Protein AF-A0A9D4YUV5-F1 (afdb_monomer)

Secondary structure (DSSP, 8-state):
-HHHHTSSS-EE-S---GGGEE--TTT--EE---TT-EETT--PPPSPGGGS-GGG--HHHHTTPPP-HHHHHHHHHHHHHHHHH-SPTT-SS---HHHHHHHHTTT--PPPPPTTTSSSTTGGG-TTHHHHHHHHHHHT-SSGGGSPPHHHHHHHHGGGGTGGGSTHHHHHHHTTSS-------------------------------------------------------------SS-------PPPHHHHHHHHHHHHTT-TTHHHHHHHHHHTS-HHHHHHHHHHHHHHHHHHHHTT--HHHHHHHHHH-GGGTSS-IIIIIHHHHHHHHTTT--HHHHHHHHHH-GGGG--SSHHHHHHHHHHHHHHT---TT--HHHHHHHHHHH-GGGGGGGGS-HHHHHHHHHHHHHHT--HHHHHHHHTT-GGGGTS-HHHHHHHHHHHHHHT---HHHHHHHHHH-TTGGGS-HHHHHHHHHHHHHHH-HHHHHHHHHH-GGGGGS-HHHHHHHHHHHHHTT-S-HHHHHHH-GGGGGS-TT-HHHHHHHHHHHHHSTT---HHHHHHHHHHHHHHS-HHHHHHHHHHHHHTT-GGGB-S-HHHHHHHHHHHSTT--TTS--TT----B-HHHHHSS-HHHHHHHHHHHHHHH--S----TTPPPHHHHHHHGGG-HHHHHHHHHHHHHHHHHHHHS-HHHHHHHHHHHHHHHHTTSSS--B-SS--GGGEEE-TT--EEE--GGG-B-TT-------GGGS-TTS--HHHHTT----HHHHHHHHHHHHHHHHH-SPSS--TT--HHHHHHHHHTT---

Solvent-accessible surface area (backbone atoms only — not comparable to full-atom values): 47505 Å² total; per-residue (Å²): 106,54,72,40,59,69,35,99,73,35,42,30,50,78,59,52,46,71,91,32,42,35,50,47,100,84,51,36,54,42,83,47,70,64,88,68,42,44,59,79,85,63,91,70,83,79,78,72,73,90,80,63,77,66,82,37,56,28,48,54,47,73,71,71,46,85,73,43,67,43,33,42,32,19,8,49,17,48,42,49,46,31,77,53,57,76,50,70,78,82,62,98,51,101,60,55,73,68,57,44,49,56,41,41,65,68,69,58,74,87,82,80,75,59,56,94,70,39,59,60,101,55,50,67,68,43,91,46,44,72,63,47,55,53,49,30,55,34,19,52,38,86,55,58,87,66,26,57,55,52,69,46,50,37,1,65,50,30,60,62,76,64,67,80,82,66,62,76,72,60,65,71,66,68,75,74,79,70,84,90,86,85,88,84,88,82,84,87,92,83,85,87,80,85,86,82,88,81,89,80,89,84,90,87,85,88,80,90,89,84,90,88,82,88,88,91,90,89,88,86,92,74,54,60,61,84,88,62,58,47,93,91,76,10,22,76,86,87,86,76,86,81,84,84,83,73,92,72,80,62,53,69,70,56,43,61,54,40,42,68,43,16,69,68,18,30,82,79,35,38,66,50,28,33,50,46,39,57,75,44,63,63,75,46,37,51,22,29,54,78,17,20,52,59,25,50,53,52,43,43,75,57,69,41,51,36,81,54,46,25,46,28,39,35,59,24,38,74,42,25,29,34,46,32,84,74,36,41,48,47,56,42,51,55,38,37,70,17,67,34,53,63,53,54,40,46,46,20,35,43,68,32,42,72,42,66,47,81,93,22,41,72,53,19,44,66,54,49,16,60,46,38,38,73,35,52,91,57,81,96,60,54,18,44,48,53,50,20,59,42,35,71,76,37,30,63,48,39,52,58,34,48,34,56,40,70,59,46,49,49,38,50,52,49,44,43,72,70,66,42,50,64,46,47,53,36,54,22,43,75,76,35,48,59,64,58,74,50,55,72,71,58,54,51,50,50,48,49,43,40,34,63,71,50,60,45,48,67,70,50,47,49,48,29,52,52,72,20,36,62,42,75,76,52,53,66,68,58,43,42,54,37,44,47,48,40,33,70,76,60,34,48,72,50,31,48,54,30,41,66,74,26,32,50,59,58,57,50,60,69,64,48,37,53,47,31,43,49,52,35,45,77,49,60,30,88,57,43,63,62,44,38,69,75,42,40,64,61,38,78,42,74,68,79,36,52,50,32,37,24,22,45,51,35,56,29,71,65,41,90,72,67,44,49,63,29,54,42,48,73,75,39,35,70,56,33,69,75,43,54,29,78,49,39,30,43,47,52,52,50,30,50,77,69,66,47,41,87,38,51,43,90,48,68,62,58,59,51,51,52,53,60,62,71,52,79,81,73,66,92,87,66,88,64,90,81,73,79,69,63,36,33,71,64,60,60,55,67,51,58,69,71,60,37,50,56,49,50,52,53,35,54,63,64,69,52,81,62,93,69,83,78,88,69,79,76,51,69,69,57,50,62,74,46,41,86,75,36,70,69,51,46,47,44,46,52,53,17,53,50,51,42,55,51,52,55,70,73,41,62,60,54,57,52,36,47,47,34,38,47,50,41,50,44,56,23,64,70,56,69,64,22,41,28,48,73,63,47,43,65,92,28,48,47,69,50,99,83,63,49,37,40,70,50,74,66,88,65,38,39,40,68,88,57,90,65,78,80,74,70,67,91,80,57,70,68,77,36,53,25,50,51,46,63,69,69,47,85,67,45,64,66,33,36,53,44,6,47,49,47,37,51,48,28,59,73,68,75,48,70,73,85,69,62,89,85,63,49,73,70,57,45,44,51,43,38,54,74,64,60,77,134

Structure (mmCIF, N/CA/C/O backbone):
data_AF-A0A9D4YUV5-F1
#
_entry.id   AF-A0A9D4YUV5-F1
#
loop_
_atom_site.group_PDB
_atom_site.id
_atom_site.type_symbol
_atom_site.label_atom_id
_atom_site.label_alt_id
_atom_site.label_comp_id
_atom_site.label_asym_id
_atom_site.label_entity_id
_atom_site.label_seq_id
_atom_site.pdbx_PDB_ins_code
_atom_site.Cartn_x
_atom_site.Cartn_y
_atom_site.Cartn_z
_atom_site.occupancy
_atom_site.B_iso_or_equiv
_atom_site.auth_seq_id
_atom_site.auth_comp_id
_atom_site.auth_asym_id
_atom_site.auth_atom_id
_atom_site.pdbx_PDB_model_num
ATOM 1 N N . MET A 1 1 ? 34.105 -3.843 -2.214 1.00 85.44 1 MET A N 1
ATOM 2 C CA . MET A 1 1 ? 35.485 -4.266 -2.553 1.00 85.44 1 MET A CA 1
ATOM 3 C C . MET A 1 1 ? 36.444 -4.193 -1.377 1.00 85.44 1 MET A C 1
ATOM 5 O O . MET A 1 1 ? 36.583 -5.228 -0.748 1.00 85.44 1 MET A O 1
ATOM 9 N N . LEU A 1 2 ? 37.031 -3.042 -1.000 1.00 88.50 2 LEU A N 1
ATOM 10 C CA . LEU A 1 2 ? 38.051 -2.970 0.074 1.00 88.50 2 LEU A CA 1
ATOM 11 C C . LEU A 1 2 ? 37.694 -3.776 1.344 1.00 88.50 2 LEU A C 1
ATOM 13 O O . LEU A 1 2 ? 38.488 -4.609 1.760 1.00 88.50 2 LEU A O 1
ATOM 17 N N . HIS A 1 3 ? 36.476 -3.622 1.881 1.00 83.81 3 HIS A N 1
ATOM 18 C CA . HIS A 1 3 ? 35.993 -4.382 3.048 1.00 83.81 3 HIS A CA 1
ATOM 19 C C . HIS A 1 3 ? 36.035 -5.918 2.878 1.00 83.81 3 HIS A C 1
ATOM 21 O O . HIS A 1 3 ? 36.296 -6.631 3.840 1.00 83.81 3 HIS A O 1
ATOM 27 N N . LEU A 1 4 ? 35.775 -6.434 1.669 1.00 80.19 4 LEU A N 1
ATOM 28 C CA . LEU A 1 4 ? 35.798 -7.871 1.346 1.00 80.19 4 LEU A CA 1
ATOM 29 C C . LEU A 1 4 ? 37.238 -8.404 1.319 1.00 80.19 4 LEU A C 1
ATOM 31 O O . LEU A 1 4 ? 37.526 -9.502 1.793 1.00 80.19 4 LEU A O 1
ATOM 35 N N . HIS A 1 5 ? 38.150 -7.591 0.782 1.00 85.81 5 HIS A N 1
ATOM 36 C CA . HIS A 1 5 ? 39.571 -7.912 0.654 1.00 85.81 5 HIS A CA 1
ATOM 37 C C . HIS A 1 5 ? 40.335 -7.746 1.974 1.00 85.81 5 HIS A C 1
ATOM 39 O O . HIS A 1 5 ? 41.362 -8.391 2.157 1.00 85.81 5 HIS A O 1
ATOM 45 N N . SER A 1 6 ? 39.819 -6.934 2.903 1.00 79.38 6 SER A N 1
ATOM 46 C CA . SER A 1 6 ? 40.366 -6.725 4.249 1.00 79.38 6 SER A CA 1
ATOM 47 C C . SER A 1 6 ? 39.717 -7.602 5.335 1.00 79.38 6 SER A C 1
ATOM 49 O O . SER A 1 6 ? 39.843 -7.291 6.520 1.00 79.38 6 SER A O 1
ATOM 51 N N . ARG A 1 7 ? 38.980 -8.662 4.971 1.00 81.38 7 ARG A N 1
ATOM 52 C CA . ARG A 1 7 ? 38.488 -9.662 5.938 1.00 81.38 7 ARG A CA 1
ATOM 53 C C . ARG A 1 7 ? 39.642 -10.566 6.416 1.00 81.38 7 ARG A C 1
ATOM 55 O O . ARG A 1 7 ? 40.553 -10.811 5.628 1.00 81.38 7 ARG A O 1
ATOM 62 N N . PRO A 1 8 ? 39.592 -11.126 7.646 1.00 66.94 8 PRO A N 1
ATOM 63 C CA . PRO A 1 8 ? 40.641 -12.017 8.168 1.00 66.94 8 PRO A CA 1
ATOM 64 C C . PRO A 1 8 ? 40.933 -13.236 7.280 1.00 66.94 8 PRO A C 1
ATOM 66 O O . PRO A 1 8 ? 42.085 -13.622 7.118 1.00 66.94 8 PRO A O 1
ATOM 69 N N . VAL A 1 9 ? 39.894 -13.793 6.649 1.00 70.88 9 VAL A N 1
ATOM 70 C CA . VAL A 1 9 ? 40.021 -14.611 5.437 1.00 70.88 9 VAL A CA 1
ATOM 71 C C . VAL A 1 9 ? 39.425 -13.782 4.298 1.00 70.88 9 VAL A C 1
ATOM 73 O O . VAL A 1 9 ? 38.217 -13.530 4.332 1.00 70.88 9 VAL A O 1
ATOM 76 N N . PRO A 1 10 ? 40.220 -13.308 3.322 1.00 74.75 10 PRO A N 1
ATOM 77 C CA . PRO A 1 10 ? 39.695 -12.420 2.295 1.00 74.75 10 PRO A CA 1
ATOM 78 C C . PRO A 1 10 ? 38.714 -13.111 1.343 1.00 74.75 10 PRO A C 1
ATOM 80 O O . PRO A 1 10 ? 38.874 -14.285 0.994 1.00 74.75 10 PRO A O 1
ATOM 83 N N . ILE A 1 11 ? 37.722 -12.343 0.894 1.00 78.38 11 ILE A N 1
ATOM 84 C CA . ILE A 1 11 ? 36.669 -12.775 -0.031 1.00 78.38 11 ILE A CA 1
ATOM 85 C C . ILE A 1 11 ? 36.943 -12.147 -1.401 1.00 78.38 11 ILE A C 1
ATOM 87 O O . ILE A 1 11 ? 37.106 -10.930 -1.493 1.00 78.38 11 ILE A O 1
ATOM 91 N N . VAL A 1 12 ? 36.981 -12.963 -2.457 1.00 78.19 12 VAL A N 1
ATOM 92 C CA . VAL A 1 12 ? 37.085 -12.500 -3.857 1.00 78.19 12 VAL A CA 1
ATOM 93 C C . VAL A 1 12 ? 35.691 -12.530 -4.483 1.00 78.19 12 VAL A C 1
ATOM 95 O O . VAL A 1 12 ? 35.002 -13.543 -4.344 1.00 78.19 12 VAL A O 1
ATOM 98 N N . HIS A 1 13 ? 35.287 -11.449 -5.159 1.00 83.19 13 HIS A N 1
ATOM 99 C CA . HIS A 1 13 ? 33.935 -11.273 -5.707 1.00 83.19 13 HIS A CA 1
ATOM 100 C C . HIS A 1 13 ? 33.703 -12.085 -6.985 1.00 83.19 13 HIS A C 1
ATOM 102 O O . HIS A 1 13 ? 32.646 -12.689 -7.153 1.00 83.19 13 HIS A O 1
ATOM 108 N N . ARG A 1 14 ? 34.715 -12.129 -7.865 1.00 77.06 14 ARG A N 1
ATOM 109 C CA . ARG A 1 14 ? 34.790 -12.897 -9.128 1.00 77.06 14 ARG A CA 1
ATOM 110 C C . ARG A 1 14 ? 33.830 -12.489 -10.245 1.00 77.06 14 ARG A C 1
ATOM 112 O O . ARG A 1 14 ? 34.162 -12.716 -11.402 1.00 77.06 14 ARG A O 1
ATOM 119 N N . ASP A 1 15 ? 32.705 -11.865 -9.918 1.00 78.25 15 ASP A N 1
ATOM 120 C CA . ASP A 1 15 ? 31.771 -11.268 -10.878 1.00 78.25 15 ASP A CA 1
ATOM 121 C C . ASP A 1 15 ? 31.430 -9.829 -10.459 1.00 78.25 15 ASP A C 1
ATOM 123 O O . ASP A 1 15 ? 30.311 -9.483 -10.085 1.00 78.25 15 ASP A O 1
ATOM 127 N N . LEU A 1 16 ? 32.469 -8.993 -10.375 1.00 86.00 16 LEU A N 1
ATOM 128 C CA . LEU A 1 16 ? 32.314 -7.553 -10.187 1.00 86.00 16 LEU A CA 1
ATOM 129 C C . LEU A 1 16 ? 32.088 -6.919 -11.564 1.00 86.00 16 LEU A C 1
ATOM 131 O O . LEU A 1 16 ? 32.948 -7.009 -12.431 1.00 86.00 16 LEU A O 1
ATOM 135 N N . LYS A 1 17 ? 30.939 -6.283 -11.769 1.00 84.69 17 LYS A N 1
ATOM 136 C CA . LYS A 1 17 ? 30.543 -5.660 -13.041 1.00 84.69 17 LYS A CA 1
ATOM 137 C C . LYS A 1 17 ? 29.569 -4.519 -12.775 1.00 84.69 17 LYS A C 1
ATOM 139 O O . LYS A 1 17 ? 28.968 -4.490 -11.701 1.00 84.69 17 LYS A O 1
ATOM 144 N N . SER A 1 18 ? 29.382 -3.603 -13.722 1.00 81.31 18 SER A N 1
ATOM 145 C CA . SER A 1 18 ? 28.464 -2.465 -13.560 1.00 81.31 18 SER A CA 1
ATOM 146 C C . SER A 1 18 ? 27.007 -2.862 -13.217 1.00 81.31 18 SER A C 1
ATOM 148 O O . SER A 1 18 ? 26.453 -2.211 -12.331 1.00 81.31 18 SER A O 1
ATOM 150 N N . PRO A 1 19 ? 26.409 -3.967 -13.733 1.00 78.50 19 PRO A N 1
ATOM 151 C CA . PRO A 1 19 ? 25.114 -4.468 -13.242 1.00 78.50 19 PRO A CA 1
ATOM 152 C C . PRO A 1 19 ? 25.079 -4.881 -11.760 1.00 78.50 19 PRO A C 1
ATOM 154 O O . PRO A 1 19 ? 24.022 -4.849 -11.138 1.00 78.50 19 PRO A O 1
ATOM 157 N N . ASN A 1 20 ? 26.222 -5.247 -11.171 1.00 82.94 20 ASN A N 1
ATOM 158 C CA . ASN A 1 20 ? 26.317 -5.765 -9.800 1.00 82.94 20 ASN A CA 1
ATOM 159 C C . ASN A 1 20 ? 26.585 -4.644 -8.762 1.00 82.94 20 ASN A C 1
ATOM 161 O O . ASN A 1 20 ? 27.087 -4.903 -7.665 1.00 82.94 20 ASN A O 1
ATOM 165 N N . LEU A 1 21 ? 26.266 -3.386 -9.103 1.00 83.06 21 LEU A N 1
ATOM 166 C CA . LEU A 1 21 ? 26.481 -2.183 -8.287 1.00 83.06 21 LEU A CA 1
ATOM 167 C C . LEU A 1 21 ? 25.175 -1.365 -8.175 1.00 83.06 21 LEU A C 1
ATOM 169 O O . LEU A 1 21 ? 24.820 -0.621 -9.083 1.00 83.06 21 LEU A O 1
ATOM 173 N N . LEU A 1 22 ? 24.461 -1.498 -7.051 1.00 75.62 22 LEU A N 1
ATOM 174 C CA . LEU A 1 22 ? 23.070 -1.033 -6.878 1.00 75.62 22 LEU A CA 1
ATOM 175 C C . LEU A 1 22 ? 22.919 0.290 -6.105 1.00 75.62 22 LEU A C 1
ATOM 177 O O . LEU A 1 22 ? 23.809 0.674 -5.344 1.00 75.62 22 LEU A O 1
ATOM 181 N N . VAL A 1 23 ? 21.734 0.906 -6.228 1.00 63.66 23 VAL A N 1
ATOM 182 C CA . VAL A 1 23 ? 21.201 2.024 -5.420 1.00 63.66 23 VAL A CA 1
ATOM 183 C C . VAL A 1 23 ? 21.246 1.807 -3.895 1.00 63.66 23 VAL A C 1
ATOM 185 O O . VAL A 1 23 ? 21.004 0.722 -3.368 1.00 63.66 23 VAL A O 1
ATOM 188 N N . ASP A 1 24 ? 21.352 2.920 -3.172 1.00 58.41 24 ASP A N 1
ATOM 189 C CA . ASP A 1 24 ? 20.154 3.526 -2.581 1.00 58.41 24 ASP A CA 1
ATOM 190 C C . ASP A 1 24 ? 19.886 4.921 -3.194 1.00 58.41 24 ASP A C 1
ATOM 192 O O . ASP A 1 24 ? 20.761 5.510 -3.838 1.00 58.41 24 ASP A O 1
ATOM 196 N N . GLU A 1 25 ? 18.665 5.428 -2.998 1.00 46.66 25 GLU A N 1
ATOM 197 C CA . GLU A 1 25 ? 18.114 6.709 -3.493 1.00 46.66 25 GLU A CA 1
ATOM 198 C C . GLU A 1 25 ? 18.992 7.959 -3.243 1.00 46.66 25 GLU A C 1
ATOM 200 O O . GLU A 1 25 ? 18.774 9.005 -3.852 1.00 46.66 25 GLU A O 1
ATOM 205 N N . ASN A 1 26 ? 19.993 7.866 -2.358 1.00 57.22 26 ASN A N 1
ATOM 206 C CA . ASN A 1 26 ? 20.821 8.986 -1.905 1.00 57.22 26 ASN A CA 1
ATOM 207 C C . ASN A 1 26 ? 22.170 9.100 -2.638 1.00 57.22 26 ASN A C 1
ATOM 209 O O . ASN A 1 26 ? 23.057 9.805 -2.154 1.00 57.22 26 ASN A O 1
ATOM 213 N N . TRP A 1 27 ? 22.384 8.389 -3.751 1.00 63.41 27 TRP A N 1
ATOM 214 C CA . TRP A 1 27 ? 23.684 8.417 -4.440 1.00 63.41 27 TRP A CA 1
ATOM 215 C C . TRP A 1 27 ? 24.692 7.454 -3.785 1.00 63.41 27 TRP A C 1
ATOM 217 O O . TRP A 1 27 ? 25.858 7.811 -3.641 1.00 63.41 27 TRP A O 1
ATOM 227 N N . ARG A 1 28 ? 24.279 6.243 -3.357 1.00 64.44 28 ARG A N 1
ATOM 228 C CA . ARG A 1 28 ? 25.160 5.259 -2.676 1.00 64.44 28 ARG A CA 1
ATOM 229 C C . ARG A 1 28 ? 25.185 3.877 -3.346 1.00 64.44 28 ARG A C 1
ATOM 231 O O . ARG A 1 28 ? 24.139 3.295 -3.580 1.00 64.44 28 ARG A O 1
ATOM 238 N N . VAL A 1 29 ? 26.383 3.343 -3.622 1.00 79.44 29 VAL A N 1
ATOM 239 C CA . VAL A 1 29 ? 26.615 2.039 -4.269 1.00 79.44 29 VAL A CA 1
ATOM 240 C C . VAL A 1 29 ? 26.681 0.997 -3.180 1.00 79.44 29 VAL A C 1
ATOM 242 O O . VAL A 1 29 ? 27.505 1.096 -2.265 1.00 79.44 29 VAL A O 1
ATOM 245 N N . LYS A 1 30 ? 25.895 -0.056 -3.349 1.00 79.31 30 LYS A N 1
ATOM 246 C CA . LYS A 1 30 ? 26.080 -1.319 -2.644 1.00 79.31 30 LYS A CA 1
ATOM 247 C C . LYS A 1 30 ? 26.531 -2.347 -3.678 1.00 79.31 30 LYS A C 1
ATOM 249 O O . LYS A 1 30 ? 25.911 -2.487 -4.728 1.00 79.31 30 LYS A O 1
ATOM 254 N N . VAL A 1 31 ? 27.650 -3.018 -3.404 1.00 82.62 31 VAL A N 1
ATOM 255 C CA . VAL A 1 31 ? 28.084 -4.167 -4.214 1.00 82.62 31 VAL A CA 1
ATOM 256 C C . VAL A 1 31 ? 27.119 -5.314 -3.921 1.00 82.62 31 VAL A C 1
ATOM 258 O O . VAL A 1 31 ? 26.834 -5.568 -2.749 1.00 82.62 31 VAL A O 1
ATOM 261 N N . ALA A 1 32 ? 26.609 -5.957 -4.965 1.00 72.62 32 ALA A N 1
ATOM 262 C CA . ALA A 1 32 ? 25.593 -7.000 -4.896 1.00 72.62 32 ALA A CA 1
ATOM 263 C C . ALA A 1 32 ? 25.994 -8.226 -5.736 1.00 72.62 32 ALA A C 1
ATOM 265 O O . ALA A 1 32 ? 27.024 -8.209 -6.404 1.00 72.62 32 ALA A O 1
ATOM 266 N N . ASP A 1 33 ? 25.154 -9.267 -5.706 1.00 64.38 33 ASP A N 1
ATOM 267 C CA . ASP A 1 33 ? 25.368 -10.544 -6.404 1.00 64.38 33 ASP A CA 1
ATOM 268 C C . ASP A 1 33 ? 26.682 -11.245 -5.999 1.00 64.38 33 ASP A C 1
ATOM 270 O O . ASP A 1 33 ? 27.666 -11.341 -6.733 1.00 64.38 33 ASP A O 1
ATOM 274 N N . PHE A 1 34 ? 26.670 -11.777 -4.775 1.00 64.00 34 PHE A N 1
ATOM 275 C CA . PHE A 1 34 ? 27.770 -12.558 -4.210 1.00 64.00 34 PHE A CA 1
ATOM 276 C C . PHE A 1 34 ? 27.748 -14.040 -4.636 1.00 64.00 34 PHE A C 1
ATOM 278 O O . PHE A 1 34 ? 28.534 -14.824 -4.105 1.00 64.00 34 PHE A O 1
ATOM 285 N N . ASN A 1 35 ? 26.893 -14.450 -5.584 1.00 52.84 35 ASN A N 1
ATOM 286 C CA . ASN A 1 35 ? 26.640 -15.864 -5.914 1.00 52.84 35 ASN A CA 1
ATOM 287 C C . ASN A 1 35 ? 27.884 -16.641 -6.393 1.00 52.84 35 ASN A C 1
ATOM 289 O O . ASN A 1 35 ? 27.941 -17.865 -6.272 1.00 52.84 35 ASN A O 1
ATOM 293 N N . LEU A 1 36 ? 28.903 -15.943 -6.910 1.00 52.06 36 LEU A N 1
ATOM 294 C CA . LEU A 1 36 ? 30.184 -16.527 -7.334 1.00 52.06 36 LEU A CA 1
ATOM 295 C C . LEU A 1 36 ? 31.352 -16.244 -6.369 1.00 52.06 36 LEU A C 1
ATOM 297 O O . LEU A 1 36 ? 32.477 -16.693 -6.618 1.00 52.06 36 LEU A O 1
ATOM 301 N N . SER A 1 37 ? 31.106 -15.546 -5.255 1.00 47.53 37 SER A N 1
ATOM 302 C CA . SER A 1 37 ? 32.135 -15.205 -4.265 1.00 47.53 37 SER A CA 1
ATOM 303 C C . SER A 1 37 ? 32.676 -16.442 -3.543 1.00 47.53 37 SER A C 1
ATOM 305 O O . SER A 1 37 ? 31.932 -17.358 -3.196 1.00 47.53 37 SER A O 1
ATOM 307 N N . ARG A 1 38 ? 33.987 -16.472 -3.263 1.00 57.22 38 ARG A N 1
ATOM 308 C CA . ARG A 1 38 ? 34.607 -17.544 -2.456 1.00 57.22 38 ARG A CA 1
ATOM 309 C C . ARG A 1 38 ? 35.669 -17.030 -1.486 1.00 57.22 38 ARG A C 1
ATOM 311 O O . ARG A 1 38 ? 36.364 -16.050 -1.753 1.00 57.22 38 ARG A O 1
ATOM 318 N N . LEU A 1 39 ? 35.849 -17.793 -0.406 1.00 44.94 39 LEU A N 1
ATOM 319 C CA . LEU A 1 39 ? 37.025 -17.746 0.464 1.00 44.94 39 LEU A CA 1
ATOM 320 C C . LEU A 1 39 ? 38.240 -18.353 -0.259 1.00 44.94 39 LEU A C 1
ATOM 322 O O . LEU A 1 39 ? 38.137 -19.407 -0.900 1.00 44.94 39 LEU A O 1
ATOM 326 N N . ILE A 1 40 ? 39.402 -17.709 -0.117 1.00 47.69 40 ILE A N 1
ATOM 327 C CA . ILE A 1 40 ? 40.642 -18.052 -0.844 1.00 47.69 40 ILE A CA 1
ATOM 328 C C . ILE A 1 40 ? 41.165 -19.473 -0.537 1.00 47.69 40 ILE A C 1
ATOM 330 O O . ILE A 1 40 ? 41.852 -20.059 -1.366 1.00 47.69 40 ILE A O 1
ATOM 334 N N . GLN A 1 41 ? 40.792 -20.073 0.597 1.00 37.25 41 GLN A N 1
ATOM 335 C CA . GLN A 1 41 ? 41.248 -21.411 1.011 1.00 37.25 41 GLN A CA 1
ATOM 336 C C . GLN A 1 41 ? 40.564 -22.594 0.280 1.00 37.25 41 GLN A C 1
ATOM 338 O O . GLN A 1 41 ? 40.946 -23.741 0.496 1.00 37.25 41 GLN A O 1
ATOM 343 N N . SER A 1 42 ? 39.567 -22.357 -0.585 1.00 36.62 42 SER A N 1
ATOM 344 C CA . SER A 1 42 ? 38.817 -23.430 -1.271 1.00 36.62 42 SER A CA 1
ATOM 345 C C . SER A 1 42 ? 39.498 -23.926 -2.562 1.00 36.62 42 SER A C 1
ATOM 347 O O . SER A 1 42 ? 39.317 -23.365 -3.644 1.00 36.62 42 SER A O 1
ATOM 349 N N . SER A 1 43 ? 40.251 -25.026 -2.470 1.00 36.69 43 SER A N 1
ATOM 350 C CA . SER A 1 43 ? 41.077 -25.607 -3.548 1.00 36.69 43 SER A CA 1
ATOM 351 C C . SER A 1 43 ? 40.318 -26.427 -4.618 1.00 36.69 43 SER A C 1
ATOM 353 O O . SER A 1 43 ? 40.889 -27.315 -5.250 1.00 36.69 43 SER A O 1
ATOM 355 N N . SER A 1 44 ? 39.038 -26.129 -4.873 1.00 37.47 44 SER A N 1
ATOM 356 C CA . SER A 1 44 ? 38.222 -26.816 -5.889 1.00 37.47 44 SER A CA 1
ATOM 357 C C . SER A 1 44 ? 38.179 -26.069 -7.230 1.00 37.47 44 SER A C 1
ATOM 359 O O . SER A 1 44 ? 37.824 -24.885 -7.293 1.00 37.47 44 SER A O 1
ATOM 361 N N . ARG A 1 45 ? 38.510 -26.781 -8.321 1.00 41.41 45 ARG A N 1
ATOM 362 C CA . ARG A 1 45 ? 38.389 -26.290 -9.710 1.00 41.41 45 ARG A CA 1
ATOM 363 C C . ARG A 1 45 ? 36.932 -25.923 -10.050 1.00 41.41 45 ARG A C 1
ATOM 365 O O . ARG A 1 45 ? 35.993 -26.385 -9.405 1.00 41.41 45 ARG A O 1
ATOM 372 N N . SER A 1 46 ? 36.766 -25.012 -11.005 1.00 43.25 46 SER A N 1
ATOM 373 C CA . SER A 1 46 ? 35.528 -24.246 -11.199 1.00 43.25 46 SER A CA 1
ATOM 374 C C . SER A 1 46 ? 34.355 -25.030 -11.794 1.00 43.25 46 SER A C 1
ATOM 376 O O . SER A 1 46 ? 34.531 -25.963 -12.574 1.00 43.25 46 SER A O 1
ATOM 378 N N . SER A 1 47 ? 33.149 -24.548 -11.488 1.00 39.59 47 SER A N 1
ATOM 379 C CA . SER A 1 47 ? 31.952 -24.720 -12.314 1.00 39.59 47 SER A CA 1
ATOM 380 C C . SER A 1 47 ? 32.138 -24.081 -13.706 1.00 39.59 47 SER A C 1
ATOM 382 O O . SER A 1 47 ? 33.087 -23.334 -13.950 1.00 39.59 47 SER A O 1
ATOM 384 N N . SER A 1 48 ? 31.257 -24.415 -14.651 1.00 42.84 48 SER A N 1
ATOM 385 C CA . SER A 1 48 ? 31.425 -24.135 -16.085 1.00 42.84 48 SER A CA 1
ATOM 386 C C . SER A 1 48 ? 31.553 -22.647 -16.447 1.00 42.84 48 SER A C 1
ATOM 388 O O . SER A 1 48 ? 30.656 -21.859 -16.152 1.00 42.84 48 SER A O 1
ATOM 390 N N . MET A 1 49 ? 32.581 -22.301 -17.237 1.00 40.12 49 MET A N 1
ATOM 391 C CA . MET A 1 49 ? 32.803 -20.948 -17.793 1.00 40.12 49 MET A CA 1
ATOM 392 C C . MET A 1 49 ? 31.640 -20.394 -18.640 1.00 40.12 49 MET A C 1
ATOM 394 O O . MET A 1 49 ? 31.588 -19.195 -18.888 1.00 40.12 49 MET A O 1
ATOM 398 N N . ALA A 1 50 ? 30.696 -21.236 -19.075 1.00 39.97 50 ALA A N 1
ATOM 399 C CA . ALA A 1 50 ? 29.564 -20.847 -19.918 1.00 39.97 50 ALA A CA 1
ATOM 400 C C . ALA A 1 50 ? 28.583 -19.841 -19.271 1.00 39.97 50 ALA A C 1
ATOM 402 O O . ALA A 1 50 ? 27.766 -19.266 -19.984 1.00 39.97 50 ALA A O 1
ATOM 403 N N . ALA A 1 51 ? 28.649 -19.636 -17.950 1.00 43.31 51 ALA A N 1
ATOM 404 C CA . ALA A 1 51 ? 27.719 -18.783 -17.204 1.00 43.31 51 ALA A CA 1
ATOM 405 C C . ALA A 1 51 ? 28.211 -17.338 -16.961 1.00 43.31 51 ALA A C 1
ATOM 407 O O . ALA A 1 51 ? 27.455 -16.534 -16.425 1.00 43.31 51 ALA A O 1
ATOM 408 N N . MET A 1 52 ? 29.457 -16.992 -17.311 1.00 55.53 52 MET A N 1
ATOM 409 C CA . MET A 1 52 ? 30.061 -15.696 -16.956 1.00 55.53 52 MET A CA 1
ATOM 410 C C . MET A 1 52 ? 30.222 -14.776 -18.175 1.00 55.53 52 MET A C 1
ATOM 412 O O . MET A 1 52 ? 30.665 -15.209 -19.239 1.00 55.53 52 MET A O 1
ATOM 416 N N . ASN A 1 53 ? 29.899 -13.487 -18.023 1.00 68.69 53 ASN A N 1
ATOM 417 C CA . ASN A 1 53 ? 30.039 -12.494 -19.092 1.00 68.69 53 ASN A CA 1
ATOM 418 C C . ASN A 1 53 ? 31.502 -12.002 -19.184 1.00 68.69 53 ASN A C 1
ATOM 420 O O . ASN A 1 53 ? 31.972 -11.350 -18.251 1.00 68.69 53 ASN A O 1
ATOM 424 N N . PRO A 1 54 ? 32.241 -12.264 -20.282 1.00 77.88 54 PRO A N 1
ATOM 425 C CA . PRO A 1 54 ? 33.691 -12.062 -20.318 1.00 77.88 54 PRO A CA 1
ATOM 426 C C . PRO A 1 54 ? 34.150 -10.596 -20.328 1.00 77.88 54 PRO A C 1
ATOM 428 O O . PRO A 1 54 ? 35.336 -10.349 -20.141 1.00 77.88 54 PRO A O 1
ATOM 431 N N . ARG A 1 55 ? 33.249 -9.620 -20.529 1.00 82.81 55 ARG A N 1
ATOM 432 C CA . ARG A 1 55 ? 33.593 -8.195 -20.728 1.00 82.81 55 ARG A CA 1
ATOM 433 C C . ARG A 1 55 ? 34.363 -7.549 -19.563 1.00 82.81 55 ARG A C 1
ATOM 435 O O . ARG A 1 55 ? 35.153 -6.641 -19.813 1.00 82.81 55 ARG A O 1
ATOM 442 N N . TRP A 1 56 ? 34.159 -8.027 -18.332 1.00 89.06 56 TRP A N 1
ATOM 443 C CA . TRP A 1 56 ? 34.827 -7.543 -17.110 1.00 89.06 56 TRP A CA 1
ATOM 444 C C . TRP A 1 56 ? 35.909 -8.495 -16.574 1.00 89.06 56 TRP A C 1
ATOM 446 O O . TRP A 1 56 ? 36.565 -8.182 -15.582 1.00 89.06 56 TRP A O 1
ATOM 456 N N . LEU A 1 57 ? 36.097 -9.669 -17.186 1.00 87.69 57 LEU A N 1
ATOM 457 C CA . LEU A 1 57 ? 36.965 -10.707 -16.629 1.00 87.69 57 LEU A CA 1
ATOM 458 C C . LEU A 1 57 ? 38.438 -10.457 -16.958 1.00 87.69 57 LEU A C 1
ATOM 460 O O . LEU A 1 57 ? 38.806 -10.146 -18.089 1.00 87.69 57 LEU A O 1
ATOM 464 N N . ALA A 1 58 ? 39.287 -10.645 -15.950 1.00 88.44 58 ALA A N 1
ATOM 465 C CA . ALA A 1 58 ? 40.723 -10.456 -16.076 1.00 88.44 58 ALA A CA 1
ATOM 466 C C . ALA A 1 58 ? 41.375 -11.522 -16.985 1.00 88.44 58 ALA A C 1
ATOM 468 O O . ALA A 1 58 ? 40.928 -12.675 -16.975 1.00 88.44 58 ALA A O 1
ATOM 469 N N . PRO A 1 59 ? 42.454 -11.193 -17.725 1.00 86.81 59 PRO A N 1
ATOM 470 C CA . PRO A 1 59 ? 43.109 -12.110 -18.659 1.00 86.81 59 PRO A CA 1
ATOM 471 C C . PRO A 1 59 ? 43.509 -13.463 -18.059 1.00 86.81 59 PRO A C 1
ATOM 473 O O . PRO A 1 59 ? 43.399 -14.478 -18.742 1.00 86.81 59 PRO A O 1
ATOM 476 N N . GLU A 1 60 ? 43.912 -13.513 -16.786 1.00 86.06 60 GLU A N 1
ATOM 477 C CA . GLU A 1 60 ? 44.212 -14.763 -16.080 1.00 86.06 60 GLU A CA 1
ATOM 478 C C . GLU A 1 60 ? 42.961 -15.619 -15.822 1.00 86.06 60 GLU A C 1
ATOM 480 O O . GLU A 1 60 ? 42.978 -16.829 -16.042 1.00 86.06 60 GLU A O 1
ATOM 485 N N . VAL A 1 61 ? 41.832 -15.000 -15.464 1.00 85.19 61 VAL A N 1
ATOM 486 C CA . VAL A 1 61 ? 40.551 -15.707 -15.275 1.00 85.19 61 VAL A CA 1
ATOM 487 C C . VAL A 1 61 ? 40.048 -16.255 -16.611 1.00 85.19 61 VAL A C 1
ATOM 489 O O . VAL A 1 61 ? 39.555 -17.379 -16.674 1.00 85.19 61 VAL A O 1
ATOM 492 N N . LEU A 1 62 ? 40.250 -15.503 -17.695 1.00 81.56 62 LEU A N 1
ATOM 493 C CA . LEU A 1 62 ? 39.947 -15.929 -19.064 1.00 81.56 62 LEU A CA 1
ATOM 494 C C . LEU A 1 62 ? 40.873 -17.042 -19.581 1.00 81.56 62 LEU A C 1
ATOM 496 O O . LEU A 1 62 ? 40.444 -17.865 -20.386 1.00 81.56 62 LEU A O 1
ATOM 500 N N . ARG A 1 63 ? 42.112 -17.118 -19.077 1.00 78.94 63 ARG A N 1
ATOM 501 C CA . ARG A 1 63 ? 43.031 -18.256 -19.270 1.00 78.94 63 ARG A CA 1
ATOM 502 C C . ARG A 1 63 ? 42.673 -19.482 -18.408 1.00 78.94 63 ARG A C 1
ATOM 504 O O . ARG A 1 63 ? 43.293 -20.531 -18.563 1.00 78.94 63 ARG A O 1
ATOM 511 N N . GLY A 1 64 ? 41.662 -19.386 -17.538 1.00 72.81 64 GLY A N 1
ATOM 512 C CA . GLY A 1 64 ? 41.234 -20.461 -16.634 1.00 72.81 64 GLY A CA 1
ATOM 513 C C . GLY A 1 64 ? 42.054 -20.565 -15.342 1.00 72.81 64 GLY A C 1
ATOM 514 O O . GLY A 1 64 ? 41.959 -21.570 -14.633 1.00 72.81 64 GLY A O 1
ATOM 515 N N . GLU A 1 65 ? 42.859 -19.550 -15.025 1.00 79.62 65 GLU A N 1
ATOM 516 C CA . GLU A 1 65 ? 43.634 -19.462 -13.786 1.00 79.62 65 GLU A CA 1
ATOM 517 C C . GLU A 1 65 ? 42.740 -19.016 -12.609 1.00 79.62 65 GLU A C 1
ATOM 519 O O . GLU A 1 65 ? 41.601 -18.567 -12.771 1.00 79.62 65 GLU A O 1
ATOM 524 N N . HIS A 1 66 ? 43.228 -19.169 -11.376 1.00 73.44 66 HIS A N 1
ATOM 525 C CA . HIS A 1 66 ? 42.424 -18.883 -10.187 1.00 73.44 66 HIS A CA 1
ATOM 526 C C . HIS A 1 66 ? 42.199 -17.375 -9.991 1.00 73.44 66 HIS A C 1
ATOM 528 O O . HIS A 1 66 ? 43.140 -16.630 -9.731 1.00 73.44 66 HIS A O 1
ATOM 534 N N . ALA A 1 67 ? 40.935 -16.941 -10.017 1.00 77.00 67 ALA A N 1
ATOM 535 C CA . ALA A 1 67 ? 40.548 -15.560 -9.726 1.00 77.00 67 ALA A CA 1
ATOM 536 C C . ALA A 1 67 ? 40.998 -15.118 -8.317 1.00 77.00 67 ALA A C 1
ATOM 538 O O . ALA A 1 67 ? 40.532 -15.655 -7.302 1.00 77.00 67 ALA A O 1
ATOM 539 N N . THR A 1 68 ? 41.886 -14.122 -8.278 1.00 86.19 68 THR A N 1
ATOM 540 C CA . THR A 1 68 ? 42.444 -13.496 -7.067 1.00 86.19 68 THR A CA 1
ATOM 541 C C . THR A 1 68 ? 41.814 -12.121 -6.809 1.00 86.19 68 THR A C 1
ATOM 543 O O . THR A 1 68 ? 41.028 -11.623 -7.613 1.00 86.19 68 THR A O 1
ATOM 546 N N . GLN A 1 69 ? 42.215 -11.448 -5.725 1.00 89.12 69 GLN A N 1
ATOM 547 C CA . GLN A 1 69 ? 41.866 -10.040 -5.481 1.00 89.12 69 GLN A CA 1
ATOM 548 C C . GLN A 1 69 ? 42.215 -9.113 -6.662 1.00 89.12 69 GLN A C 1
ATOM 550 O O . GLN A 1 69 ? 41.483 -8.163 -6.930 1.00 89.12 69 GLN A O 1
ATOM 555 N N . ALA A 1 70 ? 43.292 -9.400 -7.400 1.00 89.62 70 ALA A N 1
ATOM 556 C CA . ALA A 1 70 ? 43.705 -8.612 -8.560 1.00 89.62 70 ALA A CA 1
ATOM 557 C C . ALA A 1 70 ? 42.777 -8.790 -9.780 1.00 89.62 70 ALA A C 1
ATOM 559 O O . ALA A 1 70 ? 42.758 -7.924 -10.657 1.00 89.62 70 ALA A O 1
ATOM 560 N N . ALA A 1 71 ? 41.978 -9.862 -9.835 1.00 90.12 71 ALA A N 1
ATOM 561 C CA . ALA A 1 71 ? 40.937 -10.021 -10.851 1.00 90.12 71 ALA A CA 1
ATOM 562 C C . ALA A 1 71 ? 39.742 -9.090 -10.572 1.00 90.12 71 ALA A C 1
ATOM 564 O O . ALA A 1 71 ? 39.256 -8.429 -11.486 1.00 90.12 71 ALA A O 1
ATOM 565 N N . ASP A 1 72 ? 39.340 -8.946 -9.302 1.00 92.81 72 ASP A N 1
ATOM 566 C CA . ASP A 1 72 ? 38.337 -7.948 -8.900 1.00 92.81 72 ASP A CA 1
ATOM 567 C C . ASP A 1 72 ? 38.830 -6.506 -9.172 1.00 92.81 72 ASP A C 1
ATOM 569 O O . ASP A 1 72 ? 38.033 -5.634 -9.511 1.00 92.81 72 ASP A O 1
ATOM 573 N N . VAL A 1 73 ? 40.138 -6.234 -9.033 1.00 95.50 73 VAL A N 1
ATOM 574 C CA . VAL A 1 73 ? 40.729 -4.921 -9.373 1.00 95.50 73 VAL A CA 1
ATOM 575 C C . VAL A 1 73 ? 40.663 -4.653 -10.880 1.00 95.50 73 VAL A C 1
ATOM 577 O O . VAL A 1 73 ? 40.272 -3.557 -11.274 1.00 95.50 73 VAL A O 1
ATOM 580 N N . PHE A 1 74 ? 40.979 -5.643 -11.723 1.00 93.88 74 PHE A N 1
ATOM 581 C CA . PHE A 1 74 ? 40.838 -5.522 -13.181 1.00 93.88 74 PHE A CA 1
ATOM 582 C C . PHE A 1 74 ? 39.399 -5.188 -13.577 1.00 93.88 74 PHE A C 1
ATOM 584 O O . PHE A 1 74 ? 39.161 -4.237 -14.321 1.00 93.88 74 PHE A O 1
ATOM 591 N N . ALA A 1 75 ? 38.441 -5.926 -13.018 1.00 92.75 75 ALA A N 1
ATOM 592 C CA . ALA A 1 75 ? 37.024 -5.720 -13.271 1.00 92.75 75 ALA A CA 1
ATOM 593 C C . ALA A 1 75 ? 36.552 -4.318 -12.834 1.00 92.75 75 ALA A C 1
ATOM 595 O O . ALA A 1 75 ? 35.799 -3.659 -13.549 1.00 92.75 75 ALA A O 1
ATOM 596 N N . PHE A 1 76 ? 37.069 -3.806 -11.710 1.00 95.19 76 PHE A N 1
ATOM 597 C CA . PHE A 1 76 ? 36.842 -2.421 -11.289 1.00 95.19 76 PHE A CA 1
ATOM 598 C C . PHE A 1 76 ? 37.512 -1.388 -12.208 1.00 95.19 76 PHE A C 1
ATOM 600 O O . PHE A 1 76 ? 36.954 -0.315 -12.402 1.00 95.19 76 PHE A O 1
ATOM 607 N N . GLY A 1 77 ? 38.656 -1.706 -12.823 1.00 94.38 77 GLY A N 1
ATOM 608 C CA . GLY A 1 77 ? 39.270 -0.881 -13.870 1.00 94.38 77 GLY A CA 1
ATOM 609 C C . GLY A 1 77 ? 38.384 -0.740 -15.111 1.00 94.38 77 GLY A C 1
ATOM 610 O O . GLY A 1 77 ? 38.264 0.355 -15.652 1.00 94.38 77 GLY A O 1
ATOM 611 N N . VAL A 1 78 ? 37.691 -1.813 -15.512 1.00 92.81 78 VAL A N 1
ATOM 612 C CA . VAL A 1 78 ? 36.670 -1.752 -16.576 1.00 92.81 78 VAL A CA 1
ATOM 613 C C . VAL A 1 78 ? 35.476 -0.891 -16.140 1.00 92.81 78 VAL A C 1
ATOM 615 O O . VAL A 1 78 ? 35.058 -0.024 -16.900 1.00 92.81 78 VAL A O 1
ATOM 618 N N . VAL A 1 79 ? 34.996 -1.025 -14.897 1.00 92.69 79 VAL A N 1
ATOM 619 C CA . VAL A 1 79 ? 33.923 -0.159 -14.361 1.00 92.69 79 VAL A CA 1
ATOM 620 C C . VAL A 1 79 ? 34.347 1.316 -14.268 1.00 92.69 79 VAL A C 1
ATOM 622 O O . VAL A 1 79 ? 33.537 2.201 -14.527 1.00 92.69 79 VAL A O 1
ATOM 625 N N . MET A 1 80 ? 35.609 1.618 -13.946 1.00 92.12 80 MET A N 1
ATOM 626 C CA . MET A 1 80 ? 36.136 2.990 -13.999 1.00 92.12 80 MET A CA 1
ATOM 627 C C . MET A 1 80 ? 36.119 3.560 -15.424 1.00 92.12 80 MET A C 1
ATOM 629 O O . MET A 1 80 ? 35.852 4.747 -15.594 1.00 92.12 80 MET A O 1
ATOM 633 N N . TRP A 1 81 ? 36.355 2.729 -16.443 1.00 91.25 81 TRP A N 1
ATOM 634 C CA . TRP A 1 81 ? 36.231 3.146 -17.841 1.00 91.25 81 TRP A CA 1
ATOM 635 C C . TRP A 1 81 ? 34.774 3.420 -18.219 1.00 91.25 81 TRP A C 1
ATOM 637 O O . TRP A 1 81 ? 34.494 4.491 -18.740 1.00 91.25 81 TRP A O 1
ATOM 647 N N . GLU A 1 82 ? 33.834 2.542 -17.853 1.00 90.06 82 GLU A N 1
ATOM 648 C CA . GLU A 1 82 ? 32.392 2.766 -18.071 1.00 90.06 82 GLU A CA 1
ATOM 649 C C . GLU A 1 82 ? 31.889 4.058 -17.409 1.00 90.06 82 GLU A C 1
ATOM 651 O O . GLU A 1 82 ? 31.111 4.807 -17.996 1.00 90.06 82 GLU A O 1
ATOM 656 N N . LEU A 1 83 ? 32.356 4.358 -16.192 1.00 87.31 83 LEU A N 1
ATOM 657 C CA . LEU A 1 83 ? 32.017 5.597 -15.483 1.00 87.31 83 LEU A CA 1
ATOM 658 C C . LEU A 1 83 ? 32.605 6.854 -16.150 1.00 87.31 83 LEU A C 1
ATOM 660 O O . LEU A 1 83 ? 32.076 7.947 -15.943 1.00 87.31 83 LEU A O 1
ATOM 664 N N . LEU A 1 84 ? 33.673 6.702 -16.940 1.00 84.62 84 LEU A N 1
ATOM 665 C CA . LEU A 1 84 ? 34.372 7.784 -17.634 1.00 84.62 84 LEU A CA 1
ATOM 666 C C . LEU A 1 84 ? 33.876 7.994 -19.077 1.00 84.62 84 LEU A C 1
ATOM 668 O O . LEU A 1 84 ? 33.835 9.135 -19.527 1.00 84.62 84 LEU A O 1
ATOM 672 N N . THR A 1 85 ? 33.487 6.933 -19.794 1.00 82.31 85 THR A N 1
ATOM 673 C CA . THR A 1 85 ? 33.026 6.992 -21.199 1.00 82.31 85 THR A CA 1
ATOM 674 C C . THR A 1 85 ? 31.510 6.891 -21.368 1.00 82.31 85 THR A C 1
ATOM 676 O O . THR A 1 85 ? 30.996 7.282 -22.411 1.00 82.31 85 THR A O 1
ATOM 679 N N . TRP A 1 86 ? 30.790 6.378 -20.363 1.00 80.75 86 TRP A N 1
ATOM 680 C CA . TRP A 1 86 ? 29.360 6.008 -20.403 1.00 80.75 86 TRP A CA 1
ATOM 681 C C . TRP A 1 86 ? 29.002 4.997 -21.510 1.00 80.75 86 TRP A C 1
ATOM 683 O O . TRP A 1 86 ? 27.829 4.802 -21.836 1.00 80.75 86 TRP A O 1
ATOM 693 N N . GLU A 1 87 ? 30.007 4.321 -22.063 1.00 80.69 87 GLU A N 1
ATOM 694 C CA . GLU A 1 87 ? 29.870 3.285 -23.083 1.00 80.69 87 GLU A CA 1
ATOM 695 C C . GLU A 1 87 ? 29.888 1.893 -22.438 1.00 80.69 87 GLU A C 1
ATOM 697 O O . GLU A 1 87 ? 30.519 1.668 -21.405 1.00 80.69 87 GLU A O 1
ATOM 702 N N . LEU A 1 88 ? 29.222 0.921 -23.068 1.00 76.75 88 LEU A N 1
ATOM 703 C CA . LEU A 1 88 ? 29.353 -0.481 -22.665 1.00 76.75 88 LEU A CA 1
ATOM 704 C C . LEU A 1 88 ? 30.702 -1.031 -23.158 1.00 76.75 88 LEU A C 1
ATOM 706 O O . LEU A 1 88 ? 31.029 -0.868 -24.338 1.00 76.75 88 LEU A O 1
ATOM 710 N N . PRO A 1 89 ? 31.473 -1.737 -22.313 1.00 80.75 89 PRO A N 1
ATOM 711 C CA . PRO A 1 89 ? 32.832 -2.131 -22.650 1.00 80.75 89 PRO A CA 1
ATOM 712 C C . PRO A 1 89 ? 32.816 -3.163 -23.778 1.00 80.75 89 PRO A C 1
ATOM 714 O O . PRO A 1 89 ? 32.098 -4.165 -23.701 1.00 80.75 89 PRO A O 1
ATOM 717 N N . TRP A 1 90 ? 33.640 -2.935 -24.807 1.00 79.69 90 TRP A N 1
ATOM 718 C CA . TRP A 1 90 ? 33.794 -3.779 -26.004 1.00 79.69 90 TRP A CA 1
ATOM 719 C C . TRP A 1 90 ? 32.564 -3.779 -26.937 1.00 79.69 90 TRP A C 1
ATOM 721 O O . TRP A 1 90 ? 32.070 -4.838 -27.332 1.00 79.69 90 TRP A O 1
ATOM 731 N N . THR A 1 91 ? 32.018 -2.600 -27.247 1.00 66.62 91 THR A N 1
ATOM 732 C CA . THR A 1 91 ? 30.839 -2.428 -28.122 1.00 66.62 91 THR A CA 1
ATOM 733 C C . THR A 1 91 ? 31.161 -2.251 -29.607 1.00 66.62 91 THR A C 1
ATOM 735 O O . THR A 1 91 ? 30.394 -2.744 -30.428 1.00 66.62 91 THR A O 1
ATOM 738 N N . ASP A 1 92 ? 32.291 -1.630 -29.960 1.00 58.31 92 ASP A N 1
ATOM 739 C CA . ASP A 1 92 ? 32.635 -1.199 -31.335 1.00 58.31 92 ASP A CA 1
ATOM 740 C C . ASP A 1 92 ? 32.815 -2.318 -32.376 1.00 58.31 92 ASP A C 1
ATOM 742 O O . ASP A 1 92 ? 33.115 -2.058 -33.544 1.00 58.31 92 ASP A O 1
ATOM 746 N N . VAL A 1 93 ? 32.703 -3.581 -31.965 1.00 52.31 93 VAL A N 1
ATOM 747 C CA . VAL A 1 93 ? 32.980 -4.741 -32.807 1.00 52.31 93 VAL A CA 1
ATOM 748 C C . VAL A 1 93 ? 31.963 -5.841 -32.495 1.00 52.31 93 VAL A C 1
ATOM 750 O O . VAL A 1 93 ? 31.833 -6.259 -31.343 1.00 52.31 93 VAL A O 1
ATOM 753 N N . GLU A 1 94 ? 31.262 -6.350 -33.516 1.00 52.91 94 GLU A N 1
ATOM 754 C CA . GLU A 1 94 ? 30.328 -7.484 -33.394 1.00 52.91 94 GLU A CA 1
ATOM 755 C C . GLU A 1 94 ? 31.089 -8.796 -33.136 1.00 52.91 94 GLU A C 1
ATOM 757 O O . GLU A 1 94 ? 31.344 -9.612 -34.022 1.00 52.91 94 GLU A O 1
ATOM 762 N N . VAL A 1 95 ? 31.514 -8.966 -31.888 1.00 62.94 95 VAL A N 1
ATOM 763 C CA . VAL A 1 95 ? 32.444 -10.004 -31.446 1.00 62.94 95 VAL A CA 1
ATOM 764 C C . VAL A 1 95 ? 31.702 -10.994 -30.559 1.00 62.94 95 VAL A C 1
ATOM 766 O O . VAL A 1 95 ? 31.182 -10.648 -29.496 1.00 62.94 95 VAL A O 1
ATOM 769 N N . THR A 1 96 ? 31.666 -12.259 -30.984 1.00 67.75 96 THR A N 1
ATOM 770 C CA . THR A 1 96 ? 31.113 -13.343 -30.158 1.00 67.75 96 THR A CA 1
ATOM 771 C C . THR A 1 96 ? 31.916 -13.483 -28.857 1.00 67.75 96 THR A C 1
ATOM 773 O O . THR A 1 96 ? 33.122 -13.218 -28.861 1.00 67.75 96 THR A O 1
ATOM 776 N N . PRO A 1 97 ? 31.317 -13.955 -27.744 1.00 66.06 97 PRO A N 1
ATOM 777 C CA . PRO A 1 97 ? 32.013 -14.046 -26.457 1.00 66.06 97 PRO A CA 1
ATOM 778 C C . PRO A 1 97 ? 33.375 -14.754 -26.530 1.00 66.06 97 PRO A C 1
ATOM 780 O O . PRO A 1 97 ? 34.332 -14.299 -25.914 1.00 66.06 97 PRO A O 1
ATOM 783 N N . TRP A 1 98 ? 33.504 -15.806 -27.346 1.00 68.38 98 TRP A N 1
ATOM 784 C CA . TRP A 1 98 ? 34.767 -16.529 -27.531 1.00 68.38 98 TRP A CA 1
ATOM 785 C C . TRP A 1 98 ? 35.828 -15.729 -28.308 1.00 68.38 98 TRP A C 1
ATOM 787 O O . TRP A 1 98 ? 37.013 -15.779 -27.976 1.00 68.38 98 TRP A O 1
ATOM 797 N N . GLN A 1 99 ? 35.423 -14.950 -29.317 1.00 73.88 99 GLN A N 1
ATOM 798 C CA . GLN A 1 99 ? 36.331 -14.031 -30.010 1.00 73.88 99 GLN A CA 1
ATOM 799 C C . GLN A 1 99 ? 36.793 -12.897 -29.080 1.00 73.88 99 GLN A C 1
ATOM 801 O O . GLN A 1 99 ? 37.960 -12.515 -29.156 1.00 73.88 99 GLN A O 1
ATOM 806 N N . LEU A 1 100 ? 35.930 -12.414 -28.173 1.00 76.00 100 LEU A N 1
ATOM 807 C CA . LEU A 1 100 ? 36.307 -11.409 -27.173 1.00 76.00 100 LEU A CA 1
ATOM 808 C C . LEU A 1 100 ? 37.327 -11.996 -26.197 1.00 76.00 100 LEU A C 1
ATOM 810 O O . LEU A 1 100 ? 38.398 -11.423 -26.034 1.00 76.00 100 LEU A O 1
ATOM 814 N N . VAL A 1 101 ? 37.064 -13.183 -25.639 1.00 77.19 101 VAL A N 1
ATOM 815 C CA . VAL A 1 101 ? 38.035 -13.914 -24.803 1.00 77.19 101 VAL A CA 1
ATOM 816 C C . VAL A 1 101 ? 39.389 -14.034 -25.509 1.00 77.19 101 VAL A C 1
ATOM 818 O O . VAL A 1 101 ? 40.411 -13.675 -24.931 1.00 77.19 101 VAL A O 1
ATOM 821 N N . ARG A 1 102 ? 39.408 -14.428 -26.790 1.00 77.00 102 ARG A N 1
ATOM 822 C CA . ARG A 1 102 ? 40.642 -14.510 -27.588 1.00 77.00 102 ARG A CA 1
ATOM 823 C C . ARG A 1 102 ? 41.357 -13.159 -27.756 1.00 77.00 102 ARG A C 1
ATOM 825 O O . ARG A 1 102 ? 42.584 -13.149 -27.790 1.00 77.00 102 ARG A O 1
ATOM 832 N N . GLN A 1 103 ? 40.637 -12.044 -27.883 1.00 78.62 103 GLN A N 1
ATOM 833 C CA . GLN A 1 103 ? 41.232 -10.702 -27.964 1.00 78.62 103 GLN A CA 1
ATOM 834 C C . GLN A 1 103 ? 41.805 -10.253 -26.610 1.00 78.62 103 GLN A C 1
ATOM 836 O O . GLN A 1 103 ? 42.935 -9.768 -26.554 1.00 78.62 103 GLN A O 1
ATOM 841 N N . LEU A 1 104 ? 41.072 -10.471 -25.515 1.00 79.12 104 LEU A N 1
ATOM 842 C CA . LEU A 1 104 ? 41.499 -10.122 -24.155 1.00 79.12 104 LEU A CA 1
ATOM 843 C C . LEU A 1 104 ? 42.728 -10.930 -23.721 1.00 79.12 104 LEU A C 1
ATOM 845 O O . LEU A 1 104 ? 43.714 -10.351 -23.270 1.00 79.12 104 LEU A O 1
ATOM 849 N N . SER A 1 105 ? 42.730 -12.245 -23.959 1.00 78.38 105 SER A N 1
ATOM 850 C CA . SER A 1 105 ? 43.894 -13.114 -23.729 1.00 78.38 105 SER A CA 1
ATOM 851 C C . SER A 1 105 ? 45.078 -12.835 -24.670 1.00 78.38 105 SER A C 1
ATOM 853 O O . SER A 1 105 ? 46.166 -13.349 -24.428 1.00 78.38 105 SER A O 1
ATOM 855 N N . ALA A 1 106 ? 44.891 -12.026 -25.720 1.00 79.25 106 ALA A N 1
ATOM 856 C CA . ALA A 1 106 ? 45.956 -11.519 -26.590 1.00 79.25 106 ALA A CA 1
ATOM 857 C C . ALA A 1 106 ? 46.418 -10.092 -26.215 1.00 79.25 106 ALA A C 1
ATOM 859 O O . ALA A 1 106 ? 47.149 -9.465 -26.981 1.00 79.25 106 ALA A O 1
ATOM 860 N N . GLY A 1 107 ? 46.002 -9.570 -25.054 1.00 79.88 107 GLY A N 1
ATOM 861 C CA . GLY A 1 107 ? 46.442 -8.272 -24.534 1.00 79.88 107 GLY A CA 1
ATOM 862 C C . GLY A 1 107 ? 45.629 -7.063 -25.009 1.00 79.88 107 GLY A C 1
ATOM 863 O O . GLY A 1 107 ? 46.053 -5.931 -24.778 1.00 79.88 107 GLY A O 1
ATOM 864 N N . ALA A 1 108 ? 44.465 -7.251 -25.645 1.00 81.00 108 ALA A N 1
ATOM 865 C CA . ALA A 1 108 ? 43.600 -6.130 -26.026 1.00 81.00 108 ALA A CA 1
ATOM 866 C C . ALA A 1 108 ? 43.167 -5.299 -24.801 1.00 81.00 108 ALA A C 1
ATOM 868 O O . ALA A 1 108 ? 42.958 -5.839 -23.710 1.00 81.00 108 ALA A O 1
ATOM 869 N N . ARG A 1 109 ? 43.020 -3.980 -24.981 1.00 85.12 109 ARG A N 1
ATOM 870 C CA . ARG A 1 109 ? 42.556 -3.016 -23.966 1.00 85.12 109 ARG A CA 1
ATOM 871 C C . ARG A 1 109 ? 41.594 -2.001 -24.576 1.00 85.12 109 ARG A C 1
ATOM 873 O O . ARG A 1 109 ? 41.759 -1.615 -25.735 1.00 85.12 109 ARG A O 1
ATOM 880 N N . LEU A 1 110 ? 40.605 -1.593 -23.781 1.00 85.50 110 LEU A N 1
ATOM 881 C CA . LEU A 1 110 ? 39.650 -0.545 -24.136 1.00 85.50 110 LEU A CA 1
ATOM 882 C C . LEU A 1 110 ? 40.415 0.748 -24.432 1.00 85.50 110 LEU A C 1
ATOM 884 O O . LEU A 1 110 ? 41.372 1.089 -23.735 1.00 85.50 110 LEU A O 1
ATOM 888 N N . GLN A 1 111 ? 40.009 1.442 -25.489 1.00 82.06 111 GLN A N 1
ATOM 889 C CA . GLN A 1 111 ? 40.588 2.731 -25.850 1.00 82.06 111 GLN A CA 1
ATOM 890 C C . GLN A 1 111 ? 39.878 3.848 -25.085 1.00 82.06 111 GLN A C 1
ATOM 892 O O . GLN A 1 111 ? 38.724 3.706 -24.690 1.00 82.06 111 GLN A O 1
ATOM 897 N N . LEU A 1 112 ? 40.568 4.963 -24.864 1.00 80.00 112 LEU A N 1
ATOM 898 C CA . LEU A 1 112 ? 39.942 6.184 -24.366 1.00 80.00 112 LEU A CA 1
ATOM 899 C C . LEU A 1 112 ? 39.607 7.087 -25.560 1.00 80.00 112 LEU A C 1
ATOM 901 O O . LEU A 1 112 ? 40.513 7.370 -26.353 1.00 80.00 112 LEU A O 1
ATOM 905 N N . PRO A 1 113 ? 38.356 7.560 -25.709 1.00 77.69 113 PRO A N 1
ATOM 906 C CA . PRO A 1 113 ? 38.061 8.618 -26.663 1.00 77.69 113 PRO A CA 1
ATOM 907 C C . PRO A 1 113 ? 38.782 9.916 -26.241 1.00 77.69 113 PRO A C 1
ATOM 909 O O . PRO A 1 113 ? 39.114 10.090 -25.064 1.00 77.69 113 PRO A O 1
ATOM 912 N N . PRO A 1 114 ? 39.056 10.853 -27.169 1.00 79.50 114 PRO A N 1
ATOM 913 C CA . PRO A 1 114 ? 39.756 12.091 -26.832 1.00 79.50 114 PRO A CA 1
ATOM 914 C C . PRO A 1 114 ? 38.993 12.900 -25.775 1.00 79.50 114 PRO A C 1
ATOM 916 O O . PRO A 1 114 ? 37.769 12.985 -25.834 1.00 79.50 114 PRO A O 1
ATOM 919 N N . ARG A 1 115 ? 39.702 13.571 -24.853 1.00 75.69 115 ARG A N 1
ATOM 920 C CA . ARG A 1 115 ? 39.100 14.278 -23.697 1.00 75.69 115 ARG A CA 1
ATOM 921 C C . ARG A 1 115 ? 38.001 15.297 -24.040 1.00 75.69 115 ARG A C 1
ATOM 923 O O . ARG A 1 115 ? 37.141 15.558 -23.209 1.00 75.69 115 ARG A O 1
ATOM 930 N N . ALA A 1 116 ? 38.005 15.845 -25.257 1.00 68.31 116 ALA A N 1
ATOM 931 C CA . ALA A 1 116 ? 36.971 16.752 -25.768 1.00 68.31 116 ALA A CA 1
ATOM 932 C C . ALA A 1 116 ? 35.646 16.059 -26.170 1.00 68.31 116 ALA A C 1
ATOM 934 O O . ALA A 1 116 ? 34.693 16.744 -26.532 1.00 68.31 116 ALA A O 1
ATOM 935 N N . VAL A 1 117 ? 35.600 14.723 -26.145 1.00 71.94 117 VAL A N 1
ATOM 936 C CA . VAL A 1 117 ? 34.452 13.879 -26.527 1.00 71.94 117 VAL A CA 1
ATOM 937 C C . VAL A 1 117 ? 33.974 12.999 -25.357 1.00 71.94 117 VAL A C 1
ATOM 939 O O . VAL A 1 117 ? 32.985 12.287 -25.495 1.00 71.94 117 VAL A O 1
ATOM 942 N N . LEU A 1 118 ? 34.643 13.054 -24.196 1.00 73.81 118 LEU A N 1
ATOM 943 C CA . LEU A 1 118 ? 34.169 12.393 -22.976 1.00 73.81 118 LEU A CA 1
ATOM 944 C C . LEU A 1 118 ? 32.820 12.996 -22.531 1.00 73.81 118 LEU A C 1
ATOM 946 O O . LEU A 1 118 ? 32.652 14.220 -22.595 1.00 73.81 118 LEU A O 1
ATOM 950 N N . PRO A 1 119 ? 31.856 12.177 -22.078 1.00 61.44 119 PRO A N 1
ATOM 951 C CA . PRO A 1 119 ? 30.535 12.650 -21.689 1.00 61.44 119 PRO A CA 1
ATOM 952 C C . PRO A 1 119 ? 30.549 13.451 -20.379 1.00 61.44 119 PRO A C 1
ATOM 954 O O . PRO A 1 119 ? 31.396 13.274 -19.508 1.00 61.44 119 PRO A O 1
ATOM 957 N N . GLY A 1 120 ? 29.545 14.319 -20.229 1.00 54.16 120 GLY A N 1
ATOM 958 C CA . GLY A 1 120 ? 29.454 15.280 -19.129 1.00 54.16 120 GLY A CA 1
ATOM 959 C C . GLY A 1 120 ? 30.338 16.503 -19.390 1.00 54.16 120 GLY A C 1
ATOM 960 O O . GLY A 1 120 ? 31.559 16.416 -19.375 1.00 54.16 120 GLY A O 1
ATOM 961 N N . GLY A 1 121 ? 29.726 17.673 -19.606 1.00 47.34 121 GLY A N 1
ATOM 962 C CA . GLY A 1 121 ? 30.381 18.848 -20.215 1.00 47.34 121 GLY A CA 1
ATOM 963 C C . GLY A 1 121 ? 31.602 19.452 -19.501 1.00 47.34 121 GLY A C 1
ATOM 964 O O . GLY A 1 121 ? 32.254 20.316 -20.079 1.00 47.34 121 GLY A O 1
ATOM 965 N N . ASN A 1 122 ? 31.935 18.990 -18.291 1.00 53.31 122 ASN A N 1
ATOM 966 C CA . ASN A 1 122 ? 33.128 19.395 -17.541 1.00 53.31 122 ASN A CA 1
ATOM 967 C C . ASN A 1 122 ? 34.182 18.272 -17.411 1.00 53.31 122 ASN A C 1
ATOM 969 O O . ASN A 1 122 ? 35.225 18.510 -16.808 1.00 53.31 122 ASN A O 1
ATOM 973 N N . ALA A 1 123 ? 33.957 17.064 -17.946 1.00 53.12 123 ALA A N 1
ATOM 974 C CA . ALA A 1 123 ? 34.851 15.914 -17.752 1.00 53.12 123 ALA A CA 1
ATOM 975 C C . ALA A 1 123 ? 36.279 16.191 -18.252 1.00 53.12 123 ALA A C 1
ATOM 977 O O . ALA A 1 123 ? 37.239 16.000 -17.512 1.00 53.12 123 ALA A O 1
ATOM 978 N N . GLY A 1 124 ? 36.425 16.764 -19.453 1.00 54.94 124 GLY A N 1
ATOM 979 C CA . GLY A 1 124 ? 37.721 17.204 -19.990 1.00 54.94 124 GLY A CA 1
ATOM 980 C C . GLY A 1 124 ? 38.382 18.379 -19.244 1.00 54.94 124 GLY A C 1
ATOM 981 O O . GLY A 1 124 ? 39.513 18.728 -19.570 1.00 54.94 124 GLY A O 1
ATOM 982 N N . ALA A 1 125 ? 37.702 18.979 -18.259 1.00 55.94 125 ALA A N 1
ATOM 983 C CA . ALA A 1 125 ? 38.209 20.041 -17.384 1.00 55.94 125 ALA A CA 1
ATOM 984 C C . ALA A 1 125 ? 38.426 19.576 -15.925 1.00 55.94 125 ALA A C 1
ATOM 986 O O . ALA A 1 125 ? 38.843 20.371 -15.082 1.00 55.94 125 ALA A O 1
ATOM 987 N N . PHE A 1 126 ? 38.169 18.301 -15.610 1.00 67.69 126 PHE A N 1
ATOM 988 C CA . PHE A 1 126 ? 38.416 17.727 -14.289 1.00 67.69 126 PHE A CA 1
ATOM 989 C C . PHE A 1 126 ? 39.924 17.686 -13.997 1.00 67.69 126 PHE A C 1
ATOM 991 O O . PHE A 1 126 ? 40.665 16.904 -14.590 1.00 67.69 126 PHE A O 1
ATOM 998 N N . ALA A 1 127 ? 40.385 18.493 -13.038 1.00 69.00 127 ALA A N 1
ATOM 999 C CA . ALA A 1 127 ? 41.805 18.592 -12.675 1.00 69.00 127 ALA A CA 1
ATOM 1000 C C . ALA A 1 127 ? 42.414 17.284 -12.114 1.00 69.00 127 ALA A C 1
ATOM 1002 O O . ALA A 1 127 ? 43.634 17.175 -11.998 1.00 69.00 127 ALA A O 1
ATOM 1003 N N . GLY A 1 128 ? 41.573 16.302 -11.763 1.00 77.69 128 GLY A N 1
ATOM 1004 C CA . GLY A 1 128 ? 41.971 14.955 -11.346 1.00 77.69 128 GLY A CA 1
ATOM 1005 C C . GLY A 1 128 ? 42.010 13.906 -12.470 1.00 77.69 128 GLY A C 1
ATOM 1006 O O . GLY A 1 128 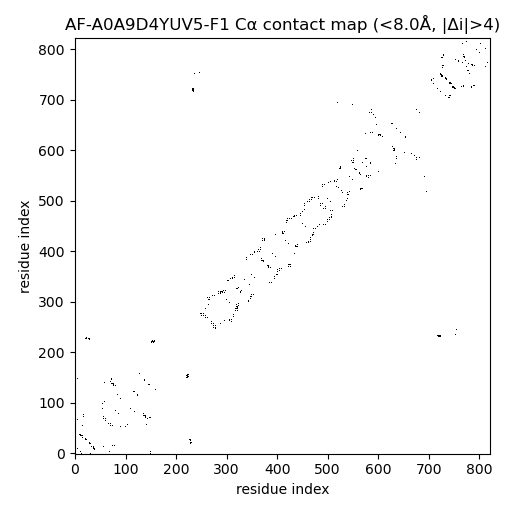? 42.196 12.721 -12.180 1.00 77.69 128 GLY A O 1
ATOM 1007 N N . LEU A 1 129 ? 41.774 14.295 -13.732 1.00 82.19 129 LEU A N 1
ATOM 1008 C CA . LEU A 1 129 ? 41.559 13.352 -14.834 1.00 82.19 129 LEU A CA 1
ATOM 1009 C C . LEU A 1 129 ? 42.814 12.541 -15.180 1.00 82.19 129 LEU A C 1
ATOM 1011 O O . LEU A 1 129 ? 42.716 11.327 -15.328 1.00 82.19 129 LEU A O 1
ATOM 1015 N N . ASP A 1 130 ? 43.995 13.163 -15.231 1.00 84.06 130 ASP A N 1
ATOM 1016 C CA . ASP A 1 130 ? 45.261 12.458 -15.492 1.00 84.06 130 ASP A CA 1
ATOM 1017 C C . ASP A 1 130 ? 45.539 11.363 -14.445 1.00 84.06 130 ASP A C 1
ATOM 1019 O O . ASP A 1 130 ? 45.995 10.264 -14.766 1.00 84.06 130 ASP A O 1
ATOM 1023 N N . GLN A 1 131 ? 45.218 11.636 -13.179 1.00 87.12 131 GLN A N 1
ATOM 1024 C CA . GLN A 1 131 ? 45.392 10.704 -12.066 1.00 87.12 131 GLN A CA 1
ATOM 1025 C C . GLN A 1 131 ? 44.333 9.590 -12.084 1.00 87.12 131 GLN A C 1
ATOM 1027 O O . GLN A 1 131 ? 44.640 8.462 -11.684 1.00 87.12 131 GLN A O 1
ATOM 1032 N N . TYR A 1 132 ? 43.116 9.888 -12.556 1.00 88.62 132 TYR A N 1
ATOM 1033 C CA . TYR A 1 132 ? 42.035 8.917 -12.745 1.00 88.62 132 TYR A CA 1
ATOM 1034 C C . TYR A 1 132 ? 42.324 7.973 -13.919 1.00 88.62 132 TYR A C 1
ATOM 1036 O O . TYR A 1 132 ? 42.301 6.757 -13.730 1.00 88.62 132 TYR A O 1
ATOM 1044 N N . GLU A 1 133 ? 42.661 8.510 -15.098 1.00 89.25 133 GLU A N 1
ATOM 1045 C CA . GLU A 1 133 ? 43.048 7.736 -16.287 1.00 89.25 133 GLU A CA 1
ATOM 1046 C C . GLU A 1 133 ? 44.229 6.806 -15.973 1.00 89.25 133 GLU A C 1
ATOM 1048 O O . GLU A 1 133 ? 44.160 5.608 -16.250 1.00 89.25 133 GLU A O 1
ATOM 1053 N N . LEU A 1 134 ? 45.279 7.320 -15.318 1.00 90.06 134 LEU A N 1
ATOM 1054 C CA . LEU A 1 134 ? 46.435 6.520 -14.905 1.00 90.06 134 LEU A CA 1
ATOM 1055 C C . LEU A 1 134 ? 46.059 5.416 -13.905 1.00 90.06 134 LEU A C 1
ATOM 1057 O O . LEU A 1 134 ? 46.563 4.297 -14.004 1.00 90.06 134 LEU A O 1
ATOM 1061 N N . LEU A 1 135 ? 45.188 5.705 -12.931 1.00 93.44 135 LEU A N 1
ATOM 1062 C CA . LEU A 1 135 ? 44.753 4.704 -11.955 1.00 93.44 135 LEU A CA 1
ATOM 1063 C C . LEU A 1 135 ? 43.917 3.599 -12.612 1.00 93.44 135 LEU A C 1
ATOM 1065 O O . LEU A 1 135 ? 44.159 2.422 -12.356 1.00 93.44 135 LEU A O 1
ATOM 1069 N N . MET A 1 136 ? 42.973 3.971 -13.475 1.00 93.75 136 MET A N 1
ATOM 1070 C CA . MET A 1 136 ? 42.153 3.053 -14.266 1.00 93.75 136 MET A CA 1
ATOM 1071 C C . MET A 1 136 ? 43.024 2.141 -15.142 1.00 93.75 136 MET A C 1
ATOM 1073 O O . MET A 1 136 ? 42.869 0.919 -15.109 1.00 93.75 136 MET A O 1
ATOM 1077 N N . GLN A 1 137 ? 44.005 2.715 -15.850 1.00 91.56 137 GLN A N 1
ATOM 1078 C CA . GLN A 1 137 ? 44.939 1.960 -16.689 1.00 91.56 137 GLN A CA 1
ATOM 1079 C C . GLN A 1 137 ? 45.814 0.986 -15.884 1.00 91.56 137 GLN A C 1
ATOM 1081 O O . GLN A 1 137 ? 46.135 -0.100 -16.365 1.00 91.56 137 GLN A O 1
ATOM 1086 N N . GLN A 1 138 ? 46.168 1.334 -14.645 1.00 93.19 138 GLN A N 1
ATOM 1087 C CA . GLN A 1 138 ? 46.885 0.434 -13.738 1.00 93.19 138 GLN A CA 1
ATOM 1088 C C . GLN A 1 138 ? 45.974 -0.653 -13.150 1.00 93.19 138 GLN A C 1
ATOM 1090 O O . GLN A 1 138 ? 46.425 -1.778 -12.947 1.00 93.19 138 GLN A O 1
ATOM 1095 N N . CYS A 1 139 ? 44.685 -0.372 -12.931 1.00 94.06 139 CYS A N 1
ATOM 1096 C CA . CYS A 1 139 ? 43.730 -1.386 -12.482 1.00 94.06 139 CYS A CA 1
ATOM 1097 C C . CYS A 1 139 ? 43.592 -2.530 -13.500 1.00 94.06 139 CYS A C 1
ATOM 1099 O O . CYS A 1 139 ? 43.523 -3.683 -13.085 1.00 94.06 139 CYS A O 1
ATOM 1101 N N . TRP A 1 140 ? 43.623 -2.252 -14.811 1.00 91.56 140 TRP A N 1
ATOM 1102 C CA . TRP A 1 140 ? 43.491 -3.276 -15.862 1.00 91.56 140 TRP A CA 1
ATOM 1103 C C . TRP A 1 140 ? 44.818 -3.825 -16.435 1.00 91.56 140 TRP A C 1
ATOM 1105 O O . TRP A 1 140 ? 44.840 -4.365 -17.547 1.00 91.56 140 TRP A O 1
ATOM 1115 N N . ALA A 1 141 ? 45.943 -3.690 -15.721 1.00 90.69 141 ALA A N 1
ATOM 1116 C CA . ALA A 1 141 ? 47.258 -4.164 -16.181 1.00 90.69 141 ALA A CA 1
ATOM 1117 C C . ALA A 1 141 ? 47.267 -5.668 -16.552 1.00 90.69 141 ALA A C 1
ATOM 1119 O O . ALA A 1 141 ? 46.475 -6.455 -16.026 1.00 90.69 141 ALA A O 1
ATOM 1120 N N . GLU A 1 142 ? 48.132 -6.089 -17.483 1.00 86.88 142 GLU A N 1
ATOM 1121 C CA . GLU A 1 142 ? 48.186 -7.495 -17.932 1.00 86.88 142 GLU A CA 1
ATOM 1122 C C . GLU A 1 142 ? 48.695 -8.417 -16.823 1.00 86.88 142 GLU A C 1
ATOM 1124 O O . GLU A 1 142 ? 48.013 -9.383 -16.474 1.00 86.88 142 GLU A O 1
ATOM 1129 N N . ALA A 1 143 ? 49.820 -8.079 -16.189 1.00 87.88 143 ALA A N 1
ATOM 1130 C CA . ALA A 1 143 ? 50.278 -8.804 -15.016 1.00 87.88 143 ALA A CA 1
ATOM 1131 C C . ALA A 1 143 ? 49.405 -8.455 -13.800 1.00 87.88 143 ALA A C 1
ATOM 1133 O O . ALA A 1 143 ? 49.320 -7.305 -13.372 1.00 87.88 143 ALA A O 1
ATOM 1134 N N . ALA A 1 144 ? 48.788 -9.469 -13.189 1.00 89.94 144 ALA A N 1
ATOM 1135 C CA . ALA A 1 144 ? 47.954 -9.297 -11.998 1.00 89.94 144 ALA A CA 1
ATOM 1136 C C . ALA A 1 144 ? 48.708 -8.667 -10.804 1.00 89.94 144 ALA A C 1
ATOM 1138 O O . ALA A 1 144 ? 48.093 -8.022 -9.961 1.00 89.94 144 ALA A O 1
ATOM 1139 N N . SER A 1 145 ? 50.037 -8.807 -10.757 1.00 89.88 145 SER A N 1
ATOM 1140 C CA . SER A 1 145 ? 50.926 -8.202 -9.756 1.00 89.88 145 SER A CA 1
ATOM 1141 C C . SER A 1 145 ? 51.178 -6.699 -9.935 1.00 89.88 145 SER A C 1
ATOM 1143 O O . SER A 1 145 ? 51.657 -6.062 -9.003 1.00 89.88 145 SER A O 1
ATOM 1145 N N . GLU A 1 146 ? 50.890 -6.129 -11.108 1.00 90.38 146 GLU A N 1
ATOM 1146 C CA . GLU A 1 146 ? 51.044 -4.688 -11.384 1.00 90.38 146 GLU A CA 1
ATOM 1147 C C . GLU A 1 146 ? 49.793 -3.883 -10.998 1.00 90.38 146 GLU A C 1
ATOM 1149 O O . GLU A 1 146 ? 49.824 -2.652 -10.957 1.00 90.38 146 GLU A O 1
ATOM 1154 N N . ARG A 1 147 ? 48.684 -4.573 -10.701 1.00 95.88 147 ARG A N 1
ATOM 1155 C CA . ARG A 1 147 ? 47.397 -3.956 -10.377 1.00 95.88 147 ARG A CA 1
ATOM 1156 C C . ARG A 1 147 ? 47.390 -3.490 -8.914 1.00 95.88 147 ARG A C 1
ATOM 1158 O O . ARG A 1 147 ? 47.615 -4.311 -8.021 1.00 95.88 147 ARG A O 1
ATOM 1165 N N . PRO A 1 148 ? 47.110 -2.206 -8.625 1.00 95.75 148 PRO A N 1
ATOM 1166 C CA . PRO A 1 148 ? 47.113 -1.693 -7.258 1.00 95.75 148 PRO A CA 1
ATOM 1167 C C . PRO A 1 148 ? 46.029 -2.377 -6.402 1.00 95.75 148 PRO A C 1
ATOM 1169 O O . PRO A 1 148 ? 44.894 -2.524 -6.857 1.00 95.75 148 PRO A O 1
ATOM 1172 N N . PRO A 1 149 ? 46.315 -2.769 -5.146 1.00 94.81 149 PRO A N 1
ATOM 1173 C CA . PRO A 1 149 ? 45.300 -3.342 -4.265 1.00 94.81 149 PRO A CA 1
ATOM 1174 C C . PRO A 1 149 ? 44.208 -2.308 -3.976 1.00 94.81 149 PRO A C 1
ATOM 1176 O O . PRO A 1 149 ? 44.463 -1.100 -4.002 1.00 94.81 149 PRO A O 1
ATOM 1179 N N . PHE A 1 150 ? 42.995 -2.748 -3.617 1.00 93.75 150 PHE A N 1
ATOM 1180 C CA . PHE A 1 150 ? 41.894 -1.805 -3.383 1.00 93.75 150 PHE A CA 1
ATOM 1181 C C . PHE A 1 150 ? 42.212 -0.736 -2.329 1.00 93.75 150 PHE A C 1
ATOM 1183 O O . PHE A 1 150 ? 41.683 0.358 -2.446 1.00 93.75 150 PHE A O 1
ATOM 1190 N N . SER A 1 151 ? 43.091 -0.987 -1.355 1.00 91.62 151 SER A N 1
ATOM 1191 C CA . SER A 1 151 ? 43.557 0.024 -0.392 1.00 91.62 151 SER A CA 1
ATOM 1192 C C . SER A 1 151 ? 44.320 1.192 -1.043 1.00 91.62 151 SER A C 1
ATOM 1194 O O . SER A 1 151 ? 44.239 2.318 -0.549 1.00 91.62 151 SER A O 1
ATOM 1196 N N . GLU A 1 152 ? 45.006 0.965 -2.168 1.00 92.38 152 GLU A N 1
ATOM 1197 C CA . GLU A 1 152 ? 45.652 2.010 -2.970 1.00 92.38 152 GLU A CA 1
ATOM 1198 C C . GLU A 1 152 ? 44.723 2.581 -4.054 1.00 92.38 152 GLU A C 1
ATOM 1200 O O . GLU A 1 152 ? 44.741 3.791 -4.264 1.00 92.38 152 GLU A O 1
ATOM 1205 N N . VAL A 1 153 ? 43.858 1.772 -4.684 1.00 93.56 153 VAL A N 1
ATOM 1206 C CA . VAL A 1 153 ? 42.860 2.256 -5.670 1.00 93.56 153 VAL A CA 1
ATOM 1207 C C . VAL A 1 153 ? 41.906 3.249 -5.025 1.00 93.56 153 VAL A C 1
ATOM 1209 O O . VAL A 1 153 ? 41.849 4.427 -5.372 1.00 93.56 153 VAL A O 1
ATOM 1212 N N . VAL A 1 154 ? 41.219 2.776 -3.987 1.00 90.50 154 VAL A N 1
ATOM 1213 C CA . VAL A 1 154 ? 40.392 3.590 -3.098 1.00 90.50 154 VAL A CA 1
ATOM 1214 C C . VAL A 1 154 ? 41.229 4.722 -2.498 1.00 90.50 154 VAL A C 1
ATOM 1216 O O . VAL A 1 154 ? 40.701 5.798 -2.220 1.00 90.50 154 VAL A O 1
ATOM 1219 N N . GLY A 1 155 ? 42.533 4.474 -2.348 1.00 85.06 155 GLY A N 1
ATOM 1220 C CA . GLY A 1 155 ? 43.566 5.417 -1.967 1.00 85.06 155 GLY A CA 1
ATOM 1221 C C . GLY A 1 155 ? 43.624 6.671 -2.821 1.00 85.06 155 GLY A C 1
ATOM 1222 O O . GLY A 1 155 ? 43.282 7.755 -2.362 1.00 85.06 155 GLY A O 1
ATOM 1223 N N . ARG A 1 156 ? 44.053 6.511 -4.066 1.00 89.50 156 ARG A N 1
ATOM 1224 C CA . ARG A 1 156 ? 44.318 7.612 -4.996 1.00 89.50 156 ARG A CA 1
ATOM 1225 C C . ARG A 1 156 ? 43.047 8.322 -5.463 1.00 89.50 156 ARG A C 1
ATOM 1227 O O . ARG A 1 156 ? 43.151 9.441 -5.944 1.00 89.50 156 ARG A O 1
ATOM 1234 N N . LEU A 1 157 ? 41.866 7.731 -5.253 1.00 86.00 157 LEU A N 1
ATOM 1235 C CA . LEU A 1 157 ? 40.580 8.376 -5.532 1.00 86.00 157 LEU A CA 1
ATOM 1236 C C . LEU A 1 157 ? 40.184 9.459 -4.513 1.00 86.00 157 LEU A C 1
ATOM 1238 O O . LEU A 1 157 ? 39.730 10.514 -4.941 1.00 86.00 157 LEU A O 1
ATOM 1242 N N . ARG A 1 158 ? 40.345 9.264 -3.188 1.00 83.50 158 ARG A N 1
ATOM 1243 C CA . ARG A 1 158 ? 39.820 10.241 -2.196 1.00 83.50 158 ARG A CA 1
ATOM 1244 C C . ARG A 1 158 ? 40.377 11.670 -2.376 1.00 83.50 158 ARG A C 1
ATOM 1246 O O . ARG A 1 158 ? 39.565 12.592 -2.322 1.00 83.50 158 ARG A O 1
ATOM 1253 N N . PRO A 1 159 ? 41.685 11.901 -2.619 1.00 74.31 159 PRO A N 1
ATOM 1254 C CA . PRO A 1 159 ? 42.214 13.256 -2.813 1.00 74.31 159 PRO A CA 1
ATOM 1255 C C . PRO A 1 159 ? 41.575 14.020 -3.983 1.00 74.31 159 PRO A C 1
ATOM 1257 O O . PRO A 1 159 ? 41.401 15.234 -3.888 1.00 74.31 159 PRO A O 1
ATOM 1260 N N . LEU A 1 160 ? 41.162 13.315 -5.045 1.00 73.50 160 LEU A N 1
ATOM 1261 C CA . LEU A 1 160 ? 40.563 13.919 -6.244 1.00 73.50 160 LEU A CA 1
ATOM 1262 C C . LEU A 1 160 ? 39.174 14.532 -5.980 1.00 73.50 160 LEU A C 1
ATOM 1264 O O . LEU A 1 160 ? 38.726 15.368 -6.754 1.00 73.50 160 LEU A O 1
ATOM 1268 N N . PHE A 1 161 ? 38.520 14.165 -4.871 1.00 57.12 161 PHE A N 1
ATOM 1269 C CA . PHE A 1 161 ? 37.231 14.723 -4.439 1.00 57.12 161 PHE A CA 1
ATOM 1270 C C . PHE A 1 161 ? 37.358 15.843 -3.387 1.00 57.12 161 PHE A C 1
ATOM 1272 O O . PHE A 1 161 ? 36.344 16.366 -2.935 1.00 57.12 161 PHE A O 1
ATOM 1279 N N . ILE A 1 162 ? 38.577 16.210 -2.963 1.00 46.09 162 ILE A N 1
ATOM 1280 C CA . ILE A 1 162 ? 38.800 17.193 -1.881 1.00 46.09 162 ILE A CA 1
ATOM 1281 C C . ILE A 1 162 ? 39.218 18.576 -2.416 1.00 46.09 162 ILE A C 1
ATOM 1283 O O . ILE A 1 162 ? 38.943 19.587 -1.773 1.00 46.09 162 ILE A O 1
ATOM 1287 N N . PHE A 1 163 ? 39.856 18.648 -3.589 1.00 37.91 163 PHE A N 1
ATOM 1288 C CA . PHE A 1 163 ? 40.454 19.897 -4.088 1.00 37.91 163 PHE A CA 1
ATOM 1289 C C . PHE A 1 163 ? 39.473 20.886 -4.745 1.00 37.91 163 PHE A C 1
ATOM 1291 O O . PHE A 1 163 ? 39.715 22.088 -4.709 1.00 37.91 163 PHE A O 1
ATOM 1298 N N . ASP A 1 164 ? 38.346 20.425 -5.292 1.00 41.72 164 ASP A N 1
ATOM 1299 C CA . ASP A 1 164 ? 37.494 21.231 -6.192 1.00 41.72 164 ASP A CA 1
ATOM 1300 C C . ASP A 1 164 ? 36.501 22.181 -5.472 1.00 41.72 164 ASP A C 1
ATOM 1302 O O . ASP A 1 164 ? 35.594 22.760 -6.062 1.00 41.72 164 ASP A O 1
ATOM 1306 N N . SER A 1 165 ? 36.639 22.345 -4.151 1.00 35.34 165 SER A N 1
ATOM 1307 C CA . SER A 1 165 ? 35.648 23.041 -3.306 1.00 35.34 165 SER A CA 1
ATOM 1308 C C . SER A 1 165 ? 35.877 24.549 -3.118 1.00 35.34 165 SER A C 1
ATOM 1310 O O . SER A 1 165 ? 35.139 25.169 -2.349 1.00 35.34 165 SER A O 1
ATOM 1312 N N . ARG A 1 166 ? 36.914 25.154 -3.724 1.00 35.34 166 ARG A N 1
ATOM 1313 C CA . ARG A 1 166 ? 37.285 26.565 -3.450 1.00 35.34 166 ARG A CA 1
ATOM 1314 C C . ARG A 1 166 ? 37.566 27.440 -4.675 1.00 35.34 166 ARG A C 1
ATOM 1316 O O . ARG A 1 166 ? 37.065 28.561 -4.708 1.00 35.34 166 ARG A O 1
ATOM 1323 N N . ASP A 1 167 ? 38.296 26.962 -5.681 1.00 35.16 167 ASP A N 1
ATOM 1324 C CA . ASP A 1 167 ? 38.868 27.875 -6.688 1.00 35.16 167 ASP A CA 1
ATOM 1325 C C . ASP A 1 167 ? 37.969 28.166 -7.908 1.00 35.16 167 ASP A C 1
ATOM 1327 O O . ASP A 1 167 ? 38.110 29.222 -8.533 1.00 35.16 167 ASP A O 1
ATOM 1331 N N . MET A 1 168 ? 36.972 27.322 -8.217 1.00 37.25 168 MET A N 1
ATOM 1332 C CA . MET A 1 168 ? 36.084 27.543 -9.377 1.00 37.25 168 MET A CA 1
ATOM 1333 C C . MET A 1 168 ? 35.254 28.846 -9.275 1.00 37.25 168 MET A C 1
ATOM 1335 O O . MET A 1 168 ? 34.860 29.416 -10.294 1.00 37.25 168 MET A O 1
ATOM 1339 N N . PHE A 1 169 ? 35.037 29.375 -8.064 1.00 34.31 169 PHE A N 1
ATOM 1340 C CA . PHE A 1 169 ? 34.337 30.650 -7.849 1.00 34.31 169 PHE A CA 1
ATOM 1341 C C . PHE A 1 169 ? 35.151 31.897 -8.239 1.00 34.31 169 PHE A C 1
ATOM 1343 O O . PHE A 1 169 ? 34.557 32.946 -8.491 1.00 34.31 169 PHE A O 1
ATOM 1350 N N . ALA A 1 170 ? 36.485 31.819 -8.306 1.00 31.08 170 ALA A N 1
ATOM 1351 C CA . ALA A 1 170 ? 37.326 32.990 -8.564 1.00 31.08 170 ALA A CA 1
ATOM 1352 C C . ALA A 1 170 ? 37.387 33.363 -10.058 1.00 31.08 170 ALA A C 1
ATOM 1354 O O . ALA A 1 170 ? 37.262 34.535 -10.422 1.00 31.08 170 ALA A O 1
ATOM 1355 N N . ALA A 1 171 ? 37.544 32.369 -10.939 1.00 32.78 171 ALA A N 1
ATOM 1356 C CA . ALA A 1 171 ? 37.841 32.598 -12.355 1.00 32.78 171 ALA A CA 1
ATOM 1357 C C . ALA A 1 171 ? 36.679 33.237 -13.143 1.00 32.78 171 ALA A C 1
ATOM 1359 O O . ALA A 1 171 ? 36.902 34.115 -13.979 1.00 32.78 171 ALA A O 1
ATOM 1360 N N . SER A 1 172 ? 35.426 32.851 -12.864 1.00 34.56 172 SER A N 1
ATOM 1361 C CA . SER A 1 172 ? 34.265 33.329 -13.637 1.00 34.56 172 SER A CA 1
ATOM 1362 C C . SER A 1 172 ? 33.927 34.813 -13.418 1.00 34.56 172 SER A C 1
ATOM 1364 O O . SER A 1 172 ? 33.158 35.377 -14.202 1.00 34.56 172 SER A O 1
ATOM 1366 N N . CYS A 1 173 ? 34.465 35.455 -12.378 1.00 31.72 173 CYS A N 1
ATOM 1367 C CA . CYS A 1 173 ? 34.180 36.859 -12.073 1.00 31.72 173 CYS A CA 1
ATOM 1368 C C . CYS A 1 173 ? 34.962 37.835 -12.969 1.00 31.72 173 CYS A C 1
ATOM 1370 O O . CYS A 1 173 ? 34.447 38.902 -13.295 1.00 31.72 173 CYS A O 1
ATOM 1372 N N . ALA A 1 174 ? 36.165 37.465 -13.421 1.00 30.25 174 ALA A N 1
ATOM 1373 C CA . ALA A 1 174 ? 37.017 38.343 -14.229 1.00 30.25 174 ALA A CA 1
ATOM 1374 C C . ALA A 1 174 ? 36.516 38.519 -15.678 1.00 30.25 174 ALA A C 1
ATOM 1376 O O . ALA A 1 174 ? 36.635 39.598 -16.256 1.00 30.25 174 ALA A O 1
ATOM 1377 N N . ALA A 1 175 ? 35.912 37.481 -16.265 1.00 33.22 175 ALA A N 1
ATOM 1378 C CA . ALA A 1 175 ? 35.553 37.451 -17.687 1.00 33.22 175 ALA A CA 1
ATOM 1379 C C . ALA A 1 175 ? 34.309 38.285 -18.073 1.00 33.22 175 ALA A C 1
ATOM 1381 O O . ALA A 1 175 ? 33.998 38.402 -19.255 1.00 33.22 175 ALA A O 1
ATOM 1382 N N . ARG A 1 176 ? 33.576 38.864 -17.109 1.00 34.97 176 ARG A N 1
ATOM 1383 C CA . ARG A 1 176 ? 32.334 39.631 -17.361 1.00 34.97 176 ARG A CA 1
ATOM 1384 C C . ARG A 1 176 ? 32.531 41.148 -17.512 1.00 34.97 176 ARG A C 1
ATOM 1386 O O . ARG A 1 176 ? 31.546 41.872 -17.615 1.00 34.97 176 ARG A O 1
ATOM 1393 N N . ALA A 1 177 ? 33.772 41.637 -17.520 1.00 32.59 177 ALA A N 1
ATOM 1394 C CA . ALA A 1 177 ? 34.073 43.071 -17.455 1.00 32.59 177 ALA A CA 1
ATOM 1395 C C . ALA A 1 177 ? 34.172 43.803 -18.814 1.00 32.59 177 ALA A C 1
ATOM 1397 O O . ALA A 1 177 ? 34.216 45.032 -18.826 1.00 32.59 177 ALA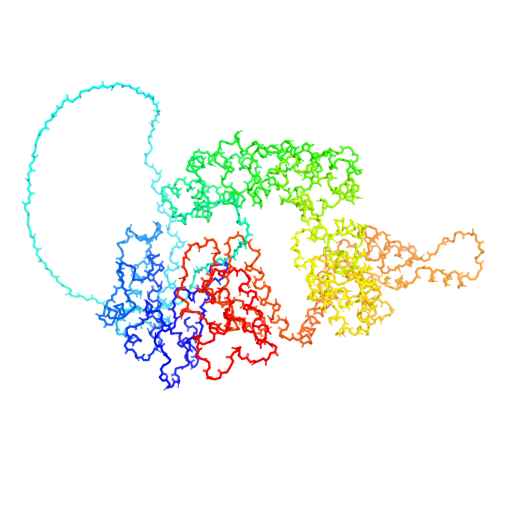 A O 1
ATOM 1398 N N . THR A 1 178 ? 34.227 43.100 -19.955 1.00 27.75 178 THR A N 1
ATOM 1399 C CA . THR A 1 178 ? 34.628 43.698 -21.246 1.00 27.75 178 THR A CA 1
ATOM 1400 C C . THR A 1 178 ? 33.726 43.324 -22.431 1.00 27.75 178 THR A C 1
ATOM 1402 O O . THR A 1 178 ? 33.786 42.210 -22.931 1.00 27.75 178 THR A O 1
ATOM 1405 N N . SER A 1 179 ? 32.996 44.323 -22.955 1.00 29.39 179 SER A N 1
ATOM 1406 C CA . SER A 1 179 ? 32.238 44.328 -24.229 1.00 29.39 179 SER A CA 1
ATOM 1407 C C . SER A 1 179 ? 31.089 43.300 -24.376 1.00 29.39 179 SER A C 1
ATOM 1409 O O . SER A 1 179 ? 31.305 42.100 -24.453 1.00 29.39 179 SER A O 1
ATOM 1411 N N . GLY A 1 180 ? 29.814 43.688 -24.490 1.00 31.62 180 GLY A N 1
ATOM 1412 C CA . GLY A 1 180 ? 29.251 45.036 -24.374 1.00 31.62 180 GLY A CA 1
ATOM 1413 C C . GLY A 1 180 ? 29.042 45.801 -25.688 1.00 31.62 180 GLY A C 1
ATOM 1414 O O . GLY A 1 180 ? 29.488 46.939 -25.789 1.00 31.62 180 GLY A O 1
ATOM 1415 N N . MET A 1 181 ? 28.285 45.249 -26.647 1.00 27.75 181 MET A N 1
ATOM 1416 C CA . MET A 1 181 ? 27.530 46.072 -27.610 1.00 27.75 181 MET A CA 1
ATOM 1417 C C . MET A 1 181 ? 26.217 45.415 -28.073 1.00 27.75 181 MET A C 1
ATOM 1419 O O . MET A 1 181 ? 25.936 44.260 -27.762 1.00 27.75 181 MET A O 1
ATOM 1423 N N . ARG A 1 182 ? 25.367 46.208 -28.739 1.00 25.38 182 ARG A N 1
ATOM 1424 C CA . ARG A 1 182 ? 23.918 45.999 -28.918 1.00 25.38 182 ARG A CA 1
ATOM 1425 C C . ARG A 1 182 ? 23.534 46.138 -30.393 1.00 25.38 182 ARG A C 1
ATOM 1427 O O . ARG A 1 182 ? 24.018 47.054 -31.047 1.00 25.38 182 ARG A O 1
ATOM 1434 N N . TRP A 1 183 ? 22.600 45.315 -30.871 1.00 21.64 183 TRP A N 1
ATOM 1435 C CA . TRP A 1 183 ? 21.919 45.504 -32.161 1.00 21.64 183 TRP A CA 1
ATOM 1436 C C . TRP A 1 183 ? 20.420 45.178 -32.055 1.00 21.64 183 TRP A C 1
ATOM 1438 O O . TRP A 1 183 ? 20.008 44.460 -31.143 1.00 21.64 183 TRP A O 1
ATOM 1448 N N . GLN A 1 184 ? 19.598 45.741 -32.948 1.00 24.11 184 GLN A N 1
ATOM 1449 C CA . GLN A 1 184 ? 18.139 45.542 -33.002 1.00 24.11 184 GLN A CA 1
ATOM 1450 C C . GLN A 1 184 ? 17.664 45.222 -34.440 1.00 24.11 184 GLN A C 1
ATOM 1452 O O . GLN A 1 184 ? 18.383 45.524 -35.389 1.00 24.11 184 GLN A O 1
ATOM 1457 N N . PRO A 1 185 ? 16.509 44.547 -34.615 1.00 37.50 185 PRO A N 1
ATOM 1458 C CA . PRO A 1 185 ? 16.186 43.804 -35.841 1.00 37.50 185 PRO A CA 1
ATOM 1459 C C . PRO A 1 185 ? 15.453 44.626 -36.916 1.00 37.50 185 PRO A C 1
ATOM 1461 O O . PRO A 1 185 ? 14.873 45.667 -36.617 1.00 37.50 185 PRO A O 1
ATOM 1464 N N . GLY A 1 186 ? 15.411 44.112 -38.156 1.00 25.62 186 GLY A N 1
ATOM 1465 C CA . GLY A 1 186 ? 14.825 44.839 -39.292 1.00 25.62 186 GLY A CA 1
ATOM 1466 C C . GLY A 1 186 ? 14.428 44.037 -40.543 1.00 25.62 186 GLY A C 1
ATOM 1467 O O . GLY A 1 186 ? 14.860 44.408 -41.623 1.00 25.62 186 GLY A O 1
ATOM 1468 N N . ALA A 1 187 ? 13.531 43.047 -40.399 1.00 24.91 187 ALA A N 1
ATOM 1469 C CA . ALA A 1 187 ? 12.484 42.706 -41.394 1.00 24.91 187 ALA A CA 1
ATOM 1470 C C . ALA A 1 187 ? 12.930 42.226 -42.828 1.00 24.91 187 ALA A C 1
ATOM 1472 O O . ALA A 1 187 ? 14.125 42.048 -43.049 1.00 24.91 187 ALA A O 1
ATOM 1473 N N . PRO A 1 188 ? 12.016 41.796 -43.747 1.00 33.38 188 PRO A N 1
ATOM 1474 C CA . PRO A 1 188 ? 12.216 40.491 -44.401 1.00 33.38 188 PRO A CA 1
ATOM 1475 C C . PRO A 1 188 ? 12.041 40.546 -45.963 1.00 33.38 188 PRO A C 1
ATOM 1477 O O . PRO A 1 188 ? 12.558 41.497 -46.544 1.00 33.38 188 PRO A O 1
ATOM 1480 N N . PRO A 1 189 ? 11.481 39.567 -46.727 1.00 45.81 189 PRO A N 1
ATOM 1481 C CA . PRO A 1 189 ? 12.205 39.061 -47.906 1.00 45.81 189 PRO A CA 1
ATOM 1482 C C . PRO A 1 189 ? 11.479 39.174 -49.268 1.00 45.81 189 PRO A C 1
ATOM 1484 O O . PRO A 1 189 ? 10.261 39.037 -49.358 1.00 45.81 189 PRO A O 1
ATOM 1487 N N . ALA A 1 190 ? 12.240 39.285 -50.364 1.00 24.30 190 ALA A N 1
ATOM 1488 C CA . ALA A 1 190 ? 11.767 39.023 -51.732 1.00 24.30 190 ALA A CA 1
ATOM 1489 C C . ALA A 1 190 ? 12.940 38.827 -52.716 1.00 24.30 190 ALA A C 1
ATOM 1491 O O . ALA A 1 190 ? 14.051 39.269 -52.440 1.00 24.30 190 ALA A O 1
ATOM 1492 N N . GLY A 1 191 ? 12.660 38.262 -53.899 1.00 24.67 191 GLY A N 1
ATOM 1493 C CA . GLY A 1 191 ? 13.473 38.493 -55.106 1.00 24.67 191 GLY A CA 1
ATOM 1494 C C . GLY A 1 191 ? 14.320 37.316 -55.602 1.00 24.67 191 GLY A C 1
ATOM 1495 O O . GLY A 1 191 ? 15.425 37.075 -55.133 1.00 24.67 191 GLY A O 1
ATOM 1496 N N . GLN A 1 192 ? 13.819 36.629 -56.629 1.00 26.62 192 GLN A N 1
ATOM 1497 C CA . GLN A 1 192 ? 14.601 35.736 -57.494 1.00 26.62 192 GLN A CA 1
ATOM 1498 C C . GLN A 1 192 ? 15.584 36.550 -58.362 1.00 26.62 192 GLN A C 1
ATOM 1500 O O . GLN A 1 192 ? 15.219 37.652 -58.764 1.00 26.62 192 GLN A O 1
ATOM 1505 N N . LEU A 1 193 ? 16.730 35.971 -58.766 1.00 24.67 193 LEU A N 1
ATOM 1506 C CA . LEU A 1 193 ? 17.119 35.729 -60.181 1.00 24.67 193 LEU A CA 1
ATOM 1507 C C . LEU A 1 193 ? 18.621 35.401 -60.368 1.00 24.67 193 LEU A C 1
ATOM 1509 O O . LEU A 1 193 ? 19.467 35.942 -59.674 1.00 24.67 193 LEU A O 1
ATOM 1513 N N . ALA A 1 194 ? 18.896 34.580 -61.394 1.00 24.98 194 ALA A N 1
ATOM 1514 C CA . ALA A 1 194 ? 20.156 34.408 -62.147 1.00 24.98 194 ALA A CA 1
ATOM 1515 C C . ALA A 1 194 ? 21.480 34.001 -61.431 1.00 24.98 194 ALA A C 1
ATOM 1517 O O . ALA A 1 194 ? 21.889 34.546 -60.416 1.00 24.98 194 ALA A O 1
ATOM 1518 N N . GLY A 1 195 ? 22.217 33.076 -62.067 1.00 23.08 195 GLY A N 1
ATOM 1519 C CA . GLY A 1 195 ? 23.685 32.936 -61.947 1.00 23.08 195 GLY A CA 1
ATOM 1520 C C . GLY A 1 195 ? 24.374 33.520 -63.199 1.00 23.08 195 GLY A C 1
ATOM 1521 O O . GLY A 1 195 ? 23.781 34.407 -63.815 1.00 23.08 195 GLY A O 1
ATOM 1522 N N . PRO A 1 196 ? 25.520 32.990 -63.697 1.00 42.38 196 PRO A N 1
ATOM 1523 C CA . PRO A 1 196 ? 26.380 31.911 -63.174 1.00 42.38 196 PRO A CA 1
ATOM 1524 C C . PRO A 1 196 ? 27.905 32.255 -63.225 1.00 42.38 196 PRO A C 1
ATOM 1526 O O . PRO A 1 196 ? 28.270 33.396 -63.489 1.00 42.38 196 PRO A O 1
ATOM 1529 N N . ARG A 1 197 ? 28.788 31.234 -63.112 1.00 24.72 197 ARG A N 1
ATOM 1530 C CA . ARG A 1 197 ? 30.277 31.263 -63.288 1.00 24.72 197 ARG A CA 1
ATOM 1531 C C . ARG A 1 197 ? 31.056 31.888 -62.099 1.00 24.72 197 ARG A C 1
ATOM 1533 O O . ARG A 1 197 ? 30.471 32.606 -61.307 1.00 24.72 197 ARG A O 1
ATOM 1540 N N . THR A 1 198 ? 32.348 31.603 -61.854 1.00 26.78 198 THR A N 1
ATOM 1541 C CA . THR A 1 198 ? 33.385 30.878 -62.641 1.00 26.78 198 THR A CA 1
ATOM 1542 C C . THR A 1 198 ? 34.344 30.069 -61.729 1.00 26.78 198 THR A C 1
ATOM 1544 O O . THR A 1 198 ? 34.236 30.126 -60.510 1.00 26.78 198 THR A O 1
ATOM 1547 N N . ALA A 1 199 ? 35.284 29.316 -62.319 1.00 24.61 199 ALA A N 1
ATOM 1548 C CA . ALA A 1 199 ? 36.408 28.624 -61.656 1.00 24.61 199 ALA A CA 1
ATOM 1549 C C . ALA A 1 199 ? 37.536 29.621 -61.217 1.00 24.61 199 ALA A C 1
ATOM 1551 O O . ALA A 1 199 ? 37.364 30.820 -61.414 1.00 24.61 199 ALA A O 1
ATOM 1552 N N . ALA A 1 200 ? 38.702 29.256 -60.647 1.00 25.91 200 ALA A N 1
ATOM 1553 C CA . ALA A 1 200 ? 39.414 27.967 -60.590 1.00 25.91 200 ALA A CA 1
ATOM 1554 C C . ALA A 1 200 ? 40.529 27.918 -59.506 1.00 25.91 200 ALA A C 1
ATOM 1556 O O . ALA A 1 200 ? 40.988 28.966 -59.074 1.00 25.91 200 ALA A O 1
ATOM 1557 N N . HIS A 1 201 ? 41.070 26.705 -59.260 1.00 27.30 201 HIS A N 1
ATOM 1558 C CA . HIS A 1 201 ? 42.483 26.415 -58.887 1.00 27.30 201 HIS A CA 1
ATOM 1559 C C . HIS A 1 201 ? 43.032 26.945 -57.522 1.00 27.30 201 HIS A C 1
ATOM 1561 O O . HIS A 1 201 ? 42.444 27.817 -56.905 1.00 27.30 201 HIS A O 1
ATOM 1567 N N . GLN A 1 202 ? 44.130 26.421 -56.936 1.00 25.05 202 GLN A N 1
ATOM 1568 C CA . GLN A 1 202 ? 45.081 25.373 -57.370 1.00 25.05 202 GLN A CA 1
ATOM 1569 C C . GLN A 1 202 ? 45.642 24.523 -56.196 1.00 25.05 202 GLN A C 1
ATOM 1571 O O . GLN A 1 202 ? 45.367 24.776 -55.029 1.00 25.05 202 GLN A O 1
ATOM 1576 N N . GLN A 1 203 ? 46.429 23.491 -56.525 1.00 25.19 203 GLN A N 1
ATOM 1577 C CA . GLN A 1 203 ? 47.023 22.493 -55.615 1.00 25.19 203 GLN A CA 1
ATOM 1578 C C . GLN A 1 203 ? 48.217 23.022 -54.788 1.00 25.19 203 GLN A C 1
ATOM 1580 O O . GLN A 1 203 ? 48.964 23.860 -55.295 1.00 25.19 203 GLN A O 1
ATOM 1585 N N . LYS A 1 204 ? 48.532 22.370 -53.647 1.00 24.45 204 LYS A N 1
ATOM 1586 C CA . LYS A 1 204 ? 49.795 21.596 -53.457 1.00 24.45 204 LYS A CA 1
ATOM 1587 C C . LYS A 1 204 ? 49.905 20.844 -52.109 1.00 24.45 204 LYS A C 1
ATOM 1589 O O . LYS A 1 204 ? 49.462 21.318 -51.074 1.00 24.45 204 LYS A O 1
ATOM 1594 N N . GLN A 1 205 ? 50.557 19.679 -52.167 1.00 21.42 205 GLN A N 1
ATOM 1595 C CA . GLN A 1 205 ? 51.213 18.919 -51.077 1.00 21.42 205 GLN A CA 1
ATOM 1596 C C . GLN A 1 205 ? 52.745 18.887 -51.388 1.00 21.42 205 GLN A C 1
ATOM 1598 O O . GLN A 1 205 ? 53.103 19.475 -52.417 1.00 21.42 205 GLN A O 1
ATOM 1603 N N . PRO A 1 206 ? 53.659 18.169 -50.673 1.00 38.75 206 PRO A N 1
ATOM 1604 C CA . PRO A 1 206 ? 53.577 17.376 -49.425 1.00 38.75 206 PRO A CA 1
ATOM 1605 C C . PRO A 1 206 ? 54.616 17.906 -48.369 1.00 38.75 206 PRO A C 1
ATOM 1607 O O . PRO A 1 206 ? 54.670 19.121 -48.238 1.00 38.75 206 PRO A O 1
ATOM 1610 N N . GLN A 1 207 ? 55.443 17.203 -47.557 1.00 25.14 207 GLN A N 1
ATOM 1611 C CA . GLN A 1 207 ? 55.795 15.777 -47.337 1.00 25.14 207 GLN A CA 1
ATOM 1612 C C . GLN A 1 207 ? 56.609 15.572 -46.024 1.00 25.14 207 GLN A C 1
ATOM 1614 O O . GLN A 1 207 ? 57.409 16.438 -45.694 1.00 25.14 207 GLN A O 1
ATOM 1619 N N . HIS A 1 208 ? 56.544 14.372 -45.405 1.00 25.91 208 HIS A N 1
ATOM 1620 C CA . HIS A 1 208 ? 57.558 13.792 -44.471 1.00 25.91 208 HIS A CA 1
ATOM 1621 C C . HIS A 1 208 ? 57.826 14.521 -43.108 1.00 25.91 208 HIS A C 1
ATOM 1623 O O . HIS A 1 208 ? 57.401 15.649 -42.929 1.00 25.91 208 HIS A O 1
ATOM 1629 N N . GLN A 1 209 ? 58.450 13.945 -42.052 1.00 24.70 209 GLN A N 1
ATOM 1630 C CA . GLN A 1 209 ? 59.019 12.592 -41.801 1.00 24.70 209 GLN A CA 1
ATOM 1631 C C . GLN A 1 209 ? 58.876 12.105 -40.314 1.00 24.70 209 GLN A C 1
ATOM 1633 O O . GLN A 1 209 ? 57.995 12.565 -39.599 1.00 24.70 209 GLN A O 1
ATOM 1638 N N . ARG A 1 210 ? 59.652 11.089 -39.872 1.00 22.61 210 ARG A N 1
ATOM 1639 C CA . ARG A 1 210 ? 59.386 10.164 -38.728 1.00 22.61 210 ARG A CA 1
ATOM 1640 C C . ARG A 1 210 ? 60.218 10.381 -37.430 1.00 22.61 210 ARG A C 1
ATOM 1642 O O . ARG A 1 210 ? 61.384 10.728 -37.530 1.00 22.61 210 ARG A O 1
ATOM 1649 N N . ARG A 1 211 ? 59.678 9.841 -36.309 1.00 24.12 211 ARG A N 1
ATOM 1650 C CA . ARG A 1 211 ? 60.332 9.126 -35.156 1.00 24.12 211 ARG A CA 1
ATOM 1651 C C . ARG A 1 211 ? 61.190 9.873 -34.101 1.00 24.12 211 ARG A C 1
ATOM 1653 O O . ARG A 1 211 ? 62.226 10.423 -34.438 1.00 24.12 211 ARG A O 1
ATOM 1660 N N . ALA A 1 212 ? 60.887 9.602 -32.816 1.00 21.41 212 ALA A N 1
ATOM 1661 C CA . ALA A 1 212 ? 61.824 9.252 -31.717 1.00 21.41 212 ALA A CA 1
ATOM 1662 C C . ALA A 1 212 ? 61.049 8.615 -30.516 1.00 21.41 212 ALA A C 1
ATOM 1664 O O . ALA A 1 212 ? 59.828 8.484 -30.615 1.00 21.41 212 ALA A O 1
ATOM 1665 N N . TRP A 1 213 ? 61.714 8.180 -29.427 1.00 19.22 213 TRP A N 1
ATOM 1666 C CA . TRP A 1 213 ? 61.105 7.467 -28.269 1.00 19.22 213 TRP A CA 1
ATOM 1667 C C . TRP A 1 213 ? 61.686 7.883 -26.886 1.00 19.22 213 TRP A C 1
ATOM 1669 O O . TRP A 1 213 ? 62.708 8.558 -26.833 1.00 19.22 213 TRP A O 1
ATOM 1679 N N . GLN A 1 214 ? 60.980 7.445 -25.826 1.00 24.09 214 GLN A N 1
ATOM 1680 C CA . GLN A 1 214 ? 61.138 7.494 -24.337 1.00 24.09 214 GLN A CA 1
ATOM 1681 C C . GLN A 1 214 ? 62.553 7.275 -23.713 1.00 24.09 214 GLN A C 1
ATOM 1683 O O . GLN A 1 214 ? 63.450 6.955 -24.494 1.00 24.09 214 GLN A O 1
ATOM 1688 N N . PRO A 1 215 ? 62.805 7.356 -22.358 1.00 29.38 215 PRO A N 1
ATOM 1689 C CA . PRO A 1 215 ? 61.929 7.233 -21.140 1.00 29.38 215 PRO A CA 1
ATOM 1690 C C . PRO A 1 215 ? 62.135 8.356 -20.057 1.00 29.38 215 PRO A C 1
ATOM 1692 O O . PRO A 1 215 ? 62.708 9.380 -20.407 1.00 29.38 215 PRO A O 1
ATOM 1695 N N . VAL A 1 216 ? 61.705 8.347 -18.767 1.00 21.84 216 VAL A N 1
ATOM 1696 C CA . VAL A 1 216 ? 61.102 7.345 -17.825 1.00 21.84 216 VAL A CA 1
ATOM 1697 C C . VAL A 1 216 ? 59.763 7.855 -17.179 1.00 21.84 216 VAL A C 1
ATOM 1699 O O . VAL A 1 216 ? 58.904 8.203 -17.979 1.00 21.84 216 VAL A O 1
ATOM 1702 N N . THR A 1 217 ? 59.385 7.924 -15.873 1.00 20.64 217 THR A N 1
ATOM 1703 C CA . THR A 1 217 ? 60.004 7.765 -14.513 1.00 20.64 217 THR A CA 1
ATOM 1704 C C . THR A 1 217 ? 58.922 7.494 -13.413 1.00 20.64 217 THR A C 1
ATOM 1706 O O . THR A 1 217 ? 57.732 7.609 -13.690 1.00 20.64 217 THR A O 1
ATOM 1709 N N . THR A 1 218 ? 59.297 7.143 -12.164 1.00 21.05 218 THR A N 1
ATOM 1710 C CA . THR A 1 218 ? 58.423 6.721 -11.015 1.00 21.05 218 THR A CA 1
ATOM 1711 C C . THR A 1 218 ? 59.012 7.133 -9.635 1.00 21.05 218 THR A C 1
ATOM 1713 O O . THR A 1 218 ? 60.194 7.482 -9.652 1.00 21.05 218 THR A O 1
ATOM 1716 N N . PRO A 1 219 ? 58.376 6.946 -8.434 1.00 37.56 219 PRO A N 1
ATOM 1717 C CA . PRO A 1 219 ? 56.951 6.754 -8.022 1.00 37.56 219 PRO A CA 1
ATOM 1718 C C . PRO A 1 219 ? 56.493 7.600 -6.771 1.00 37.56 219 PRO A C 1
ATOM 1720 O O . PRO A 1 219 ? 57.312 8.311 -6.201 1.00 37.56 219 PRO A O 1
ATOM 1723 N N . HIS A 1 220 ? 55.220 7.467 -6.297 1.00 22.80 220 HIS A N 1
ATOM 1724 C CA . HIS A 1 220 ? 54.792 7.152 -4.882 1.00 22.80 220 HIS A CA 1
ATOM 1725 C C . HIS A 1 220 ? 53.408 7.707 -4.373 1.00 22.80 220 HIS A C 1
ATOM 1727 O O . HIS A 1 220 ? 53.208 8.912 -4.381 1.00 22.80 220 HIS A O 1
ATOM 1733 N N . ARG A 1 221 ? 52.544 6.813 -3.805 1.00 21.02 221 ARG A N 1
ATOM 1734 C CA . ARG A 1 221 ? 51.721 6.874 -2.528 1.00 21.02 221 ARG A CA 1
ATOM 1735 C C . ARG A 1 221 ? 50.797 8.095 -2.166 1.00 21.02 221 ARG A C 1
ATOM 1737 O O . ARG A 1 221 ? 51.209 9.221 -2.368 1.00 21.02 221 ARG A O 1
ATOM 1744 N N . THR A 1 222 ? 49.605 8.026 -1.502 1.00 22.30 222 THR A N 1
ATOM 1745 C CA . THR A 1 222 ? 48.661 6.957 -1.003 1.00 22.30 222 THR A CA 1
ATOM 1746 C C . THR A 1 222 ? 47.254 7.507 -0.549 1.00 22.30 222 THR A C 1
ATOM 1748 O O . THR A 1 222 ? 47.147 8.693 -0.274 1.00 22.30 222 THR A O 1
ATOM 1751 N N . THR A 1 223 ? 46.249 6.619 -0.306 1.00 22.02 223 THR A N 1
ATOM 1752 C CA . THR A 1 223 ? 45.073 6.676 0.664 1.00 22.02 223 THR A CA 1
ATOM 1753 C C . THR A 1 223 ? 43.906 7.737 0.581 1.00 22.02 223 THR A C 1
ATOM 1755 O O . THR A 1 223 ? 44.210 8.913 0.460 1.00 22.02 223 THR A O 1
ATOM 1758 N N . VAL A 1 224 ? 42.570 7.504 0.816 1.00 23.44 224 VAL A N 1
ATOM 1759 C CA . VAL A 1 224 ? 41.621 6.319 0.848 1.00 23.44 224 VAL A CA 1
ATOM 1760 C C . VAL A 1 224 ? 40.090 6.692 1.030 1.00 23.44 224 VAL A C 1
ATOM 1762 O O . VAL A 1 224 ? 39.812 7.319 2.035 1.00 23.44 224 VAL A O 1
ATOM 1765 N N . VAL A 1 225 ? 39.105 6.260 0.178 1.00 24.62 225 VAL A N 1
ATOM 1766 C CA . VAL A 1 225 ? 37.575 6.130 0.337 1.00 24.62 225 VAL A CA 1
ATOM 1767 C C . VAL A 1 225 ? 36.602 7.255 -0.166 1.00 24.62 225 VAL A C 1
ATOM 1769 O O . VAL A 1 225 ? 36.808 8.376 0.288 1.00 24.62 225 VAL A O 1
ATOM 1772 N N . THR A 1 226 ? 35.431 7.094 -0.877 1.00 23.64 226 THR A N 1
ATOM 1773 C CA . THR A 1 226 ? 34.792 6.198 -1.943 1.00 23.64 226 THR A CA 1
ATOM 1774 C C . THR A 1 226 ? 33.323 6.644 -2.330 1.00 23.64 226 THR A C 1
ATOM 1776 O O . THR A 1 226 ? 32.663 7.169 -1.441 1.00 23.64 226 THR A O 1
ATOM 1779 N N . ALA A 1 227 ? 32.765 6.207 -3.501 1.00 24.84 227 ALA A N 1
ATOM 1780 C CA . ALA A 1 227 ? 31.310 5.967 -3.869 1.00 24.84 227 ALA A CA 1
ATOM 1781 C C . ALA A 1 227 ? 30.436 7.190 -4.365 1.00 24.84 227 ALA A C 1
ATOM 1783 O O . ALA A 1 227 ? 30.659 8.259 -3.814 1.00 24.84 227 ALA A O 1
ATOM 1784 N N . ALA A 1 228 ? 29.445 7.184 -5.323 1.00 27.42 228 ALA A N 1
ATOM 1785 C CA . ALA A 1 228 ? 28.530 6.163 -5.966 1.00 27.42 228 ALA A CA 1
ATOM 1786 C C . ALA A 1 228 ? 27.466 6.752 -7.026 1.00 27.42 228 ALA A C 1
ATOM 1788 O O . ALA A 1 228 ? 27.704 7.901 -7.375 1.00 27.42 228 ALA A O 1
ATOM 1789 N N . ALA A 1 229 ? 26.328 6.217 -7.622 1.00 28.66 229 ALA A N 1
ATOM 1790 C CA . ALA A 1 229 ? 25.443 4.971 -7.701 1.00 28.66 229 ALA A CA 1
ATOM 1791 C C . ALA A 1 229 ? 24.400 4.908 -8.907 1.00 28.66 229 ALA A C 1
ATOM 1793 O O . ALA A 1 229 ? 24.578 5.674 -9.846 1.00 28.66 229 ALA A O 1
ATOM 1794 N N . ALA A 1 230 ? 23.339 4.032 -8.910 1.00 28.62 230 ALA A N 1
ATOM 1795 C CA . ALA A 1 230 ? 22.284 3.891 -9.981 1.00 28.62 230 ALA A CA 1
ATOM 1796 C C . ALA A 1 230 ? 20.922 3.141 -9.653 1.00 28.62 230 ALA A C 1
ATOM 1798 O O . ALA A 1 230 ? 20.984 2.172 -8.898 1.00 28.62 230 ALA A O 1
ATOM 1799 N N . ALA A 1 231 ? 19.776 3.490 -10.325 1.00 33.31 231 ALA A N 1
ATOM 1800 C CA . ALA A 1 231 ? 18.526 2.696 -10.690 1.00 33.31 231 ALA A CA 1
ATOM 1801 C C . ALA A 1 231 ? 17.070 2.971 -10.107 1.00 33.31 231 ALA A C 1
ATOM 1803 O O . ALA A 1 231 ? 16.920 3.565 -9.041 1.00 33.31 231 ALA A O 1
ATOM 1804 N N . ASP A 1 232 ? 16.015 2.519 -10.854 1.00 35.38 232 ASP A N 1
ATOM 1805 C CA . ASP A 1 232 ? 14.511 2.702 -10.747 1.00 35.38 232 ASP A CA 1
ATOM 1806 C C . ASP A 1 232 ? 13.721 1.421 -10.251 1.00 35.38 232 ASP A C 1
ATOM 1808 O O . ASP A 1 232 ? 14.376 0.561 -9.671 1.00 35.38 232 ASP A O 1
ATOM 1812 N N . GLY A 1 233 ? 12.385 1.123 -10.338 1.00 33.56 233 GLY A N 1
ATOM 1813 C CA . GLY A 1 233 ? 11.126 1.570 -11.044 1.00 33.56 233 GLY A CA 1
ATOM 1814 C C . GLY A 1 233 ? 9.862 0.704 -10.618 1.00 33.56 233 GLY A C 1
ATOM 1815 O O . GLY A 1 233 ? 9.914 0.223 -9.492 1.00 33.56 233 GLY A O 1
ATOM 1816 N N . THR A 1 234 ? 8.737 0.365 -11.328 1.00 34.16 234 THR A N 1
ATOM 1817 C CA . THR A 1 234 ? 7.780 0.994 -12.319 1.00 34.16 234 THR A CA 1
ATOM 1818 C C . THR A 1 234 ? 6.567 0.019 -12.764 1.00 34.16 234 THR A C 1
ATOM 1820 O O . THR A 1 234 ? 6.671 -1.140 -12.428 1.00 34.16 234 THR A O 1
ATOM 1823 N N . ASP A 1 235 ? 5.417 0.389 -13.440 1.00 32.94 235 ASP A N 1
ATOM 1824 C CA . ASP A 1 235 ? 4.121 -0.408 -13.717 1.00 32.94 235 ASP A CA 1
ATOM 1825 C C . ASP A 1 235 ? 3.502 -0.469 -15.159 1.00 32.94 235 ASP A C 1
ATOM 1827 O O . ASP A 1 235 ? 3.490 0.557 -15.830 1.00 32.94 235 ASP A O 1
ATOM 1831 N N . ASP A 1 236 ? 2.832 -1.591 -15.532 1.00 28.62 236 ASP A N 1
ATOM 1832 C CA . ASP A 1 236 ? 1.825 -1.827 -16.629 1.00 28.62 236 ASP A CA 1
ATOM 1833 C C . ASP A 1 236 ? 0.842 -2.961 -16.193 1.00 28.62 236 ASP A C 1
ATOM 1835 O O . ASP A 1 236 ? 1.159 -3.664 -15.240 1.00 28.62 236 ASP A O 1
ATOM 1839 N N . GLU A 1 237 ? -0.323 -3.251 -16.803 1.00 24.31 237 GLU A N 1
ATOM 1840 C CA . GLU A 1 237 ? -0.839 -2.912 -18.147 1.00 24.31 237 GLU A CA 1
ATOM 1841 C C . GLU A 1 237 ? -2.195 -2.173 -18.124 1.00 24.31 237 GLU A C 1
ATOM 1843 O O . GLU A 1 237 ? -3.170 -2.614 -17.514 1.00 24.31 237 GLU A O 1
ATOM 1848 N N . LEU A 1 238 ? -2.302 -1.109 -18.928 1.00 24.30 238 LEU A N 1
ATOM 1849 C CA . LEU A 1 238 ? -3.578 -0.673 -19.520 1.00 24.30 238 LEU A CA 1
ATOM 1850 C C . LEU A 1 238 ? -3.399 -0.335 -21.017 1.00 24.30 238 LEU A C 1
ATOM 1852 O O . LEU A 1 238 ? -3.991 0.604 -21.561 1.00 24.30 238 LEU A O 1
ATOM 1856 N N . GLU A 1 239 ? -2.555 -1.118 -21.700 1.00 33.44 239 GLU A N 1
ATOM 1857 C CA . GLU A 1 239 ? -2.441 -1.099 -23.158 1.00 33.44 239 GLU A CA 1
ATOM 1858 C C . GLU A 1 239 ? -3.773 -1.500 -23.810 1.00 33.44 239 GLU A C 1
ATOM 1860 O O . GLU A 1 239 ? -4.202 -2.644 -23.709 1.00 33.44 239 GLU A O 1
ATOM 1865 N N . MET A 1 240 ? -4.383 -0.589 -24.579 1.00 24.17 240 MET A N 1
ATOM 1866 C CA . MET A 1 240 ? -5.078 -0.990 -25.819 1.00 24.17 240 MET A CA 1
ATOM 1867 C C . MET A 1 240 ? -5.420 0.148 -26.795 1.00 24.17 240 MET A C 1
ATOM 1869 O O . MET A 1 240 ? -5.751 -0.126 -27.949 1.00 24.17 240 MET A O 1
ATOM 1873 N N . VAL A 1 241 ? -5.341 1.422 -26.385 1.00 22.67 241 VAL A N 1
ATOM 1874 C CA . VAL A 1 241 ? -5.742 2.562 -27.244 1.00 22.67 241 VAL A CA 1
ATOM 1875 C C . VAL A 1 241 ? -4.597 3.101 -28.124 1.00 22.67 241 VAL A C 1
ATOM 1877 O O . VAL A 1 241 ? -4.855 3.630 -29.203 1.00 22.67 241 VAL A O 1
ATOM 1880 N N . MET A 1 242 ? -3.332 2.942 -27.719 1.00 24.34 242 MET A N 1
ATOM 1881 C CA . MET A 1 242 ? -2.170 3.567 -28.378 1.00 24.34 242 MET A CA 1
ATOM 1882 C C . MET A 1 242 ? -1.348 2.571 -29.213 1.00 24.34 242 MET A 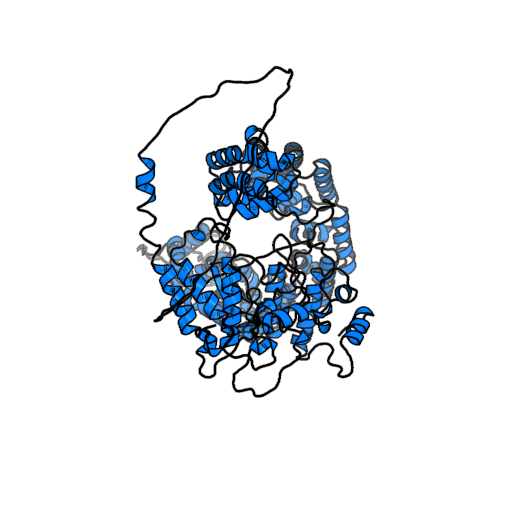C 1
ATOM 1884 O O . MET A 1 242 ? -0.192 2.287 -28.915 1.00 24.34 242 MET A O 1
ATOM 1888 N N . ARG A 1 243 ? -1.938 2.035 -30.289 1.00 27.98 243 ARG A N 1
ATOM 1889 C CA . ARG A 1 243 ? -1.229 1.130 -31.213 1.00 27.98 243 ARG A CA 1
ATOM 1890 C C . ARG A 1 243 ? -0.053 1.818 -31.927 1.00 27.98 243 ARG A C 1
ATOM 1892 O O . ARG A 1 243 ? -0.274 2.645 -32.808 1.00 27.98 243 ARG A O 1
ATOM 1899 N N . GLY A 1 244 ? 1.163 1.332 -31.670 1.00 29.80 244 GLY A N 1
ATOM 1900 C CA . GLY A 1 244 ? 2.300 1.409 -32.597 1.00 29.80 244 GLY A CA 1
ATOM 1901 C C . GLY A 1 244 ? 3.343 2.490 -32.300 1.00 29.80 244 GLY A C 1
ATOM 1902 O O . GLY A 1 244 ? 3.206 3.635 -32.721 1.00 29.80 244 GLY A O 1
ATOM 1903 N N . GLY A 1 245 ? 4.459 2.083 -31.691 1.00 25.84 245 GLY A N 1
ATOM 1904 C CA . GLY A 1 245 ? 5.665 2.896 -31.533 1.00 25.84 245 GLY A CA 1
ATOM 1905 C C . GLY A 1 245 ? 6.897 2.017 -31.305 1.00 25.84 245 GLY A C 1
ATOM 1906 O O . GLY A 1 245 ? 6.812 0.988 -30.643 1.00 25.84 245 GLY A O 1
ATOM 1907 N N . LYS A 1 246 ? 8.042 2.397 -31.881 1.00 28.47 246 LYS A N 1
ATOM 1908 C CA . LYS A 1 246 ? 9.354 1.814 -31.538 1.00 28.47 246 LYS A CA 1
ATOM 1909 C C . LYS A 1 246 ? 9.915 2.566 -30.328 1.00 28.47 246 LYS A C 1
ATOM 1911 O O . LYS A 1 246 ? 9.563 3.727 -30.145 1.00 28.47 246 LYS A O 1
ATOM 1916 N N . SER A 1 247 ? 10.828 1.960 -29.564 1.00 32.75 247 SER A N 1
ATOM 1917 C CA . SER A 1 247 ? 11.578 2.698 -28.534 1.00 32.75 247 SER A CA 1
ATOM 1918 C C . SER A 1 247 ? 12.289 3.900 -29.168 1.00 32.75 247 SER A C 1
ATOM 1920 O O . SER A 1 247 ? 13.085 3.732 -30.096 1.00 32.75 247 SER A O 1
ATOM 1922 N N . VAL A 1 248 ? 11.943 5.112 -28.724 1.00 40.50 248 VAL A N 1
ATOM 1923 C CA . VAL A 1 248 ? 12.416 6.362 -29.329 1.00 40.50 248 VAL A CA 1
ATOM 1924 C C . VAL A 1 248 ? 13.703 6.799 -28.641 1.00 40.50 248 VAL A C 1
ATOM 1926 O O . VAL A 1 248 ? 13.683 7.245 -27.494 1.00 40.50 248 VAL A O 1
ATOM 1929 N N . ALA A 1 249 ? 14.824 6.720 -29.360 1.00 46.22 249 ALA A N 1
ATOM 1930 C CA . ALA A 1 249 ? 16.035 7.428 -28.967 1.00 46.22 249 ALA A CA 1
ATOM 1931 C C . ALA A 1 249 ? 15.747 8.939 -28.974 1.00 46.22 249 ALA A C 1
ATOM 1933 O O . ALA A 1 249 ? 15.322 9.485 -29.992 1.00 46.22 249 ALA A O 1
ATOM 1934 N N . VAL A 1 250 ? 15.942 9.602 -27.833 1.00 50.69 250 VAL A N 1
ATOM 1935 C CA . VAL A 1 250 ? 15.701 11.044 -27.682 1.00 50.69 250 VAL A CA 1
ATOM 1936 C C . VAL A 1 250 ? 16.703 11.809 -28.557 1.00 50.69 250 VAL A C 1
ATOM 1938 O O . VAL A 1 250 ? 17.905 11.675 -28.320 1.00 50.69 250 VAL A O 1
ATOM 1941 N N . PRO A 1 251 ? 16.267 12.621 -29.540 1.00 61.88 251 PRO A N 1
ATOM 1942 C CA . PRO A 1 251 ? 17.198 13.389 -30.361 1.00 61.88 251 PRO A CA 1
ATOM 1943 C C . PRO A 1 251 ? 17.983 14.400 -29.506 1.00 61.88 251 PRO A C 1
ATOM 1945 O O . PRO A 1 251 ? 17.371 15.087 -28.680 1.00 61.88 251 PRO A O 1
ATOM 1948 N N . PRO A 1 252 ? 19.305 14.562 -29.704 1.00 60.59 252 PRO A N 1
ATOM 1949 C CA . PRO A 1 252 ? 20.094 15.539 -28.947 1.00 60.59 252 PRO A CA 1
ATOM 1950 C C . PRO A 1 252 ? 19.612 16.979 -29.187 1.00 60.59 252 PRO A C 1
ATOM 1952 O O . PRO A 1 252 ? 19.635 17.797 -28.273 1.00 60.59 252 PRO A O 1
ATOM 1955 N N . GLU A 1 253 ? 19.080 17.261 -30.379 1.00 68.00 253 GLU A N 1
ATOM 1956 C CA . GLU A 1 253 ? 18.420 18.523 -30.741 1.00 68.00 253 GLU A CA 1
ATOM 1957 C C . GLU A 1 253 ? 17.196 18.815 -29.852 1.00 68.00 253 GLU A C 1
ATOM 1959 O O . GLU A 1 253 ? 17.031 19.930 -29.356 1.00 68.00 253 GLU A O 1
ATOM 1964 N N . LEU A 1 254 ? 16.373 17.793 -29.577 1.00 72.38 254 LEU A N 1
ATOM 1965 C CA . LEU A 1 254 ? 15.201 17.902 -28.703 1.00 72.38 254 LEU A CA 1
ATOM 1966 C C . LEU A 1 254 ? 15.620 18.121 -27.241 1.00 72.38 254 LEU A C 1
ATOM 1968 O O . LEU A 1 254 ? 15.026 18.943 -26.546 1.00 72.38 254 LEU A O 1
ATOM 1972 N N . ALA A 1 255 ? 16.664 17.427 -26.778 1.00 68.88 255 ALA A N 1
ATOM 1973 C CA . ALA A 1 255 ? 17.212 17.621 -25.436 1.00 68.88 255 ALA A CA 1
ATOM 1974 C C . ALA A 1 255 ? 17.810 19.031 -25.252 1.00 68.88 255 ALA A C 1
ATOM 1976 O O . ALA A 1 255 ? 17.550 19.677 -24.235 1.00 68.88 255 ALA A O 1
ATOM 1977 N N . ALA A 1 256 ? 18.539 19.542 -26.250 1.00 71.50 256 ALA A N 1
ATOM 1978 C CA . ALA A 1 256 ? 19.075 20.902 -26.252 1.00 71.50 256 ALA A CA 1
ATOM 1979 C C . ALA A 1 256 ? 17.958 21.961 -26.228 1.00 71.50 256 ALA A C 1
ATOM 1981 O O . ALA A 1 256 ? 18.026 22.906 -25.442 1.00 71.50 256 ALA A O 1
ATOM 1982 N N . GLY A 1 257 ? 16.895 21.772 -27.018 1.00 75.88 257 GLY A N 1
ATOM 1983 C CA . GLY A 1 257 ? 15.729 22.659 -27.018 1.00 75.88 257 GLY A CA 1
ATOM 1984 C C . GLY A 1 257 ? 14.932 22.655 -25.703 1.00 75.88 257 GLY A C 1
ATOM 1985 O O . GLY A 1 257 ? 14.340 23.670 -25.344 1.00 75.88 257 GLY A O 1
ATOM 1986 N N . LEU A 1 258 ? 14.931 21.544 -24.958 1.00 78.00 258 LEU A N 1
ATOM 1987 C CA . LEU A 1 258 ? 14.234 21.418 -23.668 1.00 78.00 258 LEU A CA 1
ATOM 1988 C C . LEU A 1 258 ? 15.070 21.883 -22.463 1.00 78.00 258 LEU A C 1
ATOM 1990 O O . LEU A 1 258 ? 14.506 22.131 -21.394 1.00 78.00 258 LEU A O 1
ATOM 1994 N N . ALA A 1 259 ? 16.387 22.046 -22.611 1.00 74.81 259 ALA A N 1
ATOM 1995 C CA . ALA A 1 259 ? 17.270 22.477 -21.525 1.00 74.81 259 ALA A CA 1
ATOM 1996 C C . ALA A 1 259 ? 16.862 23.820 -20.863 1.00 74.81 259 ALA A C 1
ATOM 1998 O O . ALA A 1 259 ? 16.901 23.888 -19.631 1.00 74.81 259 ALA A O 1
ATOM 1999 N N . PRO A 1 260 ? 16.388 24.858 -21.592 1.00 78.75 260 PRO A N 1
ATOM 2000 C CA . PRO A 1 260 ? 15.883 26.090 -20.978 1.00 78.75 260 PRO A CA 1
ATOM 2001 C C . PRO A 1 260 ? 14.637 25.878 -20.105 1.00 78.75 260 PRO A C 1
ATOM 2003 O O . PRO A 1 260 ? 14.553 26.439 -19.012 1.00 78.75 260 PRO A O 1
ATOM 2006 N N . LEU A 1 261 ? 13.687 25.040 -20.545 1.00 76.88 261 LEU A N 1
ATOM 2007 C CA . LEU A 1 261 ? 12.524 24.659 -19.732 1.00 76.88 261 LEU A CA 1
ATOM 2008 C C . LEU A 1 261 ? 12.959 23.942 -18.454 1.00 76.88 261 LEU A C 1
ATOM 2010 O O . LEU A 1 261 ? 12.459 24.234 -17.367 1.00 76.88 261 LEU A O 1
ATOM 2014 N N . ALA A 1 262 ? 13.886 22.996 -18.592 1.00 68.12 262 ALA A N 1
ATOM 2015 C CA . ALA A 1 262 ? 14.344 22.174 -17.488 1.00 68.12 262 ALA A CA 1
ATOM 2016 C C . ALA A 1 262 ? 15.146 22.983 -16.455 1.00 68.12 262 ALA A C 1
ATOM 2018 O O . ALA A 1 262 ? 14.935 22.795 -15.262 1.00 68.12 262 ALA A O 1
ATOM 2019 N N . ALA A 1 263 ? 15.949 23.972 -16.865 1.00 70.62 263 ALA A N 1
ATOM 2020 C CA . ALA A 1 263 ? 16.580 24.919 -15.936 1.00 70.62 263 ALA A CA 1
ATOM 2021 C C . ALA A 1 263 ? 15.549 25.649 -15.044 1.00 70.62 263 ALA A C 1
ATOM 2023 O O . ALA A 1 263 ? 15.798 25.897 -13.863 1.00 70.62 263 ALA A O 1
ATOM 2024 N N . ALA A 1 264 ? 14.354 25.922 -15.574 1.00 72.69 264 ALA A N 1
ATOM 2025 C CA . ALA A 1 264 ? 13.240 26.525 -14.844 1.00 72.69 264 ALA A CA 1
ATOM 2026 C C . ALA A 1 264 ? 12.328 25.505 -14.108 1.00 72.69 264 ALA A C 1
ATOM 2028 O O . ALA A 1 264 ? 11.363 25.913 -13.456 1.00 72.69 264 ALA A O 1
ATOM 2029 N N . CYS A 1 265 ? 12.652 24.203 -14.155 1.00 67.38 265 CYS A N 1
ATOM 2030 C CA . CYS A 1 265 ? 11.925 23.099 -13.508 1.00 67.38 265 CYS A CA 1
ATOM 2031 C C . CYS A 1 265 ? 12.820 22.318 -12.522 1.00 67.38 265 CYS A C 1
ATOM 2033 O O . CYS A 1 265 ? 12.647 22.459 -11.315 1.00 67.38 265 CYS A O 1
ATOM 2035 N N . SER A 1 266 ? 13.802 21.558 -13.016 1.00 67.94 266 SER A N 1
ATOM 2036 C CA . SER A 1 266 ? 15.052 21.207 -12.325 1.00 67.94 266 SER A CA 1
ATOM 2037 C C . SER A 1 266 ? 16.050 20.579 -13.315 1.00 67.94 266 SER A C 1
ATOM 2039 O O . SER A 1 266 ? 15.666 20.051 -14.362 1.00 67.94 266 SER A O 1
ATOM 2041 N N . LEU A 1 267 ? 17.340 20.565 -12.963 1.00 55.34 267 LEU A N 1
ATOM 2042 C CA . LEU A 1 267 ? 18.375 19.880 -13.753 1.00 55.34 267 LEU A CA 1
ATOM 2043 C C . LEU A 1 267 ? 18.223 18.344 -13.772 1.00 55.34 267 LEU A C 1
ATOM 2045 O O . LEU A 1 267 ? 18.725 17.703 -14.691 1.00 55.34 267 LEU A O 1
ATOM 2049 N N . ALA A 1 268 ? 17.505 17.754 -12.809 1.00 58.72 268 ALA A N 1
ATOM 2050 C CA . ALA A 1 268 ? 17.205 16.321 -12.800 1.00 58.72 268 ALA A CA 1
ATOM 2051 C C . ALA A 1 268 ? 16.053 15.958 -13.759 1.00 58.72 268 ALA A C 1
ATOM 2053 O O . ALA A 1 268 ? 16.033 14.865 -14.324 1.00 58.72 268 ALA A O 1
ATOM 2054 N N . ASP A 1 269 ? 15.113 16.882 -13.991 1.00 63.16 269 ASP A N 1
ATOM 2055 C CA . ASP A 1 269 ? 13.957 16.642 -14.860 1.00 63.16 269 ASP A CA 1
ATOM 2056 C C . ASP A 1 269 ? 14.336 16.555 -16.351 1.00 63.16 269 ASP A C 1
ATOM 2058 O O . ASP A 1 269 ? 13.641 15.869 -17.095 1.00 63.16 269 ASP A O 1
ATOM 2062 N N . VAL A 1 270 ? 15.435 17.190 -16.799 1.00 69.31 270 VAL A N 1
ATOM 2063 C CA . VAL A 1 270 ? 15.818 17.345 -18.229 1.00 69.31 270 VAL A CA 1
ATOM 2064 C C . VAL A 1 270 ? 15.612 16.057 -19.038 1.00 69.31 270 VAL A C 1
ATOM 2066 O O . VAL A 1 270 ? 14.925 16.057 -20.059 1.00 69.31 270 VAL A O 1
ATOM 2069 N N . ALA A 1 271 ? 16.186 14.944 -18.572 1.00 68.94 271 ALA A N 1
ATOM 2070 C CA . ALA A 1 271 ? 16.168 13.673 -19.291 1.00 68.94 271 ALA A CA 1
ATOM 2071 C C . ALA A 1 271 ? 14.806 12.959 -19.218 1.00 68.94 271 ALA A C 1
ATOM 2073 O O . ALA A 1 271 ? 14.425 12.264 -20.160 1.00 68.94 271 ALA A O 1
ATOM 2074 N N . ALA A 1 272 ? 14.055 13.137 -18.127 1.00 69.44 272 ALA A N 1
ATOM 2075 C CA . ALA A 1 272 ? 12.709 12.588 -17.981 1.00 69.44 272 ALA A CA 1
ATOM 2076 C C . ALA A 1 272 ? 11.698 13.353 -18.855 1.00 69.44 272 ALA A C 1
ATOM 2078 O O . ALA A 1 272 ? 10.923 12.727 -19.578 1.00 69.44 272 ALA A O 1
ATOM 2079 N N . VAL A 1 273 ? 11.788 14.688 -18.885 1.00 75.19 273 VAL A N 1
ATOM 2080 C CA . VAL A 1 273 ? 11.048 15.555 -19.813 1.00 75.19 273 VAL A CA 1
ATOM 2081 C C . VAL A 1 273 ? 11.362 15.188 -21.257 1.00 75.19 273 VAL A C 1
ATOM 2083 O O . VAL A 1 273 ? 10.442 14.971 -22.041 1.00 75.19 273 VAL A O 1
ATOM 2086 N N . ALA A 1 274 ? 12.641 15.079 -21.624 1.00 78.06 274 ALA A N 1
ATOM 2087 C CA . ALA A 1 274 ? 13.023 14.806 -23.005 1.00 78.06 274 ALA A CA 1
ATOM 2088 C C . ALA A 1 274 ? 12.547 13.424 -23.485 1.00 78.06 274 ALA A C 1
ATOM 2090 O O . ALA A 1 274 ? 12.090 13.313 -24.621 1.00 78.06 274 ALA A O 1
ATOM 2091 N N . ARG A 1 275 ? 12.529 12.401 -22.614 1.00 76.06 275 ARG A N 1
ATOM 2092 C CA . ARG A 1 275 ? 11.863 11.114 -22.901 1.00 76.06 275 ARG A CA 1
ATOM 2093 C C . ARG A 1 275 ? 10.348 11.265 -23.062 1.00 76.06 275 ARG A C 1
ATOM 2095 O O . ARG A 1 275 ? 9.798 10.777 -24.044 1.00 76.06 275 ARG A O 1
ATOM 2102 N N . ALA A 1 276 ? 9.676 11.966 -22.148 1.00 71.44 276 ALA A N 1
ATOM 2103 C CA . ALA A 1 276 ? 8.228 12.164 -22.214 1.00 71.44 276 ALA A CA 1
ATOM 2104 C C . ALA A 1 276 ? 7.804 12.908 -23.495 1.00 71.44 276 ALA A C 1
ATOM 2106 O O . ALA A 1 276 ? 6.889 12.471 -24.195 1.00 71.44 276 ALA A O 1
ATOM 2107 N N . VAL A 1 277 ? 8.520 13.975 -23.861 1.00 77.50 277 VAL A N 1
ATOM 2108 C CA . VAL A 1 277 ? 8.300 14.726 -25.106 1.00 77.50 277 VAL A CA 1
ATOM 2109 C C . VAL A 1 277 ? 8.667 13.887 -26.337 1.00 77.50 277 VAL A C 1
ATOM 2111 O O . VAL A 1 277 ? 7.940 13.934 -27.327 1.00 77.50 277 VAL A O 1
ATOM 2114 N N . ALA A 1 278 ? 9.709 13.047 -26.291 1.00 77.75 278 ALA A N 1
ATOM 2115 C CA . ALA A 1 278 ? 10.078 12.169 -27.409 1.00 77.75 278 ALA A CA 1
ATOM 2116 C C . ALA A 1 278 ? 8.957 11.193 -27.833 1.00 77.75 278 ALA A C 1
ATOM 2118 O O . ALA A 1 278 ? 8.893 10.823 -29.003 1.00 77.75 278 ALA A O 1
ATOM 2119 N N . THR A 1 279 ? 8.025 10.838 -26.936 1.00 71.88 279 THR A N 1
ATOM 2120 C CA . THR A 1 279 ? 6.838 10.020 -27.279 1.00 71.88 279 THR A CA 1
ATOM 2121 C C . THR A 1 279 ? 5.730 10.781 -28.025 1.00 71.88 279 THR A C 1
ATOM 2123 O O . THR A 1 279 ? 4.796 10.173 -28.549 1.00 71.88 279 THR A O 1
ATOM 2126 N N . MET A 1 280 ? 5.788 12.115 -28.073 1.00 71.19 280 MET A N 1
ATOM 2127 C CA . MET A 1 280 ? 4.735 12.952 -28.654 1.00 71.19 280 MET A CA 1
ATOM 2128 C C . MET A 1 280 ? 4.890 13.113 -30.172 1.00 71.19 280 MET A C 1
ATOM 2130 O O . MET A 1 280 ? 5.989 13.184 -30.705 1.00 71.19 280 MET A O 1
ATOM 2134 N N . PHE A 1 281 ? 3.770 13.265 -30.882 1.00 71.50 281 PHE A N 1
ATOM 2135 C CA . PHE A 1 281 ? 3.772 13.595 -32.312 1.00 71.50 281 PHE A CA 1
ATOM 2136 C C . PHE A 1 281 ? 4.466 14.948 -32.577 1.00 71.50 281 PHE A C 1
ATOM 2138 O O . PHE A 1 281 ? 4.143 15.928 -31.904 1.00 71.50 281 PHE A O 1
ATOM 2145 N N . GLY A 1 282 ? 5.366 15.010 -33.567 1.00 76.12 282 GLY A N 1
ATOM 2146 C CA . GLY A 1 282 ? 6.322 16.111 -33.813 1.00 76.12 282 GLY A CA 1
ATOM 2147 C C . GLY A 1 282 ? 5.806 17.549 -33.624 1.00 76.12 282 GLY A C 1
ATOM 2148 O O . GLY A 1 282 ? 6.381 18.284 -32.826 1.00 76.12 282 GLY A O 1
ATOM 2149 N N . PRO A 1 283 ? 4.681 17.963 -34.238 1.00 76.50 283 PRO A N 1
ATOM 2150 C CA . PRO A 1 283 ? 4.100 19.294 -34.023 1.00 76.50 283 PRO A CA 1
ATOM 2151 C C . PRO A 1 283 ? 3.772 19.632 -32.557 1.00 76.50 283 PRO A C 1
ATOM 2153 O O . PRO A 1 283 ? 3.796 20.797 -32.171 1.00 76.50 283 PRO A O 1
ATOM 2156 N N . ARG A 1 284 ? 3.488 18.631 -31.710 1.00 77.06 284 ARG A N 1
ATOM 2157 C CA . ARG A 1 284 ? 3.346 18.832 -30.259 1.00 77.06 284 ARG A CA 1
ATOM 2158 C C . ARG A 1 284 ? 4.697 18.907 -29.546 1.00 77.06 284 ARG A C 1
ATOM 2160 O O . ARG A 1 284 ? 4.757 19.574 -28.524 1.00 77.06 284 ARG A O 1
ATOM 2167 N N . GLN A 1 285 ? 5.741 18.234 -30.040 1.00 85.38 285 GLN A N 1
ATOM 2168 C CA . GLN A 1 285 ? 7.105 18.356 -29.505 1.00 85.38 285 GLN A CA 1
ATOM 2169 C C . GLN A 1 285 ? 7.611 19.780 -29.715 1.00 85.38 285 GLN A C 1
ATOM 2171 O O . GLN A 1 285 ? 7.978 20.446 -28.750 1.00 85.38 285 GLN A O 1
ATOM 2176 N N . GLN A 1 286 ? 7.504 20.272 -30.953 1.00 83.50 286 GLN A N 1
ATOM 2177 C CA . GLN A 1 286 ? 7.846 21.645 -31.312 1.00 83.50 286 GLN A CA 1
ATOM 2178 C C . GLN A 1 286 ? 7.048 22.651 -30.473 1.00 83.50 286 GLN A C 1
ATOM 2180 O O . GLN A 1 286 ? 7.634 23.540 -29.873 1.00 83.50 286 GLN A O 1
ATOM 2185 N N . GLY A 1 287 ? 5.742 22.430 -30.280 1.00 85.19 287 GLY A N 1
ATOM 2186 C CA . GLY A 1 287 ? 4.940 23.261 -29.379 1.00 85.19 287 GLY A CA 1
ATOM 2187 C C . GLY A 1 287 ? 5.421 23.292 -27.916 1.00 85.19 287 GLY A C 1
ATOM 2188 O O . GLY A 1 287 ? 5.174 24.285 -27.238 1.00 85.19 287 GLY A O 1
ATOM 2189 N N . VAL A 1 288 ? 6.090 22.247 -27.393 1.00 86.75 288 VAL A N 1
ATOM 2190 C CA . VAL A 1 288 ? 6.703 22.298 -26.043 1.00 86.75 288 VAL A CA 1
ATOM 2191 C C . VAL A 1 288 ? 7.967 23.156 -26.058 1.00 86.75 288 VAL A C 1
ATOM 2193 O O . VAL A 1 288 ? 8.197 23.892 -25.103 1.00 86.75 288 VAL A O 1
ATOM 2196 N N . LEU A 1 289 ? 8.757 23.101 -27.134 1.00 86.62 289 LEU A N 1
ATOM 2197 C CA . LEU A 1 289 ? 9.930 23.960 -27.321 1.00 86.62 289 LEU A CA 1
ATOM 2198 C C . LEU A 1 289 ? 9.520 25.438 -27.432 1.00 86.62 289 LEU A C 1
ATOM 2200 O O . LEU A 1 289 ? 10.003 26.275 -26.672 1.00 86.62 289 LEU A O 1
ATOM 2204 N N . ASP A 1 290 ? 8.577 25.735 -28.328 1.00 87.50 290 ASP A N 1
ATOM 2205 C CA . ASP A 1 290 ? 8.175 27.096 -28.702 1.00 87.50 290 ASP A CA 1
ATOM 2206 C C . ASP A 1 290 ? 7.436 27.837 -27.578 1.00 87.50 290 ASP A C 1
ATOM 2208 O O . ASP A 1 290 ? 7.585 29.049 -27.414 1.00 87.50 290 ASP A O 1
ATOM 2212 N N . HIS A 1 291 ? 6.603 27.127 -26.809 1.00 88.19 291 HIS A N 1
ATOM 2213 C CA . HIS A 1 291 ? 5.709 27.745 -25.822 1.00 88.19 291 HIS A CA 1
ATOM 2214 C C . HIS A 1 291 ? 6.057 27.402 -24.376 1.00 88.19 291 HIS A C 1
ATOM 2216 O O . HIS A 1 291 ? 5.640 28.107 -23.455 1.00 88.19 291 HIS A O 1
ATOM 2222 N N . GLY A 1 292 ? 6.814 26.330 -24.150 1.00 86.81 292 GLY A N 1
ATOM 2223 C CA . GLY A 1 292 ? 6.965 25.746 -22.829 1.00 86.81 292 GLY A CA 1
ATOM 2224 C C . GLY A 1 292 ? 7.653 26.660 -21.812 1.00 86.81 292 GLY A C 1
ATOM 2225 O O . GLY A 1 292 ? 7.261 26.648 -20.649 1.00 86.81 292 GLY A O 1
ATOM 2226 N N . LEU A 1 293 ? 8.591 27.519 -22.232 1.00 86.19 293 LEU A N 1
ATOM 2227 C CA . LEU A 1 293 ? 9.173 28.558 -21.366 1.00 86.19 293 LEU A CA 1
ATOM 2228 C C . LEU A 1 293 ? 8.133 29.593 -20.913 1.00 86.19 293 LEU A C 1
ATOM 2230 O O . LEU A 1 293 ? 8.089 29.946 -19.736 1.00 86.19 293 LEU A O 1
ATOM 2234 N N . ALA A 1 294 ? 7.272 30.055 -21.825 1.00 87.56 294 ALA A N 1
ATOM 2235 C CA . ALA A 1 294 ? 6.206 31.005 -21.506 1.00 87.56 294 ALA A CA 1
ATOM 2236 C C . ALA A 1 294 ? 5.137 30.365 -20.604 1.00 87.56 294 ALA A C 1
ATOM 2238 O O . ALA A 1 294 ? 4.635 31.008 -19.681 1.00 87.56 294 ALA A O 1
ATOM 2239 N N . VAL A 1 295 ? 4.843 29.076 -20.811 1.00 88.62 295 VAL A N 1
ATOM 2240 C CA . VAL A 1 295 ? 4.007 28.287 -19.897 1.00 88.62 295 VAL A CA 1
ATOM 2241 C C . VAL A 1 295 ? 4.671 28.167 -18.524 1.00 88.62 295 VAL A C 1
ATOM 2243 O O . VAL A 1 295 ? 4.019 28.466 -17.531 1.00 88.62 295 VAL A O 1
ATOM 2246 N N . VAL A 1 296 ? 5.955 27.810 -18.428 1.00 89.25 296 VAL A N 1
ATOM 2247 C CA . VAL A 1 296 ? 6.674 27.735 -17.143 1.00 89.25 296 VAL A CA 1
ATOM 2248 C C . VAL A 1 296 ? 6.644 29.076 -16.402 1.00 89.25 296 VAL A C 1
ATOM 2250 O O . VAL A 1 296 ? 6.273 29.097 -15.231 1.00 89.25 296 VAL A O 1
ATOM 2253 N N . ALA A 1 297 ? 6.938 30.193 -17.073 1.00 88.31 297 ALA A N 1
ATOM 2254 C CA . ALA A 1 297 ? 6.878 31.527 -16.470 1.00 88.31 297 ALA A CA 1
ATOM 2255 C C . ALA A 1 297 ? 5.462 31.885 -15.973 1.00 88.31 297 ALA A C 1
ATOM 2257 O O . ALA A 1 297 ? 5.301 32.401 -14.866 1.00 88.31 297 ALA A O 1
ATOM 2258 N N . TYR A 1 298 ? 4.424 31.546 -16.744 1.00 89.62 298 TYR A N 1
ATOM 2259 C CA . TYR A 1 298 ? 3.023 31.709 -16.340 1.00 89.62 298 TYR A CA 1
ATOM 2260 C C . TYR A 1 298 ? 2.673 30.868 -15.098 1.00 89.62 298 TYR A C 1
ATOM 2262 O O . TYR A 1 298 ? 2.078 31.378 -14.150 1.00 89.62 298 TYR A O 1
ATOM 2270 N N . LEU A 1 299 ? 3.089 29.597 -15.055 1.00 89.00 299 LEU A N 1
ATOM 2271 C CA . LEU A 1 299 ? 2.857 28.704 -13.914 1.00 89.00 299 LEU A CA 1
ATOM 2272 C C . LEU A 1 299 ? 3.613 29.160 -12.651 1.00 89.00 299 LEU A C 1
ATOM 2274 O O . LEU A 1 299 ? 3.064 29.086 -11.550 1.00 89.00 299 LEU A O 1
ATOM 2278 N N . GLN A 1 300 ? 4.835 29.679 -12.802 1.00 89.25 300 GLN A N 1
ATOM 2279 C CA . GLN A 1 300 ? 5.600 30.305 -11.717 1.00 89.25 300 GLN A CA 1
ATOM 2280 C C . GLN A 1 300 ? 4.900 31.566 -11.191 1.00 89.25 300 GLN A C 1
ATOM 2282 O O . GLN A 1 300 ? 4.792 31.737 -9.977 1.00 89.25 300 GLN A O 1
ATOM 2287 N N . GLY A 1 301 ? 4.345 32.400 -12.080 1.00 87.44 301 GLY A N 1
ATOM 2288 C CA . GLY A 1 301 ? 3.523 33.562 -11.716 1.00 87.44 301 GLY A CA 1
ATOM 2289 C C . GLY A 1 301 ? 2.240 33.207 -10.952 1.00 87.44 301 GLY A C 1
ATOM 2290 O O . GLY A 1 301 ? 1.762 34.007 -10.152 1.00 87.44 301 GLY A O 1
ATOM 2291 N N . LEU A 1 302 ? 1.721 31.986 -11.126 1.00 87.31 302 LEU A N 1
ATOM 2292 C CA . LEU A 1 302 ? 0.621 31.418 -10.335 1.00 87.31 302 LEU A CA 1
ATOM 2293 C C . LEU A 1 302 ? 1.078 30.712 -9.037 1.00 87.31 302 LEU A C 1
ATOM 2295 O O . LEU A 1 302 ? 0.268 30.066 -8.369 1.00 87.31 302 LEU A O 1
ATOM 2299 N N . GLY A 1 303 ? 2.359 30.811 -8.665 1.00 86.75 303 GLY A N 1
ATOM 2300 C CA . GLY A 1 303 ? 2.905 30.243 -7.427 1.00 86.75 303 GLY A CA 1
ATOM 2301 C C . GLY A 1 303 ? 3.220 28.742 -7.478 1.00 86.75 303 GLY A C 1
ATOM 2302 O O . GLY A 1 303 ? 3.349 28.110 -6.429 1.00 86.75 303 GLY A O 1
ATOM 2303 N N . ILE A 1 304 ? 3.343 28.141 -8.666 1.00 87.69 304 ILE A N 1
ATOM 2304 C CA . ILE A 1 304 ? 3.737 26.732 -8.810 1.00 87.69 304 ILE A CA 1
ATOM 2305 C C . ILE A 1 304 ? 5.272 26.646 -8.830 1.00 87.69 304 ILE A C 1
ATOM 2307 O O . ILE A 1 304 ? 5.928 27.184 -9.718 1.00 87.69 304 ILE A O 1
ATOM 2311 N N . HIS A 1 305 ? 5.860 25.972 -7.838 1.00 85.25 305 HIS A N 1
ATOM 2312 C CA . HIS A 1 305 ? 7.317 25.897 -7.659 1.00 85.25 305 HIS A CA 1
ATOM 2313 C C . HIS A 1 305 ? 8.004 24.856 -8.567 1.00 85.25 305 HIS A C 1
ATOM 2315 O O . HIS A 1 305 ? 7.396 23.851 -8.940 1.00 85.25 305 HIS A O 1
ATOM 2321 N N . GLN A 1 306 ? 9.305 25.053 -8.828 1.00 81.69 306 GLN A N 1
ATOM 2322 C CA . GLN A 1 306 ? 10.204 24.209 -9.645 1.00 81.69 306 GLN A CA 1
ATOM 2323 C C . GLN A 1 306 ? 9.909 22.694 -9.595 1.00 81.69 306 GLN A C 1
ATOM 2325 O O . GLN A 1 306 ? 9.500 22.115 -10.600 1.00 81.69 306 GLN A O 1
ATOM 2330 N N . ALA A 1 307 ? 9.985 22.063 -8.416 1.00 79.62 307 ALA A N 1
ATOM 2331 C CA . ALA A 1 307 ? 9.777 20.615 -8.245 1.00 79.62 307 ALA A CA 1
ATOM 2332 C C . ALA A 1 307 ? 8.347 20.109 -8.560 1.00 79.62 307 ALA A C 1
ATOM 2334 O O . ALA A 1 307 ? 8.083 18.905 -8.578 1.00 79.62 307 ALA A O 1
ATOM 2335 N N . GLN A 1 308 ? 7.384 21.004 -8.786 1.00 83.31 308 GLN A N 1
ATOM 2336 C CA . GLN A 1 308 ? 6.041 20.672 -9.268 1.00 83.31 308 GLN A CA 1
ATOM 2337 C C . GLN A 1 308 ? 5.892 20.946 -10.771 1.00 83.31 308 GLN A C 1
ATOM 2339 O O . GLN A 1 308 ? 5.201 20.190 -11.449 1.00 83.31 308 GLN A O 1
ATOM 2344 N N . LEU A 1 309 ? 6.607 21.942 -11.303 1.00 86.25 309 LEU A N 1
ATOM 2345 C CA . LEU A 1 309 ? 6.736 22.200 -12.742 1.00 86.25 309 LEU A CA 1
ATOM 2346 C C . LEU A 1 309 ? 7.459 21.052 -13.455 1.00 86.25 309 LEU A C 1
ATOM 2348 O O . LEU A 1 309 ? 6.975 20.587 -14.481 1.00 86.25 309 LEU A O 1
ATOM 2352 N N . GLY A 1 310 ? 8.542 20.532 -12.867 1.00 80.94 310 GLY A N 1
ATOM 2353 C CA . GLY A 1 310 ? 9.249 19.345 -13.362 1.00 80.94 310 GLY A CA 1
ATOM 2354 C C . GLY A 1 310 ? 8.334 18.130 -13.469 1.00 80.94 310 GLY A C 1
ATOM 2355 O O . GLY A 1 310 ? 8.138 17.587 -14.551 1.00 80.94 310 GLY A O 1
ATOM 2356 N N . ARG A 1 311 ? 7.636 17.784 -12.380 1.00 81.81 311 ARG A N 1
ATOM 2357 C CA . ARG A 1 311 ? 6.667 16.671 -12.368 1.00 81.81 311 ARG A CA 1
ATOM 2358 C C . ARG A 1 311 ? 5.499 16.873 -13.347 1.00 81.81 311 ARG A C 1
ATOM 2360 O O . ARG A 1 311 ? 5.094 15.905 -13.989 1.00 81.81 311 ARG A O 1
ATOM 2367 N N . LEU A 1 312 ? 4.993 18.102 -13.506 1.00 85.62 312 LEU A N 1
ATOM 2368 C CA . LEU A 1 312 ? 4.004 18.455 -14.536 1.00 85.62 312 LEU A CA 1
ATOM 2369 C C . LEU A 1 312 ? 4.540 18.225 -15.954 1.00 85.62 312 LEU A C 1
ATOM 2371 O O . LEU A 1 312 ? 3.844 17.653 -16.785 1.00 85.62 312 LEU A O 1
ATOM 2375 N N . LEU A 1 313 ? 5.756 18.684 -16.238 1.00 84.44 313 LEU A N 1
ATOM 2376 C CA . LEU A 1 313 ? 6.374 18.643 -17.560 1.00 84.44 313 LEU A CA 1
ATOM 2377 C C . LEU A 1 313 ? 6.819 17.220 -17.940 1.00 84.44 313 LEU A C 1
ATOM 2379 O O . LEU A 1 313 ? 6.647 16.814 -19.085 1.00 84.44 313 LEU A O 1
ATOM 2383 N N . CYS A 1 314 ? 7.296 16.440 -16.968 1.00 82.00 314 CYS A N 1
ATOM 2384 C CA . CYS A 1 314 ? 7.619 15.020 -17.101 1.00 82.00 314 CYS A CA 1
ATOM 2385 C C . CYS A 1 314 ? 6.372 14.155 -17.332 1.00 82.00 314 CYS A C 1
ATOM 2387 O O . CYS A 1 314 ? 6.349 13.350 -18.257 1.00 82.00 314 CYS A O 1
ATOM 2389 N N . ARG A 1 315 ? 5.326 14.287 -16.501 1.00 81.81 315 ARG A N 1
ATOM 2390 C CA . ARG A 1 315 ? 4.143 13.407 -16.596 1.00 81.81 315 ARG A CA 1
ATOM 2391 C C . ARG A 1 315 ? 3.113 13.902 -17.610 1.00 81.81 315 ARG A C 1
ATOM 2393 O O . ARG A 1 315 ? 2.399 13.092 -18.185 1.00 81.81 315 ARG A O 1
ATOM 2400 N N . CYS A 1 316 ? 3.034 15.210 -17.849 1.00 82.69 316 CYS A N 1
ATOM 2401 C CA . CYS A 1 316 ? 2.004 15.849 -18.666 1.00 82.69 316 CYS A CA 1
ATOM 2402 C C . CYS A 1 316 ? 2.569 16.929 -19.634 1.00 82.69 316 CYS A C 1
ATOM 2404 O O . CYS A 1 316 ? 2.063 18.059 -19.676 1.00 82.69 316 CYS A O 1
ATOM 2406 N N . PRO A 1 317 ? 3.563 16.607 -20.490 1.00 84.94 317 PRO A N 1
ATOM 2407 C CA . PRO A 1 317 ? 4.175 17.570 -21.423 1.00 84.94 317 PRO A CA 1
ATOM 2408 C C . PRO A 1 317 ? 3.175 18.195 -22.415 1.00 84.94 317 PRO A C 1
ATOM 2410 O O . PRO A 1 317 ? 3.361 19.314 -22.892 1.00 84.94 317 PRO A O 1
ATOM 2413 N N . VAL A 1 318 ? 2.043 17.527 -22.672 1.00 82.56 318 VAL A N 1
ATOM 2414 C CA . VAL A 1 318 ? 0.926 18.050 -23.479 1.00 82.56 318 VAL A CA 1
ATOM 2415 C C . VAL A 1 318 ? 0.412 19.405 -22.963 1.00 82.56 318 VAL A C 1
ATOM 2417 O O . VAL A 1 318 ? -0.018 20.224 -23.781 1.00 82.56 318 VAL A O 1
ATOM 2420 N N . LEU A 1 319 ? 0.507 19.685 -21.658 1.00 84.88 319 LEU A N 1
ATOM 2421 C CA . LEU A 1 319 ? 0.114 20.962 -21.045 1.00 84.88 319 LEU A CA 1
ATOM 2422 C C . LEU A 1 319 ? 0.957 22.147 -21.555 1.00 84.88 319 LEU A C 1
ATOM 2424 O O . LEU A 1 319 ? 0.429 23.244 -21.713 1.00 84.88 319 LEU A O 1
ATOM 2428 N N . PHE A 1 320 ? 2.231 21.897 -21.870 1.00 88.81 320 PHE A N 1
ATOM 2429 C CA . PHE A 1 320 ? 3.221 22.887 -22.309 1.00 88.81 320 PHE A CA 1
ATOM 2430 C C . PHE A 1 320 ? 3.273 23.046 -23.834 1.00 88.81 320 PHE A C 1
ATOM 2432 O O . PHE A 1 320 ? 3.845 24.008 -24.328 1.00 88.81 320 PHE A O 1
ATOM 2439 N N . SER A 1 321 ? 2.651 22.129 -24.588 1.00 87.06 321 SER A N 1
ATOM 2440 C CA . SER A 1 321 ? 2.704 22.082 -26.063 1.00 87.06 321 SER A CA 1
ATOM 2441 C C . SER A 1 321 ? 1.871 23.142 -26.811 1.00 87.06 321 SER A C 1
ATOM 2443 O O . SER A 1 321 ? 1.491 22.922 -27.963 1.00 87.06 321 SER A O 1
ATOM 2445 N N . ARG A 1 322 ? 1.506 24.243 -26.144 1.00 85.31 322 ARG A N 1
ATOM 2446 C CA . ARG A 1 322 ? 0.672 25.355 -26.640 1.00 85.31 322 ARG A CA 1
ATOM 2447 C C . ARG A 1 322 ? 0.932 26.626 -25.822 1.00 85.31 322 ARG A C 1
ATOM 2449 O O . ARG A 1 322 ? 1.398 26.495 -24.690 1.00 85.31 322 ARG A O 1
ATOM 2456 N N . PRO A 1 323 ? 0.577 27.824 -26.330 1.00 83.31 323 PRO A N 1
ATOM 2457 C CA . PRO A 1 323 ? 0.622 29.055 -25.546 1.00 83.31 323 PRO A CA 1
ATOM 2458 C C . PRO A 1 323 ? -0.095 28.913 -24.196 1.00 83.31 323 PRO A C 1
ATOM 2460 O O . PRO A 1 323 ? -1.086 28.183 -24.069 1.00 83.31 323 PRO A O 1
ATOM 2463 N N . SER A 1 324 ? 0.378 29.645 -23.185 1.00 77.69 324 SER A N 1
ATOM 2464 C CA . SER A 1 324 ? -0.248 29.696 -21.857 1.00 77.69 324 SER A CA 1
ATOM 2465 C C . SER A 1 324 ? -1.726 30.087 -21.950 1.00 77.69 324 SER A C 1
ATOM 2467 O O . SER A 1 324 ? -2.566 29.433 -21.338 1.00 77.69 324 SER A O 1
ATOM 2469 N N . GLU A 1 325 ? -2.051 31.059 -22.798 1.00 75.50 325 GLU A N 1
ATOM 2470 C CA . GLU A 1 325 ? -3.413 31.526 -23.097 1.00 75.50 325 GLU A CA 1
ATOM 2471 C C . GLU A 1 325 ? -4.310 30.462 -23.765 1.00 75.50 325 GLU A C 1
ATOM 2473 O O . GLU A 1 325 ? -5.528 30.524 -23.645 1.00 75.50 325 GLU A O 1
ATOM 2478 N N . GLU A 1 326 ? -3.731 29.455 -24.430 1.00 76.00 326 GLU A N 1
ATOM 2479 C CA . GLU A 1 326 ? -4.456 28.462 -25.241 1.00 76.00 326 GLU A CA 1
ATOM 2480 C C . GLU A 1 326 ? -4.689 27.108 -24.557 1.00 76.00 326 GLU A C 1
ATOM 2482 O O . GLU A 1 326 ? -5.561 26.341 -24.978 1.00 76.00 326 GLU A O 1
ATOM 2487 N N . ARG A 1 327 ? -3.878 26.743 -23.557 1.00 78.62 327 ARG A N 1
ATOM 2488 C CA . ARG A 1 327 ? -4.018 25.439 -22.884 1.00 78.62 327 ARG A CA 1
ATOM 2489 C C . ARG A 1 327 ? -3.735 25.479 -21.399 1.00 78.62 327 ARG A C 1
ATOM 2491 O O . ARG A 1 327 ? -4.620 25.111 -20.636 1.00 78.62 327 ARG A O 1
ATOM 2498 N N . ALA A 1 328 ? -2.532 25.876 -20.987 1.00 80.56 328 ALA A N 1
ATOM 2499 C CA . ALA A 1 328 ? -2.162 25.814 -19.575 1.00 80.56 328 ALA A CA 1
ATOM 2500 C C . ALA A 1 328 ? -3.093 26.695 -18.726 1.00 80.56 328 ALA A C 1
ATOM 2502 O O . ALA A 1 328 ? -3.704 26.209 -17.779 1.00 80.56 328 ALA A O 1
ATOM 2503 N N . GLY A 1 329 ? -3.286 27.949 -19.135 1.00 82.31 329 GLY A N 1
ATOM 2504 C CA . GLY A 1 329 ? -4.197 28.903 -18.514 1.00 82.31 329 GLY A CA 1
ATOM 2505 C C . GLY A 1 329 ? -5.676 28.575 -18.708 1.00 82.31 329 GLY A C 1
ATOM 2506 O O . GLY A 1 329 ? -6.446 28.776 -17.774 1.00 82.31 329 GLY A O 1
ATOM 2507 N N . LEU A 1 330 ? -6.106 28.007 -19.843 1.00 82.25 330 LEU A N 1
ATOM 2508 C CA . LEU A 1 330 ? -7.508 27.577 -20.000 1.00 82.25 330 LEU A CA 1
ATOM 2509 C C . LEU A 1 330 ? -7.858 26.392 -19.090 1.00 82.25 330 LEU A C 1
ATOM 2511 O O . LEU A 1 330 ? -8.867 26.445 -18.392 1.00 82.25 330 LEU A O 1
ATOM 2515 N N . LEU A 1 331 ? -7.010 25.364 -19.025 1.00 83.12 331 LEU A N 1
ATOM 2516 C CA . LEU A 1 331 ? -7.234 24.200 -18.163 1.00 83.12 331 LEU A CA 1
ATOM 2517 C C . LEU A 1 331 ? -7.082 24.550 -16.672 1.00 83.12 331 LEU A C 1
ATOM 2519 O O . LEU A 1 331 ? -7.884 24.106 -15.849 1.00 83.12 331 LEU A O 1
ATOM 2523 N N . LEU A 1 332 ? -6.103 25.390 -16.312 1.00 86.19 332 LEU A N 1
ATOM 2524 C CA . LEU A 1 332 ? -5.960 25.880 -14.938 1.00 86.19 332 LEU A CA 1
ATOM 2525 C C . LEU A 1 332 ? -7.106 26.806 -14.544 1.00 86.19 332 LEU A C 1
ATOM 2527 O O . LEU A 1 332 ? -7.667 26.607 -13.476 1.00 86.19 332 LEU A O 1
ATOM 2531 N N . SER A 1 333 ? -7.528 27.749 -15.390 1.00 85.50 333 SER A N 1
ATOM 2532 C CA . SER A 1 333 ? -8.689 28.600 -15.087 1.00 85.50 333 SER A CA 1
ATOM 2533 C C . SER A 1 333 ? -10.008 27.821 -15.066 1.00 85.50 333 SER A C 1
ATOM 2535 O O . SER A 1 333 ? -10.902 28.192 -14.311 1.00 85.50 333 SER A O 1
ATOM 2537 N N . GLN A 1 334 ? -10.145 26.717 -15.810 1.00 84.81 334 GLN A N 1
ATOM 2538 C CA . GLN A 1 334 ? -11.273 25.788 -15.658 1.00 84.81 334 GLN A CA 1
ATOM 2539 C C . GLN A 1 334 ? -11.276 25.115 -14.277 1.00 84.81 334 GLN A C 1
ATOM 2541 O O . GLN A 1 334 ? -12.313 25.118 -13.621 1.00 84.81 334 GLN A O 1
ATOM 2546 N N . LEU A 1 335 ? -10.137 24.618 -13.779 1.00 87.62 335 LEU A N 1
ATOM 2547 C CA . LEU A 1 335 ? -10.054 24.045 -12.425 1.00 87.62 335 LEU A CA 1
ATOM 2548 C C . LEU A 1 335 ? -10.131 25.106 -11.310 1.00 87.62 335 LEU A C 1
ATOM 2550 O O . LEU A 1 335 ? -10.770 24.879 -10.285 1.00 87.62 335 LEU A O 1
ATOM 2554 N N . MET A 1 336 ? -9.551 26.289 -11.503 1.00 89.31 336 MET A N 1
ATOM 2555 C CA . MET A 1 336 ? -9.628 27.398 -10.544 1.00 89.31 336 MET A CA 1
ATOM 2556 C C . MET A 1 336 ? -11.047 27.984 -10.467 1.00 89.31 336 MET A C 1
ATOM 2558 O O . MET A 1 336 ? -11.468 28.393 -9.388 1.00 89.31 336 MET A O 1
ATOM 2562 N N . ARG A 1 337 ? -11.842 27.926 -11.552 1.00 87.38 337 ARG A N 1
ATOM 2563 C CA . ARG A 1 337 ? -13.294 28.206 -11.524 1.00 87.38 337 ARG A CA 1
ATOM 2564 C C . ARG A 1 337 ? -14.088 27.224 -10.644 1.00 87.38 337 ARG A C 1
ATOM 2566 O O . ARG A 1 337 ? -15.162 27.589 -10.182 1.00 87.38 337 ARG A O 1
ATOM 2573 N N . LEU A 1 338 ? -13.559 26.028 -10.357 1.00 87.56 338 LEU A N 1
ATOM 2574 C CA . LEU A 1 338 ? -14.126 25.094 -9.367 1.00 87.56 338 LEU A CA 1
ATOM 2575 C C . LEU A 1 338 ? -13.679 25.406 -7.921 1.00 87.56 338 LEU A C 1
ATOM 2577 O O . LEU A 1 338 ? -14.152 24.772 -6.983 1.00 87.56 338 LEU A O 1
ATOM 2581 N N . GLY A 1 339 ? -12.775 26.372 -7.720 1.00 87.81 339 GLY A N 1
ATOM 2582 C CA . GLY A 1 339 ? -12.257 26.775 -6.407 1.00 87.81 339 GLY A CA 1
ATOM 2583 C C . GLY A 1 339 ? -10.912 26.158 -6.005 1.00 87.81 339 GLY A C 1
ATOM 2584 O O . GLY A 1 339 ? -10.475 26.370 -4.875 1.00 87.81 339 GLY A O 1
ATOM 2585 N N . LEU A 1 340 ? -10.232 25.419 -6.892 1.00 89.75 340 LEU A N 1
ATOM 2586 C CA . LEU A 1 340 ? -8.865 24.951 -6.627 1.00 89.75 340 LEU A CA 1
ATOM 2587 C C . LEU A 1 340 ? -7.870 26.120 -6.680 1.00 89.75 340 LEU A C 1
ATOM 2589 O O . LEU A 1 340 ? -7.960 26.990 -7.545 1.00 89.75 340 LEU A O 1
ATOM 2593 N N . SER A 1 341 ? -6.838 26.084 -5.836 1.00 91.75 341 SER A N 1
ATOM 2594 C CA . SER A 1 341 ? -5.619 26.867 -6.090 1.00 91.75 341 SER A CA 1
ATOM 2595 C C . SER A 1 341 ? -4.879 26.336 -7.324 1.00 91.75 341 SER A C 1
ATOM 2597 O O . SER A 1 341 ? -4.954 25.144 -7.637 1.00 91.75 341 SER A O 1
ATOM 2599 N N . ALA A 1 342 ? -4.088 27.187 -7.987 1.00 87.81 342 ALA A N 1
ATOM 2600 C CA . ALA A 1 342 ? -3.275 26.784 -9.140 1.00 87.81 342 ALA A CA 1
ATOM 2601 C C . ALA A 1 342 ? -2.360 25.579 -8.836 1.00 87.81 342 ALA A C 1
ATOM 2603 O O . ALA A 1 342 ? -2.158 24.719 -9.690 1.00 87.81 342 ALA A O 1
ATOM 2604 N N . ARG A 1 343 ? -1.879 25.465 -7.589 1.00 87.19 343 ARG A N 1
ATOM 2605 C CA . ARG A 1 343 ? -1.083 24.328 -7.113 1.00 87.19 343 ARG A CA 1
ATOM 2606 C C . ARG A 1 343 ? -1.887 23.022 -7.053 1.00 87.19 343 ARG A C 1
ATOM 2608 O O . ARG A 1 343 ? -1.445 22.012 -7.582 1.00 87.19 343 ARG A O 1
ATOM 2615 N N . GLN A 1 344 ? -3.092 23.040 -6.486 1.00 89.25 344 GLN A N 1
ATOM 2616 C CA . GLN A 1 344 ? -3.955 21.849 -6.437 1.00 89.25 344 GLN A CA 1
ATOM 2617 C C . GLN A 1 344 ? -4.436 21.436 -7.836 1.00 89.25 344 GLN A C 1
ATOM 2619 O O . GLN A 1 344 ? -4.512 20.249 -8.150 1.00 89.25 344 GLN A O 1
ATOM 2624 N N . ALA A 1 345 ? -4.715 22.416 -8.699 1.00 87.94 345 ALA A N 1
ATOM 2625 C CA . ALA A 1 345 ? -5.054 22.176 -10.095 1.00 87.94 345 ALA A CA 1
ATOM 2626 C C . ALA A 1 345 ? -3.870 21.554 -10.867 1.00 87.94 345 ALA A C 1
ATOM 2628 O O . ALA A 1 345 ? -4.059 20.600 -11.620 1.00 87.94 345 ALA A O 1
ATOM 2629 N N . ALA A 1 346 ? -2.638 22.007 -10.609 1.00 86.25 346 ALA A N 1
ATOM 2630 C CA . ALA A 1 346 ? -1.419 21.374 -11.110 1.00 86.25 346 ALA A CA 1
ATOM 2631 C C . ALA A 1 346 ? -1.254 19.919 -10.628 1.00 86.25 346 ALA A C 1
ATOM 2633 O O . ALA A 1 346 ? -0.924 19.050 -11.433 1.00 86.25 346 ALA A O 1
ATOM 2634 N N . ASP A 1 347 ? -1.519 19.618 -9.352 1.00 84.62 347 ASP A N 1
ATOM 2635 C CA . ASP A 1 347 ? -1.445 18.240 -8.838 1.00 84.62 347 ASP A CA 1
ATOM 2636 C C . ASP A 1 347 ? -2.470 17.291 -9.500 1.00 84.62 347 ASP A C 1
ATOM 2638 O O . ASP A 1 347 ? -2.196 16.097 -9.624 1.00 84.62 347 ASP A O 1
ATOM 2642 N N . CYS A 1 348 ? -3.598 17.798 -10.020 1.00 84.62 348 CYS A N 1
ATOM 2643 C CA . CYS A 1 348 ? -4.548 16.997 -10.807 1.00 84.62 348 CYS A CA 1
ATOM 2644 C C . CYS A 1 348 ? -3.928 16.511 -12.132 1.00 84.62 348 CYS A C 1
ATOM 2646 O O . CYS A 1 348 ? -3.889 15.306 -12.385 1.00 84.62 348 CYS A O 1
ATOM 2648 N N . PHE A 1 349 ? -3.368 17.416 -12.948 1.00 84.12 349 PHE A N 1
ATOM 2649 C CA . PHE A 1 349 ? -2.667 17.038 -14.190 1.00 84.12 349 PHE A CA 1
ATOM 2650 C C . PHE A 1 349 ? -1.405 16.209 -13.910 1.00 84.12 349 PHE A C 1
ATOM 2652 O O . PHE A 1 349 ? -1.078 15.290 -14.658 1.00 84.12 349 PHE A O 1
ATOM 2659 N N . GLY A 1 350 ? -0.710 16.517 -12.810 1.00 77.44 350 GLY A N 1
ATOM 2660 C CA . GLY A 1 350 ? 0.485 15.805 -12.369 1.00 77.44 350 GLY A CA 1
ATOM 2661 C C . GLY A 1 350 ? 0.218 14.369 -11.912 1.00 77.44 350 GLY A C 1
ATOM 2662 O O . GLY A 1 350 ? 1.134 13.553 -11.987 1.00 77.44 350 GLY A O 1
ATOM 2663 N N . GLN A 1 351 ? -0.998 14.036 -11.462 1.00 77.06 351 GLN A N 1
ATOM 2664 C CA . GLN A 1 351 ? -1.385 12.665 -11.096 1.00 77.06 351 GLN A CA 1
ATOM 2665 C C . GLN A 1 351 ? -2.139 11.914 -12.199 1.00 77.06 351 GLN A C 1
ATOM 2667 O O . GLN A 1 351 ? -2.041 10.690 -12.252 1.00 77.06 351 GLN A O 1
ATOM 2672 N N . GLN A 1 352 ? -2.866 12.611 -13.076 1.00 74.81 352 GLN A N 1
ATOM 2673 C CA . GLN A 1 352 ? -3.619 12.014 -14.185 1.00 74.81 352 GLN A CA 1
ATOM 2674 C C . GLN A 1 352 ? -3.404 12.812 -15.487 1.00 74.81 352 GLN A C 1
ATOM 2676 O O . GLN A 1 352 ? -4.210 13.679 -15.824 1.00 74.81 352 GLN A O 1
ATOM 2681 N N . PRO A 1 353 ? -2.346 12.523 -16.270 1.00 73.56 353 PRO A N 1
ATOM 2682 C CA . PRO A 1 353 ? -2.005 13.294 -17.476 1.00 73.56 353 PRO A CA 1
ATOM 2683 C C . PRO A 1 353 ? -3.087 13.324 -18.566 1.00 73.56 353 PRO A C 1
ATOM 2685 O O . PRO A 1 353 ? -3.180 14.287 -19.329 1.00 73.56 353 PRO A O 1
ATOM 2688 N N . VAL A 1 354 ? -3.949 12.301 -18.615 1.00 69.94 354 VAL A N 1
ATOM 2689 C CA . VAL A 1 354 ? -5.116 12.213 -19.519 1.00 69.94 354 VAL A CA 1
ATOM 2690 C C . VAL A 1 354 ? -6.062 13.416 -19.350 1.00 69.94 354 VAL A C 1
ATOM 2692 O O . VAL A 1 354 ? -6.717 13.846 -20.301 1.00 69.94 354 VAL A O 1
ATOM 2695 N N . VAL A 1 355 ? -6.072 14.025 -18.160 1.00 70.50 355 VAL A N 1
ATOM 2696 C CA . VAL A 1 355 ? -6.898 15.184 -17.789 1.00 70.50 355 VAL A CA 1
ATOM 2697 C C . VAL A 1 355 ? -6.470 16.471 -18.507 1.00 70.50 355 VAL A C 1
ATOM 2699 O O . VAL A 1 355 ? -7.239 17.422 -18.550 1.00 70.50 355 VAL A O 1
ATOM 2702 N N . ALA A 1 356 ? -5.306 16.528 -19.162 1.00 69.75 356 ALA A N 1
ATOM 2703 C CA . ALA A 1 356 ? -4.911 17.695 -19.963 1.00 69.75 356 ALA A CA 1
ATOM 2704 C C . ALA A 1 356 ? -5.540 17.753 -21.376 1.00 69.75 356 ALA A C 1
ATOM 2706 O O . ALA A 1 356 ? -5.076 18.508 -22.239 1.00 69.75 356 ALA A O 1
ATOM 2707 N N . HIS A 1 357 ? -6.589 16.967 -21.642 1.00 69.50 357 HIS A N 1
ATOM 2708 C CA . HIS A 1 357 ? -7.327 16.997 -22.904 1.00 69.50 357 HIS A CA 1
ATOM 2709 C C . HIS A 1 357 ? -8.590 17.888 -22.809 1.00 69.50 357 HIS A C 1
ATOM 2711 O O . HIS A 1 357 ? -9.534 17.536 -22.106 1.00 69.50 357 HIS A O 1
ATOM 2717 N N . PRO A 1 358 ? -8.673 19.023 -23.535 1.00 54.91 358 PRO A N 1
ATOM 2718 C CA . PRO A 1 358 ? -9.663 20.071 -23.245 1.00 54.91 358 PRO A CA 1
ATOM 2719 C C . PRO A 1 358 ? -11.100 19.801 -23.733 1.00 54.91 358 PRO A C 1
ATOM 2721 O O . PRO A 1 358 ? -12.002 20.565 -23.406 1.00 54.91 358 PRO A O 1
ATOM 2724 N N . ARG A 1 359 ? -11.356 18.753 -24.531 1.00 59.84 359 ARG A N 1
ATOM 2725 C CA . ARG A 1 359 ? -12.643 18.560 -25.246 1.00 59.84 359 ARG A CA 1
ATOM 2726 C C . ARG A 1 359 ? -13.811 17.994 -24.411 1.00 59.84 359 ARG A C 1
ATOM 2728 O O . ARG A 1 359 ? -14.792 17.542 -24.994 1.00 59.84 359 ARG A O 1
ATOM 2735 N N . SER A 1 360 ? -13.728 18.001 -23.084 1.00 59.25 360 SER A N 1
ATOM 2736 C CA . SER A 1 360 ? -14.748 17.386 -22.212 1.00 59.25 360 SER A CA 1
ATOM 2737 C C . SER A 1 360 ? -15.078 18.156 -20.931 1.00 59.25 360 SER A C 1
ATOM 2739 O O . SER A 1 360 ? -16.142 17.912 -20.371 1.00 59.25 360 SER A O 1
ATOM 2741 N N . PHE A 1 361 ? -14.235 19.097 -20.484 1.00 76.81 361 PHE A N 1
ATOM 2742 C CA . PHE A 1 361 ? -14.343 19.712 -19.151 1.00 76.81 361 PHE A CA 1
ATOM 2743 C C . PHE A 1 361 ? -15.725 20.292 -18.862 1.00 76.81 361 PHE A C 1
ATOM 2745 O O . PHE A 1 361 ? -16.376 19.874 -17.913 1.00 76.81 361 PHE A O 1
ATOM 2752 N N . GLU A 1 362 ? -16.195 21.229 -19.681 1.00 81.25 362 GLU A N 1
ATOM 2753 C CA . GLU A 1 362 ? -17.423 21.976 -19.381 1.00 81.25 362 GLU A CA 1
ATOM 2754 C C . GLU A 1 362 ? -18.676 21.088 -19.501 1.00 81.25 362 GLU A C 1
ATOM 2756 O O . GLU A 1 362 ? -19.602 21.228 -18.707 1.00 81.25 362 GLU A O 1
ATOM 2761 N N . ALA A 1 363 ? -18.659 20.078 -20.379 1.00 84.50 363 ALA A N 1
ATOM 2762 C CA . ALA A 1 363 ? -19.727 19.081 -20.485 1.00 84.50 363 ALA A CA 1
ATOM 2763 C C . ALA A 1 363 ? -19.717 18.061 -19.324 1.00 84.50 363 ALA A C 1
ATOM 2765 O O . ALA A 1 363 ? -20.774 17.686 -18.823 1.00 84.50 363 ALA A O 1
ATOM 2766 N N . ALA A 1 364 ? -18.540 17.633 -18.855 1.00 87.06 364 ALA A N 1
ATOM 2767 C CA . ALA A 1 364 ? -18.407 16.763 -17.686 1.00 87.06 364 ALA A CA 1
ATOM 2768 C C . ALA A 1 364 ? -18.767 17.504 -16.385 1.00 87.06 364 ALA A C 1
ATOM 2770 O O . ALA A 1 364 ? -19.473 16.956 -15.541 1.00 87.06 364 ALA A O 1
ATOM 2771 N N . ILE A 1 365 ? -18.359 18.771 -16.244 1.00 88.69 365 ILE A N 1
ATOM 2772 C CA . ILE A 1 365 ? -18.759 19.651 -15.135 1.00 88.69 365 ILE A CA 1
ATOM 2773 C C . ILE A 1 365 ? -20.282 19.847 -15.143 1.00 88.69 365 ILE A C 1
ATOM 2775 O O . ILE A 1 365 ? -20.897 19.725 -14.087 1.00 88.69 365 ILE A O 1
ATOM 2779 N N . ALA A 1 366 ? -20.912 20.045 -16.307 1.00 88.25 366 ALA A N 1
ATOM 2780 C CA . ALA A 1 366 ? -22.369 20.170 -16.420 1.00 88.25 366 ALA A CA 1
ATOM 2781 C C . ALA A 1 366 ? -23.153 18.911 -15.982 1.00 88.25 366 ALA A C 1
ATOM 2783 O O . ALA A 1 366 ? -24.311 19.033 -15.595 1.00 88.25 366 ALA A O 1
ATOM 2784 N N . VAL A 1 367 ? -22.537 17.721 -15.983 1.00 88.81 367 VAL A N 1
ATOM 2785 C CA . VAL A 1 367 ? -23.118 16.494 -15.395 1.00 88.81 367 VAL A CA 1
ATOM 2786 C C . VAL A 1 367 ? -22.786 16.384 -13.899 1.00 88.81 367 VAL A C 1
ATOM 2788 O O . VAL A 1 367 ? -23.659 16.122 -13.068 1.00 88.81 367 VAL A O 1
ATOM 2791 N N . LEU A 1 368 ? -21.521 16.601 -13.530 1.00 88.94 368 LEU A N 1
ATOM 2792 C CA . LEU A 1 368 ? -21.006 16.336 -12.183 1.00 88.94 368 LEU A CA 1
ATOM 2793 C C . LEU A 1 368 ? -21.401 17.406 -11.153 1.00 88.94 368 LEU A C 1
ATOM 2795 O O . LEU A 1 368 ? -21.714 17.056 -10.015 1.00 88.94 368 LEU A O 1
ATOM 2799 N N . ALA A 1 369 ? -21.417 18.690 -11.518 1.00 88.88 369 ALA A N 1
ATOM 2800 C CA . ALA A 1 369 ? -21.754 19.772 -10.593 1.00 88.88 369 ALA A CA 1
ATOM 2801 C C . ALA A 1 369 ? -23.227 19.707 -10.129 1.00 88.88 369 ALA A C 1
ATOM 2803 O O . ALA A 1 369 ? -23.443 19.702 -8.912 1.00 88.88 369 ALA A O 1
ATOM 2804 N N . PRO A 1 370 ? -24.246 19.547 -11.004 1.00 87.88 370 PRO A N 1
ATOM 2805 C CA . PRO A 1 370 ? -25.629 19.366 -10.555 1.00 87.88 370 PRO A CA 1
ATOM 2806 C C . PRO A 1 370 ? -25.828 18.098 -9.719 1.00 87.88 370 PRO A C 1
ATOM 2808 O O . PRO A 1 370 ? -26.553 18.130 -8.723 1.00 87.88 370 PRO A O 1
ATOM 2811 N N . LEU A 1 371 ? -25.149 16.995 -10.065 1.00 86.94 371 LEU A N 1
ATOM 2812 C CA . LEU A 1 371 ? -25.167 15.770 -9.263 1.00 86.94 371 LEU A CA 1
ATOM 2813 C C . LEU A 1 371 ? -24.656 16.040 -7.839 1.00 86.94 371 LEU A C 1
ATOM 2815 O O . LEU A 1 371 ? -25.361 15.750 -6.872 1.00 86.94 371 LEU A O 1
ATOM 2819 N N . LEU A 1 372 ? -23.468 16.639 -7.704 1.00 85.62 372 LEU A N 1
ATOM 2820 C CA . LEU A 1 372 ? -22.843 16.950 -6.414 1.00 85.62 372 LEU A CA 1
ATOM 2821 C C . LEU A 1 372 ? -23.648 17.962 -5.584 1.00 85.62 372 LEU A C 1
ATOM 2823 O O . LEU A 1 372 ? -23.720 17.800 -4.363 1.00 85.62 372 LEU A O 1
ATOM 2827 N N . ALA A 1 373 ? -24.287 18.944 -6.229 1.00 83.75 373 ALA A N 1
ATOM 2828 C CA . ALA A 1 373 ? -25.172 19.914 -5.582 1.00 83.75 373 ALA A CA 1
ATOM 2829 C C . ALA A 1 373 ? -26.397 19.243 -4.936 1.00 83.75 373 ALA A C 1
ATOM 2831 O O . ALA A 1 373 ? -26.692 19.501 -3.770 1.00 83.75 373 ALA A O 1
ATOM 2832 N N . VAL A 1 374 ? -27.059 18.317 -5.645 1.00 79.94 374 VAL A N 1
ATOM 2833 C CA . VAL A 1 374 ? -28.204 17.545 -5.112 1.00 79.94 374 VAL A CA 1
ATOM 2834 C C . VAL A 1 374 ? -27.815 16.704 -3.886 1.00 79.94 374 VAL A C 1
ATOM 2836 O O . VAL A 1 374 ? -28.652 16.446 -3.024 1.00 79.94 374 VAL A O 1
ATOM 2839 N N . GLY A 1 375 ? -26.553 16.279 -3.780 1.00 60.59 375 GLY A N 1
ATOM 2840 C CA . GLY A 1 375 ? -26.047 15.457 -2.677 1.00 60.59 375 GLY A CA 1
ATOM 2841 C C . GLY A 1 375 ? -25.294 16.215 -1.577 1.00 60.59 375 GLY A C 1
ATOM 2842 O O . GLY A 1 375 ? -24.350 15.652 -1.000 1.00 60.59 375 GLY A O 1
ATOM 2843 N N . SER A 1 376 ? -25.641 17.474 -1.285 1.00 63.84 376 SER A N 1
ATOM 2844 C CA . SER A 1 376 ? -24.989 18.238 -0.212 1.00 63.84 376 SER A CA 1
ATOM 2845 C C . SER A 1 376 ? -25.948 19.035 0.675 1.00 63.84 376 SER A C 1
ATOM 2847 O O . SER A 1 376 ? -26.721 19.861 0.208 1.00 63.84 376 SER A O 1
ATOM 2849 N N . LYS A 1 377 ? -25.807 18.870 1.998 1.00 61.88 377 LYS A N 1
ATOM 2850 C CA . LYS A 1 377 ? -26.492 19.689 3.020 1.00 61.88 377 LYS A CA 1
ATOM 2851 C C . LYS A 1 377 ? -25.850 21.073 3.231 1.00 61.88 377 LYS A C 1
ATOM 2853 O O . LYS A 1 377 ? -26.249 21.804 4.133 1.00 61.88 377 LYS A O 1
ATOM 2858 N N . SER A 1 378 ? -24.828 21.425 2.450 1.00 57.41 378 SER A N 1
ATOM 2859 C CA . SER A 1 378 ? -24.114 22.702 2.543 1.00 57.41 378 SER A CA 1
ATOM 2860 C C . SER A 1 378 ? -24.910 23.830 1.880 1.00 57.41 378 SER A C 1
ATOM 2862 O O . SER A 1 378 ? -24.698 24.127 0.702 1.00 57.41 378 SER A O 1
ATOM 2864 N N . ALA A 1 379 ? -25.813 24.458 2.634 1.00 56.75 379 ALA A N 1
ATOM 2865 C CA . ALA A 1 379 ? -26.521 25.655 2.188 1.00 56.75 379 ALA A CA 1
ATOM 2866 C C . ALA A 1 379 ? -25.531 26.715 1.659 1.00 56.75 379 ALA A C 1
ATOM 2868 O O . ALA A 1 379 ? -24.513 26.992 2.291 1.00 56.75 379 ALA A O 1
ATOM 2869 N N . GLY A 1 380 ? -25.820 27.280 0.484 1.00 64.31 380 GLY A N 1
ATOM 2870 C CA . GLY A 1 380 ? -25.026 28.353 -0.129 1.00 64.31 380 GLY A CA 1
ATOM 2871 C C . GLY A 1 380 ? -23.769 27.937 -0.911 1.00 64.31 380 GLY A C 1
ATOM 2872 O O . GLY A 1 380 ? -23.140 28.817 -1.493 1.00 64.31 380 GLY A O 1
ATOM 2873 N N . ARG A 1 381 ? -23.396 26.647 -0.984 1.00 73.00 381 ARG A N 1
ATOM 2874 C CA . ARG A 1 381 ? -22.283 26.187 -1.848 1.00 73.00 381 ARG A CA 1
ATOM 2875 C C . ARG A 1 381 ? -22.786 25.625 -3.175 1.00 73.00 381 ARG A C 1
ATOM 2877 O O . ARG A 1 381 ? -23.756 24.870 -3.192 1.00 73.00 381 ARG A O 1
ATOM 2884 N N . THR A 1 382 ? -22.116 25.970 -4.274 1.00 83.81 382 THR A N 1
ATOM 2885 C CA . THR A 1 382 ? -22.502 25.523 -5.625 1.00 83.81 382 THR A CA 1
ATOM 2886 C C . THR A 1 382 ? -21.957 24.127 -5.953 1.00 83.81 382 THR A C 1
ATOM 2888 O O . THR A 1 382 ? -21.077 23.603 -5.263 1.00 83.81 382 THR A O 1
ATOM 2891 N N . GLY A 1 383 ? -22.466 23.507 -7.022 1.00 84.25 383 GLY A N 1
ATOM 2892 C CA . GLY A 1 383 ? -22.012 22.187 -7.474 1.00 84.25 383 GLY A CA 1
ATOM 2893 C C . GLY A 1 383 ? -20.545 22.169 -7.908 1.00 84.25 383 GLY A C 1
ATOM 2894 O O . GLY A 1 383 ? -19.821 21.212 -7.636 1.00 84.25 383 GLY A O 1
ATOM 2895 N N . GLU A 1 384 ? -20.087 23.261 -8.515 1.00 87.56 384 GLU A N 1
ATOM 2896 C CA . GLU A 1 384 ? -18.712 23.487 -8.959 1.00 87.56 384 GLU A CA 1
ATOM 2897 C C . GLU A 1 384 ? -17.753 23.535 -7.766 1.00 87.56 384 GLU A C 1
ATOM 2899 O O . GLU A 1 384 ? -16.722 22.869 -7.779 1.00 87.56 384 GLU A O 1
ATOM 2904 N N . GLN A 1 385 ? -18.128 24.242 -6.694 1.00 87.81 385 GLN A N 1
ATOM 2905 C CA . GLN A 1 385 ? -17.344 24.299 -5.455 1.00 87.81 385 GLN A CA 1
ATOM 2906 C C . GLN A 1 385 ? -17.226 22.926 -4.775 1.00 87.81 385 GLN A C 1
ATOM 2908 O O . GLN A 1 385 ? -16.199 22.605 -4.181 1.00 87.81 385 GLN A O 1
ATOM 2913 N N . LEU A 1 386 ? -18.276 22.102 -4.856 1.00 87.38 386 LEU A N 1
ATOM 2914 C CA . LEU A 1 386 ? -18.281 20.739 -4.316 1.00 87.38 386 LEU A CA 1
ATOM 2915 C C . LEU A 1 386 ? -17.455 19.768 -5.178 1.00 87.38 386 LEU A C 1
ATOM 2917 O O . LEU A 1 386 ? -16.888 18.812 -4.645 1.00 87.38 386 LEU A O 1
ATOM 2921 N N . LEU A 1 387 ? -17.351 20.027 -6.485 1.00 90.00 387 LEU A N 1
ATOM 2922 C CA . LEU A 1 387 ? -16.424 19.344 -7.390 1.00 90.00 387 LEU A CA 1
ATOM 2923 C C . LEU A 1 387 ? -14.971 19.769 -7.115 1.00 90.00 387 LEU A C 1
ATOM 2925 O O . LEU A 1 387 ? -14.078 18.923 -7.124 1.00 90.00 387 LEU A O 1
ATOM 2929 N N . GLY A 1 388 ? -14.741 21.041 -6.775 1.00 89.81 388 GLY A N 1
ATOM 2930 C CA . GLY A 1 388 ? -13.444 21.541 -6.319 1.00 89.81 388 GLY A CA 1
ATOM 2931 C C . GLY A 1 388 ? -12.951 20.861 -5.041 1.00 89.81 388 GLY A C 1
ATOM 2932 O O . GLY A 1 388 ? -11.849 20.313 -5.021 1.00 89.81 388 GLY A O 1
ATOM 2933 N N . ASP A 1 389 ? -13.805 20.798 -4.012 1.00 88.56 389 ASP A N 1
ATOM 2934 C CA . ASP A 1 389 ? -13.561 20.056 -2.762 1.00 88.56 389 ASP A CA 1
ATOM 2935 C C . ASP A 1 389 ? -13.180 18.583 -3.007 1.00 88.56 389 ASP A C 1
ATOM 2937 O O . ASP A 1 389 ? -12.370 18.019 -2.264 1.00 88.56 389 ASP A O 1
ATOM 2941 N N . LEU A 1 390 ? -13.797 17.940 -4.008 1.00 88.00 390 LEU A N 1
ATOM 2942 C CA . LEU A 1 390 ? -13.520 16.550 -4.371 1.00 88.00 390 LEU A CA 1
ATOM 2943 C C . LEU A 1 390 ? -12.127 16.413 -4.990 1.00 88.00 390 LEU A C 1
ATOM 2945 O O . LEU A 1 390 ? -11.340 15.587 -4.533 1.00 88.00 390 LEU A O 1
ATOM 2949 N N . LEU A 1 391 ? -11.803 17.245 -5.981 1.00 88.69 391 LEU A N 1
ATOM 2950 C CA . LEU A 1 391 ? -10.516 17.221 -6.684 1.00 88.69 391 LEU A CA 1
ATOM 2951 C C . LEU A 1 391 ? -9.347 17.607 -5.763 1.00 88.69 391 LEU A C 1
ATOM 2953 O O . LEU A 1 391 ? -8.285 16.995 -5.837 1.00 88.69 391 LEU A O 1
ATOM 2957 N N . GLN A 1 392 ? -9.557 18.539 -4.826 1.00 89.25 392 GLN A N 1
ATOM 2958 C CA . GLN A 1 392 ? -8.582 18.870 -3.780 1.00 89.25 392 GLN A CA 1
ATOM 2959 C C . GLN A 1 392 ? -8.235 17.660 -2.893 1.00 89.25 392 GLN A C 1
ATOM 2961 O O . GLN A 1 392 ? -7.090 17.523 -2.464 1.00 89.25 392 GLN A O 1
ATOM 2966 N N . LYS A 1 393 ? -9.215 16.798 -2.591 1.00 86.25 393 LYS A N 1
ATOM 2967 C CA . LYS A 1 393 ? -9.038 15.612 -1.730 1.00 86.25 393 LYS A CA 1
ATOM 2968 C C . LYS A 1 393 ? -8.590 14.375 -2.505 1.00 86.25 393 LYS A C 1
ATOM 2970 O O . LYS A 1 393 ? -7.906 13.523 -1.946 1.00 86.25 393 LYS A O 1
ATOM 2975 N N . GLN A 1 394 ? -8.993 14.260 -3.766 1.00 85.50 394 GLN A N 1
ATOM 2976 C CA .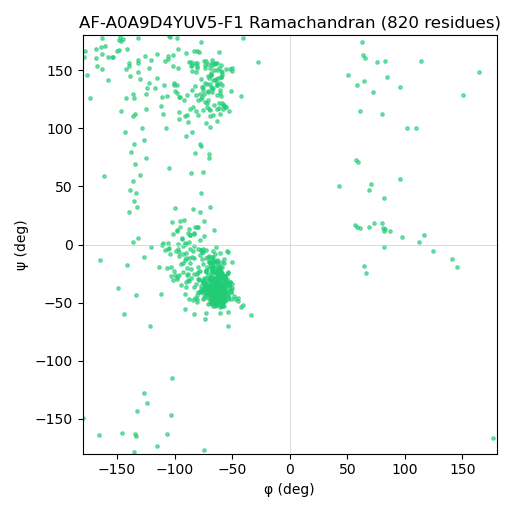 GLN A 1 394 ? -8.706 13.131 -4.645 1.00 85.50 394 GLN A CA 1
ATOM 2977 C C . GLN A 1 394 ? -8.344 13.647 -6.052 1.00 85.50 394 GLN A C 1
ATOM 2979 O O . GLN A 1 394 ? -9.183 13.586 -6.950 1.00 85.50 394 GLN A O 1
ATOM 2984 N N . PRO A 1 395 ? -7.098 14.109 -6.295 1.00 83.75 395 PRO A N 1
ATOM 2985 C CA . PRO A 1 395 ? -6.687 14.640 -7.604 1.00 83.75 395 PRO A CA 1
ATOM 2986 C C . PRO A 1 395 ? -6.883 13.651 -8.766 1.00 83.75 395 PRO A C 1
ATOM 2988 O O . PRO A 1 395 ? -7.139 14.054 -9.898 1.00 83.75 395 PRO A O 1
ATOM 2991 N N . ALA A 1 396 ? -6.843 12.344 -8.477 1.00 79.25 396 ALA A N 1
ATOM 2992 C CA . ALA A 1 396 ? -7.132 11.287 -9.446 1.00 79.25 396 ALA A CA 1
ATOM 2993 C C . ALA A 1 396 ? -8.582 11.306 -9.982 1.00 79.25 396 ALA A C 1
ATOM 2995 O O . ALA A 1 396 ? -8.813 10.894 -11.117 1.00 79.25 396 ALA A O 1
ATOM 2996 N N . ALA A 1 397 ? -9.540 11.868 -9.232 1.00 83.19 397 ALA A N 1
ATOM 2997 C CA . ALA A 1 397 ? -10.918 12.065 -9.689 1.00 83.19 397 ALA A CA 1
ATOM 2998 C C . ALA A 1 397 ? -11.022 13.010 -10.901 1.00 83.19 397 ALA A C 1
ATOM 3000 O O . ALA A 1 397 ? -12.046 13.016 -11.586 1.00 83.19 397 ALA A O 1
ATOM 3001 N N . GLY A 1 398 ? -9.953 13.754 -11.222 1.00 81.75 398 GLY A N 1
ATOM 3002 C CA . GLY A 1 398 ? -9.846 14.542 -12.448 1.00 81.75 398 GLY A CA 1
ATOM 3003 C C . GLY A 1 398 ? -10.077 13.723 -13.721 1.00 81.75 398 GLY A C 1
ATOM 3004 O O . GLY A 1 398 ? -10.549 14.283 -14.707 1.00 81.75 398 GLY A O 1
ATOM 3005 N N . LEU A 1 399 ? -9.843 12.401 -13.705 1.00 79.81 399 LEU A N 1
ATOM 3006 C CA . LEU A 1 399 ? -10.121 11.522 -14.849 1.00 79.81 399 LEU A CA 1
ATOM 3007 C C . LEU A 1 399 ? -11.601 11.569 -15.280 1.00 79.81 399 LEU A C 1
ATOM 3009 O O . LEU A 1 399 ? -11.894 11.488 -16.476 1.00 79.81 399 LEU A O 1
ATOM 3013 N N . LEU A 1 400 ? -12.532 11.816 -14.349 1.00 83.75 400 LEU A N 1
ATOM 3014 C CA . LEU A 1 400 ? -13.947 12.025 -14.677 1.00 83.75 400 LEU A CA 1
ATOM 3015 C C . LEU A 1 400 ? -14.149 13.251 -15.591 1.00 83.75 400 LEU A C 1
ATOM 3017 O O . LEU A 1 400 ? -14.985 13.201 -16.485 1.00 83.75 400 LEU A O 1
ATOM 3021 N N . LEU A 1 401 ? -13.337 14.308 -15.468 1.00 84.75 401 LEU A N 1
ATOM 3022 C CA . LEU A 1 401 ? -13.398 15.489 -16.348 1.00 84.75 401 LEU A CA 1
ATOM 3023 C C . LEU A 1 401 ? -12.936 15.197 -17.786 1.00 84.75 401 LEU A C 1
ATOM 3025 O O . LEU A 1 401 ? -13.281 15.939 -18.706 1.00 84.75 401 LEU A O 1
ATOM 3029 N N . SER A 1 402 ? -12.170 14.118 -17.994 1.00 78.69 402 SER A N 1
ATOM 3030 C CA . SER A 1 402 ? -11.749 13.642 -19.324 1.00 78.69 402 SER A CA 1
ATOM 3031 C C . SER A 1 402 ? -12.784 12.730 -20.008 1.00 78.69 402 SER A C 1
ATOM 3033 O O . SER A 1 402 ? -12.664 12.427 -21.195 1.00 78.69 402 SER A O 1
ATOM 3035 N N . SER A 1 403 ? -13.813 12.297 -19.270 1.00 81.81 403 SER A N 1
ATOM 3036 C CA . SER A 1 403 ? -14.841 11.370 -19.753 1.00 81.81 403 SER A CA 1
ATOM 3037 C C . SER A 1 403 ? -15.910 12.078 -20.593 1.00 81.81 403 SER A C 1
ATOM 3039 O O . SER A 1 403 ? -16.177 13.268 -20.422 1.00 81.81 403 SER A O 1
ATOM 3041 N N . ARG A 1 404 ? -16.562 11.347 -21.510 1.00 84.56 404 ARG A N 1
ATOM 3042 C CA . ARG A 1 404 ? -17.697 11.889 -22.281 1.00 84.56 404 ARG A CA 1
ATOM 3043 C C . ARG A 1 404 ? -18.896 12.115 -21.360 1.00 84.56 404 ARG A C 1
ATOM 3045 O O . ARG A 1 404 ? -19.254 11.215 -20.604 1.00 84.56 404 ARG A O 1
ATOM 3052 N N . ALA A 1 405 ? -19.559 13.265 -21.488 1.00 85.75 405 ALA A N 1
ATOM 3053 C CA . ALA A 1 405 ? -20.743 13.601 -20.694 1.00 85.75 405 ALA A CA 1
ATOM 3054 C C . ALA A 1 405 ? -21.868 12.560 -20.834 1.00 85.75 405 ALA A C 1
ATOM 3056 O O . ALA A 1 405 ? -22.456 12.174 -19.834 1.00 85.75 405 ALA A O 1
ATOM 3057 N N . GLU A 1 406 ? -22.094 12.031 -22.041 1.00 85.06 406 GLU A N 1
ATOM 3058 C CA . GLU A 1 406 ? -23.040 10.935 -22.311 1.00 85.06 406 GLU A CA 1
ATOM 3059 C C . GLU A 1 406 ? -22.732 9.677 -21.482 1.00 85.06 406 GLU A C 1
ATOM 3061 O O . GLU A 1 406 ? -23.631 9.094 -20.887 1.00 85.06 406 GLU A O 1
ATOM 3066 N N . ALA A 1 407 ? -21.457 9.280 -21.402 1.00 83.25 407 ALA A N 1
ATOM 3067 C CA . ALA A 1 407 ? -21.027 8.097 -20.659 1.00 83.25 407 ALA A CA 1
ATOM 3068 C C . ALA A 1 407 ? -21.084 8.321 -19.140 1.00 83.25 407 ALA A C 1
ATOM 3070 O O . ALA A 1 407 ? -21.528 7.440 -18.410 1.00 83.25 407 ALA A O 1
ATOM 3071 N N . LEU A 1 408 ? -20.707 9.515 -18.662 1.00 86.44 408 LEU A N 1
ATOM 3072 C CA . LEU A 1 408 ? -20.882 9.906 -17.259 1.00 86.44 408 LEU A CA 1
ATOM 3073 C C . LEU A 1 408 ? -22.362 9.896 -16.862 1.00 86.44 408 LEU A C 1
ATOM 3075 O O . LEU A 1 408 ? -22.712 9.318 -15.838 1.00 86.44 408 LEU A O 1
ATOM 3079 N N . GLN A 1 409 ? -23.223 10.507 -17.678 1.00 88.50 409 GLN A N 1
ATOM 3080 C CA . GLN A 1 409 ? -24.663 10.575 -17.447 1.00 88.50 409 GLN A CA 1
ATOM 3081 C C . GLN A 1 409 ? -25.279 9.172 -17.458 1.00 88.50 409 GLN A C 1
ATOM 3083 O O . GLN A 1 409 ? -25.979 8.811 -16.519 1.00 88.50 409 GLN A O 1
ATOM 3088 N N . HIS A 1 410 ? -24.924 8.334 -18.437 1.00 87.12 410 HIS A N 1
ATOM 3089 C CA . HIS A 1 410 ? -25.346 6.936 -18.480 1.00 87.12 410 HIS A CA 1
ATOM 3090 C C . HIS A 1 410 ? -24.875 6.153 -17.242 1.00 87.12 410 HIS A C 1
ATOM 3092 O O . HIS A 1 410 ? -25.667 5.431 -16.641 1.00 87.12 410 HIS 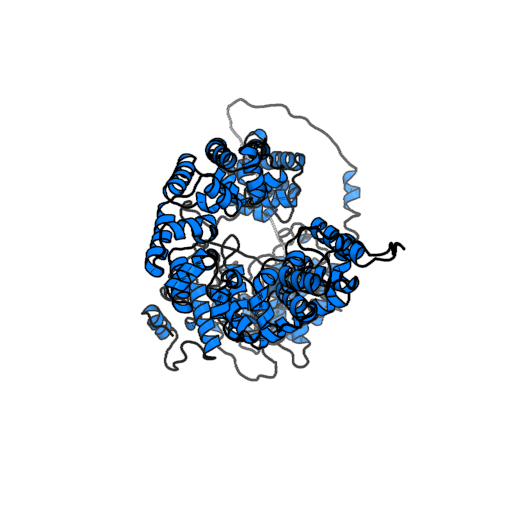A O 1
ATOM 3098 N N . ASN A 1 411 ? -23.627 6.319 -16.792 1.00 86.69 411 ASN A N 1
ATOM 3099 C CA . ASN A 1 411 ? -23.134 5.678 -15.567 1.00 86.69 411 ASN A CA 1
ATOM 3100 C C . ASN A 1 411 ? -23.887 6.163 -14.314 1.00 86.69 411 ASN A C 1
ATOM 3102 O O . ASN A 1 411 ? -24.234 5.347 -13.461 1.00 86.69 411 ASN A O 1
ATOM 3106 N N . VAL A 1 412 ? -24.209 7.459 -14.218 1.00 88.50 412 VAL A N 1
ATOM 3107 C CA . VAL A 1 412 ? -25.081 8.000 -13.161 1.00 88.50 412 VAL A CA 1
ATOM 3108 C C . VAL A 1 412 ? -26.458 7.342 -13.219 1.00 88.50 412 VAL A C 1
ATOM 3110 O O . VAL A 1 412 ? -26.906 6.798 -12.213 1.00 88.50 412 VAL A O 1
ATOM 3113 N N . ASP A 1 413 ? -27.112 7.338 -14.379 1.00 88.25 413 ASP A N 1
ATOM 3114 C CA . ASP A 1 413 ? -28.472 6.818 -14.536 1.00 88.25 413 ASP A CA 1
ATOM 3115 C C . ASP A 1 413 ? -28.556 5.310 -14.266 1.00 88.25 413 ASP A C 1
ATOM 3117 O O . ASP A 1 413 ? -29.508 4.863 -13.629 1.00 88.25 413 ASP A O 1
ATOM 3121 N N . ASN A 1 414 ? -27.537 4.530 -14.639 1.00 85.75 414 ASN A N 1
ATOM 3122 C CA . ASN A 1 414 ? -27.448 3.112 -14.280 1.00 85.75 414 ASN A CA 1
ATOM 3123 C C . ASN A 1 414 ? -27.302 2.902 -12.764 1.00 85.75 414 ASN A C 1
ATOM 3125 O O . ASN A 1 414 ? -27.960 2.025 -12.210 1.00 85.75 414 ASN A O 1
ATOM 3129 N N . LEU A 1 415 ? -26.511 3.719 -12.056 1.00 85.88 415 LEU A N 1
ATOM 3130 C CA . LEU A 1 415 ? -26.430 3.652 -10.588 1.00 85.88 415 LEU A CA 1
ATOM 3131 C C . LEU A 1 415 ? -27.770 4.024 -9.926 1.00 85.88 415 LEU A C 1
ATOM 3133 O O . LEU A 1 415 ? -28.155 3.400 -8.933 1.00 85.88 415 LEU A O 1
ATOM 3137 N N . LEU A 1 416 ? -28.510 4.984 -10.494 1.00 86.75 416 LEU A N 1
ATOM 3138 C CA . LEU A 1 416 ? -29.868 5.314 -10.045 1.00 86.75 416 LEU A CA 1
ATOM 3139 C C . LEU A 1 416 ? -30.844 4.147 -10.293 1.00 86.75 416 LEU A C 1
ATOM 3141 O O . LEU A 1 416 ? -31.601 3.790 -9.392 1.00 86.75 416 LEU A O 1
ATOM 3145 N N . GLN A 1 417 ? -30.782 3.497 -11.461 1.00 84.44 417 GLN A N 1
ATOM 3146 C CA . GLN A 1 417 ? -31.579 2.303 -11.787 1.00 84.44 417 GLN A CA 1
ATOM 3147 C C . GLN A 1 417 ? -31.211 1.079 -10.930 1.00 84.44 417 GLN A C 1
ATOM 3149 O O . GLN A 1 417 ? -32.079 0.265 -10.608 1.00 84.44 417 GLN A O 1
ATOM 3154 N N . LEU A 1 418 ? -29.950 0.942 -10.506 1.00 79.00 418 LEU A N 1
ATOM 3155 C CA . LEU A 1 418 ? -29.525 -0.090 -9.552 1.00 79.00 418 LEU A CA 1
ATOM 3156 C C . LEU A 1 418 ? -30.164 0.094 -8.164 1.00 79.00 418 LEU A C 1
ATOM 3158 O O . LEU A 1 418 ? -30.328 -0.897 -7.454 1.00 79.00 418 LEU A O 1
ATOM 3162 N N . GLY A 1 419 ? -30.596 1.313 -7.819 1.00 80.00 419 GLY A N 1
ATOM 3163 C CA . GLY A 1 419 ? -31.314 1.636 -6.580 1.00 80.00 419 GLY A CA 1
ATOM 3164 C C . GLY A 1 419 ? -30.577 2.603 -5.647 1.00 80.00 419 GLY A C 1
ATOM 3165 O O . GLY A 1 419 ? -31.019 2.823 -4.519 1.00 80.00 419 GLY A O 1
ATOM 3166 N N . LEU A 1 420 ? -29.457 3.193 -6.080 1.00 83.25 420 LEU A N 1
ATOM 3167 C CA . LEU A 1 420 ? -28.772 4.241 -5.321 1.00 83.25 420 LEU A CA 1
ATOM 3168 C C . LEU A 1 420 ? -29.513 5.573 -5.502 1.00 83.25 420 LEU A C 1
ATOM 3170 O O . LEU A 1 420 ? -29.744 6.018 -6.620 1.00 83.25 420 LEU A O 1
ATOM 3174 N N . SER A 1 421 ? -29.832 6.277 -4.417 1.00 85.75 421 SER A N 1
ATOM 3175 C CA . SER A 1 421 ? -30.282 7.672 -4.529 1.00 85.75 421 SER A CA 1
ATOM 3176 C C . SER A 1 421 ? -29.146 8.587 -5.011 1.00 85.75 421 SER A C 1
ATOM 3178 O O . SER A 1 421 ? -27.970 8.322 -4.749 1.00 85.75 421 SER A O 1
ATOM 3180 N N . LYS A 1 422 ? -29.477 9.737 -5.625 1.00 84.12 422 LYS A N 1
ATOM 3181 C CA . LYS A 1 422 ? -28.484 10.768 -6.009 1.00 84.12 422 LYS A CA 1
ATOM 3182 C C . LYS A 1 422 ? -27.561 11.148 -4.837 1.00 84.12 422 LYS A C 1
ATOM 3184 O O . LYS A 1 422 ? -26.354 11.278 -5.012 1.00 84.12 422 LYS A O 1
ATOM 3189 N N . GLN A 1 423 ? -28.107 11.224 -3.619 1.00 82.88 423 GLN A N 1
ATOM 3190 C CA . GLN A 1 423 ? -27.346 11.472 -2.390 1.00 82.88 423 GLN A CA 1
ATOM 3191 C C . GLN A 1 423 ? -26.341 10.350 -2.058 1.00 82.88 423 GLN A C 1
ATOM 3193 O O . GLN A 1 423 ? -25.241 10.647 -1.591 1.00 82.88 423 GLN A O 1
ATOM 3198 N N . GLN A 1 424 ? -26.685 9.081 -2.298 1.00 79.12 424 GLN A N 1
ATOM 3199 C CA . GLN A 1 424 ? -25.782 7.940 -2.101 1.00 79.12 424 GLN A CA 1
ATOM 3200 C C . GLN A 1 424 ? -24.679 7.890 -3.163 1.00 79.12 424 GLN A C 1
ATOM 3202 O O . GLN A 1 424 ? -23.527 7.677 -2.798 1.00 79.12 424 GLN A O 1
ATOM 3207 N N . VAL A 1 425 ? -24.993 8.161 -4.437 1.00 82.94 425 VAL A N 1
ATOM 3208 C CA . VAL A 1 425 ? -23.979 8.274 -5.506 1.00 82.94 425 VAL A CA 1
ATOM 3209 C C . VAL A 1 425 ? -22.962 9.367 -5.158 1.00 82.94 425 VAL A C 1
ATOM 3211 O O . VAL A 1 425 ? -21.759 9.125 -5.186 1.00 82.94 425 VAL A O 1
ATOM 3214 N N . VAL A 1 426 ? -23.425 10.542 -4.718 1.00 84.06 426 VAL A N 1
ATOM 3215 C CA . VAL A 1 426 ? -22.550 11.642 -4.271 1.00 84.06 426 VAL A CA 1
ATOM 3216 C C . VAL A 1 426 ? -21.712 11.282 -3.040 1.00 84.06 426 VAL A C 1
ATOM 3218 O O . VAL A 1 426 ? -20.544 11.664 -2.964 1.00 84.06 426 VAL A O 1
ATOM 3221 N N . ASN A 1 427 ? -22.274 10.555 -2.072 1.00 78.56 427 ASN A N 1
ATOM 3222 C CA . ASN A 1 427 ? -21.526 10.125 -0.888 1.00 78.56 427 ASN A CA 1
ATOM 3223 C C . ASN A 1 427 ? -20.446 9.095 -1.238 1.00 78.56 427 ASN A C 1
ATOM 3225 O O . ASN A 1 427 ? -19.331 9.205 -0.731 1.00 78.56 427 ASN A O 1
ATOM 3229 N N . ALA A 1 428 ? -20.749 8.151 -2.131 1.00 74.94 428 ALA A N 1
ATOM 3230 C CA . ALA A 1 428 ? -19.783 7.178 -2.625 1.00 74.94 428 ALA A CA 1
ATOM 3231 C C . ALA A 1 428 ? -18.668 7.858 -3.439 1.00 74.94 428 ALA A C 1
ATOM 3233 O O . ALA A 1 428 ? -17.497 7.599 -3.179 1.00 74.94 428 ALA A O 1
ATOM 3234 N N . LEU A 1 429 ? -18.996 8.810 -4.323 1.00 77.31 429 LEU A N 1
ATOM 3235 C CA . LEU A 1 429 ? -18.011 9.602 -5.079 1.00 77.31 429 LEU A CA 1
ATOM 3236 C C . LEU A 1 429 ? -17.044 10.384 -4.182 1.00 77.31 429 LEU A C 1
ATOM 3238 O O . LEU A 1 429 ? -15.856 10.456 -4.481 1.00 77.31 429 LEU A O 1
ATOM 3242 N N . LYS A 1 430 ? -17.529 10.924 -3.056 1.00 76.56 430 LYS A N 1
ATOM 3243 C CA . LYS A 1 430 ? -16.701 11.602 -2.038 1.00 76.56 430 LYS A CA 1
ATOM 3244 C C . LYS A 1 430 ? -15.734 10.655 -1.303 1.00 76.56 430 LYS A C 1
ATOM 3246 O O . LYS A 1 430 ? -14.873 11.142 -0.573 1.00 76.56 430 LYS A O 1
ATOM 3251 N N . GLN A 1 431 ? -15.866 9.336 -1.477 1.00 74.62 431 GLN A N 1
ATOM 3252 C CA . GLN A 1 431 ? -14.992 8.308 -0.897 1.00 74.62 431 GLN A CA 1
ATOM 3253 C C . GLN A 1 431 ? -14.145 7.587 -1.959 1.00 74.62 431 GLN A C 1
ATOM 3255 O O . GLN A 1 431 ? -12.950 7.389 -1.741 1.00 74.62 431 GLN A O 1
ATOM 3260 N N . ASN A 1 432 ? -14.724 7.231 -3.110 1.00 77.38 432 ASN A N 1
ATOM 3261 C CA . ASN A 1 432 ? -14.016 6.714 -4.278 1.00 77.38 432 ASN A CA 1
ATOM 3262 C C . ASN A 1 432 ? -14.698 7.161 -5.584 1.00 77.38 432 ASN A C 1
ATOM 3264 O O . ASN A 1 432 ? -15.803 6.722 -5.909 1.00 77.38 432 ASN A O 1
ATOM 3268 N N . TRP A 1 433 ? -13.999 7.976 -6.371 1.00 81.25 433 TRP A N 1
ATOM 3269 C CA . TRP A 1 433 ? -14.448 8.447 -7.685 1.00 81.25 433 TRP A CA 1
ATOM 3270 C C . TRP A 1 433 ? -14.602 7.330 -8.736 1.00 81.25 433 TRP A C 1
ATOM 3272 O O . TRP A 1 433 ? -15.380 7.493 -9.678 1.00 81.25 433 TRP A O 1
ATOM 3282 N N . ALA A 1 434 ? -13.910 6.192 -8.576 1.00 77.88 434 ALA A N 1
ATOM 3283 C CA . ALA A 1 434 ? -13.886 5.111 -9.569 1.00 77.88 434 ALA A CA 1
ATOM 3284 C C . ALA A 1 434 ? -15.272 4.499 -9.860 1.00 77.88 434 ALA A C 1
ATOM 3286 O O . ALA A 1 434 ? -15.480 3.949 -10.938 1.00 77.88 434 ALA A O 1
ATOM 3287 N N . LEU A 1 435 ? -16.245 4.662 -8.953 1.00 82.69 435 LEU A N 1
ATOM 3288 C CA . LEU A 1 435 ? -17.625 4.199 -9.135 1.00 82.69 435 LEU A CA 1
ATOM 3289 C C . LEU A 1 435 ? -18.292 4.747 -10.415 1.00 82.69 435 LEU A C 1
ATOM 3291 O O . LEU A 1 435 ? -19.086 4.034 -11.019 1.00 82.69 435 LEU A O 1
ATOM 3295 N N . LEU A 1 436 ? -17.968 5.977 -10.847 1.00 82.00 436 LEU A N 1
ATOM 3296 C CA . LEU A 1 436 ? -18.460 6.538 -12.120 1.00 82.00 436 LEU A CA 1
ATOM 3297 C C . LEU A 1 436 ? -17.530 6.302 -13.320 1.00 82.00 436 LEU A C 1
ATOM 3299 O O . LEU A 1 436 ? -17.922 6.602 -14.447 1.00 82.00 436 LEU A O 1
ATOM 3303 N N . ALA A 1 437 ? -16.323 5.777 -13.104 1.00 76.31 437 ALA A N 1
ATOM 3304 C CA . ALA A 1 437 ? -15.375 5.472 -14.176 1.00 76.31 437 ALA A CA 1
ATOM 3305 C C . ALA A 1 437 ? -15.595 4.077 -14.794 1.00 76.31 437 ALA A C 1
ATOM 3307 O O . ALA A 1 437 ? -15.170 3.830 -15.921 1.00 76.31 437 ALA A O 1
ATOM 3308 N N . CYS A 1 438 ? -16.256 3.167 -14.075 1.00 78.44 438 CYS A N 1
ATOM 3309 C CA . CYS A 1 438 ? -16.515 1.800 -14.525 1.00 78.44 438 CYS A CA 1
ATOM 3310 C C . CYS A 1 438 ? -17.775 1.685 -15.397 1.00 78.44 438 CYS A C 1
ATOM 3312 O O . CYS A 1 438 ? -18.693 2.495 -15.295 1.00 78.44 438 CYS A O 1
ATOM 3314 N N . THR A 1 439 ? -17.828 0.667 -16.261 1.00 81.44 439 THR A N 1
ATOM 3315 C CA . THR A 1 439 ? -18.973 0.433 -17.156 1.00 81.44 439 THR A CA 1
ATOM 3316 C C . THR A 1 439 ? -20.121 -0.307 -16.450 1.00 81.44 439 THR A C 1
ATOM 3318 O O . THR A 1 439 ? -19.875 -1.060 -15.501 1.00 81.44 439 THR A O 1
ATOM 3321 N N . PRO A 1 440 ? -21.376 -0.176 -16.929 1.00 80.12 440 PRO A N 1
ATOM 3322 C CA . PRO A 1 440 ? -22.517 -0.914 -16.373 1.00 80.12 440 PRO A CA 1
ATOM 3323 C C . PRO A 1 440 ? -22.352 -2.435 -16.501 1.00 80.12 440 PRO A C 1
ATOM 3325 O O . PRO A 1 440 ? -22.711 -3.181 -15.597 1.00 80.12 440 PRO A O 1
ATOM 3328 N N . GLU A 1 441 ? -21.736 -2.891 -17.595 1.00 85.06 441 GLU A N 1
ATOM 3329 C CA . GLU A 1 441 ? -21.406 -4.299 -17.848 1.00 85.06 441 GLU A CA 1
ATOM 3330 C C . GLU A 1 441 ? -20.453 -4.879 -16.793 1.00 85.06 441 GLU A C 1
ATOM 3332 O O . GLU A 1 441 ? -20.622 -6.018 -16.360 1.00 85.06 441 GLU A O 1
ATOM 3337 N N . HIS A 1 442 ? -19.458 -4.099 -16.355 1.00 85.94 442 HIS A N 1
ATOM 3338 C CA . HIS A 1 442 ? -18.529 -4.505 -15.297 1.00 85.94 442 HIS A CA 1
ATOM 3339 C C . HIS A 1 442 ? -19.237 -4.595 -13.942 1.00 85.94 442 HIS A C 1
ATOM 3341 O O . HIS A 1 442 ? -19.093 -5.591 -13.236 1.00 85.94 442 HIS A O 1
ATOM 3347 N N . LEU A 1 443 ? -20.082 -3.609 -13.617 1.00 85.88 443 LEU A N 1
ATOM 3348 C CA . LEU A 1 443 ? -20.913 -3.641 -12.409 1.00 85.88 443 LEU A CA 1
ATOM 3349 C C . LEU A 1 443 ? -21.837 -4.872 -12.386 1.00 85.88 443 LEU A C 1
ATOM 3351 O O . LEU A 1 443 ? -21.912 -5.550 -11.365 1.00 85.88 443 LEU A O 1
ATOM 3355 N N . ALA A 1 444 ? -22.473 -5.207 -13.512 1.00 87.56 444 ALA A N 1
ATOM 3356 C CA . ALA A 1 444 ? -23.342 -6.379 -13.628 1.00 87.56 444 ALA A CA 1
ATOM 3357 C C . ALA A 1 444 ? -22.585 -7.713 -13.459 1.00 87.56 444 ALA A C 1
ATOM 3359 O O . ALA A 1 444 ? -23.116 -8.643 -12.854 1.00 87.56 444 ALA A O 1
ATOM 3360 N N . LYS A 1 445 ? -21.332 -7.815 -13.933 1.00 91.62 445 LYS A N 1
ATOM 3361 C CA . LYS A 1 445 ? -20.480 -8.997 -13.688 1.00 91.62 445 LYS A CA 1
ATOM 3362 C C . LYS A 1 445 ? -20.140 -9.160 -12.208 1.00 91.62 445 LYS A C 1
ATOM 3364 O O . LYS A 1 445 ? -20.243 -10.264 -11.682 1.00 91.62 445 LYS A O 1
ATOM 3369 N N . LEU A 1 446 ? -19.776 -8.073 -11.524 1.00 91.31 446 LEU A N 1
ATOM 3370 C CA . LEU A 1 446 ? -19.477 -8.114 -10.089 1.00 91.31 446 LEU A CA 1
ATOM 3371 C C . LEU A 1 446 ? -20.724 -8.436 -9.241 1.00 91.31 446 LEU A C 1
ATOM 3373 O O . LEU A 1 446 ? -20.621 -9.205 -8.286 1.00 91.31 446 LEU A O 1
ATOM 3377 N N . GLU A 1 447 ? -21.902 -7.931 -9.623 1.00 92.19 447 GLU A N 1
ATOM 3378 C CA . GLU A 1 447 ? -23.191 -8.324 -9.029 1.00 92.19 447 GLU A CA 1
ATOM 3379 C C . GLU A 1 447 ? -23.453 -9.827 -9.214 1.00 92.19 447 GLU A C 1
ATOM 3381 O O . GLU A 1 447 ? -23.736 -10.532 -8.245 1.00 92.19 447 GLU A O 1
ATOM 3386 N N . ALA A 1 448 ? -23.281 -10.339 -10.439 1.00 92.75 448 ALA A N 1
ATOM 3387 C CA . ALA A 1 448 ? -23.489 -11.748 -10.764 1.00 92.75 448 ALA A CA 1
ATOM 3388 C C . ALA A 1 448 ? -22.558 -12.688 -9.977 1.00 92.75 448 ALA A C 1
ATOM 3390 O O . ALA A 1 448 ? -23.021 -13.726 -9.506 1.00 92.75 448 ALA A O 1
ATOM 3391 N N . VAL A 1 449 ? -21.287 -12.319 -9.768 1.00 93.69 449 VAL A N 1
ATOM 3392 C CA . VAL A 1 449 ? -20.357 -13.075 -8.906 1.00 93.69 449 VAL A CA 1
ATOM 3393 C C . VAL A 1 449 ? -20.898 -13.185 -7.482 1.00 93.69 449 VAL A C 1
ATOM 3395 O O . VAL A 1 449 ? -21.016 -14.286 -6.950 1.00 93.69 449 VAL A O 1
ATOM 3398 N N . LEU A 1 450 ? -21.267 -12.068 -6.853 1.00 92.81 450 LEU A N 1
ATOM 3399 C CA . LEU A 1 450 ? -21.746 -12.090 -5.467 1.00 92.81 450 LEU A CA 1
ATOM 3400 C C . LEU A 1 450 ? -23.088 -12.833 -5.341 1.00 92.81 450 LEU A C 1
ATOM 3402 O O . LEU A 1 450 ? -23.302 -13.565 -4.369 1.00 92.81 450 LEU A O 1
ATOM 3406 N N . GLN A 1 451 ? -23.958 -12.720 -6.347 1.00 93.38 451 GLN A N 1
ATOM 3407 C CA . GLN A 1 451 ? -25.213 -13.466 -6.426 1.00 93.38 451 GLN A CA 1
ATOM 3408 C C . GLN A 1 451 ? -24.987 -14.982 -6.602 1.00 93.38 451 GLN A C 1
ATOM 3410 O O . GLN A 1 451 ? -25.737 -15.762 -6.015 1.00 93.38 451 GLN A O 1
ATOM 3415 N N . GLN A 1 452 ? -23.962 -15.409 -7.348 1.00 93.88 452 GLN A N 1
ATOM 3416 C CA . GLN A 1 452 ? -23.593 -16.822 -7.532 1.00 93.88 452 GLN A CA 1
ATOM 3417 C C . GLN A 1 452 ? -22.933 -17.408 -6.273 1.00 93.88 452 GLN A C 1
ATOM 3419 O O . GLN A 1 452 ? -23.494 -18.300 -5.628 1.00 93.88 452 GLN A O 1
ATOM 3424 N N . GLU A 1 453 ? -21.765 -16.884 -5.891 1.00 92.38 453 GLU A N 1
ATOM 3425 C CA . GLU A 1 453 ? -20.937 -17.458 -4.823 1.00 92.38 453 GLU A CA 1
ATOM 3426 C C . GLU A 1 453 ? -21.643 -17.329 -3.460 1.00 92.38 453 GLU A C 1
ATOM 3428 O O . GLU A 1 453 ? -21.876 -18.319 -2.757 1.00 92.38 453 GLU A O 1
ATOM 3433 N N . MET A 1 454 ? -22.073 -16.109 -3.111 1.00 91.00 454 MET A N 1
ATOM 3434 C CA . MET A 1 454 ? -22.638 -15.793 -1.792 1.00 91.00 454 MET A CA 1
ATOM 3435 C C . MET A 1 454 ? -24.164 -15.862 -1.742 1.00 91.00 454 MET A C 1
ATOM 3437 O O . MET A 1 454 ? -24.712 -15.973 -0.652 1.00 91.00 454 MET A O 1
ATOM 3441 N N . GLY A 1 455 ? -24.872 -15.858 -2.875 1.00 90.06 455 GLY A N 1
ATOM 3442 C CA . GLY A 1 455 ? -26.330 -15.672 -2.862 1.00 90.06 455 GLY A CA 1
ATOM 3443 C C . GLY A 1 455 ? -26.741 -14.226 -2.559 1.00 90.06 455 GLY A C 1
ATOM 3444 O O . GLY A 1 455 ? -27.875 -13.994 -2.151 1.00 90.06 455 GLY A O 1
ATOM 3445 N N . ALA A 1 456 ? -25.822 -13.266 -2.716 1.00 89.44 456 ALA A N 1
ATOM 3446 C CA . ALA A 1 456 ? -26.045 -11.866 -2.378 1.00 89.44 456 ALA A CA 1
ATOM 3447 C C . ALA A 1 456 ? -27.152 -11.247 -3.235 1.00 89.44 456 ALA A C 1
ATOM 3449 O O . ALA A 1 456 ? -27.100 -11.314 -4.460 1.00 89.44 456 ALA A O 1
ATOM 3450 N N . ASP A 1 457 ? -28.119 -10.606 -2.583 1.00 89.25 457 ASP A N 1
ATOM 3451 C CA . ASP A 1 457 ? -29.205 -9.913 -3.261 1.00 89.25 457 ASP A CA 1
ATOM 3452 C C . ASP A 1 457 ? -28.780 -8.516 -3.757 1.00 89.25 457 ASP A C 1
ATOM 3454 O O . ASP A 1 457 ? -27.771 -7.938 -3.332 1.00 89.25 457 ASP A O 1
ATOM 3458 N N . ARG A 1 458 ? -29.606 -7.917 -4.621 1.00 86.12 458 ARG A N 1
ATOM 3459 C CA . ARG A 1 458 ? -29.369 -6.566 -5.152 1.00 86.12 458 ARG A CA 1
ATOM 3460 C C . ARG A 1 458 ? -29.328 -5.485 -4.063 1.00 86.12 458 ARG A C 1
ATOM 3462 O O . ARG A 1 458 ? -28.617 -4.494 -4.231 1.00 86.12 458 ARG A O 1
ATOM 3469 N N . GLN A 1 459 ? -30.005 -5.654 -2.919 1.00 87.50 459 GLN A N 1
ATOM 3470 C CA . GLN A 1 459 ? -29.860 -4.712 -1.801 1.00 87.50 459 GLN A CA 1
ATOM 3471 C C . GLN A 1 459 ? -28.484 -4.818 -1.133 1.00 87.50 459 GLN A C 1
ATOM 3473 O O . GLN A 1 459 ? -27.919 -3.791 -0.745 1.00 87.50 459 GLN A O 1
ATOM 3478 N N . LEU A 1 460 ? -27.927 -6.024 -0.982 1.00 88.00 460 LEU A N 1
ATOM 3479 C CA . LEU A 1 460 ? -26.558 -6.213 -0.509 1.00 88.00 460 LEU A CA 1
ATOM 3480 C C . LEU A 1 460 ? -25.547 -5.633 -1.503 1.00 88.00 460 LEU A C 1
ATOM 3482 O O . LEU A 1 460 ? -24.654 -4.900 -1.080 1.00 88.00 460 LEU A O 1
ATOM 3486 N N . TRP A 1 461 ? -25.734 -5.841 -2.808 1.00 89.50 461 TRP A N 1
ATOM 3487 C CA . TRP A 1 461 ? -24.893 -5.209 -3.829 1.00 89.50 461 TRP A CA 1
ATOM 3488 C C . TRP A 1 461 ? -24.916 -3.673 -3.748 1.00 89.50 461 TRP A C 1
ATOM 3490 O O . TRP A 1 461 ? -23.861 -3.043 -3.669 1.00 89.50 461 TRP A O 1
ATOM 3500 N N . VAL A 1 462 ? -26.094 -3.053 -3.622 1.00 86.44 462 VAL A N 1
ATOM 3501 C CA . VAL A 1 462 ? -26.225 -1.597 -3.409 1.00 86.44 462 VAL A CA 1
ATOM 3502 C C . VAL A 1 462 ? -25.520 -1.128 -2.121 1.00 86.44 462 VAL A C 1
ATOM 3504 O O . VAL A 1 462 ? -24.916 -0.050 -2.109 1.00 86.44 462 VAL A O 1
ATOM 3507 N N . LYS A 1 463 ? -25.514 -1.931 -1.043 1.00 85.94 463 LYS A N 1
ATOM 3508 C CA . LYS A 1 463 ? -24.727 -1.641 0.178 1.00 85.94 463 LYS A CA 1
ATOM 3509 C C . LYS A 1 463 ? -23.216 -1.723 -0.078 1.00 85.94 463 LYS A C 1
ATOM 3511 O O . LYS A 1 463 ? -22.491 -0.864 0.431 1.00 85.94 463 LYS A O 1
ATOM 3516 N N . VAL A 1 464 ? -22.749 -2.697 -0.868 1.00 87.25 464 VAL A N 1
ATOM 3517 C CA . VAL A 1 464 ? -21.338 -2.831 -1.286 1.00 87.25 464 VAL A CA 1
ATOM 3518 C C . VAL A 1 464 ? -20.908 -1.623 -2.117 1.00 87.25 464 VAL A C 1
ATOM 3520 O O . VAL A 1 464 ? -19.935 -0.966 -1.749 1.00 87.25 464 VAL A O 1
ATOM 3523 N N . LEU A 1 465 ? -21.671 -1.246 -3.148 1.00 84.81 465 LEU A N 1
ATOM 3524 C CA . LEU A 1 465 ? -21.396 -0.059 -3.970 1.00 84.81 465 LEU A CA 1
ATOM 3525 C C . LEU A 1 465 ? -21.313 1.230 -3.138 1.00 84.81 465 LEU A C 1
ATOM 3527 O O . LEU A 1 465 ? -20.432 2.055 -3.365 1.00 84.81 465 LEU A O 1
ATOM 3531 N N . HIS A 1 466 ? -22.197 1.400 -2.151 1.00 78.56 466 HIS A N 1
ATOM 3532 C CA . HIS A 1 466 ? -22.235 2.610 -1.326 1.00 78.56 466 HIS A CA 1
ATOM 3533 C C . HIS A 1 466 ? -21.133 2.686 -0.251 1.00 78.56 466 HIS A C 1
ATOM 3535 O O . HIS A 1 466 ? -20.676 3.783 0.060 1.00 78.56 466 HIS A O 1
ATOM 3541 N N . ARG A 1 467 ? -20.730 1.560 0.361 1.00 81.00 467 ARG A N 1
ATOM 3542 C CA . ARG A 1 467 ? -19.780 1.539 1.502 1.00 81.00 467 ARG A CA 1
ATOM 3543 C C . ARG A 1 467 ? -18.376 1.038 1.161 1.00 81.00 467 ARG A C 1
ATOM 3545 O O . ARG A 1 467 ? -17.449 1.296 1.921 1.00 81.00 467 ARG A O 1
ATOM 3552 N N . ALA A 1 468 ? -18.217 0.300 0.068 1.00 79.25 468 ALA A N 1
ATOM 3553 C CA . ALA A 1 468 ? -16.962 -0.321 -0.342 1.00 79.25 468 ALA A CA 1
ATOM 3554 C C . ALA A 1 468 ? -16.748 -0.192 -1.855 1.00 79.25 468 ALA A C 1
ATOM 3556 O O . ALA A 1 468 ? -16.326 -1.130 -2.524 1.00 79.25 468 ALA A O 1
ATOM 3557 N N . ALA A 1 469 ? -16.949 1.014 -2.392 1.00 74.56 469 ALA A N 1
ATOM 3558 C CA . ALA A 1 469 ? -16.719 1.354 -3.799 1.00 74.56 469 ALA A CA 1
ATOM 3559 C C . ALA A 1 469 ? -15.299 1.033 -4.332 1.00 74.56 469 ALA A C 1
ATOM 3561 O O . ALA A 1 469 ? -15.051 1.191 -5.522 1.00 74.56 469 ALA A O 1
ATOM 3562 N N . ARG A 1 470 ? -14.345 0.589 -3.496 1.00 77.56 470 ARG A N 1
ATOM 3563 C CA . ARG A 1 470 ? -13.070 -0.008 -3.943 1.00 77.56 470 ARG A CA 1
ATOM 3564 C C . ARG A 1 470 ? -13.248 -1.375 -4.622 1.00 77.56 470 ARG A C 1
ATOM 3566 O O . ARG A 1 470 ? -12.507 -1.652 -5.553 1.00 77.56 470 ARG A O 1
ATOM 3573 N N . VAL A 1 471 ? -14.249 -2.173 -4.226 1.00 83.94 471 VAL A N 1
ATOM 3574 C CA . VAL A 1 471 ? -14.579 -3.484 -4.839 1.00 83.94 471 VAL A CA 1
ATOM 3575 C C . VAL A 1 471 ? -14.843 -3.350 -6.341 1.00 83.94 471 VAL A C 1
ATOM 3577 O O . VAL A 1 471 ? -14.497 -4.231 -7.117 1.00 83.94 471 VAL A O 1
ATOM 3580 N N . VAL A 1 472 ? -15.400 -2.212 -6.764 1.00 80.75 472 VAL A N 1
ATOM 3581 C CA . VAL A 1 472 ? -15.700 -1.905 -8.170 1.00 80.75 472 VAL A CA 1
ATOM 3582 C C . VAL A 1 472 ? -14.434 -1.844 -9.039 1.00 80.75 472 VAL A C 1
ATOM 3584 O O . VAL A 1 472 ? -14.500 -2.143 -10.227 1.00 80.75 472 VAL A O 1
ATOM 3587 N N . GLY A 1 473 ? -13.274 -1.521 -8.458 1.00 76.06 473 GLY A N 1
ATOM 3588 C CA . GLY A 1 473 ? -11.981 -1.538 -9.152 1.00 76.06 473 GLY A CA 1
ATOM 3589 C C . GLY A 1 473 ? -11.305 -2.913 -9.219 1.00 76.06 473 GLY A C 1
ATOM 3590 O O . GLY A 1 473 ? -10.219 -3.014 -9.781 1.00 76.06 473 GLY A O 1
ATOM 3591 N N . CYS A 1 474 ? -11.895 -3.962 -8.638 1.00 80.88 474 CYS A N 1
ATOM 3592 C CA . CYS A 1 474 ? -11.336 -5.314 -8.654 1.00 80.88 474 CYS A CA 1
ATOM 3593 C C . CYS A 1 474 ? -11.766 -6.101 -9.905 1.00 80.88 474 CYS A C 1
ATOM 3595 O O . CYS A 1 474 ? -12.810 -5.831 -10.504 1.00 80.88 474 CYS A O 1
ATOM 3597 N N . SER A 1 475 ? -10.980 -7.118 -10.278 1.00 83.81 475 SER A N 1
ATOM 3598 C CA . SER A 1 475 ? -11.366 -8.055 -11.340 1.00 83.81 475 SER A CA 1
ATOM 3599 C C . SER A 1 475 ? -12.472 -9.015 -10.877 1.00 83.81 475 SER A C 1
ATOM 3601 O O . SER A 1 475 ? -12.605 -9.295 -9.682 1.00 83.81 475 SER A O 1
ATOM 3603 N N . GLU A 1 476 ? -13.219 -9.581 -11.830 1.00 88.25 476 GLU A N 1
ATOM 3604 C CA . GLU A 1 476 ? -14.230 -10.616 -11.564 1.00 88.25 476 GLU A CA 1
ATOM 3605 C C . GLU A 1 476 ? -13.638 -11.806 -10.783 1.00 88.25 476 GLU A C 1
ATOM 3607 O O . GLU A 1 476 ? -14.215 -12.254 -9.792 1.00 88.25 476 GLU A O 1
ATOM 3612 N N . ALA A 1 477 ? -12.448 -12.272 -11.180 1.00 81.81 477 ALA A N 1
ATOM 3613 C CA . ALA A 1 477 ? -11.748 -13.376 -10.527 1.00 81.81 477 ALA A CA 1
ATOM 3614 C C . ALA A 1 477 ? -11.334 -13.034 -9.085 1.00 81.81 477 ALA A C 1
ATOM 3616 O O . ALA A 1 477 ? -11.516 -13.851 -8.185 1.00 81.81 477 ALA A O 1
ATOM 3617 N N . THR A 1 478 ? -10.849 -11.810 -8.848 1.00 83.00 478 THR A N 1
ATOM 3618 C CA . THR A 1 478 ? -10.465 -11.323 -7.511 1.00 83.00 478 THR A CA 1
ATOM 3619 C C . THR A 1 478 ? -11.667 -11.284 -6.564 1.00 83.00 478 THR A C 1
ATOM 3621 O O . THR A 1 478 ? -11.573 -11.738 -5.423 1.00 83.00 478 THR A O 1
ATOM 3624 N N . VAL A 1 479 ? -12.816 -10.776 -7.027 1.00 89.81 479 VAL A N 1
ATOM 3625 C CA . VAL A 1 479 ? -14.041 -10.730 -6.208 1.00 89.81 479 VAL A CA 1
ATOM 3626 C C . VAL A 1 479 ? -14.596 -12.137 -5.974 1.00 89.81 479 VAL A C 1
ATOM 3628 O O . VAL A 1 479 ? -14.975 -12.442 -4.844 1.00 89.81 479 VAL A O 1
ATOM 3631 N N . ARG A 1 480 ? -14.560 -13.021 -6.984 1.00 92.81 480 ARG A N 1
ATOM 3632 C CA . ARG A 1 480 ? -14.956 -14.435 -6.853 1.00 92.81 480 ARG A CA 1
ATOM 3633 C C . ARG A 1 480 ? -14.120 -15.161 -5.798 1.00 92.81 480 ARG A C 1
ATOM 3635 O O . ARG A 1 480 ? -14.687 -15.731 -4.872 1.00 92.81 480 ARG A O 1
ATOM 3642 N N . GLN A 1 481 ? -12.793 -15.072 -5.882 1.00 89.56 481 GLN A N 1
ATOM 3643 C CA . GLN A 1 481 ? -11.867 -15.696 -4.931 1.00 89.56 481 GLN A CA 1
ATOM 3644 C C . GLN A 1 481 ? -12.123 -15.233 -3.487 1.00 89.56 481 GLN A C 1
ATOM 3646 O O . GLN A 1 481 ? -12.187 -16.052 -2.570 1.00 89.56 481 GLN A O 1
ATOM 3651 N N . ARG A 1 482 ? -12.301 -13.921 -3.275 1.00 91.31 482 ARG A N 1
ATOM 3652 C CA . ARG A 1 482 ? -12.556 -13.343 -1.944 1.00 91.31 482 ARG A CA 1
ATOM 3653 C C . ARG A 1 482 ? -13.937 -13.728 -1.403 1.00 91.31 482 ARG A C 1
ATOM 3655 O O . ARG A 1 482 ? -14.050 -14.054 -0.225 1.00 91.31 482 ARG A O 1
ATOM 3662 N N . ALA A 1 483 ? -14.964 -13.760 -2.253 1.00 93.31 483 ALA A N 1
ATOM 3663 C CA . ALA A 1 483 ? -16.303 -14.223 -1.891 1.00 93.31 483 ALA A CA 1
ATOM 3664 C C . ALA A 1 483 ? -16.317 -15.712 -1.501 1.00 93.31 483 ALA A C 1
ATOM 3666 O O . ALA A 1 483 ? -16.858 -16.067 -0.454 1.00 93.31 483 ALA A O 1
ATOM 3667 N N . GLN A 1 484 ? -15.667 -16.571 -2.293 1.00 92.94 484 GLN A N 1
ATOM 3668 C CA . GLN A 1 484 ? -15.516 -17.999 -2.001 1.00 92.94 484 GLN A CA 1
ATOM 3669 C C . GLN A 1 484 ? -14.753 -18.234 -0.692 1.00 92.94 484 GLN A C 1
ATOM 3671 O O . GLN A 1 484 ? -15.183 -19.047 0.122 1.00 92.94 484 GLN A O 1
ATOM 3676 N N . ALA A 1 485 ? -13.676 -17.481 -0.440 1.00 88.75 485 ALA A N 1
ATOM 3677 C CA . ALA A 1 485 ? -12.925 -17.572 0.809 1.00 88.75 485 ALA A CA 1
ATOM 3678 C C . ALA A 1 485 ? -13.760 -17.168 2.039 1.00 88.75 485 ALA A C 1
ATOM 3680 O O . ALA A 1 485 ? -13.694 -17.857 3.051 1.00 88.75 485 ALA A O 1
ATOM 3681 N N . LEU A 1 486 ? -14.590 -16.120 1.957 1.00 92.81 486 LEU A N 1
ATOM 3682 C CA . LEU A 1 486 ? -15.505 -15.749 3.050 1.00 92.81 486 LEU A CA 1
ATOM 3683 C C . LEU A 1 486 ? -16.568 -16.829 3.307 1.00 92.81 486 LEU A C 1
ATOM 3685 O O . LEU A 1 486 ? -16.842 -17.159 4.458 1.00 92.81 486 LEU A O 1
ATOM 3689 N N . VAL A 1 487 ? -17.148 -17.406 2.249 1.00 94.38 487 VAL A N 1
ATOM 3690 C CA . VAL A 1 487 ? -18.132 -18.497 2.370 1.00 94.38 487 VAL A CA 1
ATOM 3691 C C . VAL A 1 487 ? -17.493 -19.774 2.935 1.00 94.38 487 VAL A C 1
ATOM 3693 O O . VAL A 1 487 ? -18.159 -20.492 3.677 1.00 94.38 487 VAL A O 1
ATOM 3696 N N . ALA A 1 488 ? -16.218 -20.040 2.638 1.00 92.56 488 ALA A N 1
ATOM 3697 C CA . ALA A 1 488 ? -15.471 -21.168 3.196 1.00 92.56 488 ALA A CA 1
ATOM 3698 C C . ALA A 1 488 ? -15.037 -20.946 4.660 1.00 92.56 488 ALA A C 1
ATOM 3700 O O . ALA A 1 488 ? -15.122 -21.874 5.457 1.00 92.56 488 ALA A O 1
ATOM 3701 N N . ASP A 1 489 ? -14.606 -19.730 5.018 1.00 88.69 489 ASP A N 1
ATOM 3702 C CA . ASP A 1 489 ? -14.115 -19.394 6.365 1.00 88.69 489 ASP A CA 1
ATOM 3703 C C . ASP A 1 489 ? -15.254 -19.256 7.396 1.00 88.69 489 ASP A C 1
ATOM 3705 O O . ASP A 1 489 ? -15.050 -19.567 8.569 1.00 88.69 489 ASP A O 1
ATOM 3709 N N . PHE A 1 490 ? -16.441 -18.789 6.978 1.00 92.00 490 PHE A N 1
ATOM 3710 C CA . PHE A 1 490 ? -17.545 -18.422 7.886 1.00 92.00 490 PHE A CA 1
ATOM 3711 C C . PHE A 1 490 ? -18.897 -19.088 7.575 1.00 92.00 490 PHE A C 1
ATOM 3713 O O . PHE A 1 490 ? -19.818 -19.009 8.386 1.00 92.00 490 PHE A O 1
ATOM 3720 N N . GLY A 1 491 ? -19.050 -19.750 6.425 1.00 92.88 491 GLY A N 1
ATOM 3721 C CA . GLY A 1 491 ? -20.343 -20.255 5.951 1.00 92.88 491 GLY A CA 1
ATOM 3722 C C . GLY A 1 491 ? -21.184 -19.187 5.234 1.00 92.88 491 GLY A C 1
ATOM 3723 O O . GLY A 1 491 ? -20.990 -17.983 5.397 1.00 92.88 491 GLY A O 1
ATOM 3724 N N . LYS A 1 492 ? -22.128 -19.624 4.390 1.00 92.56 492 LYS A N 1
ATOM 3725 C CA . LYS A 1 492 ? -22.796 -18.755 3.399 1.00 92.56 492 LYS A CA 1
ATOM 3726 C C . LYS A 1 492 ? -23.665 -17.649 4.013 1.00 92.56 492 LYS A C 1
ATOM 3728 O O . LYS A 1 492 ? -23.549 -16.493 3.612 1.00 92.56 492 LYS A O 1
ATOM 3733 N N . GLU A 1 493 ? -24.506 -17.985 4.990 1.00 92.44 493 GLU A N 1
ATOM 3734 C CA . GLU A 1 493 ? -25.410 -17.023 5.645 1.00 92.44 493 GLU A CA 1
ATOM 3735 C C . GLU A 1 493 ? -24.648 -15.980 6.471 1.00 92.44 493 GLU A C 1
ATOM 3737 O O . GLU A 1 493 ? -24.941 -14.784 6.416 1.00 92.44 493 GLU A O 1
ATOM 3742 N N . GLU A 1 494 ? -23.621 -16.421 7.195 1.00 92.38 494 GLU A N 1
ATOM 3743 C CA . GLU A 1 494 ? -22.809 -15.539 8.023 1.00 92.38 494 GLU A CA 1
ATOM 3744 C C . GLU A 1 494 ? -21.903 -14.651 7.164 1.00 92.38 494 GLU A C 1
ATOM 3746 O O . GLU A 1 494 ? -21.855 -13.446 7.387 1.00 92.38 494 GLU A O 1
ATOM 3751 N N . ALA A 1 495 ? -21.300 -15.175 6.091 1.00 93.00 495 ALA A N 1
ATOM 3752 C CA . ALA A 1 495 ? -20.559 -14.363 5.126 1.00 93.00 495 ALA A CA 1
ATOM 3753 C C . ALA A 1 495 ? -21.434 -13.254 4.499 1.00 93.00 495 ALA A C 1
ATOM 3755 O O . ALA A 1 495 ? -20.971 -12.121 4.343 1.00 93.00 495 ALA A O 1
ATOM 3756 N N . LEU A 1 496 ? -22.715 -13.526 4.198 1.00 93.69 496 LEU A N 1
ATOM 3757 C CA . LEU A 1 496 ? -23.677 -12.496 3.774 1.00 93.69 496 LEU A CA 1
ATOM 3758 C C . LEU A 1 496 ? -23.909 -11.435 4.864 1.00 93.69 496 LEU A C 1
ATOM 3760 O O . LEU A 1 496 ? -23.896 -10.235 4.568 1.00 93.69 496 LEU A O 1
ATOM 3764 N N . ARG A 1 497 ? -24.086 -11.851 6.126 1.00 93.25 497 ARG A N 1
ATOM 3765 C CA . ARG A 1 497 ? -24.270 -10.946 7.276 1.00 93.25 497 ARG A CA 1
ATOM 3766 C C . ARG A 1 497 ? -23.029 -10.079 7.517 1.00 93.25 497 ARG A C 1
ATOM 3768 O O . ARG A 1 497 ? -23.147 -8.862 7.694 1.00 93.25 497 ARG A O 1
ATOM 3775 N N . MET A 1 498 ? -21.841 -10.677 7.446 1.00 93.31 498 MET A N 1
ATOM 3776 C CA . MET A 1 498 ? -20.547 -10.012 7.594 1.00 93.31 498 MET A CA 1
ATOM 3777 C C . MET A 1 498 ? -20.301 -8.992 6.484 1.00 93.31 498 MET A C 1
ATOM 3779 O O . MET A 1 498 ? -19.990 -7.842 6.793 1.00 93.31 498 MET A O 1
ATOM 3783 N N . VAL A 1 499 ? -20.514 -9.356 5.213 1.00 92.75 499 VAL A N 1
ATOM 3784 C CA . VAL A 1 499 ? -20.409 -8.415 4.083 1.00 92.75 499 VAL A CA 1
ATOM 3785 C C . VAL A 1 499 ? -21.472 -7.319 4.180 1.00 92.75 499 VAL A C 1
ATOM 3787 O O . VAL A 1 499 ? -21.167 -6.170 3.885 1.00 92.75 499 VAL A O 1
ATOM 3790 N N . GLY A 1 500 ? -22.686 -7.601 4.666 1.00 90.94 500 GLY A N 1
ATOM 3791 C CA . GLY A 1 500 ? -23.712 -6.574 4.900 1.00 90.94 500 GLY A CA 1
ATOM 3792 C C . GLY A 1 500 ? -23.313 -5.522 5.942 1.00 90.94 500 GLY A C 1
ATOM 3793 O O . GLY A 1 500 ? -23.618 -4.334 5.781 1.00 90.94 500 GLY A O 1
ATOM 3794 N N . ASN A 1 501 ? -22.592 -5.942 6.983 1.00 90.38 501 ASN A N 1
ATOM 3795 C CA . ASN A 1 501 ? -22.090 -5.069 8.042 1.00 90.38 501 ASN A CA 1
ATOM 3796 C C . ASN A 1 501 ? -20.806 -4.332 7.626 1.00 90.38 501 ASN A C 1
ATOM 3798 O O . ASN A 1 501 ? -20.742 -3.102 7.733 1.00 90.38 501 ASN A O 1
ATOM 3802 N N . ALA A 1 502 ? -19.824 -5.063 7.093 1.00 90.69 502 ALA A N 1
ATOM 3803 C CA . ALA A 1 502 ? -18.511 -4.579 6.673 1.00 90.69 502 ALA A CA 1
ATOM 3804 C C . ALA A 1 502 ? -18.205 -4.929 5.195 1.00 90.69 502 ALA A C 1
ATOM 3806 O O . ALA A 1 502 ? -17.350 -5.775 4.923 1.00 90.69 502 ALA A O 1
ATOM 3807 N N . PRO A 1 503 ? -18.818 -4.234 4.210 1.00 89.69 503 PRO A N 1
ATOM 3808 C CA . PRO A 1 503 ? -18.613 -4.531 2.786 1.00 89.69 503 PRO A CA 1
ATOM 3809 C C . PRO A 1 503 ? -17.162 -4.427 2.286 1.00 89.69 503 PRO A C 1
ATOM 3811 O O . PRO A 1 503 ? -16.842 -4.916 1.206 1.00 89.69 503 PRO A O 1
ATOM 3814 N N . GLY A 1 504 ? -16.275 -3.794 3.066 1.00 88.06 504 GLY A N 1
ATOM 3815 C CA . GLY A 1 504 ? -14.846 -3.681 2.773 1.00 88.06 504 GLY A CA 1
ATOM 3816 C C . GLY A 1 504 ? -14.090 -5.014 2.744 1.00 88.06 504 GLY A C 1
ATOM 3817 O O . GLY A 1 504 ? -13.000 -5.042 2.182 1.00 88.06 504 GLY A O 1
ATOM 3818 N N . LEU A 1 505 ? -14.662 -6.107 3.270 1.00 90.06 505 LEU A N 1
ATOM 3819 C CA . LEU A 1 505 ? -14.054 -7.446 3.226 1.00 90.06 505 LEU A CA 1
ATOM 3820 C C . LEU A 1 505 ? -13.725 -7.877 1.789 1.00 90.06 505 LEU A C 1
ATOM 3822 O O . LEU A 1 505 ? -12.637 -8.366 1.520 1.00 90.06 505 LEU A O 1
ATOM 3826 N N . LEU A 1 506 ? -14.615 -7.595 0.833 1.00 90.50 506 LEU A N 1
ATOM 3827 C CA . LEU A 1 506 ? -14.407 -7.912 -0.586 1.00 90.50 506 LEU A CA 1
ATOM 3828 C C . LEU A 1 506 ? -13.302 -7.056 -1.249 1.00 90.50 506 LEU A C 1
ATOM 3830 O O . LEU A 1 506 ? -12.827 -7.386 -2.337 1.00 90.50 506 LEU A O 1
ATOM 3834 N N . ALA A 1 507 ? -12.888 -5.950 -0.617 1.00 84.12 507 ALA A N 1
ATOM 3835 C CA . ALA A 1 507 ? -11.873 -5.031 -1.137 1.00 84.12 507 ALA A CA 1
ATOM 3836 C C . ALA A 1 507 ? -10.443 -5.347 -0.659 1.00 84.12 507 ALA A C 1
ATOM 3838 O O . ALA A 1 507 ? -9.500 -4.853 -1.278 1.00 84.12 507 ALA A O 1
ATOM 3839 N N . ILE A 1 508 ? -10.279 -6.161 0.389 1.00 77.69 508 ILE A N 1
ATOM 3840 C CA . ILE A 1 508 ? -8.982 -6.594 0.934 1.00 77.69 508 ILE A CA 1
ATOM 3841 C C . ILE A 1 508 ? -8.677 -8.050 0.567 1.00 77.69 508 ILE A C 1
ATOM 3843 O O . ILE A 1 508 ? -9.574 -8.804 0.196 1.00 77.69 508 ILE A O 1
ATOM 3847 N N . ASP A 1 509 ? -7.414 -8.452 0.673 1.00 76.31 509 ASP A N 1
ATOM 3848 C CA . ASP A 1 509 ? -7.002 -9.827 0.394 1.00 76.31 509 ASP A CA 1
ATOM 3849 C C . ASP A 1 509 ? -7.246 -10.780 1.563 1.00 76.31 509 ASP A C 1
ATOM 3851 O O . ASP A 1 509 ? -7.133 -10.415 2.733 1.00 76.31 509 ASP A O 1
ATOM 3855 N N . VAL A 1 510 ? -7.529 -12.038 1.213 1.00 79.69 510 VAL A N 1
ATOM 3856 C CA . VAL A 1 510 ? -7.904 -13.130 2.131 1.00 79.69 510 VAL A CA 1
ATOM 3857 C C . VAL A 1 510 ? -6.895 -13.308 3.274 1.00 79.69 510 VAL A C 1
ATOM 3859 O O . VAL A 1 510 ? -7.262 -13.610 4.409 1.00 79.69 510 VAL A O 1
ATOM 3862 N N . ILE A 1 511 ? -5.610 -13.080 2.987 1.00 71.38 511 ILE A N 1
ATOM 3863 C CA . ILE A 1 511 ? -4.517 -13.180 3.962 1.00 71.38 511 ILE A CA 1
ATOM 3864 C C . ILE A 1 511 ? -4.682 -12.153 5.093 1.00 71.38 511 ILE A C 1
ATOM 3866 O O . ILE A 1 511 ? -4.388 -12.483 6.236 1.00 71.38 511 ILE A O 1
ATOM 3870 N N . VAL A 1 512 ? -5.201 -10.949 4.822 1.00 76.44 512 VAL A N 1
ATOM 3871 C CA . VAL A 1 512 ? -5.319 -9.870 5.821 1.00 76.44 512 VAL A CA 1
ATOM 3872 C C . VAL A 1 512 ? -6.294 -10.255 6.937 1.00 76.44 512 VAL A C 1
ATOM 3874 O O . VAL A 1 512 ? -5.952 -10.155 8.115 1.00 76.44 512 VAL A O 1
ATOM 3877 N N . TRP A 1 513 ? -7.481 -10.771 6.593 1.00 84.62 513 TRP A N 1
ATOM 3878 C CA . TRP A 1 513 ? -8.455 -11.178 7.612 1.00 84.62 513 TRP A CA 1
ATOM 3879 C C . TRP A 1 513 ? -8.063 -12.475 8.326 1.00 84.62 513 TRP A C 1
ATOM 3881 O O . TRP A 1 513 ? -8.301 -12.617 9.526 1.00 84.62 513 TRP A O 1
ATOM 3891 N N . ARG A 1 514 ? -7.405 -13.409 7.627 1.00 83.88 514 ARG A N 1
ATOM 3892 C CA . ARG A 1 514 ? -6.863 -14.627 8.250 1.00 83.88 514 ARG A CA 1
ATOM 3893 C C . ARG A 1 514 ? -5.698 -14.320 9.199 1.00 83.88 514 ARG A C 1
ATOM 3895 O O . ARG A 1 514 ? -5.631 -14.931 10.263 1.00 83.88 514 ARG A O 1
ATOM 3902 N N . LEU A 1 515 ? -4.854 -13.336 8.878 1.00 81.00 515 LEU A N 1
ATOM 3903 C CA . LEU A 1 515 ? -3.806 -12.827 9.768 1.00 81.00 515 LEU A CA 1
ATOM 3904 C C . LEU A 1 515 ? -4.404 -12.157 11.011 1.00 81.00 515 LEU A C 1
ATOM 3906 O O . LEU A 1 515 ? -3.950 -12.446 12.113 1.00 81.00 515 LEU A O 1
ATOM 3910 N N . ALA A 1 516 ? -5.457 -11.342 10.867 1.00 86.81 516 ALA A N 1
ATOM 3911 C CA . ALA A 1 516 ? -6.165 -10.765 12.014 1.00 86.81 516 ALA A CA 1
ATOM 3912 C C . ALA A 1 516 ? -6.671 -11.860 12.976 1.00 86.81 516 ALA A C 1
ATOM 3914 O O . ALA A 1 516 ? -6.368 -11.818 14.167 1.00 86.81 516 ALA A O 1
ATOM 3915 N N . MET A 1 517 ? -7.340 -12.900 12.459 1.00 87.81 517 MET A N 1
ATOM 3916 C CA . MET A 1 517 ? -7.777 -14.043 13.276 1.00 87.81 517 MET A CA 1
ATOM 3917 C C . MET A 1 517 ? -6.614 -14.837 13.891 1.00 87.81 517 MET A C 1
ATOM 3919 O O . MET A 1 517 ? -6.757 -15.354 14.998 1.00 87.81 517 MET A O 1
ATOM 3923 N N . ALA A 1 518 ? -5.471 -14.951 13.206 1.00 84.69 518 ALA A N 1
ATOM 3924 C CA . ALA A 1 518 ? -4.277 -15.597 13.754 1.00 84.69 518 ALA A CA 1
ATOM 3925 C C . ALA A 1 518 ? -3.690 -14.793 14.925 1.00 84.69 518 ALA A C 1
ATOM 3927 O O . ALA A 1 518 ? -3.485 -15.357 15.998 1.00 84.69 518 ALA A O 1
ATOM 3928 N N . VAL A 1 519 ? -3.517 -13.476 14.764 1.00 85.94 519 VAL A N 1
ATOM 3929 C CA . VAL A 1 519 ? -3.063 -12.576 15.838 1.00 85.94 519 VAL A CA 1
ATOM 3930 C C . VAL A 1 519 ? -4.014 -12.635 17.035 1.00 85.94 519 VAL A C 1
ATOM 3932 O O . VAL A 1 519 ? -3.548 -12.729 18.164 1.00 85.94 519 VAL A O 1
ATOM 3935 N N . TRP A 1 520 ? -5.334 -12.688 16.826 1.00 90.75 520 TRP A N 1
ATOM 3936 C CA . TRP A 1 520 ? -6.293 -12.835 17.930 1.00 90.75 520 TRP A CA 1
ATOM 3937 C C . TRP A 1 520 ? -6.099 -14.136 18.725 1.00 90.75 520 TRP A C 1
ATOM 3939 O O . TRP A 1 520 ? -6.177 -14.091 19.951 1.00 90.75 520 TRP A O 1
ATOM 3949 N N . ARG A 1 521 ? -5.776 -15.266 18.073 1.00 89.25 521 ARG A N 1
ATOM 3950 C CA . ARG A 1 521 ? -5.442 -16.528 18.772 1.00 89.25 521 ARG A CA 1
ATOM 3951 C C . ARG A 1 521 ? -4.179 -16.395 19.621 1.00 89.25 521 ARG A C 1
ATOM 3953 O O . ARG A 1 521 ? -4.192 -16.818 20.772 1.00 89.25 521 ARG A O 1
ATOM 3960 N N . LEU A 1 522 ? -3.123 -15.784 19.078 1.00 86.50 522 LEU A N 1
ATOM 3961 C CA . LEU A 1 522 ? -1.875 -15.529 19.814 1.00 86.50 522 LEU A CA 1
ATOM 3962 C C . LEU A 1 522 ? -2.111 -14.579 21.005 1.00 86.50 522 LEU A C 1
ATOM 3964 O O . LEU A 1 522 ? -1.585 -14.790 22.091 1.00 86.50 522 LEU A O 1
ATOM 3968 N N . CYS A 1 523 ? -3.003 -13.599 20.843 1.00 86.38 523 CYS A N 1
ATOM 3969 C CA . CYS A 1 523 ? -3.497 -12.722 21.907 1.00 86.38 523 CYS A CA 1
ATOM 3970 C C . CYS A 1 523 ? -4.500 -13.386 22.886 1.00 86.38 523 CYS A C 1
ATOM 3972 O O . CYS A 1 523 ? -5.087 -12.691 23.720 1.00 86.38 523 CYS A O 1
ATOM 3974 N N . GLY A 1 524 ? -4.718 -14.703 22.799 1.00 88.81 524 GLY A N 1
ATOM 3975 C CA . GLY A 1 524 ? -5.542 -15.477 23.733 1.00 88.81 524 GLY A CA 1
ATOM 3976 C C . GLY A 1 524 ? -7.057 -15.435 23.496 1.00 88.81 524 GLY A C 1
ATOM 3977 O O . GLY A 1 524 ? -7.808 -15.868 24.370 1.00 88.81 524 GLY A O 1
ATOM 3978 N N . VAL A 1 525 ? -7.537 -14.924 22.355 1.00 92.12 525 VAL A N 1
ATOM 3979 C CA . VAL A 1 525 ? -8.970 -14.964 22.004 1.00 92.12 525 VAL A CA 1
ATOM 3980 C C . VAL A 1 525 ? -9.382 -16.407 21.721 1.00 92.12 525 VAL A C 1
ATOM 3982 O O . VAL A 1 525 ? -8.907 -17.026 20.768 1.00 92.12 525 VAL A O 1
ATOM 3985 N N . SER A 1 526 ? -10.285 -16.927 22.555 1.00 85.81 526 SER A N 1
ATOM 3986 C CA . SER A 1 526 ? -10.725 -18.328 22.520 1.00 85.81 526 SER A CA 1
ATOM 3987 C C . SER A 1 526 ? -11.537 -18.684 21.268 1.00 85.81 526 SER A C 1
ATOM 3989 O O . SER A 1 526 ? -11.301 -19.734 20.674 1.00 85.81 526 SER A O 1
ATOM 3991 N N . ASP A 1 527 ? -12.425 -17.789 20.821 1.00 90.56 527 ASP A N 1
ATOM 3992 C CA . ASP A 1 527 ? -13.155 -17.917 19.555 1.00 90.56 527 ASP A CA 1
ATOM 3993 C C . ASP A 1 527 ? -13.006 -16.656 18.668 1.00 90.56 527 ASP A C 1
ATOM 3995 O O . ASP A 1 527 ? -13.818 -15.724 18.723 1.00 90.56 527 ASP A O 1
ATOM 3999 N N . PRO A 1 528 ? -11.974 -16.620 17.802 1.00 91.75 528 PRO A N 1
ATOM 4000 C CA . PRO A 1 528 ? -11.792 -15.560 16.813 1.00 91.75 528 PRO A CA 1
ATOM 4001 C C . PRO A 1 528 ? -12.910 -15.491 15.765 1.00 91.75 528 PRO A C 1
ATOM 4003 O O . PRO A 1 528 ? -13.102 -14.428 15.174 1.00 91.75 528 PRO A O 1
ATOM 4006 N N . LEU A 1 529 ? -13.631 -16.593 15.510 1.00 90.88 529 LEU A N 1
ATOM 4007 C CA . LEU A 1 529 ? -14.733 -16.619 14.546 1.00 90.88 529 LEU A CA 1
ATOM 4008 C C . LEU A 1 529 ? -15.943 -15.897 15.140 1.00 90.88 529 LEU A C 1
ATOM 4010 O O . LEU A 1 529 ? -16.478 -15.003 14.494 1.00 90.88 529 LEU A O 1
ATOM 4014 N N . ALA A 1 530 ? -16.308 -16.160 16.398 1.00 90.69 530 ALA A N 1
ATOM 4015 C CA . ALA A 1 530 ? -17.343 -15.384 17.085 1.00 90.69 530 ALA A CA 1
ATOM 4016 C C . ALA A 1 530 ? -17.015 -13.879 17.124 1.00 90.69 530 ALA A C 1
ATOM 4018 O O . ALA A 1 530 ? -17.900 -13.053 16.885 1.00 90.69 530 ALA A O 1
ATOM 4019 N N . VAL A 1 531 ? -15.753 -13.494 17.362 1.00 90.44 531 VAL A N 1
ATOM 4020 C CA . VAL A 1 531 ? -15.325 -12.080 17.304 1.00 90.44 531 VAL A CA 1
ATOM 4021 C C . VAL A 1 531 ? -15.457 -11.508 15.886 1.00 90.44 531 VAL A C 1
ATOM 4023 O O . VAL A 1 531 ? -16.009 -10.416 15.720 1.00 90.44 531 VAL A O 1
ATOM 4026 N N . ALA A 1 532 ? -15.026 -12.248 14.860 1.00 91.62 532 ALA A N 1
ATOM 4027 C CA . ALA A 1 532 ? -15.161 -11.863 13.455 1.00 91.62 532 ALA A CA 1
ATOM 4028 C C . ALA A 1 532 ? -16.628 -11.672 13.034 1.00 91.62 532 ALA A C 1
ATOM 4030 O O . ALA A 1 532 ? -16.974 -10.642 12.458 1.00 91.62 532 ALA A O 1
ATOM 4031 N N . CYS A 1 533 ? -17.500 -12.622 13.364 1.00 91.00 533 CYS A N 1
ATOM 4032 C CA . CYS A 1 533 ? -18.927 -12.586 13.053 1.00 91.00 533 CYS A CA 1
ATOM 4033 C C . CYS A 1 533 ? -19.638 -11.435 13.789 1.00 91.00 533 CYS A C 1
ATOM 4035 O O . CYS A 1 533 ? -20.493 -10.747 13.223 1.00 91.00 533 CYS A O 1
ATOM 4037 N N . ASN A 1 534 ? -19.291 -11.177 15.053 1.00 89.50 534 ASN A N 1
ATOM 4038 C CA . ASN A 1 534 ? -19.890 -10.085 15.824 1.00 89.50 534 ASN A CA 1
ATOM 4039 C C . ASN A 1 534 ? -19.392 -8.699 15.384 1.00 89.50 534 ASN A C 1
ATOM 4041 O O . ASN A 1 534 ? -20.177 -7.751 15.357 1.00 89.50 534 ASN A O 1
ATOM 4045 N N . SER A 1 535 ? -18.114 -8.570 15.017 1.00 89.12 535 SER A N 1
ATOM 4046 C CA . SER A 1 535 ? -17.491 -7.301 14.614 1.00 89.12 535 SER A CA 1
ATOM 4047 C C . SER A 1 535 ? -16.628 -7.449 13.346 1.00 89.12 535 SER A C 1
ATOM 4049 O O . SER A 1 535 ? -15.412 -7.258 13.395 1.00 89.12 535 SER A O 1
ATOM 4051 N N . PRO A 1 536 ? -17.227 -7.693 12.163 1.00 91.50 536 PRO A N 1
ATOM 4052 C CA . PRO A 1 536 ? -16.488 -8.003 10.929 1.00 91.50 536 PRO A CA 1
ATOM 4053 C C . PRO A 1 536 ? -15.628 -6.846 10.402 1.00 91.50 536 PRO A C 1
ATOM 4055 O O . PRO A 1 536 ? -14.722 -7.058 9.602 1.00 91.50 536 PRO A O 1
ATOM 4058 N N . GLY A 1 537 ? -15.847 -5.618 10.884 1.00 88.62 537 GLY A N 1
ATOM 4059 C CA . GLY A 1 537 ? -14.947 -4.491 10.625 1.00 88.62 537 GLY A CA 1
ATOM 4060 C C . GLY A 1 537 ? -13.550 -4.653 11.241 1.00 88.62 537 GLY A C 1
ATOM 4061 O O . GLY A 1 537 ? -12.617 -4.002 10.780 1.00 88.62 537 GLY A O 1
ATOM 4062 N N . LEU A 1 538 ? -13.379 -5.529 12.241 1.00 90.44 538 LEU A N 1
ATOM 4063 C CA . LEU A 1 538 ? -12.085 -5.801 12.878 1.00 90.44 538 LEU A CA 1
ATOM 4064 C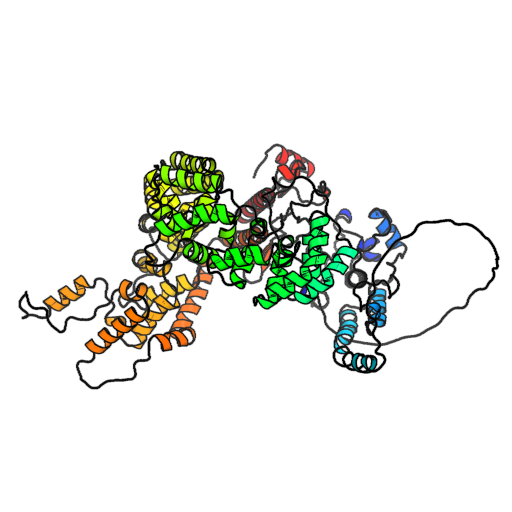 C . LEU A 1 538 ? -11.133 -6.612 11.991 1.00 90.44 538 LEU A C 1
ATOM 4066 O O . LEU A 1 538 ? -9.919 -6.525 12.153 1.00 90.44 538 LEU A O 1
ATOM 4070 N N . LEU A 1 539 ? -11.674 -7.347 11.019 1.00 89.75 539 LEU A N 1
ATOM 4071 C CA . LEU A 1 539 ? -10.909 -8.073 10.005 1.00 89.75 539 LEU A CA 1
ATOM 4072 C C . LEU A 1 539 ? -10.273 -7.153 8.945 1.00 89.75 539 LEU A C 1
ATOM 4074 O O . LEU A 1 539 ? -9.437 -7.601 8.167 1.00 89.75 539 LEU A O 1
ATOM 4078 N N . LEU A 1 540 ? -10.664 -5.873 8.898 1.00 86.25 540 LEU A N 1
ATOM 4079 C CA . LEU A 1 540 ? -10.180 -4.885 7.922 1.00 86.25 540 LEU A CA 1
ATOM 4080 C C . LEU A 1 540 ? -8.890 -4.169 8.363 1.00 86.25 540 LEU A C 1
ATOM 4082 O O . LEU A 1 540 ? -8.560 -3.110 7.827 1.00 86.25 540 LEU A O 1
ATOM 4086 N N . LEU A 1 541 ? -8.212 -4.685 9.388 1.00 81.50 541 LEU A N 1
ATOM 4087 C CA . LEU A 1 541 ? -7.195 -3.966 10.147 1.00 81.50 541 LEU A CA 1
ATOM 4088 C C . LEU A 1 541 ? -5.855 -4.693 10.118 1.00 81.50 541 LEU A C 1
ATOM 4090 O O . LEU A 1 541 ? -5.783 -5.901 10.328 1.00 81.50 541 LEU A O 1
ATOM 4094 N N . ASP A 1 542 ? -4.790 -3.912 9.980 1.00 80.81 542 ASP A N 1
ATOM 4095 C CA . ASP A 1 542 ? -3.450 -4.325 10.376 1.00 80.81 542 ASP A CA 1
ATOM 4096 C C . ASP A 1 542 ? -3.358 -4.332 11.914 1.00 80.81 542 ASP A C 1
ATOM 4098 O O . ASP A 1 542 ? -3.309 -3.277 12.551 1.00 80.81 542 ASP A O 1
ATOM 4102 N N . TRP A 1 543 ? -3.382 -5.525 12.513 1.00 82.19 543 TRP A N 1
ATOM 4103 C CA . TRP A 1 543 ? -3.233 -5.721 13.962 1.00 82.19 543 TRP A CA 1
ATOM 4104 C C . TRP A 1 543 ? -1.772 -5.750 14.431 1.00 82.19 543 TRP A C 1
ATOM 4106 O O . TRP A 1 543 ? -1.533 -5.626 15.629 1.00 82.19 543 TRP A O 1
ATOM 4116 N N . LEU A 1 544 ? -0.806 -5.843 13.510 1.00 80.06 544 LEU A N 1
ATOM 4117 C CA . LEU A 1 544 ? 0.631 -5.735 13.797 1.00 80.06 544 LEU A CA 1
ATOM 4118 C C . LEU A 1 544 ? 1.117 -4.274 13.730 1.00 80.06 544 LEU A C 1
ATOM 4120 O O . LEU A 1 544 ? 2.313 -3.998 13.786 1.00 80.06 544 LEU A O 1
ATOM 4124 N N . ASN A 1 545 ? 0.188 -3.321 13.639 1.00 82.94 545 ASN A N 1
ATOM 4125 C CA . ASN A 1 545 ? 0.469 -1.897 13.666 1.00 82.94 545 ASN A CA 1
ATOM 4126 C C . ASN A 1 545 ? 0.780 -1.404 15.100 1.00 82.94 545 ASN A C 1
ATOM 4128 O O . ASN A 1 545 ? -0.074 -1.567 15.981 1.00 82.94 545 ASN A O 1
ATOM 4132 N N . PRO A 1 546 ? 1.907 -0.706 15.357 1.00 82.62 546 PRO A N 1
ATOM 4133 C CA . PRO A 1 546 ? 2.246 -0.199 16.694 1.00 82.62 546 PRO A CA 1
ATOM 4134 C C . PRO A 1 546 ? 1.149 0.661 17.338 1.00 82.62 546 PRO A C 1
ATOM 4136 O O . PRO A 1 546 ? 0.810 0.469 18.503 1.00 82.62 546 PRO A O 1
ATOM 4139 N N . SER A 1 547 ? 0.476 1.534 16.573 1.00 87.69 547 SER A N 1
ATOM 4140 C CA . SER A 1 547 ? -0.633 2.349 17.097 1.00 87.69 547 SER A CA 1
ATOM 4141 C C . SER A 1 547 ? -1.879 1.538 17.473 1.00 87.69 547 SER A C 1
ATOM 4143 O O . SER A 1 547 ? -2.748 2.047 18.184 1.00 87.69 547 SER A O 1
ATOM 4145 N N . ARG A 1 548 ? -2.023 0.302 16.982 1.00 89.38 548 ARG A N 1
ATOM 4146 C CA . ARG A 1 548 ? -3.110 -0.610 17.368 1.00 89.38 548 ARG A CA 1
ATOM 4147 C C . ARG A 1 548 ? -2.740 -1.350 18.647 1.00 89.38 548 ARG A C 1
ATOM 4149 O O . ARG A 1 548 ? -3.525 -1.313 19.594 1.00 89.38 548 ARG A O 1
ATOM 4156 N N . LEU A 1 549 ? -1.534 -1.915 18.726 1.00 89.31 549 LEU A N 1
ATOM 4157 C CA . LEU A 1 549 ? -1.104 -2.620 19.933 1.00 89.31 549 LEU A CA 1
ATOM 4158 C C . LEU A 1 549 ? -0.907 -1.669 21.131 1.00 89.31 549 LEU A C 1
ATOM 4160 O O . LEU A 1 549 ? -1.336 -2.004 22.230 1.00 89.31 549 LEU A O 1
ATOM 4164 N N . ALA A 1 550 ? -0.414 -0.442 20.932 1.00 91.38 550 ALA A N 1
ATOM 4165 C CA . ALA A 1 550 ? -0.348 0.577 21.989 1.00 91.38 550 ALA A CA 1
ATOM 4166 C C . ALA A 1 550 ? -1.739 0.956 22.551 1.00 91.38 550 ALA A C 1
ATOM 4168 O O . ALA A 1 550 ? -1.898 1.131 23.759 1.00 91.38 550 ALA A O 1
ATOM 4169 N N . ASN A 1 551 ? -2.770 1.029 21.698 1.00 93.06 551 ASN A N 1
ATOM 4170 C CA . ASN A 1 551 ? -4.159 1.254 22.125 1.00 93.06 551 ASN A CA 1
ATOM 4171 C C . ASN A 1 551 ? -4.721 0.078 22.940 1.00 93.06 551 ASN A C 1
ATOM 4173 O O . ASN A 1 551 ? -5.440 0.285 23.916 1.00 93.06 551 ASN A O 1
ATOM 4177 N N . LEU A 1 552 ? -4.402 -1.149 22.527 1.00 92.44 552 LEU A N 1
ATOM 4178 C CA . LEU A 1 552 ? -4.784 -2.381 23.214 1.00 92.44 552 LEU A CA 1
ATOM 4179 C C . LEU A 1 552 ? -4.101 -2.478 24.588 1.00 92.44 552 LEU A C 1
ATOM 4181 O O . LEU A 1 552 ? -4.790 -2.703 25.578 1.00 92.44 552 LEU A O 1
ATOM 4185 N N . LEU A 1 553 ? -2.792 -2.216 24.672 1.00 92.38 553 LEU A N 1
ATOM 4186 C CA . LEU A 1 553 ? -2.030 -2.196 25.928 1.00 92.38 553 LEU A CA 1
ATOM 4187 C C . LEU A 1 553 ? -2.536 -1.111 26.890 1.00 92.38 553 LEU A C 1
ATOM 4189 O O . LEU A 1 553 ? -2.643 -1.355 28.090 1.00 92.38 553 LEU A O 1
ATOM 4193 N N . ALA A 1 554 ? -2.902 0.067 26.376 1.00 93.44 554 ALA A N 1
ATOM 4194 C CA . ALA A 1 554 ? -3.497 1.128 27.185 1.00 93.44 554 ALA A CA 1
ATOM 4195 C C . ALA A 1 554 ? -4.872 0.730 27.748 1.00 93.44 554 ALA A C 1
ATOM 4197 O O . ALA A 1 554 ? -5.126 0.941 28.929 1.00 93.44 554 ALA A O 1
ATOM 4198 N N . LEU A 1 555 ? -5.744 0.103 26.949 1.00 93.62 555 LEU A N 1
ATOM 4199 C CA . LEU A 1 555 ? -7.020 -0.429 27.447 1.00 93.62 555 LEU A CA 1
ATOM 4200 C C . LEU A 1 555 ? -6.837 -1.607 28.417 1.00 93.62 555 LEU A C 1
ATOM 4202 O O . LEU A 1 555 ? -7.627 -1.756 29.340 1.00 93.62 555 LEU A O 1
ATOM 4206 N N . GLN A 1 556 ? -5.809 -2.435 28.236 1.00 92.44 556 GLN A N 1
ATOM 4207 C CA . GLN A 1 556 ? -5.518 -3.547 29.141 1.00 92.44 556 GLN A CA 1
ATOM 4208 C C . GLN A 1 556 ? -5.059 -3.052 30.524 1.00 92.44 556 GLN A C 1
ATOM 4210 O O . GLN A 1 556 ? -5.456 -3.611 31.540 1.00 92.44 556 GLN A O 1
ATOM 4215 N N . ARG A 1 557 ? -4.212 -2.011 30.559 1.00 91.38 557 ARG A N 1
ATOM 4216 C CA . ARG A 1 557 ? -3.502 -1.571 31.774 1.00 91.38 557 ARG A CA 1
ATOM 4217 C C . ARG A 1 557 ? -4.121 -0.367 32.488 1.00 91.38 557 ARG A C 1
ATOM 4219 O O . ARG A 1 557 ? -3.899 -0.220 33.681 1.00 91.38 557 ARG A O 1
ATOM 4226 N N . LEU A 1 558 ? -4.847 0.502 31.777 1.00 92.19 558 LEU A N 1
ATOM 4227 C CA . LEU A 1 558 ? -5.392 1.759 32.324 1.00 92.19 558 LEU A CA 1
ATOM 4228 C C . LEU A 1 558 ? -6.906 1.703 32.593 1.00 92.19 558 LEU A C 1
ATOM 4230 O O . LEU A 1 558 ? -7.475 2.672 33.089 1.00 92.19 558 LEU A O 1
ATOM 4234 N N . LEU A 1 559 ? -7.591 0.602 32.262 1.00 90.94 559 LEU A N 1
ATOM 4235 C CA . LEU A 1 559 ? -8.973 0.397 32.705 1.00 90.94 559 LEU A CA 1
ATOM 4236 C C . LEU A 1 559 ? -8.971 -0.136 34.151 1.00 90.94 559 LEU A C 1
ATOM 4238 O O . LEU A 1 559 ? -8.324 -1.157 34.383 1.00 90.94 559 LEU A O 1
ATOM 4242 N N . PRO A 1 560 ? -9.726 0.455 35.107 1.00 84.12 560 PRO A N 1
ATOM 4243 C CA . PRO A 1 560 ? -9.687 0.071 36.534 1.00 84.12 560 PRO A CA 1
ATOM 4244 C C . PRO A 1 560 ? -10.201 -1.342 36.887 1.00 84.12 560 PRO A C 1
ATOM 4246 O O . PRO A 1 560 ? -10.521 -1.613 38.040 1.00 84.12 560 PRO A O 1
ATOM 4249 N N . TRP A 1 561 ? -10.394 -2.207 35.894 1.00 86.81 561 TRP A N 1
ATOM 4250 C CA . TRP A 1 561 ? -11.015 -3.527 36.007 1.00 86.81 561 TRP A CA 1
ATOM 4251 C C . TRP A 1 561 ? -10.284 -4.585 35.149 1.00 86.81 561 TRP A C 1
ATOM 4253 O O . TRP A 1 561 ? -10.888 -5.560 34.707 1.00 86.81 561 TRP A O 1
ATOM 4263 N N . GLU A 1 562 ? -8.978 -4.361 34.930 1.00 84.25 562 GLU A N 1
ATOM 4264 C CA . GLU A 1 562 ? -7.926 -5.357 34.625 1.00 84.25 562 GLU A CA 1
ATOM 4265 C C . GLU A 1 562 ? -8.310 -6.451 33.610 1.00 84.25 562 GLU A C 1
ATOM 4267 O O . GLU A 1 562 ? -8.145 -7.652 33.833 1.00 84.25 562 GLU A O 1
ATOM 4272 N N . LEU A 1 563 ? -8.841 -6.031 32.460 1.00 88.50 563 LEU A N 1
ATOM 4273 C CA . LEU A 1 563 ? -9.280 -6.948 31.410 1.00 88.50 563 LEU A CA 1
ATOM 4274 C C . LEU A 1 563 ? -8.094 -7.641 30.724 1.00 88.50 563 LEU A C 1
ATOM 4276 O O . LEU A 1 563 ? -7.070 -7.021 30.433 1.00 88.50 563 LEU A O 1
ATOM 4280 N N . SER A 1 564 ? -8.264 -8.916 30.368 1.00 89.88 564 SER A N 1
ATOM 4281 C CA . SER A 1 564 ? -7.286 -9.619 29.528 1.00 89.88 564 SER A CA 1
ATOM 4282 C C . SER A 1 564 ? -7.250 -9.042 28.107 1.00 89.88 564 SER A C 1
ATOM 4284 O O . SER A 1 564 ? -8.221 -8.442 27.640 1.00 89.88 564 SER A O 1
ATOM 4286 N N . VAL A 1 565 ? -6.152 -9.267 27.374 1.00 87.19 565 VAL A N 1
ATOM 4287 C CA . VAL A 1 565 ? -6.036 -8.830 25.969 1.00 87.19 565 VAL A CA 1
ATOM 4288 C C . VAL A 1 565 ? -7.212 -9.331 25.122 1.00 87.19 565 VAL A C 1
ATOM 4290 O O . VAL A 1 565 ? -7.804 -8.556 24.372 1.00 87.19 565 VAL A O 1
ATOM 4293 N N . ALA A 1 566 ? -7.599 -10.598 25.290 1.00 88.81 566 ALA A N 1
ATOM 4294 C CA . ALA A 1 566 ? -8.755 -11.179 24.618 1.00 88.81 566 ALA A CA 1
ATOM 4295 C C . ALA A 1 566 ? -10.050 -10.404 24.916 1.00 88.81 566 ALA A C 1
ATOM 4297 O O . ALA A 1 566 ? -10.742 -9.982 23.992 1.00 88.81 566 ALA A O 1
ATOM 4298 N N . GLN A 1 567 ? -10.323 -10.109 26.191 1.00 90.12 567 GLN A N 1
ATOM 4299 C CA . GLN A 1 567 ? -11.500 -9.338 26.609 1.00 90.12 567 GLN A CA 1
ATOM 4300 C C . GLN A 1 567 ? -11.478 -7.894 26.080 1.00 90.12 567 GLN A C 1
ATOM 4302 O O . GLN A 1 567 ? -12.533 -7.340 25.764 1.00 90.12 567 GLN A O 1
ATOM 4307 N N . VAL A 1 568 ? -10.295 -7.280 25.945 1.00 90.81 568 VAL A N 1
ATOM 4308 C CA . VAL A 1 568 ? -10.125 -5.964 25.305 1.00 90.81 568 VAL A CA 1
ATOM 4309 C C . VAL A 1 568 ? -10.452 -6.033 23.809 1.00 90.81 568 VAL A C 1
ATOM 4311 O O . VAL A 1 568 ? -11.146 -5.148 23.309 1.00 90.81 568 VAL A O 1
ATOM 4314 N N . ILE A 1 569 ? -10.028 -7.078 23.092 1.00 90.81 569 ILE A N 1
ATOM 4315 C CA . ILE A 1 569 ? -10.378 -7.283 21.675 1.00 90.81 569 ILE A CA 1
ATOM 4316 C C . ILE A 1 569 ? -11.890 -7.525 21.526 1.00 90.81 569 ILE A C 1
ATOM 4318 O O . ILE A 1 569 ? -12.544 -6.826 20.750 1.00 90.81 569 ILE A O 1
ATOM 4322 N N . GLU A 1 570 ? -12.457 -8.441 22.316 1.00 88.94 570 GLU A N 1
ATOM 4323 C CA . GLU A 1 570 ? -13.879 -8.817 22.309 1.00 88.94 570 GLU A CA 1
ATOM 4324 C C . GLU A 1 570 ? -14.820 -7.638 22.611 1.00 88.94 570 GLU A C 1
ATOM 4326 O O . GLU A 1 570 ? -15.845 -7.478 21.947 1.00 88.94 570 GLU A O 1
ATOM 4331 N N . ARG A 1 571 ? -14.492 -6.807 23.613 1.00 87.69 571 ARG A N 1
ATOM 4332 C CA . ARG A 1 571 ? -15.377 -5.733 24.111 1.00 87.69 571 ARG A CA 1
ATOM 4333 C C . ARG A 1 571 ? -15.061 -4.354 23.534 1.00 87.69 571 ARG A C 1
ATOM 4335 O O . ARG A 1 571 ? -15.963 -3.525 23.413 1.00 87.69 571 ARG A O 1
ATOM 4342 N N . TYR A 1 572 ? -13.798 -4.093 23.195 1.00 90.38 572 TYR A N 1
ATOM 4343 C CA . TYR A 1 572 ? -13.297 -2.764 22.824 1.00 90.38 572 TYR A CA 1
ATOM 4344 C C . TYR A 1 572 ? -12.454 -2.731 21.546 1.00 90.38 572 TYR A C 1
ATOM 4346 O O . TYR A 1 572 ? -11.978 -1.653 21.171 1.00 90.38 572 TYR A O 1
ATOM 4354 N N . GLY A 1 573 ? -12.324 -3.846 20.817 1.00 87.38 573 GLY A N 1
ATOM 4355 C CA . GLY A 1 573 ? -11.581 -3.911 19.557 1.00 87.38 573 GLY A CA 1
ATOM 4356 C C . GLY A 1 573 ? -12.007 -2.840 18.547 1.00 87.38 573 GLY A C 1
ATOM 4357 O O . GLY A 1 573 ? -11.165 -2.292 17.840 1.00 87.38 573 GLY A O 1
ATOM 4358 N N . SER A 1 574 ? -13.284 -2.431 18.542 1.00 86.69 574 SER A N 1
ATOM 4359 C CA . SER A 1 574 ? -13.774 -1.331 17.697 1.00 86.69 574 SER A CA 1
ATOM 4360 C C . SER A 1 574 ? -13.121 0.021 18.000 1.00 86.69 574 SER A C 1
ATOM 4362 O O . SER A 1 574 ? -12.942 0.821 17.086 1.00 86.69 574 SER A O 1
ATOM 4364 N N . TYR A 1 575 ? -12.747 0.289 19.254 1.00 89.12 575 TYR A N 1
ATOM 4365 C CA . TYR A 1 575 ? -12.077 1.531 19.653 1.00 89.12 575 TYR A CA 1
ATOM 4366 C C . TYR A 1 575 ? -10.570 1.468 19.408 1.00 89.12 575 TYR A C 1
ATOM 4368 O O . TYR A 1 575 ? -9.998 2.454 18.936 1.00 89.12 575 TYR A O 1
ATOM 4376 N N . VAL A 1 576 ? -9.952 0.298 19.626 1.00 86.12 576 VAL A N 1
ATOM 4377 C CA . VAL A 1 576 ? -8.573 0.012 19.186 1.00 86.12 576 VAL A CA 1
ATOM 4378 C C . VAL A 1 576 ? -8.444 0.292 17.686 1.00 86.12 576 VAL A C 1
ATOM 4380 O O . VAL A 1 576 ? -7.537 1.009 17.263 1.00 86.12 576 VAL A O 1
ATOM 4383 N N . ALA A 1 577 ? -9.408 -0.200 16.904 1.00 77.81 577 ALA A N 1
ATOM 4384 C CA . ALA A 1 577 ? -9.505 -0.054 15.457 1.00 77.81 577 ALA A CA 1
ATOM 4385 C C . ALA A 1 577 ? -9.733 1.384 14.968 1.00 77.81 577 ALA A C 1
ATOM 4387 O O . ALA A 1 577 ? -9.091 1.816 14.007 1.00 77.81 577 ALA A O 1
ATOM 4388 N N . SER A 1 578 ? -10.679 2.112 15.576 1.00 78.69 578 SER A N 1
ATOM 4389 C CA . SER A 1 578 ? -11.211 3.365 15.019 1.00 78.69 578 SER A CA 1
ATOM 4390 C C . SER A 1 578 ? -10.514 4.640 15.498 1.00 78.69 578 SER A C 1
ATOM 4392 O O . SER A 1 578 ? -10.929 5.729 15.103 1.00 78.69 578 SER A O 1
ATOM 4394 N N . THR A 1 579 ? -9.513 4.543 16.376 1.00 86.00 579 THR A N 1
ATOM 4395 C CA . THR A 1 579 ? -8.833 5.705 16.976 1.00 86.00 579 THR A CA 1
ATOM 4396 C C . THR A 1 579 ? -7.334 5.721 16.665 1.00 86.00 579 THR A C 1
ATOM 4398 O O . THR A 1 579 ? -6.736 4.701 16.311 1.00 86.00 579 THR A O 1
ATOM 4401 N N . ALA A 1 580 ? -6.710 6.896 16.772 1.00 88.19 580 ALA A N 1
ATOM 4402 C CA . ALA A 1 580 ? -5.255 7.008 16.851 1.00 88.19 580 ALA A CA 1
ATOM 4403 C C . ALA A 1 580 ? -4.792 6.711 18.286 1.00 88.19 580 ALA A C 1
ATOM 4405 O O . ALA A 1 580 ? -5.532 6.989 19.236 1.00 88.19 580 ALA A O 1
ATOM 4406 N N . ALA A 1 581 ? -3.568 6.204 18.447 1.00 89.38 581 ALA A N 1
ATOM 4407 C CA . ALA A 1 581 ? -3.005 5.925 19.768 1.00 89.38 581 ALA A CA 1
ATOM 4408 C C . ALA A 1 581 ? -2.934 7.204 20.621 1.00 89.38 581 ALA A C 1
ATOM 4410 O O . ALA A 1 581 ? -3.362 7.226 21.773 1.00 89.38 581 ALA A O 1
ATOM 4411 N N . GLU A 1 582 ? -2.522 8.318 20.011 1.00 89.56 582 GLU A N 1
ATOM 4412 C CA . GLU A 1 582 ? -2.455 9.638 20.644 1.00 89.56 582 GLU A CA 1
ATOM 4413 C C . GLU A 1 582 ? -3.832 10.159 21.092 1.00 89.56 582 GLU A C 1
ATOM 4415 O O . GLU A 1 582 ? -3.912 11.078 21.902 1.00 89.56 582 GLU A O 1
ATOM 4420 N N . THR A 1 583 ? -4.929 9.579 20.586 1.00 91.25 583 THR A N 1
ATOM 4421 C CA . THR A 1 583 ? -6.292 9.908 21.024 1.00 91.25 583 THR A CA 1
ATOM 4422 C C . THR A 1 583 ? -6.757 9.010 22.162 1.00 91.25 583 THR A C 1
ATOM 4424 O O . THR A 1 583 ? -7.166 9.533 23.190 1.00 91.25 583 THR A O 1
ATOM 4427 N N . LEU A 1 584 ? -6.738 7.683 22.008 1.00 93.81 584 LEU A N 1
ATOM 4428 C CA . LEU A 1 584 ? -7.328 6.791 23.013 1.00 93.81 584 LEU A CA 1
ATOM 4429 C C . LEU A 1 584 ? -6.356 6.511 24.167 1.00 93.81 584 LEU A C 1
ATOM 4431 O O . LEU A 1 584 ? -6.650 6.907 25.294 1.00 93.81 584 LEU A O 1
ATOM 4435 N N . ALA A 1 585 ? -5.185 5.928 23.896 1.00 94.25 585 ALA A N 1
ATOM 4436 C CA . ALA A 1 585 ? -4.147 5.758 24.916 1.00 94.25 585 ALA A CA 1
ATOM 4437 C C . ALA A 1 585 ? -3.724 7.107 25.530 1.00 94.25 585 ALA A C 1
ATOM 4439 O O . ALA A 1 585 ? -3.625 7.225 26.748 1.00 94.25 585 ALA A O 1
ATOM 4440 N N . GLY A 1 586 ? -3.583 8.154 24.705 1.00 93.69 586 GLY A N 1
ATOM 4441 C CA . GLY A 1 586 ? -3.274 9.510 25.177 1.00 93.69 586 GLY A CA 1
ATOM 4442 C C . GLY A 1 586 ? -4.298 10.070 26.175 1.00 93.69 586 GLY A C 1
ATOM 4443 O O . GLY A 1 586 ? -3.915 10.606 27.210 1.00 93.69 586 GLY A O 1
ATOM 4444 N N . ARG A 1 587 ? -5.604 9.912 25.923 1.00 94.44 587 ARG A N 1
ATOM 4445 C CA . ARG A 1 587 ? -6.645 10.381 26.857 1.00 94.44 587 ARG A CA 1
ATOM 4446 C C . ARG A 1 587 ? -6.756 9.533 28.120 1.00 94.44 587 ARG A C 1
ATOM 4448 O O . ARG A 1 587 ? -7.057 10.094 29.166 1.00 94.44 587 ARG A O 1
ATOM 4455 N N . LEU A 1 588 ? -6.505 8.225 28.047 1.00 94.75 588 LEU A N 1
ATOM 4456 C CA . LEU A 1 588 ? -6.465 7.370 29.238 1.00 94.75 588 LEU A CA 1
ATOM 4457 C C . LEU A 1 588 ? -5.311 7.781 30.169 1.00 94.75 588 LEU A C 1
ATOM 4459 O O . LEU A 1 588 ? -5.545 7.966 31.357 1.00 94.75 588 LEU A O 1
ATOM 4463 N N . LEU A 1 589 ? -4.119 8.048 29.621 1.00 94.44 589 LEU A N 1
ATOM 4464 C CA . LEU A 1 589 ? -2.980 8.602 30.372 1.00 94.44 589 LEU A CA 1
ATOM 4465 C C . LEU A 1 589 ? -3.264 9.999 30.960 1.00 94.44 589 LEU A C 1
ATOM 4467 O O . LEU A 1 589 ? -2.779 10.327 32.038 1.00 94.44 589 LEU A O 1
ATOM 4471 N N . TYR A 1 590 ? -4.058 10.833 30.282 1.00 93.56 590 TYR A N 1
ATOM 4472 C CA . TYR A 1 590 ? -4.466 12.137 30.825 1.00 93.56 590 TYR A CA 1
ATOM 4473 C C . TYR A 1 590 ? -5.424 11.990 32.018 1.00 93.56 590 TYR A C 1
ATOM 4475 O O . TYR A 1 590 ? -5.261 12.668 33.029 1.00 93.56 590 TYR A O 1
ATOM 4483 N N . LEU A 1 591 ? -6.387 11.063 31.933 1.00 92.50 591 LEU A N 1
ATOM 4484 C CA . LEU A 1 591 ? -7.258 10.719 33.063 1.00 92.50 591 LEU A CA 1
ATOM 4485 C C . LEU A 1 591 ? -6.476 10.075 34.218 1.00 92.50 591 LEU A C 1
ATOM 4487 O O . LEU A 1 591 ? -6.844 10.276 35.371 1.00 92.50 591 LEU A O 1
ATOM 4491 N N . GLU A 1 592 ? -5.408 9.327 33.929 1.00 91.69 592 GLU A N 1
ATOM 4492 C CA . GLU A 1 592 ? -4.492 8.779 34.938 1.00 91.69 592 GLU A CA 1
ATOM 4493 C C . GLU A 1 592 ? -3.753 9.905 35.672 1.00 91.69 592 GLU A C 1
ATOM 4495 O O . GLU A 1 592 ? -3.810 9.981 36.897 1.00 91.69 592 GLU A O 1
ATOM 4500 N N . GLN A 1 593 ? -3.138 10.833 34.927 1.00 89.56 593 GLN A N 1
ATOM 4501 C CA . GLN A 1 593 ? -2.381 11.957 35.488 1.00 89.56 593 GLN A CA 1
ATOM 4502 C C . GLN A 1 593 ? -3.239 12.892 36.360 1.00 89.56 593 GLN A C 1
ATOM 4504 O O . GLN A 1 593 ? -2.720 13.472 37.312 1.00 89.56 593 GLN A O 1
ATOM 4509 N N . LEU A 1 594 ? -4.534 13.029 36.057 1.00 87.81 594 LEU A N 1
ATOM 4510 C CA . LEU A 1 594 ? -5.488 13.821 36.845 1.00 87.81 594 LEU A CA 1
ATOM 4511 C C . LEU A 1 594 ? -6.201 13.016 37.956 1.00 87.81 594 LEU A C 1
ATOM 4513 O O . LEU A 1 594 ? -7.058 13.561 38.645 1.00 87.81 594 LEU A O 1
ATOM 4517 N N . GLY A 1 595 ? -5.911 11.719 38.128 1.00 87.19 595 GLY A N 1
ATOM 4518 C CA . GLY A 1 595 ? -6.593 10.863 39.116 1.00 87.19 595 GLY A CA 1
ATOM 4519 C C . GLY A 1 595 ? -8.068 10.557 38.795 1.00 87.19 595 GLY A C 1
ATOM 4520 O O . GLY A 1 595 ? -8.815 10.083 39.650 1.00 87.19 595 GLY A O 1
ATOM 4521 N N . LEU A 1 596 ? -8.505 10.806 37.559 1.00 89.44 596 LEU A N 1
ATOM 4522 C CA . LEU A 1 596 ? -9.897 10.701 37.106 1.00 89.44 596 LEU A CA 1
ATOM 4523 C C . LEU A 1 596 ? -10.273 9.314 36.560 1.00 89.44 596 LEU A C 1
ATOM 4525 O O . LEU A 1 596 ? -11.453 9.073 36.297 1.00 89.44 596 LEU A O 1
ATOM 4529 N N . LEU A 1 597 ? -9.319 8.385 36.401 1.00 89.00 597 LEU A N 1
ATOM 4530 C CA . LEU A 1 597 ? -9.601 7.013 35.934 1.00 89.00 597 LEU A CA 1
ATOM 4531 C C . LEU A 1 597 ? -10.655 6.289 36.786 1.00 89.00 597 LEU A C 1
ATOM 4533 O O . LEU A 1 597 ? -11.441 5.519 36.246 1.00 89.00 597 LEU A O 1
ATOM 4537 N N . GLN A 1 598 ? -10.739 6.579 38.086 1.00 86.81 598 GLN A N 1
ATOM 4538 C CA . GLN A 1 598 ? -11.761 6.029 38.989 1.00 86.81 598 GLN A CA 1
ATOM 4539 C C . GLN A 1 598 ? -13.213 6.374 38.594 1.00 86.81 598 GLN A C 1
ATOM 4541 O O . GLN A 1 598 ? -14.144 5.687 39.007 1.00 86.81 598 GLN A O 1
ATOM 4546 N N . LEU A 1 599 ? -13.425 7.396 37.756 1.00 88.19 599 LEU A N 1
ATOM 4547 C CA . LEU A 1 599 ? -14.740 7.749 37.209 1.00 88.19 599 LEU A CA 1
ATOM 4548 C C . LEU A 1 599 ? -15.084 6.969 35.920 1.00 88.19 599 LEU A C 1
ATOM 4550 O O . LEU A 1 599 ? -16.185 7.133 35.390 1.00 88.19 599 LEU A O 1
ATOM 4554 N N . LEU A 1 600 ? -14.175 6.135 35.396 1.00 91.31 600 LEU A N 1
ATOM 4555 C CA . LEU A 1 600 ? -14.331 5.375 34.149 1.00 91.31 600 LEU A CA 1
ATOM 4556 C C . LEU A 1 600 ? -14.972 3.994 34.394 1.00 91.31 600 LEU A C 1
ATOM 4558 O O . LEU A 1 600 ? -14.297 2.998 34.661 1.00 91.31 600 LEU A O 1
ATOM 4562 N N . VAL A 1 601 ? -16.297 3.932 34.260 1.00 89.50 601 VAL A N 1
ATOM 4563 C CA . VAL A 1 601 ? -17.124 2.756 34.579 1.00 89.50 601 VAL A CA 1
ATOM 4564 C C . VAL A 1 601 ? -17.464 1.895 33.355 1.00 89.50 601 VAL A C 1
ATOM 4566 O O . VAL A 1 601 ? -17.282 2.296 32.203 1.00 89.50 601 VAL A O 1
ATOM 4569 N N . ALA A 1 602 ? -18.004 0.700 33.616 1.00 84.62 602 ALA A N 1
ATOM 4570 C CA . ALA A 1 602 ? -18.494 -0.232 32.600 1.00 84.62 602 ALA A CA 1
ATOM 4571 C C . ALA A 1 602 ? -19.807 0.229 31.949 1.00 84.62 602 ALA A C 1
ATOM 4573 O O . ALA A 1 602 ? -19.862 0.449 30.738 1.00 84.62 602 ALA A O 1
ATOM 4574 N N . ASP A 1 603 ? -20.851 0.410 32.762 1.00 86.50 603 ASP A N 1
ATOM 4575 C CA . ASP A 1 603 ? -22.138 0.954 32.341 1.00 86.50 603 ASP A CA 1
ATOM 4576 C C . ASP A 1 603 ? -22.501 2.171 33.200 1.00 86.50 603 ASP A C 1
ATOM 4578 O O . ASP A 1 603 ? -22.738 2.088 34.406 1.00 86.50 603 ASP A O 1
ATOM 4582 N N . LYS A 1 604 ? -22.589 3.318 32.525 1.00 87.75 604 LYS A N 1
ATOM 4583 C CA . LYS A 1 604 ? -22.994 4.616 33.075 1.00 87.75 604 LYS A CA 1
ATOM 4584 C C . LYS A 1 604 ? -24.413 4.601 33.653 1.00 87.75 604 LYS A C 1
ATOM 4586 O O . LYS A 1 604 ? -24.738 5.471 34.453 1.00 87.75 604 LYS A O 1
ATOM 4591 N N . ARG A 1 605 ? -25.269 3.649 33.262 1.00 85.25 605 ARG A N 1
ATOM 4592 C CA . ARG A 1 605 ? -26.608 3.441 33.837 1.00 85.25 605 ARG A CA 1
ATOM 4593 C C . ARG A 1 605 ? -26.549 2.658 35.144 1.00 85.25 605 ARG A C 1
ATOM 4595 O O . ARG A 1 605 ? -27.157 3.110 36.108 1.00 85.25 605 ARG A O 1
ATOM 4602 N N . ALA A 1 606 ? -25.803 1.552 35.181 1.00 86.06 606 ALA A N 1
ATOM 4603 C CA . ALA A 1 606 ? -25.649 0.723 36.378 1.00 86.06 606 ALA A CA 1
ATOM 4604 C C . ALA A 1 606 ? -25.027 1.527 37.531 1.00 86.06 606 ALA A C 1
ATOM 4606 O O . ALA A 1 606 ? -25.670 1.697 38.562 1.00 86.06 606 ALA A O 1
ATOM 4607 N N . ALA A 1 607 ? -23.876 2.170 37.298 1.00 84.94 607 ALA A N 1
ATOM 4608 C CA . ALA A 1 607 ? -23.199 2.988 38.311 1.00 84.94 607 ALA A CA 1
ATOM 4609 C C . ALA A 1 607 ? -24.081 4.139 38.847 1.00 84.94 607 ALA A C 1
ATOM 4611 O O . ALA A 1 607 ? -24.057 4.468 40.032 1.00 84.94 607 ALA A O 1
ATOM 4612 N N . ARG A 1 608 ? -24.928 4.736 37.991 1.00 84.00 608 ARG A N 1
ATOM 4613 C CA . ARG A 1 608 ? -25.912 5.751 38.414 1.00 84.00 608 ARG A CA 1
ATOM 4614 C C . ARG A 1 608 ? -27.074 5.163 39.209 1.00 84.00 608 ARG A C 1
ATOM 4616 O O . ARG A 1 608 ? -27.589 5.841 40.091 1.00 84.00 608 ARG A O 1
ATOM 4623 N N . GLN A 1 609 ? -27.512 3.942 38.911 1.00 82.69 609 GLN A N 1
ATOM 4624 C CA . GLN A 1 609 ? -28.542 3.259 39.696 1.00 82.69 609 GLN A CA 1
ATOM 4625 C C . GLN A 1 609 ? -28.011 2.855 41.074 1.00 82.69 609 GLN A C 1
ATOM 4627 O O . GLN A 1 609 ? -28.692 3.111 42.060 1.00 82.69 609 GLN A O 1
ATOM 4632 N N . GLU A 1 610 ? -26.789 2.329 41.153 1.00 83.38 610 GLU A N 1
ATOM 4633 C CA . GLU A 1 610 ? -26.104 1.995 42.409 1.00 83.38 610 GLU A CA 1
ATOM 4634 C C . GLU A 1 610 ? -25.912 3.237 43.294 1.00 83.38 610 GLU A C 1
ATOM 4636 O O . GLU A 1 610 ? -26.333 3.235 44.450 1.00 83.38 610 GLU A O 1
ATOM 4641 N N . TRP A 1 611 ? -25.396 4.343 42.740 1.00 83.19 611 TRP A N 1
ATOM 4642 C CA . TRP A 1 611 ? -25.269 5.609 43.477 1.00 83.19 611 TRP A CA 1
ATOM 4643 C C . TRP A 1 611 ? -26.628 6.157 43.949 1.00 83.19 611 TRP A C 1
ATOM 4645 O O . TRP A 1 611 ? -26.770 6.580 45.092 1.00 83.19 611 TRP A O 1
ATOM 4655 N N . ARG A 1 612 ? -27.677 6.091 43.116 1.00 80.94 612 ARG A N 1
ATOM 4656 C CA . ARG A 1 612 ? -29.038 6.497 43.524 1.00 80.94 612 ARG A CA 1
ATOM 4657 C C . ARG A 1 612 ? -29.654 5.573 44.588 1.00 80.94 612 ARG A C 1
ATOM 4659 O O . ARG A 1 612 ? -30.587 5.997 45.261 1.00 80.94 612 ARG A O 1
ATOM 4666 N N . GLN A 1 613 ? -29.170 4.338 44.737 1.00 79.81 613 GLN A N 1
ATOM 4667 C CA . GLN A 1 613 ? -29.621 3.386 45.762 1.00 79.81 613 GLN A CA 1
ATOM 4668 C C . GLN A 1 613 ? -28.858 3.532 47.087 1.00 79.81 613 GLN A C 1
ATOM 4670 O O . GLN A 1 613 ? -29.451 3.317 48.144 1.00 79.81 613 GLN A O 1
ATOM 4675 N N . SER A 1 614 ? -27.578 3.926 47.059 1.00 75.56 614 SER A N 1
ATOM 4676 C CA . SER A 1 614 ? -26.820 4.237 48.280 1.00 75.56 614 SER A CA 1
ATOM 4677 C C . SER A 1 614 ? -27.250 5.566 48.917 1.00 75.56 614 SER A C 1
ATOM 4679 O O . SER A 1 614 ? -27.230 5.689 50.140 1.00 75.56 614 SER A O 1
ATOM 4681 N N . GLN A 1 615 ? -27.733 6.523 48.116 1.00 72.69 615 GLN A N 1
ATOM 4682 C CA . GLN A 1 615 ? -28.325 7.793 48.565 1.00 72.69 615 GLN A CA 1
ATOM 4683 C C . GLN A 1 615 ? -29.755 7.618 49.130 1.00 72.69 615 GLN A C 1
ATOM 4685 O O . GLN A 1 615 ? -30.736 8.153 48.601 1.00 72.69 615 GLN A O 1
ATOM 4690 N N . GLN A 1 616 ? -29.895 6.848 50.216 1.00 53.38 616 GLN A N 1
ATOM 4691 C CA . GLN A 1 616 ? -31.186 6.573 50.859 1.00 53.38 616 GLN A CA 1
ATOM 4692 C C . GLN A 1 616 ? -31.841 7.851 51.418 1.00 53.38 616 GLN A C 1
ATOM 4694 O O . GLN A 1 616 ? -31.451 8.363 52.463 1.00 53.38 616 GLN A O 1
ATOM 4699 N N . GLY A 1 617 ? -32.888 8.335 50.740 1.00 56.31 617 GLY A N 1
ATOM 4700 C CA . GLY A 1 617 ? -33.736 9.438 51.214 1.00 56.31 617 GLY A CA 1
ATOM 4701 C C . GLY A 1 617 ? -34.266 10.368 50.118 1.00 56.31 617 GLY A C 1
ATOM 4702 O O . GLY A 1 617 ? -35.269 11.050 50.327 1.00 56.31 617 GLY A O 1
ATOM 4703 N N . LEU A 1 618 ? -33.644 10.387 48.935 1.00 53.38 618 LEU A N 1
ATOM 4704 C CA . LEU A 1 618 ? -34.078 11.237 47.822 1.00 53.38 618 LEU A CA 1
ATOM 4705 C C . LEU A 1 618 ? -35.337 10.678 47.139 1.00 53.38 618 LEU A C 1
ATOM 4707 O O . LEU A 1 618 ? -35.321 9.607 46.533 1.00 53.38 618 LEU A O 1
ATOM 4711 N N . SER A 1 619 ? -36.442 11.423 47.221 1.00 46.69 619 SER A N 1
ATOM 4712 C CA . SER A 1 619 ? -37.723 11.024 46.635 1.00 46.69 619 SER A CA 1
ATOM 4713 C C . SER A 1 619 ? -37.686 11.009 45.103 1.00 46.69 619 SER A C 1
ATOM 4715 O O . SER A 1 619 ? -37.226 11.950 44.451 1.00 46.69 619 SER A O 1
ATOM 4717 N N . ALA A 1 620 ? -38.214 9.933 44.513 1.00 49.16 620 ALA A N 1
ATOM 4718 C CA . ALA A 1 620 ? -38.274 9.765 43.066 1.00 49.16 620 ALA A CA 1
ATOM 4719 C C . ALA A 1 620 ? -39.109 10.883 42.411 1.00 49.16 620 ALA A C 1
ATOM 4721 O O . ALA A 1 620 ? -40.325 10.940 42.587 1.00 49.16 620 ALA A O 1
ATOM 4722 N N . GLY A 1 621 ? -38.454 11.761 41.643 1.00 50.12 621 GLY A N 1
ATOM 4723 C CA . GLY A 1 621 ? -39.121 12.820 40.874 1.00 50.12 621 GLY A CA 1
ATOM 4724 C C . GLY A 1 621 ? -38.404 14.173 40.829 1.00 50.12 621 GLY A C 1
ATOM 4725 O O . GLY A 1 621 ? -38.769 15.000 39.999 1.00 50.12 621 GLY A O 1
ATOM 4726 N N . LYS A 1 622 ? -37.382 14.413 41.663 1.00 43.66 622 LYS A N 1
ATOM 4727 C CA . LYS A 1 622 ? -36.508 15.594 41.534 1.00 43.66 622 LYS A CA 1
ATOM 4728 C C . LYS A 1 622 ? -35.192 15.238 40.847 1.00 43.66 622 LYS A C 1
ATOM 4730 O O . LYS A 1 622 ? -34.573 14.228 41.175 1.00 43.66 622 LYS A O 1
ATOM 4735 N N . GLU A 1 623 ? -34.744 16.096 39.935 1.00 45.91 623 GLU A N 1
ATOM 4736 C CA . GLU A 1 623 ? -33.363 16.076 39.452 1.00 45.91 623 GLU A CA 1
ATOM 4737 C C . GLU A 1 623 ? -32.448 16.536 40.594 1.00 45.91 623 GLU A C 1
ATOM 4739 O O . GLU A 1 623 ? -32.500 17.688 41.027 1.00 45.91 623 GLU A O 1
ATOM 4744 N N . ALA A 1 624 ? -31.655 15.612 41.136 1.00 46.94 624 ALA A N 1
ATOM 4745 C CA . ALA A 1 624 ? -30.708 15.912 42.199 1.00 46.94 624 ALA A CA 1
ATOM 4746 C C . ALA A 1 624 ? -29.450 16.562 41.607 1.00 46.94 624 ALA A C 1
ATOM 4748 O O . ALA A 1 624 ? -28.668 15.903 40.917 1.00 46.94 624 ALA A O 1
ATOM 4749 N N . GLY A 1 625 ? -29.238 17.848 41.902 1.00 49.72 625 GLY A N 1
ATOM 4750 C CA . GLY A 1 625 ? -27.921 18.462 41.742 1.00 49.72 625 GLY A CA 1
ATOM 4751 C C . GLY A 1 625 ? -26.914 17.703 42.607 1.00 49.72 625 GLY A C 1
ATOM 4752 O O . GLY A 1 625 ? -27.141 17.561 43.805 1.00 49.72 625 GLY A O 1
ATOM 4753 N N . GLY A 1 626 ? -25.860 17.168 41.985 1.00 63.69 626 GLY A N 1
ATOM 4754 C CA . GLY A 1 626 ? -24.867 16.302 42.635 1.00 63.69 626 GLY A CA 1
ATOM 4755 C C . GLY A 1 626 ? -24.653 14.928 41.981 1.00 63.69 626 GLY A C 1
ATOM 4756 O O . GLY A 1 626 ? -23.747 14.214 42.403 1.00 63.69 626 GLY A O 1
ATOM 4757 N N . GLU A 1 627 ? -25.426 14.536 40.955 1.00 69.00 627 GLU A N 1
ATOM 4758 C CA . GLU A 1 627 ? -25.220 13.237 40.283 1.00 69.00 627 GLU A CA 1
ATOM 4759 C C . GLU A 1 627 ? -23.800 13.103 39.670 1.00 69.00 627 GLU A C 1
ATOM 4761 O O . GLU A 1 627 ? -23.414 13.947 38.857 1.00 69.00 627 GLU A O 1
ATOM 4766 N N . PRO A 1 628 ? -23.049 12.021 39.970 1.00 75.00 628 PRO A N 1
ATOM 4767 C CA . PRO A 1 628 ? -21.660 11.846 39.542 1.00 75.00 628 PRO A CA 1
ATOM 4768 C C . PRO A 1 628 ? -21.417 11.854 38.024 1.00 75.00 628 PRO A C 1
ATOM 4770 O O . PRO A 1 628 ? -22.174 11.300 37.203 1.00 75.00 628 PRO A O 1
ATOM 4773 N N . VAL A 1 629 ? -20.264 12.425 37.664 1.00 85.31 629 VAL A N 1
ATOM 4774 C CA . VAL A 1 629 ? -19.756 12.570 36.290 1.00 85.31 629 VAL A CA 1
ATOM 4775 C C . VAL A 1 629 ? -18.996 11.310 35.853 1.00 85.31 629 VAL A C 1
ATOM 4777 O O . VAL A 1 629 ? -17.810 11.326 35.538 1.00 85.31 629 VAL A O 1
ATOM 4780 N N . TYR A 1 630 ? -19.703 10.180 35.817 1.00 89.31 630 TYR A N 1
ATOM 4781 C CA . TYR A 1 630 ? -19.148 8.927 35.300 1.00 89.31 630 TYR A CA 1
ATOM 4782 C C . TYR A 1 630 ? -18.823 9.004 33.801 1.00 89.31 630 TYR A C 1
ATOM 4784 O O . TYR A 1 630 ? -19.596 9.543 33.003 1.00 89.31 630 TYR A O 1
ATOM 4792 N N . MET A 1 631 ? -17.719 8.382 33.401 1.00 91.19 631 MET A N 1
ATOM 4793 C CA . MET A 1 631 ? -17.269 8.175 32.023 1.00 91.19 631 MET A CA 1
ATOM 4794 C C . MET A 1 631 ? -17.423 6.709 31.614 1.00 91.19 631 MET A C 1
ATOM 4796 O O . MET A 1 631 ? -17.414 5.818 32.452 1.00 91.19 631 MET A O 1
ATOM 4800 N N . VAL A 1 632 ? -17.501 6.447 30.311 1.00 91.81 632 VAL A N 1
ATOM 4801 C CA . VAL A 1 632 ? -17.308 5.108 29.722 1.00 91.81 632 VAL A CA 1
ATOM 4802 C C . VAL A 1 632 ? -16.227 5.186 28.646 1.00 91.81 632 VAL A C 1
ATOM 4804 O O . VAL A 1 632 ? -15.973 6.268 28.117 1.00 91.81 632 VAL A O 1
ATOM 4807 N N . VAL A 1 633 ? -15.633 4.058 28.240 1.00 90.25 633 VAL A N 1
ATOM 4808 C CA . VAL A 1 633 ? -14.589 4.016 27.185 1.00 90.25 633 VAL A CA 1
ATOM 4809 C C . VAL A 1 633 ? -15.014 4.763 25.911 1.00 90.25 633 VAL A C 1
ATOM 4811 O O . VAL A 1 633 ? -14.205 5.439 25.281 1.00 90.25 633 VAL A O 1
ATOM 4814 N N . ARG A 1 634 ? -16.309 4.737 25.568 1.00 90.88 634 ARG A N 1
ATOM 4815 C CA . ARG A 1 634 ? -16.886 5.503 24.452 1.00 90.88 634 ARG A CA 1
ATOM 4816 C C . ARG A 1 634 ? -16.743 7.026 24.602 1.00 90.88 634 ARG A C 1
ATOM 4818 O O . ARG A 1 634 ? -16.486 7.693 23.600 1.00 90.88 634 ARG A O 1
ATOM 4825 N N . ASP A 1 635 ? -16.911 7.556 25.813 1.00 90.69 635 ASP A N 1
ATOM 4826 C CA . ASP A 1 635 ? -16.801 8.988 26.135 1.00 90.69 635 ASP A CA 1
ATOM 4827 C C . ASP A 1 635 ? -15.332 9.456 26.098 1.00 90.69 635 ASP A C 1
ATOM 4829 O O . ASP A 1 635 ? -15.059 10.623 25.827 1.00 90.69 635 ASP A O 1
ATOM 4833 N N . VAL A 1 636 ? -14.381 8.533 26.275 1.00 89.94 636 VAL A N 1
ATOM 4834 C CA . VAL A 1 636 ? -12.942 8.774 26.077 1.00 89.94 636 VAL A CA 1
ATOM 4835 C C . VAL A 1 636 ? -12.562 8.664 24.593 1.00 89.94 636 VAL A C 1
ATOM 4837 O O . VAL A 1 636 ? -11.883 9.540 24.058 1.00 89.94 636 VAL A O 1
ATOM 4840 N N . ALA A 1 637 ? -13.027 7.622 23.897 1.00 88.12 637 ALA A N 1
ATOM 4841 C CA . ALA A 1 637 ? -12.573 7.256 22.553 1.00 88.12 637 ALA A CA 1
ATOM 4842 C C . ALA A 1 637 ? -13.159 8.106 21.408 1.00 88.12 637 ALA A C 1
ATOM 4844 O O . ALA A 1 637 ? -12.446 8.418 20.457 1.00 88.12 637 ALA A O 1
ATOM 4845 N N . ILE A 1 638 ? -14.454 8.455 21.455 1.00 86.62 638 ILE A N 1
ATOM 4846 C CA . ILE A 1 638 ? -15.164 9.067 20.309 1.00 86.62 638 ILE A CA 1
ATOM 4847 C C . ILE A 1 638 ? -15.136 10.611 20.276 1.00 86.62 638 ILE A C 1
ATOM 4849 O O . ILE A 1 638 ? -15.005 11.161 19.180 1.00 86.62 638 ILE A O 1
ATOM 4853 N N . PRO A 1 639 ? -15.326 11.358 21.386 1.00 87.81 639 PRO A N 1
ATOM 4854 C CA . PRO A 1 639 ? -15.593 12.794 21.294 1.00 87.81 639 PRO A CA 1
ATOM 4855 C C . PRO A 1 639 ? -14.461 13.626 20.680 1.00 87.81 639 PRO A C 1
ATOM 4857 O O . PRO A 1 639 ? -13.275 13.328 20.834 1.00 87.81 639 PRO A O 1
ATOM 4860 N N . ALA A 1 640 ? -14.832 14.732 20.031 1.00 87.19 640 ALA A N 1
ATOM 4861 C CA . ALA A 1 640 ? -13.880 15.753 19.598 1.00 87.19 640 ALA A CA 1
ATOM 4862 C C . ALA A 1 640 ? -13.102 16.320 20.809 1.00 87.19 640 ALA A C 1
ATOM 4864 O O . ALA A 1 640 ? -13.695 16.418 21.886 1.00 87.19 640 ALA A O 1
ATOM 4865 N N . PRO A 1 641 ? -11.826 16.737 20.661 1.00 86.38 641 PRO A N 1
ATOM 4866 C CA . PRO A 1 641 ? -10.974 17.170 21.776 1.00 86.38 641 PRO A CA 1
ATOM 4867 C C . PRO A 1 641 ? -11.629 18.159 22.749 1.00 86.38 641 PRO A C 1
ATOM 4869 O O . PRO A 1 641 ? -11.624 17.908 23.946 1.00 86.38 641 PRO A O 1
ATOM 4872 N N . ALA A 1 642 ? -12.295 19.205 22.248 1.00 84.81 642 ALA A N 1
ATOM 4873 C CA . ALA A 1 642 ? -12.992 20.183 23.090 1.00 84.81 642 ALA A CA 1
ATOM 4874 C C . ALA A 1 642 ? -14.157 19.586 23.912 1.00 84.81 642 ALA A C 1
ATOM 4876 O O . ALA A 1 642 ? -14.406 20.021 25.031 1.00 84.81 642 ALA A O 1
ATOM 4877 N N . LYS A 1 643 ? -14.855 18.564 23.391 1.00 88.00 643 LYS A N 1
ATOM 4878 C CA . LYS A 1 643 ? -15.919 17.861 24.132 1.00 88.00 643 LYS A CA 1
ATOM 4879 C C . LYS A 1 643 ? -15.364 16.915 25.192 1.00 88.00 643 LYS A C 1
ATOM 4881 O O . LYS A 1 643 ? -16.007 16.736 26.216 1.00 88.00 643 LYS A O 1
ATOM 4886 N N . PHE A 1 644 ? -14.201 16.315 24.942 1.00 90.81 644 PHE A N 1
ATOM 4887 C CA . PHE A 1 644 ? -13.498 15.523 25.949 1.00 90.81 644 PHE A CA 1
ATOM 4888 C C . PHE A 1 644 ? -12.949 16.429 27.063 1.00 90.81 644 PHE A C 1
ATOM 4890 O O . PHE A 1 644 ? -13.233 16.181 28.227 1.00 90.81 644 PHE A O 1
ATOM 4897 N N . ALA A 1 645 ? -12.275 17.530 26.714 1.00 87.25 645 ALA A N 1
ATOM 4898 C CA . ALA A 1 645 ? -11.754 18.497 27.683 1.00 87.25 645 ALA A CA 1
ATOM 4899 C C . ALA A 1 645 ? -12.860 19.110 28.564 1.00 87.25 645 ALA A C 1
ATOM 4901 O O . ALA A 1 645 ? -12.720 19.127 29.780 1.00 87.25 645 ALA A O 1
ATOM 4902 N N . GLY A 1 646 ? -13.994 19.524 27.984 1.00 86.56 646 GLY A N 1
ATOM 4903 C CA . GLY A 1 646 ? -15.134 20.024 28.766 1.00 86.56 646 GLY A CA 1
ATOM 4904 C C . GLY A 1 646 ? -15.806 18.964 29.652 1.00 86.56 646 GLY A C 1
ATOM 4905 O O . GLY A 1 646 ? -16.420 19.310 30.657 1.00 86.56 646 GLY A O 1
ATOM 4906 N N . LEU A 1 647 ? -15.680 17.674 29.314 1.00 88.19 647 LEU A N 1
ATOM 4907 C CA . LEU A 1 647 ? -16.143 16.577 30.169 1.00 88.19 647 LEU A CA 1
ATOM 4908 C C . LEU A 1 647 ? -15.167 16.328 31.328 1.00 88.19 647 LEU A C 1
ATOM 4910 O O . LEU A 1 647 ? -15.618 16.119 32.449 1.00 88.19 647 LEU A O 1
ATOM 4914 N N . VAL A 1 648 ? -13.855 16.406 31.074 1.00 88.06 648 VAL A N 1
ATOM 4915 C CA . VAL A 1 648 ? -12.813 16.362 32.115 1.00 88.06 648 VAL A CA 1
ATOM 4916 C C . VAL A 1 648 ? -13.003 17.507 33.111 1.00 88.06 648 VAL A C 1
ATOM 4918 O O . VAL A 1 648 ? -13.136 17.239 34.297 1.00 88.06 648 VAL A O 1
ATOM 4921 N N . GLN A 1 649 ? -13.169 18.743 32.634 1.00 86.00 649 GLN A N 1
ATOM 4922 C CA . GLN A 1 649 ? -13.427 19.912 33.487 1.00 86.00 649 GLN A CA 1
ATOM 4923 C C . GLN A 1 649 ? -14.680 19.747 34.362 1.00 86.00 649 GLN A C 1
ATOM 4925 O O . GLN A 1 649 ? -14.679 20.142 35.524 1.00 86.00 649 GLN A O 1
ATOM 4930 N N . ALA A 1 650 ? -15.745 19.135 33.832 1.00 84.19 650 ALA A N 1
ATOM 4931 C CA . ALA A 1 650 ? -16.947 18.833 34.610 1.00 84.19 650 ALA A CA 1
ATOM 4932 C C . ALA A 1 650 ? -16.721 17.731 35.665 1.00 84.19 650 ALA A C 1
ATOM 4934 O O . ALA A 1 650 ? -17.395 17.733 36.690 1.00 84.19 650 ALA A O 1
ATOM 4935 N N . ALA A 1 651 ? -15.795 16.799 35.424 1.00 85.81 651 ALA A N 1
ATOM 4936 C CA . ALA A 1 651 ? -15.416 15.757 36.376 1.00 85.81 651 ALA A CA 1
ATOM 4937 C C . ALA A 1 651 ? -14.481 16.286 37.479 1.00 85.81 651 ALA A C 1
ATOM 4939 O O . ALA A 1 651 ? -14.691 15.968 38.646 1.00 85.81 651 ALA A O 1
ATOM 4940 N N . GLU A 1 652 ? -13.510 17.137 37.131 1.00 83.44 652 GLU A N 1
ATOM 4941 C CA . GLU A 1 652 ? -12.662 17.862 38.090 1.00 83.44 652 GLU A CA 1
ATOM 4942 C C . GLU A 1 652 ? -13.522 18.729 39.022 1.00 83.44 652 GLU A C 1
ATOM 4944 O O . GLU A 1 652 ? -13.451 18.580 40.240 1.00 83.44 652 GLU A O 1
ATOM 4949 N N . ALA A 1 653 ? -14.419 19.545 38.454 1.00 81.31 653 ALA A N 1
ATOM 4950 C CA . ALA A 1 653 ? -15.320 20.420 39.208 1.00 81.31 653 ALA A CA 1
ATOM 4951 C C . ALA A 1 653 ? -16.372 19.679 40.061 1.00 81.31 653 ALA A C 1
ATOM 4953 O O . ALA A 1 653 ? -17.007 20.301 40.909 1.00 81.31 653 ALA A O 1
ATOM 4954 N N . TRP A 1 654 ? -16.589 18.377 39.833 1.00 78.31 654 TRP A N 1
ATOM 4955 C CA . TRP A 1 654 ? -17.444 17.537 40.684 1.00 78.31 654 TRP A CA 1
ATOM 4956 C C . TRP A 1 654 ? -16.669 16.903 41.852 1.00 78.31 654 TRP A C 1
ATOM 4958 O O . TRP A 1 654 ? -17.269 16.608 42.879 1.00 78.31 654 TRP A O 1
ATOM 4968 N N . LEU A 1 655 ? -15.350 16.709 41.721 1.00 74.88 655 LEU A N 1
ATOM 4969 C CA . LEU A 1 655 ? -14.493 16.201 42.802 1.00 74.88 655 LEU A CA 1
ATOM 4970 C C . LEU A 1 655 ? -14.047 17.299 43.781 1.00 74.88 655 LEU A C 1
ATOM 4972 O O . LEU A 1 655 ? -13.744 16.999 44.934 1.00 74.88 655 LEU A O 1
ATOM 4976 N N . SER A 1 656 ? -13.998 18.559 43.345 1.00 68.94 656 SER A N 1
ATOM 4977 C CA . SER A 1 656 ? -13.692 19.708 44.203 1.00 68.94 656 SER A CA 1
ATOM 4978 C C . SER A 1 656 ? -14.936 20.185 44.970 1.00 68.94 656 SER A C 1
ATOM 4980 O O . SER A 1 656 ? -15.568 21.166 44.577 1.00 68.94 656 SER A O 1
ATOM 4982 N N . GLU A 1 657 ? -15.297 19.490 46.055 1.00 59.31 657 GLU A N 1
ATOM 4983 C CA . GLU A 1 657 ? -16.351 19.953 46.980 1.00 59.31 657 GLU A CA 1
ATOM 4984 C C . GLU A 1 657 ? -15.909 21.185 47.798 1.00 59.31 657 GLU A C 1
ATOM 4986 O O . GLU A 1 657 ? -16.736 22.042 48.116 1.00 59.31 657 GLU A O 1
ATOM 4991 N N . ASP A 1 658 ? -14.607 21.320 48.079 1.00 46.69 658 ASP A N 1
ATOM 4992 C CA . ASP A 1 658 ? -14.018 22.516 48.690 1.00 46.69 658 ASP A CA 1
ATOM 4993 C C . ASP A 1 658 ? -13.680 23.586 47.642 1.00 46.69 658 ASP A C 1
ATOM 4995 O O . ASP A 1 658 ? -13.045 23.330 46.618 1.00 46.69 658 ASP A O 1
ATOM 4999 N N . ASN A 1 659 ? -14.072 24.829 47.930 1.00 43.03 659 ASN A N 1
ATOM 5000 C CA . ASN A 1 659 ? -14.041 25.956 46.991 1.00 43.03 659 ASN A CA 1
ATOM 5001 C C . ASN A 1 659 ? -12.660 26.656 46.903 1.00 43.03 659 ASN A C 1
ATOM 5003 O O . ASN A 1 659 ? -12.584 27.864 46.664 1.00 43.03 659 ASN A O 1
ATOM 5007 N N . GLU A 1 660 ? -11.566 25.916 47.116 1.00 43.19 660 GLU A N 1
ATOM 5008 C CA . GLU A 1 660 ? -10.197 26.383 46.857 1.00 43.19 660 GLU A CA 1
ATOM 5009 C C . GLU A 1 660 ? -9.737 25.913 45.472 1.00 43.19 660 GLU A C 1
ATOM 5011 O O . GLU A 1 660 ? -9.463 24.737 45.232 1.00 43.19 660 GLU A O 1
ATOM 5016 N N . ALA A 1 661 ? -9.650 26.851 44.528 1.00 45.53 661 ALA A N 1
ATOM 5017 C CA . ALA A 1 661 ? -9.305 26.546 43.146 1.00 45.53 661 ALA A CA 1
ATOM 5018 C C . ALA A 1 661 ? -7.838 26.097 42.999 1.00 45.53 661 ALA A C 1
ATOM 5020 O O . ALA A 1 661 ? -6.928 26.926 42.900 1.00 45.53 661 ALA A O 1
ATOM 5021 N N . VAL A 1 662 ? -7.614 24.782 42.880 1.00 44.28 662 VAL A N 1
ATOM 5022 C CA . VAL A 1 662 ? -6.337 24.184 42.446 1.00 44.28 662 VAL A CA 1
ATOM 5023 C C . VAL A 1 662 ? -6.127 24.480 40.953 1.00 44.28 662 VAL A C 1
ATOM 5025 O O . VAL A 1 662 ? -6.318 23.648 40.070 1.00 44.28 662 VAL A O 1
ATOM 5028 N N . SER A 1 663 ? -5.776 25.733 40.663 1.00 47.28 663 SER A N 1
ATOM 5029 C CA . SER A 1 663 ? -5.721 26.341 39.328 1.00 47.28 663 SER A CA 1
ATOM 5030 C C . SER A 1 663 ? -4.483 25.916 38.512 1.00 47.28 663 SER A C 1
ATOM 5032 O O . SER A 1 663 ? -3.815 26.757 37.905 1.00 47.28 663 SER A O 1
ATOM 5034 N N . THR A 1 664 ? -4.140 24.624 38.521 1.00 52.16 664 THR A N 1
ATOM 5035 C CA . THR A 1 664 ? -2.882 24.091 37.963 1.00 52.16 664 THR A CA 1
ATOM 5036 C C . THR A 1 664 ? -3.018 22.808 37.133 1.00 52.16 664 THR A C 1
ATOM 5038 O O . THR A 1 664 ? -2.002 22.329 36.628 1.00 52.16 664 THR A O 1
ATOM 5041 N N . SER A 1 665 ? -4.227 22.270 36.913 1.00 58.47 665 SER A N 1
ATOM 5042 C CA . SER A 1 665 ? -4.433 21.169 35.953 1.00 58.47 665 SER A CA 1
ATOM 5043 C C . SER A 1 665 ? -3.941 21.561 34.546 1.00 58.47 665 SER A C 1
ATOM 5045 O O . SER A 1 665 ? -4.449 22.530 33.971 1.00 58.47 665 SER A O 1
ATOM 5047 N N . PRO A 1 666 ? -2.965 20.843 33.953 1.00 66.44 666 PRO A N 1
ATOM 5048 C CA . PRO A 1 666 ? -2.413 21.199 32.650 1.00 66.44 666 PRO A CA 1
ATOM 5049 C C . PRO A 1 666 ? -3.449 20.976 31.548 1.00 66.44 666 PRO A C 1
ATOM 5051 O O . PRO A 1 666 ? -4.154 19.963 31.528 1.00 66.44 666 PRO A O 1
ATOM 5054 N N . SER A 1 667 ? -3.534 21.905 30.594 1.00 82.00 667 SER A N 1
ATOM 5055 C CA . SER A 1 667 ? -4.559 21.831 29.549 1.00 82.00 667 SER A CA 1
ATOM 5056 C C . SER A 1 667 ? -4.378 20.594 28.655 1.00 82.00 667 SER A C 1
ATOM 5058 O O . SER A 1 667 ? -3.259 20.228 28.292 1.00 82.00 667 SER A O 1
ATOM 5060 N N . PHE A 1 668 ? -5.481 19.962 28.235 1.00 84.44 668 PHE A N 1
ATOM 5061 C CA . PHE A 1 668 ? -5.420 18.771 27.375 1.00 84.44 668 PHE A CA 1
ATOM 5062 C C . PHE A 1 668 ? -4.655 19.017 26.058 1.00 84.44 668 PHE A C 1
ATOM 5064 O O . PHE A 1 668 ? -4.029 18.105 25.519 1.00 84.44 668 PHE A O 1
ATOM 5071 N N . GLU A 1 669 ? -4.669 20.247 25.533 1.00 83.94 669 GLU A N 1
ATOM 5072 C CA . GLU A 1 669 ? -3.918 20.612 24.325 1.00 83.94 669 GLU A CA 1
ATOM 5073 C C . GLU A 1 669 ? -2.399 20.677 24.573 1.00 83.94 669 GLU A C 1
ATOM 5075 O O . GLU A 1 669 ? -1.610 20.270 23.721 1.00 83.94 669 GLU A O 1
ATOM 5080 N N . GLU A 1 670 ? -1.979 21.153 25.744 1.00 85.31 670 GLU A N 1
ATOM 5081 C CA . GLU A 1 670 ? -0.578 21.195 26.173 1.00 85.31 670 GLU A CA 1
ATOM 5082 C C . GLU A 1 670 ? -0.045 19.793 26.485 1.00 85.31 670 GLU A C 1
ATOM 5084 O O . GLU A 1 670 ? 0.984 19.391 25.938 1.00 85.31 670 GLU A O 1
ATOM 5089 N N . PHE A 1 671 ? -0.815 18.993 27.230 1.00 90.31 671 PHE A N 1
ATOM 5090 C CA . PHE A 1 671 ? -0.555 17.564 27.414 1.00 90.31 671 PHE A CA 1
ATOM 5091 C C . PHE A 1 671 ? -0.415 16.839 26.064 1.00 90.31 671 PHE A C 1
ATOM 5093 O O . PHE A 1 671 ? 0.545 16.101 25.852 1.00 90.31 671 PHE A O 1
ATOM 5100 N N . SER A 1 672 ? -1.314 17.099 25.106 1.00 87.88 672 SER A N 1
ATOM 5101 C CA . SER A 1 672 ? -1.272 16.473 23.774 1.00 87.88 672 SER A CA 1
ATOM 5102 C C . SER A 1 672 ? -0.009 16.829 22.978 1.00 87.88 672 SER A C 1
ATOM 5104 O O . SER A 1 672 ? 0.465 16.005 22.195 1.00 87.88 672 SER A O 1
ATOM 5106 N N . LYS A 1 673 ? 0.564 18.025 23.180 1.00 88.50 673 LYS A N 1
ATOM 5107 C CA . LYS A 1 673 ? 1.855 18.426 22.587 1.00 88.50 673 LYS A CA 1
ATOM 5108 C C . LYS A 1 673 ? 3.033 17.715 23.264 1.00 88.50 673 LYS A C 1
ATOM 5110 O O . LYS A 1 673 ? 3.979 17.330 22.581 1.00 88.50 673 LYS A O 1
ATOM 5115 N N . GLY A 1 674 ? 2.960 17.509 24.581 1.00 89.31 674 GLY A N 1
ATOM 5116 C CA . GLY A 1 674 ? 3.975 16.804 25.372 1.00 89.31 674 GLY A CA 1
ATOM 5117 C C . GLY A 1 674 ? 3.920 15.271 25.297 1.00 89.31 674 GLY A C 1
ATOM 5118 O O . GLY A 1 674 ? 4.923 14.627 25.587 1.00 89.31 674 GLY A O 1
ATOM 5119 N N . LEU A 1 675 ? 2.797 14.674 24.878 1.00 91.19 675 LEU A N 1
ATOM 5120 C CA . LEU A 1 675 ? 2.474 13.244 25.029 1.00 91.19 675 LEU A CA 1
ATOM 5121 C C . LEU A 1 675 ? 3.619 12.271 24.690 1.00 91.19 675 LEU A C 1
ATOM 5123 O O . LEU A 1 675 ? 3.908 11.368 25.471 1.00 91.19 675 LEU A O 1
ATOM 5127 N N . LYS A 1 676 ? 4.325 12.470 23.568 1.00 89.25 676 LYS A N 1
ATOM 5128 C CA . LYS A 1 676 ? 5.410 11.562 23.128 1.00 89.25 676 LYS A CA 1
ATOM 5129 C C . LYS A 1 676 ? 6.681 11.624 23.994 1.00 89.25 676 LYS A C 1
ATOM 5131 O O . LYS A 1 676 ? 7.568 10.783 23.853 1.00 89.25 676 LYS A O 1
ATOM 5136 N N . GLN A 1 677 ? 6.763 12.599 24.896 1.00 92.00 677 GLN A N 1
ATOM 5137 C CA . GLN A 1 677 ? 7.838 12.781 25.873 1.00 92.00 677 GLN A CA 1
ATOM 5138 C C . GLN A 1 677 ? 7.489 12.178 27.248 1.00 92.00 677 GLN A C 1
ATOM 5140 O O . GLN A 1 677 ? 8.361 12.087 28.108 1.00 92.00 677 GLN A O 1
ATOM 5145 N N . LEU A 1 678 ? 6.236 11.754 27.473 1.00 90.38 678 LEU A N 1
ATOM 5146 C CA . LEU A 1 678 ? 5.801 11.201 28.757 1.00 90.38 678 LEU A CA 1
ATOM 5147 C C . LEU A 1 678 ? 6.337 9.769 28.954 1.00 90.38 678 LEU A C 1
ATOM 5149 O O . LEU A 1 678 ? 6.100 8.915 28.095 1.00 90.38 678 LEU A O 1
ATOM 5153 N N . PRO A 1 679 ? 6.976 9.442 30.097 1.00 92.69 679 PRO A N 1
ATOM 5154 C CA . PRO A 1 679 ? 7.538 8.108 30.330 1.00 92.69 679 PRO A CA 1
ATOM 5155 C C . PRO A 1 679 ? 6.518 6.963 30.245 1.00 92.69 679 PRO A C 1
ATOM 5157 O O . PRO A 1 679 ? 6.855 5.877 29.780 1.00 92.69 679 PRO A O 1
ATOM 5160 N N . ALA A 1 680 ? 5.265 7.189 30.655 1.00 91.25 680 ALA A N 1
ATOM 5161 C CA . ALA A 1 680 ? 4.198 6.188 30.555 1.00 91.25 680 ALA A CA 1
ATOM 5162 C C . ALA A 1 680 ? 3.812 5.890 29.093 1.00 91.25 680 ALA A C 1
ATOM 5164 O O . ALA A 1 680 ? 3.689 4.726 28.711 1.00 91.25 680 ALA A O 1
ATOM 5165 N N . TRP A 1 681 ? 3.720 6.926 28.250 1.00 93.81 681 TRP A N 1
ATOM 5166 C CA . TRP A 1 681 ? 3.520 6.770 26.806 1.00 93.81 681 TRP A CA 1
ATOM 5167 C C . TRP A 1 681 ? 4.695 6.035 26.151 1.00 93.81 681 TRP A C 1
ATOM 5169 O O . TRP A 1 681 ? 4.488 5.108 25.372 1.00 93.81 681 TRP A O 1
ATOM 5179 N N . GLN A 1 682 ? 5.930 6.418 26.486 1.00 92.62 682 GLN A N 1
ATOM 5180 C CA . GLN A 1 682 ? 7.137 5.797 25.934 1.00 92.62 682 GLN A CA 1
ATOM 5181 C C . GLN A 1 682 ? 7.226 4.304 26.279 1.00 92.62 682 GLN A C 1
ATOM 5183 O O . GLN A 1 682 ? 7.571 3.509 25.410 1.00 92.62 682 GLN A O 1
ATOM 5188 N N . ARG A 1 683 ? 6.839 3.910 27.502 1.00 93.06 683 ARG A N 1
ATOM 5189 C CA . ARG A 1 683 ? 6.719 2.497 27.905 1.00 93.06 683 ARG A CA 1
ATOM 5190 C C . ARG A 1 683 ? 5.642 1.760 27.107 1.00 93.06 683 ARG A C 1
ATOM 5192 O O . ARG A 1 683 ? 5.939 0.725 26.531 1.00 93.06 683 ARG A O 1
ATOM 5199 N N . LEU A 1 684 ? 4.423 2.304 27.014 1.00 92.31 684 LEU A N 1
ATOM 5200 C CA . LEU A 1 684 ? 3.343 1.692 26.222 1.00 92.31 684 LEU A CA 1
ATOM 5201 C C . LEU A 1 684 ? 3.722 1.515 24.744 1.00 92.31 684 LEU A C 1
ATOM 5203 O O . LEU A 1 684 ? 3.308 0.541 24.119 1.00 92.31 684 LEU A O 1
ATOM 5207 N N . TRP A 1 685 ? 4.510 2.439 24.189 1.00 90.25 685 TRP A N 1
ATOM 5208 C CA . TRP A 1 685 ? 4.987 2.343 22.815 1.00 90.25 685 TRP A CA 1
ATOM 5209 C C . TRP A 1 685 ? 6.113 1.311 22.653 1.00 90.25 685 TRP A C 1
ATOM 5211 O O . TRP A 1 685 ? 6.013 0.455 21.776 1.00 90.25 685 TRP A O 1
ATOM 5221 N N . ALA A 1 686 ? 7.129 1.322 23.522 1.00 90.06 686 ALA A N 1
ATOM 5222 C CA . ALA A 1 686 ? 8.209 0.331 23.506 1.00 90.06 686 ALA A CA 1
ATOM 5223 C C . ALA A 1 686 ? 7.683 -1.103 23.713 1.00 90.06 686 ALA A C 1
ATOM 5225 O O . ALA A 1 686 ? 8.072 -2.017 22.989 1.00 90.06 686 ALA A O 1
ATOM 5226 N N . ASP A 1 687 ? 6.724 -1.285 24.624 1.00 89.50 687 ASP A N 1
ATOM 5227 C CA . ASP A 1 687 ? 6.046 -2.565 24.845 1.00 89.50 687 ASP A CA 1
ATOM 5228 C C . ASP A 1 687 ? 5.204 -2.988 23.627 1.00 89.50 687 ASP A C 1
ATOM 5230 O O . ASP A 1 687 ? 5.054 -4.181 23.369 1.00 89.50 687 ASP A O 1
ATOM 5234 N N . SER A 1 688 ? 4.681 -2.036 22.840 1.00 89.38 688 SER A N 1
ATOM 5235 C CA . SER A 1 688 ? 3.999 -2.348 21.577 1.00 89.38 688 SER A CA 1
ATOM 5236 C C . SER A 1 688 ? 4.977 -2.818 20.494 1.00 89.38 688 SER A C 1
ATOM 5238 O O . SER A 1 688 ? 4.679 -3.759 19.764 1.00 89.38 688 SER A O 1
ATOM 5240 N N . GLU A 1 689 ? 6.177 -2.238 20.423 1.00 86.69 689 GLU A N 1
ATOM 5241 C CA . GLU A 1 689 ? 7.221 -2.674 19.488 1.00 86.69 689 GLU A CA 1
ATOM 5242 C C . GLU A 1 689 ? 7.781 -4.052 19.890 1.00 86.69 689 GLU A C 1
ATOM 5244 O O . GLU A 1 689 ? 7.946 -4.923 19.032 1.00 86.69 689 GLU A O 1
ATOM 5249 N N . ALA A 1 690 ? 7.960 -4.301 21.192 1.00 87.06 690 ALA A N 1
ATOM 5250 C CA . ALA A 1 690 ? 8.337 -5.608 21.732 1.00 87.06 690 ALA A CA 1
ATOM 5251 C C . ALA A 1 690 ? 7.256 -6.680 21.494 1.00 87.06 690 ALA A C 1
ATOM 5253 O O . ALA A 1 690 ? 7.569 -7.765 21.007 1.00 87.06 690 ALA A O 1
ATOM 5254 N N . GLY A 1 691 ? 5.981 -6.374 21.761 1.00 86.44 691 GLY A N 1
ATOM 5255 C CA . GLY A 1 691 ? 4.869 -7.302 21.533 1.00 86.44 691 GLY A CA 1
ATOM 5256 C C . GLY A 1 691 ? 4.651 -7.637 20.053 1.00 86.44 691 GLY A C 1
ATOM 5257 O O . GLY A 1 691 ? 4.320 -8.772 19.722 1.00 86.44 691 GLY A O 1
ATOM 5258 N N . ILE A 1 692 ? 4.911 -6.695 19.138 1.00 83.81 692 ILE A N 1
ATOM 5259 C CA . ILE A 1 692 ? 4.941 -6.978 17.693 1.00 83.81 692 ILE A CA 1
ATOM 5260 C C . ILE A 1 692 ? 6.118 -7.897 17.340 1.00 83.81 692 ILE A C 1
ATOM 5262 O O . ILE A 1 692 ? 5.949 -8.816 16.540 1.00 83.81 692 ILE A O 1
ATOM 5266 N N . ALA A 1 693 ? 7.299 -7.696 17.932 1.00 80.88 693 ALA A N 1
ATOM 5267 C CA . ALA A 1 693 ? 8.441 -8.586 17.721 1.00 80.88 693 ALA A CA 1
ATOM 5268 C C . ALA A 1 693 ? 8.181 -10.014 18.242 1.00 80.88 693 ALA A C 1
ATOM 5270 O O . ALA A 1 693 ? 8.568 -10.973 17.577 1.00 80.88 693 ALA A O 1
ATOM 5271 N N . GLU A 1 694 ? 7.490 -10.165 19.375 1.00 83.69 694 G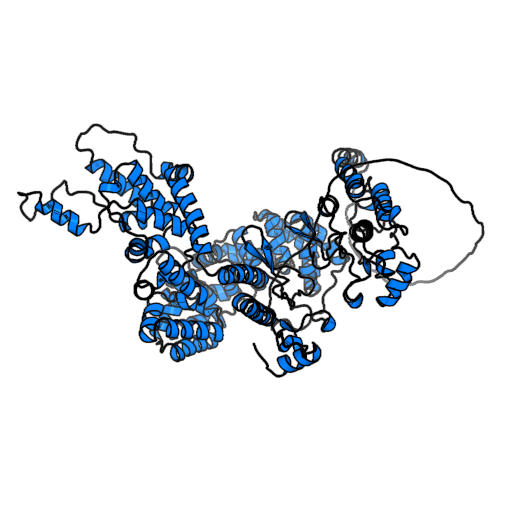LU A N 1
ATOM 5272 C CA . GLU A 1 694 ? 7.080 -11.466 19.920 1.00 83.69 694 GLU A CA 1
ATOM 5273 C C . GLU A 1 694 ? 6.010 -12.147 19.050 1.00 83.69 694 GLU A C 1
ATOM 5275 O O . GLU A 1 694 ? 6.188 -13.297 18.648 1.00 83.69 694 GLU A O 1
ATOM 5280 N N . LEU A 1 695 ? 4.940 -11.436 18.672 1.00 80.31 695 LEU A N 1
ATOM 5281 C CA . LEU A 1 695 ? 3.908 -11.962 17.768 1.00 80.31 695 LEU A CA 1
ATOM 5282 C C . LEU A 1 695 ? 4.506 -12.414 16.427 1.00 80.31 695 LEU A C 1
ATOM 5284 O O . LEU A 1 695 ? 4.124 -13.459 15.904 1.00 80.31 695 LEU A O 1
ATOM 5288 N N . A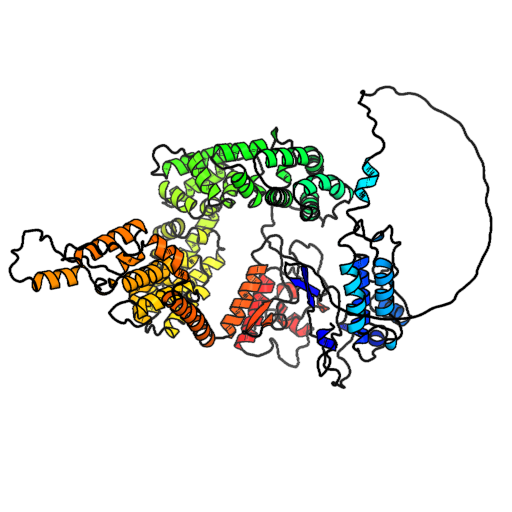SN A 1 696 ? 5.490 -11.682 15.899 1.00 72.38 696 ASN A N 1
ATOM 5289 C CA . ASN A 1 696 ? 6.207 -12.067 14.683 1.00 72.38 696 ASN A CA 1
ATOM 5290 C C . ASN A 1 696 ? 7.092 -13.320 14.849 1.00 72.38 696 ASN A C 1
ATOM 5292 O O . ASN A 1 696 ? 7.357 -13.993 13.860 1.00 72.38 696 ASN A O 1
ATOM 5296 N N . GLN A 1 697 ? 7.534 -13.667 16.062 1.00 75.62 697 GLN A N 1
ATOM 5297 C CA . GLN A 1 697 ? 8.238 -14.935 16.321 1.00 75.62 697 GLN A CA 1
ATOM 5298 C C . GLN A 1 697 ? 7.278 -16.130 16.441 1.00 75.62 697 GLN A C 1
ATOM 5300 O O . GLN A 1 697 ? 7.693 -17.266 16.226 1.00 75.62 697 GLN A O 1
ATOM 5305 N N . GLN A 1 698 ? 6.011 -15.881 16.789 1.00 75.56 698 GLN A N 1
ATOM 5306 C CA . GLN A 1 698 ? 4.975 -16.911 16.943 1.00 75.56 698 GLN A CA 1
ATOM 5307 C C . GLN A 1 698 ? 4.158 -17.152 15.659 1.00 75.56 698 GLN A C 1
ATOM 5309 O O . GLN A 1 698 ? 3.591 -18.230 15.476 1.00 75.56 698 GLN A O 1
ATOM 5314 N N . LEU A 1 699 ? 4.093 -16.171 14.753 1.00 69.38 699 LEU A N 1
ATOM 5315 C CA . LEU A 1 699 ? 3.611 -16.373 13.385 1.00 69.38 699 LEU A CA 1
ATOM 5316 C C . LEU A 1 699 ? 4.609 -17.246 12.597 1.00 69.38 699 LEU A C 1
ATOM 5318 O O . LEU A 1 699 ? 5.813 -17.101 12.804 1.00 69.38 699 LEU A O 1
ATOM 5322 N N . PRO A 1 700 ? 4.159 -18.108 11.660 1.00 67.12 700 PRO A N 1
ATOM 5323 C CA . PRO A 1 700 ? 5.071 -18.891 10.828 1.00 67.12 700 PRO A CA 1
ATOM 5324 C C . PRO A 1 700 ? 6.041 -17.953 10.093 1.00 67.12 700 PRO A C 1
ATOM 5326 O O . PRO A 1 700 ? 5.579 -17.105 9.319 1.00 67.12 700 PRO A O 1
ATOM 5329 N N . PRO A 1 701 ? 7.365 -18.044 10.307 1.00 63.00 701 PRO A N 1
ATOM 5330 C CA . PRO A 1 701 ? 8.296 -17.082 9.725 1.00 63.00 701 PRO A CA 1
ATOM 5331 C C . PRO A 1 701 ? 8.349 -17.190 8.193 1.00 63.00 701 PRO A C 1
ATOM 5333 O O . PRO A 1 701 ? 8.712 -16.234 7.516 1.00 63.00 701 PRO A O 1
ATOM 5336 N N . GLU A 1 702 ? 7.893 -18.302 7.619 1.00 67.56 702 GLU A N 1
ATOM 5337 C CA . GLU A 1 702 ? 7.623 -18.501 6.192 1.00 67.56 702 GLU A CA 1
ATOM 5338 C C . GLU A 1 702 ? 6.567 -17.510 5.685 1.00 67.56 702 GLU A C 1
ATOM 5340 O O . GLU A 1 702 ? 6.744 -16.919 4.622 1.00 67.56 702 GLU A O 1
ATOM 5345 N N . LEU A 1 703 ? 5.510 -17.267 6.471 1.00 66.12 703 LEU A N 1
ATOM 5346 C CA . LEU A 1 703 ? 4.450 -16.306 6.159 1.00 66.12 703 LEU A CA 1
ATOM 5347 C C . LEU A 1 703 ? 4.981 -14.869 6.187 1.00 66.12 703 LEU A C 1
ATOM 5349 O O . LEU A 1 703 ? 4.607 -14.072 5.334 1.00 66.12 703 LEU A O 1
ATOM 5353 N N . LEU A 1 704 ? 5.867 -14.537 7.132 1.00 66.31 704 LEU A N 1
ATOM 5354 C CA . LEU A 1 704 ? 6.479 -13.206 7.223 1.00 66.31 704 LEU A CA 1
ATOM 5355 C C . LEU A 1 704 ? 7.513 -12.966 6.118 1.00 66.31 704 LEU A C 1
ATOM 5357 O O . LEU A 1 704 ? 7.505 -11.903 5.503 1.00 66.31 704 LEU A O 1
ATOM 5361 N N . ARG A 1 705 ? 8.346 -13.966 5.803 1.00 73.19 705 ARG A N 1
ATOM 5362 C CA . ARG A 1 705 ? 9.271 -13.928 4.658 1.00 73.19 705 ARG A CA 1
ATOM 5363 C C . ARG A 1 705 ? 8.508 -13.786 3.339 1.00 73.19 705 ARG A C 1
ATOM 5365 O O . ARG A 1 705 ? 8.874 -12.953 2.511 1.00 73.19 705 ARG A O 1
ATOM 5372 N N . ALA A 1 706 ? 7.420 -14.540 3.170 1.00 77.25 706 ALA A N 1
ATOM 5373 C CA . ALA A 1 706 ? 6.519 -14.412 2.030 1.00 77.25 706 ALA A CA 1
ATOM 5374 C C . ALA A 1 706 ? 5.806 -13.050 2.007 1.00 77.25 706 ALA A C 1
ATOM 5376 O O . ALA A 1 706 ? 5.654 -12.484 0.932 1.00 77.25 706 ALA A O 1
ATOM 5377 N N . LEU A 1 707 ? 5.411 -12.486 3.153 1.00 71.94 707 LEU A N 1
ATOM 5378 C CA . LEU A 1 707 ? 4.773 -11.168 3.229 1.00 71.94 707 LEU A CA 1
ATOM 5379 C C . LEU A 1 707 ? 5.742 -10.031 2.880 1.00 71.94 707 LEU A C 1
ATOM 5381 O O . LEU A 1 707 ? 5.365 -9.150 2.117 1.00 71.94 707 LEU A O 1
ATOM 5385 N N . ASP A 1 708 ? 6.981 -10.047 3.375 1.00 73.38 708 ASP A N 1
ATOM 5386 C CA . ASP A 1 708 ? 8.008 -9.070 2.982 1.00 73.38 708 ASP A CA 1
ATOM 5387 C C . ASP A 1 708 ? 8.340 -9.187 1.484 1.00 73.38 708 ASP A C 1
ATOM 5389 O O . ASP A 1 708 ? 8.386 -8.179 0.777 1.00 73.38 708 ASP A O 1
ATOM 5393 N N . ALA A 1 709 ? 8.496 -10.413 0.969 1.00 80.44 709 ALA A N 1
ATOM 5394 C CA . ALA A 1 709 ? 8.713 -10.660 -0.456 1.00 80.44 709 ALA A CA 1
ATOM 5395 C C . ALA A 1 709 ? 7.516 -10.215 -1.316 1.00 80.44 709 ALA A C 1
ATOM 5397 O O . ALA A 1 709 ? 7.714 -9.563 -2.338 1.00 80.44 709 ALA A O 1
ATOM 5398 N N . ALA A 1 710 ? 6.281 -10.488 -0.885 1.00 80.25 710 ALA A N 1
ATOM 5399 C CA . ALA A 1 710 ? 5.058 -10.033 -1.544 1.00 80.25 710 ALA A CA 1
ATOM 5400 C C . ALA A 1 710 ? 4.892 -8.511 -1.462 1.00 80.25 710 ALA A C 1
ATOM 5402 O O . ALA A 1 710 ? 4.447 -7.909 -2.431 1.00 80.25 710 ALA A O 1
ATOM 5403 N N . CYS A 1 711 ? 5.295 -7.866 -0.364 1.00 69.38 711 CYS A N 1
ATOM 5404 C CA . CYS A 1 711 ? 5.362 -6.408 -0.262 1.00 69.38 711 CYS A CA 1
ATOM 5405 C C . CYS A 1 711 ? 6.418 -5.828 -1.213 1.00 69.38 711 CYS A C 1
ATOM 5407 O O . CYS A 1 711 ? 6.174 -4.787 -1.817 1.00 69.38 711 CYS A O 1
ATOM 5409 N N . GLY A 1 712 ? 7.557 -6.504 -1.392 1.00 72.06 712 GLY A N 1
ATOM 5410 C CA . GLY A 1 712 ? 8.567 -6.161 -2.394 1.00 72.06 712 GLY A CA 1
ATOM 5411 C C . GLY A 1 712 ? 8.046 -6.310 -3.825 1.00 72.06 712 GLY A C 1
ATOM 5412 O O . GLY A 1 712 ? 8.163 -5.379 -4.617 1.00 72.06 712 GLY A O 1
ATOM 5413 N N . MET A 1 713 ? 7.401 -7.432 -4.148 1.00 82.50 713 MET A N 1
ATOM 5414 C CA . MET A 1 713 ? 6.807 -7.662 -5.467 1.00 82.50 713 MET A CA 1
ATOM 5415 C C . MET A 1 713 ? 5.638 -6.718 -5.751 1.00 82.50 713 MET A C 1
ATOM 5417 O O . MET A 1 713 ? 5.600 -6.123 -6.821 1.00 82.50 713 MET A O 1
ATOM 5421 N N . LEU A 1 714 ? 4.756 -6.472 -4.780 1.00 71.75 714 LEU A N 1
ATOM 5422 C CA . LEU A 1 714 ? 3.716 -5.445 -4.865 1.00 71.75 714 LEU A CA 1
ATOM 5423 C C . LEU A 1 714 ? 4.329 -4.054 -5.067 1.00 71.75 714 LEU A C 1
ATOM 5425 O O . LEU A 1 714 ? 3.844 -3.299 -5.895 1.00 71.75 714 LEU A O 1
ATOM 5429 N N . HIS A 1 715 ? 5.421 -3.722 -4.374 1.00 65.81 715 HIS A N 1
ATOM 5430 C CA . HIS A 1 715 ? 6.129 -2.451 -4.549 1.00 65.81 715 HIS A CA 1
ATOM 5431 C C . HIS A 1 715 ? 6.720 -2.288 -5.956 1.00 65.81 715 HIS A C 1
ATOM 5433 O O . HIS A 1 715 ? 6.855 -1.144 -6.392 1.00 65.81 715 HIS A O 1
ATOM 5439 N N . LEU A 1 716 ? 7.062 -3.380 -6.651 1.00 65.50 716 LEU A N 1
ATOM 5440 C CA . LEU A 1 716 ? 7.450 -3.377 -8.067 1.00 65.50 716 LEU A CA 1
ATOM 5441 C C . LEU A 1 716 ? 6.222 -3.303 -8.987 1.00 65.50 716 LEU A C 1
ATOM 5443 O O . LEU A 1 716 ? 6.260 -2.562 -9.958 1.00 65.50 716 LEU A O 1
ATOM 5447 N N . HIS A 1 717 ? 5.146 -4.023 -8.653 1.00 71.75 717 HIS A N 1
ATOM 5448 C CA . HIS A 1 717 ? 3.891 -4.160 -9.411 1.00 71.75 717 HIS A CA 1
ATOM 5449 C C . HIS A 1 717 ? 2.831 -3.063 -9.135 1.00 71.75 717 HIS A C 1
ATOM 5451 O O . HIS A 1 717 ? 1.690 -3.216 -9.574 1.00 71.75 717 HIS A O 1
ATOM 5457 N N . SER A 1 718 ? 3.161 -2.000 -8.382 1.00 52.81 718 SER A N 1
ATOM 5458 C CA . SER A 1 718 ? 2.242 -0.891 -8.038 1.00 52.81 718 SER A CA 1
ATOM 5459 C C . SER A 1 718 ? 2.827 0.532 -8.230 1.00 52.81 718 SER A C 1
ATOM 5461 O O . SER A 1 718 ? 2.569 1.444 -7.432 1.00 52.81 718 SER A O 1
ATOM 5463 N N . ARG A 1 719 ? 3.708 0.713 -9.217 1.00 54.62 719 ARG A N 1
ATOM 5464 C CA . ARG A 1 719 ? 4.476 1.924 -9.568 1.00 54.62 719 ARG A CA 1
ATOM 5465 C C . ARG A 1 719 ? 3.925 2.723 -10.782 1.00 54.62 719 ARG A C 1
ATOM 5467 O O . ARG A 1 719 ? 2.909 3.392 -10.627 1.00 54.62 719 ARG A O 1
ATOM 5474 N N . ALA A 1 720 ? 4.651 2.832 -11.923 1.00 44.66 720 ALA A N 1
ATOM 5475 C CA . ALA A 1 720 ? 4.275 3.734 -13.051 1.00 44.66 720 ALA A CA 1
ATOM 5476 C C . ALA A 1 720 ? 4.612 3.398 -14.552 1.00 44.66 720 ALA A C 1
ATOM 5478 O O . ALA A 1 720 ? 3.801 3.784 -15.385 1.00 44.66 720 ALA A O 1
ATOM 5479 N N . VAL A 1 721 ? 5.768 2.798 -14.940 1.00 45.38 721 VAL A N 1
ATOM 5480 C CA . VAL A 1 721 ? 6.085 2.238 -16.312 1.00 45.38 721 VAL A CA 1
ATOM 5481 C C . VAL A 1 721 ? 6.945 0.914 -16.312 1.00 45.38 721 VAL A C 1
ATOM 5483 O O . VAL A 1 721 ? 8.173 0.983 -16.307 1.00 45.38 721 VAL A O 1
ATOM 5486 N N . PRO A 1 722 ? 6.347 -0.284 -16.412 1.00 47.78 722 PRO A N 1
ATOM 5487 C CA . PRO A 1 722 ? 6.556 -1.587 -15.689 1.00 47.78 722 PRO A CA 1
ATOM 5488 C C . PRO A 1 722 ? 7.887 -2.049 -15.055 1.00 47.78 722 PRO A C 1
ATOM 5490 O O . PRO A 1 722 ? 8.957 -1.716 -15.532 1.00 47.78 722 PRO A O 1
ATOM 5493 N N . ILE A 1 723 ? 7.797 -2.972 -14.077 1.00 58.50 723 ILE A N 1
ATOM 5494 C CA . ILE A 1 723 ? 8.799 -3.994 -13.711 1.00 58.50 723 ILE A CA 1
ATOM 5495 C C . ILE A 1 723 ? 8.104 -5.342 -13.473 1.00 58.50 723 ILE A C 1
ATOM 5497 O O . ILE A 1 723 ? 7.441 -5.554 -12.461 1.00 58.50 723 ILE A O 1
ATOM 5501 N N . VAL A 1 724 ? 8.347 -6.282 -14.384 1.00 65.56 724 VAL A N 1
ATOM 5502 C CA . VAL A 1 724 ? 8.233 -7.726 -14.131 1.00 65.56 724 VAL A CA 1
ATOM 5503 C C . VAL A 1 724 ? 9.642 -8.232 -13.828 1.00 65.56 724 VAL A C 1
ATOM 5505 O O . VAL A 1 724 ? 10.569 -7.927 -14.585 1.00 65.56 724 VAL A O 1
ATOM 5508 N N . HIS A 1 725 ? 9.816 -8.985 -12.745 1.00 80.75 725 HIS A N 1
ATOM 5509 C CA . HIS A 1 725 ? 11.105 -9.486 -12.261 1.00 80.75 725 HIS A CA 1
ATOM 5510 C C . HIS A 1 725 ? 11.677 -10.597 -13.150 1.00 80.75 725 HIS A C 1
ATOM 5512 O O . HIS A 1 725 ? 12.879 -10.654 -13.407 1.00 80.75 725 HIS A O 1
ATOM 5518 N N . ARG A 1 726 ? 10.806 -11.473 -13.666 1.00 72.62 726 ARG A N 1
ATOM 5519 C CA . ARG A 1 726 ? 11.061 -12.534 -14.663 1.00 72.62 726 ARG A CA 1
ATOM 5520 C C . ARG A 1 726 ? 12.000 -13.669 -14.240 1.00 72.62 726 ARG A C 1
ATOM 5522 O O . ARG A 1 726 ? 11.958 -14.719 -14.870 1.00 72.62 726 ARG A O 1
ATOM 5529 N N . ASP A 1 727 ? 12.807 -13.479 -13.203 1.00 77.12 727 ASP A N 1
ATOM 5530 C CA . ASP A 1 727 ? 13.646 -14.508 -12.569 1.00 77.12 727 ASP A CA 1
ATOM 5531 C C . ASP A 1 727 ? 13.510 -14.449 -11.037 1.00 77.12 727 ASP A C 1
ATOM 5533 O O . ASP A 1 727 ? 14.486 -14.429 -10.290 1.00 77.12 727 ASP A O 1
ATOM 5537 N N . LEU A 1 728 ? 12.268 -14.312 -10.559 1.00 85.00 728 LEU A N 1
ATOM 5538 C CA . LEU A 1 728 ? 11.957 -14.366 -9.133 1.00 85.00 728 LEU A CA 1
ATOM 5539 C C . LEU A 1 728 ? 12.111 -15.813 -8.641 1.00 85.00 728 LEU A C 1
ATOM 5541 O O . LEU A 1 728 ? 11.474 -16.725 -9.158 1.00 85.00 728 LEU A O 1
ATOM 5545 N N . LYS A 1 729 ? 12.977 -16.019 -7.653 1.00 82.00 729 LYS A N 1
ATOM 5546 C CA . LYS A 1 729 ? 13.330 -17.326 -7.084 1.00 82.00 729 LYS A CA 1
ATOM 5547 C C . LYS A 1 729 ? 13.805 -17.135 -5.645 1.00 82.00 729 LYS A C 1
ATOM 5549 O O . LYS A 1 729 ? 14.207 -16.026 -5.295 1.00 82.00 729 LYS A O 1
ATOM 5554 N N . SER A 1 730 ? 13.817 -18.187 -4.829 1.00 77.94 730 SER A N 1
ATOM 5555 C CA . SER A 1 730 ? 14.300 -18.140 -3.435 1.00 77.94 730 SER A CA 1
ATOM 5556 C C . SER A 1 730 ? 15.696 -17.514 -3.306 1.00 77.94 730 SER A C 1
ATOM 5558 O O . SER A 1 730 ? 15.922 -16.660 -2.454 1.00 77.94 730 SER A O 1
ATOM 5560 N N . LEU A 1 731 ? 16.603 -17.848 -4.230 1.00 76.19 731 LEU A N 1
ATOM 5561 C CA . LEU A 1 731 ? 17.966 -17.299 -4.322 1.00 76.19 731 LEU A CA 1
ATOM 5562 C C . LEU A 1 731 ? 18.026 -15.777 -4.581 1.00 76.19 731 LEU A C 1
ATOM 5564 O O . LEU A 1 731 ? 19.053 -15.155 -4.317 1.00 76.19 731 LEU A O 1
ATOM 5568 N N . ASN A 1 732 ? 16.941 -15.180 -5.083 1.00 81.31 732 ASN A N 1
ATOM 5569 C CA . ASN A 1 732 ? 16.826 -13.750 -5.401 1.00 81.31 732 ASN A CA 1
ATOM 5570 C C . ASN A 1 732 ? 16.062 -12.960 -4.318 1.00 81.31 732 ASN A C 1
ATOM 5572 O O . ASN A 1 732 ? 15.757 -11.779 -4.492 1.00 81.31 732 ASN A O 1
ATOM 5576 N N . LEU A 1 733 ? 15.779 -13.599 -3.180 1.00 81.75 733 LEU A N 1
ATOM 5577 C CA . LEU A 1 733 ? 15.221 -12.981 -1.984 1.00 81.75 733 LEU A CA 1
ATOM 5578 C C . LEU A 1 733 ? 16.307 -12.889 -0.907 1.00 81.75 733 LEU A C 1
ATOM 5580 O O . LEU A 1 733 ? 16.618 -13.860 -0.219 1.00 81.75 733 LEU A O 1
ATOM 5584 N N . LEU A 1 734 ? 16.901 -11.705 -0.760 1.00 74.88 734 LEU A N 1
ATOM 5585 C CA . LEU A 1 734 ? 17.928 -11.452 0.249 1.00 74.88 734 LEU A CA 1
ATOM 5586 C C . LEU A 1 734 ? 17.294 -11.283 1.630 1.00 74.88 734 LEU A C 1
ATOM 5588 O O . LEU A 1 734 ? 16.246 -10.653 1.766 1.00 74.88 734 LEU A O 1
ATOM 5592 N N . VAL A 1 735 ? 17.970 -11.797 2.655 1.00 69.00 735 VAL A N 1
ATOM 5593 C CA . VAL A 1 735 ? 17.530 -11.764 4.056 1.00 69.00 735 VAL A CA 1
ATOM 5594 C C . VAL A 1 735 ? 18.529 -10.940 4.872 1.00 69.00 735 VAL A C 1
ATOM 5596 O O . VAL A 1 735 ? 19.737 -11.112 4.700 1.00 69.00 735 VAL A O 1
ATOM 5599 N N . ASP A 1 736 ? 18.050 -10.039 5.735 1.00 62.44 736 ASP A N 1
ATOM 5600 C CA . ASP A 1 736 ? 18.910 -9.282 6.660 1.00 62.44 736 ASP A CA 1
ATOM 5601 C C . ASP A 1 736 ? 18.963 -9.866 8.085 1.00 62.44 736 ASP A C 1
ATOM 5603 O O . ASP A 1 736 ? 18.334 -10.877 8.393 1.00 62.44 736 ASP A O 1
ATOM 5607 N N . GLU A 1 737 ? 19.761 -9.244 8.959 1.00 55.50 737 GLU A N 1
ATOM 5608 C CA . GLU A 1 737 ? 20.019 -9.695 10.338 1.00 55.50 737 GLU A CA 1
ATOM 5609 C C . GLU A 1 737 ? 18.743 -9.805 11.200 1.00 55.50 737 GLU A C 1
ATOM 5611 O O . GLU A 1 737 ? 18.737 -10.533 12.190 1.00 55.50 737 GLU A O 1
ATOM 5616 N N . ASN A 1 738 ? 17.649 -9.141 10.801 1.00 50.34 738 ASN A N 1
ATOM 5617 C CA . ASN A 1 738 ? 16.339 -9.201 11.458 1.00 50.34 738 ASN A CA 1
ATOM 5618 C C . ASN A 1 738 ? 15.345 -10.108 10.705 1.00 50.34 738 ASN A C 1
ATOM 5620 O O . ASN A 1 738 ? 14.132 -9.963 10.863 1.00 50.34 738 ASN A O 1
ATOM 5624 N N . TRP A 1 739 ? 15.845 -11.005 9.847 1.00 60.34 739 TRP A N 1
ATOM 5625 C CA . TRP A 1 739 ? 15.074 -11.897 8.973 1.00 60.34 739 TRP A CA 1
ATOM 5626 C C . TRP A 1 739 ? 14.122 -11.201 7.980 1.00 60.34 739 TRP A C 1
ATOM 5628 O O . TRP A 1 739 ? 13.275 -11.865 7.377 1.00 60.34 739 TRP A O 1
ATOM 5638 N N . ARG A 1 740 ? 14.275 -9.888 7.750 1.00 65.06 740 ARG A N 1
ATOM 5639 C CA . ARG A 1 740 ? 13.466 -9.150 6.766 1.00 65.06 740 ARG A CA 1
ATOM 5640 C C . ARG A 1 740 ? 13.897 -9.508 5.349 1.00 65.06 740 ARG A C 1
ATOM 5642 O O . ARG A 1 740 ? 15.097 -9.597 5.077 1.00 65.06 740 ARG A O 1
ATOM 5649 N N . VAL A 1 741 ? 12.932 -9.674 4.446 1.00 77.38 741 VAL A N 1
ATOM 5650 C CA . VAL A 1 741 ? 13.183 -10.112 3.061 1.00 77.38 741 VAL A CA 1
ATOM 5651 C C . VAL A 1 741 ? 13.165 -8.938 2.084 1.00 77.38 741 VAL A C 1
ATOM 5653 O O . VAL A 1 741 ? 12.328 -8.040 2.175 1.00 77.38 741 VAL A O 1
ATOM 5656 N N . LYS A 1 742 ? 14.102 -8.936 1.131 1.00 76.25 742 LYS A N 1
ATOM 5657 C CA . LYS A 1 742 ? 14.251 -7.911 0.089 1.00 76.25 742 LYS A CA 1
ATOM 5658 C C . LYS A 1 742 ? 14.484 -8.569 -1.270 1.00 76.25 742 LYS A C 1
ATOM 5660 O O . LYS A 1 742 ? 15.405 -9.367 -1.428 1.00 76.25 742 LYS A O 1
ATOM 5665 N N . VAL A 1 743 ? 13.656 -8.209 -2.248 1.00 79.44 743 VAL A N 1
ATOM 5666 C CA . VAL A 1 743 ? 13.780 -8.659 -3.644 1.00 79.44 743 VAL A CA 1
ATOM 5667 C C . VAL A 1 743 ? 15.055 -8.074 -4.268 1.00 79.44 743 VAL A C 1
ATOM 5669 O O . VAL A 1 743 ? 15.350 -6.892 -4.075 1.00 79.44 743 VAL A O 1
ATOM 5672 N N . ALA A 1 744 ? 15.819 -8.899 -4.985 1.00 67.69 744 ALA A N 1
ATOM 5673 C CA . ALA A 1 744 ? 17.108 -8.552 -5.580 1.00 67.69 744 ALA A CA 1
ATOM 5674 C C . ALA A 1 744 ? 17.354 -9.297 -6.908 1.00 67.69 744 ALA A C 1
ATOM 5676 O O . ALA A 1 744 ? 16.560 -10.134 -7.313 1.00 67.69 744 ALA A O 1
ATOM 5677 N N . ASP A 1 745 ? 18.496 -9.021 -7.552 1.00 65.31 745 ASP A N 1
ATOM 5678 C CA . ASP A 1 745 ? 18.883 -9.564 -8.868 1.00 65.31 745 ASP A CA 1
ATOM 5679 C C . ASP A 1 745 ? 17.884 -9.216 -9.989 1.00 65.31 745 ASP A C 1
ATOM 5681 O O . ASP A 1 745 ? 17.170 -10.043 -10.551 1.00 65.31 745 ASP A O 1
ATOM 5685 N N . PHE A 1 746 ? 17.893 -7.933 -10.355 1.00 62.78 746 PHE A N 1
ATOM 5686 C CA . PHE A 1 746 ? 17.066 -7.379 -11.424 1.00 62.78 746 PHE A CA 1
ATOM 5687 C C . PHE A 1 746 ? 17.663 -7.584 -12.835 1.00 62.78 746 PHE A C 1
ATOM 5689 O O . PHE A 1 746 ? 17.218 -6.938 -13.782 1.00 62.78 746 PHE A O 1
ATOM 5696 N N . ASN A 1 747 ? 18.663 -8.463 -13.012 1.00 50.38 747 ASN A N 1
ATOM 5697 C CA . ASN A 1 747 ? 19.384 -8.637 -14.288 1.00 50.38 747 ASN A CA 1
ATOM 5698 C C . ASN A 1 747 ? 18.493 -9.126 -15.448 1.00 50.38 747 ASN A C 1
ATOM 5700 O O . ASN A 1 747 ? 18.811 -8.896 -16.617 1.00 50.38 747 ASN A O 1
ATOM 5704 N N . LEU A 1 748 ? 17.386 -9.808 -15.139 1.00 52.50 748 LEU A N 1
ATOM 5705 C CA . LEU A 1 748 ? 16.405 -10.302 -16.115 1.00 52.50 748 LEU A CA 1
ATOM 5706 C C . LEU A 1 748 ? 15.078 -9.528 -16.093 1.00 52.50 748 LEU A C 1
ATOM 5708 O O . LEU A 1 748 ? 14.223 -9.769 -16.957 1.00 52.50 748 LEU A O 1
ATOM 5712 N N . SER A 1 749 ? 14.935 -8.585 -15.157 1.00 46.91 749 SER A N 1
ATOM 5713 C CA . SER A 1 749 ? 13.756 -7.742 -14.989 1.00 46.91 749 SER A CA 1
ATOM 5714 C C . SER A 1 749 ? 13.520 -6.864 -16.212 1.00 46.91 749 SER A C 1
ATOM 5716 O O . SER A 1 749 ? 14.458 -6.370 -16.841 1.00 46.91 749 SER A O 1
ATOM 5718 N N . ARG A 1 750 ? 12.252 -6.640 -16.565 1.00 53.88 750 ARG A N 1
ATOM 5719 C CA . ARG A 1 750 ? 11.891 -5.770 -17.690 1.00 53.88 750 ARG A CA 1
ATOM 5720 C C . ARG A 1 750 ? 10.651 -4.938 -17.424 1.00 53.88 750 ARG A C 1
ATOM 5722 O O . ARG A 1 750 ? 9.694 -5.392 -16.802 1.00 53.88 750 ARG A O 1
ATOM 5729 N N . LEU A 1 751 ? 10.632 -3.782 -18.079 1.00 36.19 751 LEU A N 1
ATOM 5730 C CA . LEU A 1 751 ? 9.404 -3.072 -18.393 1.00 36.19 751 LEU A CA 1
ATOM 5731 C C . LEU A 1 751 ? 8.642 -3.872 -19.488 1.00 36.19 751 LEU A C 1
ATOM 5733 O O . LEU A 1 751 ? 9.221 -4.149 -20.540 1.00 36.19 751 LEU A O 1
ATOM 5737 N N . ILE A 1 752 ? 7.373 -4.251 -19.268 1.00 44.06 752 ILE A N 1
ATOM 5738 C CA . ILE A 1 752 ? 6.483 -4.957 -20.222 1.00 44.06 752 ILE A CA 1
ATOM 5739 C C . ILE A 1 752 ? 6.439 -4.263 -21.598 1.00 44.06 752 ILE A C 1
ATOM 5741 O O . ILE A 1 752 ? 6.598 -4.945 -22.607 1.00 44.06 752 ILE A O 1
ATOM 5745 N N . GLN A 1 753 ? 6.392 -2.923 -21.649 1.00 33.72 753 GLN A N 1
ATOM 5746 C CA . GLN A 1 753 ? 6.520 -2.104 -22.876 1.00 33.72 753 GLN A CA 1
ATOM 5747 C C . GLN A 1 753 ? 7.775 -2.376 -23.749 1.00 33.72 753 GLN A C 1
ATOM 5749 O O . GLN A 1 753 ? 7.896 -1.842 -24.855 1.00 33.72 753 GLN A O 1
ATOM 5754 N N . SER A 1 754 ? 8.729 -3.210 -23.314 1.00 33.69 754 SER A N 1
ATOM 5755 C CA . SER A 1 754 ? 9.872 -3.636 -24.133 1.00 33.69 754 SER A CA 1
ATOM 5756 C C . SER A 1 754 ? 9.491 -4.705 -25.171 1.00 33.69 754 SER A C 1
ATOM 5758 O O . SER A 1 754 ? 9.713 -5.904 -24.992 1.00 33.69 754 SER A O 1
ATOM 5760 N N . SER A 1 755 ? 8.996 -4.258 -26.330 1.00 33.31 755 SER A N 1
ATOM 5761 C CA . SER A 1 755 ? 8.611 -5.094 -27.485 1.00 33.31 755 SER A CA 1
ATOM 5762 C C . SER A 1 755 ? 9.790 -5.771 -28.227 1.00 33.31 755 SER A C 1
ATOM 5764 O O . SER A 1 755 ? 9.756 -5.947 -29.448 1.00 33.31 755 SER A O 1
ATOM 5766 N N . SER A 1 756 ? 10.864 -6.131 -27.518 1.00 36.72 756 SER A N 1
ATOM 5767 C CA . SER A 1 756 ? 11.996 -6.905 -28.030 1.00 36.72 756 SER A CA 1
ATOM 5768 C C . SER A 1 756 ? 11.771 -8.403 -27.801 1.00 36.72 756 SER A C 1
ATOM 5770 O O . SER A 1 756 ? 11.571 -8.855 -26.668 1.00 36.72 756 SER A O 1
ATOM 5772 N N . ARG A 1 757 ? 11.834 -9.179 -28.897 1.00 38.75 757 ARG A N 1
ATOM 5773 C CA . ARG A 1 757 ? 11.756 -10.651 -28.877 1.00 38.75 757 ARG A CA 1
ATOM 5774 C C . ARG A 1 757 ? 12.729 -11.254 -27.856 1.00 38.75 757 ARG A C 1
ATOM 5776 O O . ARG A 1 757 ? 13.758 -10.664 -27.528 1.00 38.75 757 ARG A O 1
ATOM 5783 N N . SER A 1 758 ? 12.356 -12.426 -27.354 1.00 43.34 758 SER A N 1
ATOM 5784 C CA . SER A 1 758 ? 12.933 -13.106 -26.195 1.00 43.34 758 SER A CA 1
ATOM 5785 C C . SER A 1 758 ? 14.462 -13.060 -26.133 1.00 43.34 758 SER A C 1
ATOM 5787 O O . SER A 1 758 ? 15.156 -13.471 -27.061 1.00 43.34 758 SER A O 1
ATOM 5789 N N . SER A 1 759 ? 14.982 -12.617 -24.985 1.00 45.19 759 SER A N 1
ATOM 5790 C CA . SER A 1 759 ? 16.350 -12.938 -24.569 1.00 45.19 759 SER A CA 1
ATOM 5791 C C . SER A 1 759 ? 16.485 -14.460 -24.455 1.00 45.19 759 SER A C 1
ATOM 5793 O O . SER A 1 759 ? 15.503 -15.146 -24.169 1.00 45.19 759 SER A O 1
ATOM 5795 N N . SER A 1 760 ? 17.678 -15.003 -24.703 1.00 47.25 760 SER A N 1
ATOM 5796 C CA . SER A 1 760 ? 17.875 -16.454 -24.782 1.00 47.25 760 SER A CA 1
ATOM 5797 C C . SER A 1 760 ? 17.454 -17.160 -23.491 1.00 47.25 760 SER A C 1
ATOM 5799 O O . SER A 1 760 ? 18.050 -16.932 -22.439 1.00 47.25 760 SER A O 1
ATOM 5801 N N . MET A 1 761 ? 16.486 -18.076 -23.601 1.00 47.12 761 MET A N 1
ATOM 5802 C CA . MET A 1 761 ? 15.947 -18.885 -22.494 1.00 47.12 761 MET A CA 1
ATOM 5803 C C . MET A 1 761 ? 17.041 -19.642 -21.710 1.00 47.12 761 MET A C 1
ATOM 5805 O O . MET A 1 761 ? 16.879 -19.916 -20.530 1.00 47.12 761 MET A O 1
ATOM 5809 N N . ALA A 1 762 ? 18.195 -19.886 -22.343 1.00 45.88 762 ALA A N 1
ATOM 5810 C CA . ALA A 1 762 ? 19.406 -20.455 -21.748 1.00 45.88 762 ALA A CA 1
ATOM 5811 C C . ALA A 1 762 ? 19.995 -19.682 -20.543 1.00 45.88 762 ALA A C 1
ATOM 5813 O O . ALA A 1 762 ? 20.878 -20.216 -19.878 1.00 45.88 762 ALA A O 1
ATOM 5814 N N . ALA A 1 763 ? 19.548 -18.451 -20.269 1.00 48.44 763 ALA A N 1
ATOM 5815 C CA . ALA A 1 763 ? 19.983 -17.654 -19.116 1.00 48.44 763 ALA A CA 1
ATOM 5816 C C . ALA A 1 763 ? 19.034 -17.727 -17.900 1.00 48.44 763 ALA A C 1
ATOM 5818 O O . ALA A 1 763 ? 19.331 -17.123 -16.876 1.00 48.44 763 ALA A O 1
ATOM 5819 N N . MET A 1 764 ? 17.891 -18.415 -18.008 1.00 61.22 764 MET A N 1
ATOM 5820 C CA . MET A 1 764 ? 16.818 -18.411 -17.001 1.00 61.22 764 MET A CA 1
ATOM 5821 C C . MET A 1 764 ? 16.645 -19.812 -16.394 1.00 61.22 764 MET A C 1
ATOM 5823 O O . MET A 1 764 ? 16.771 -20.807 -17.112 1.00 61.22 764 MET A O 1
ATOM 5827 N N . ASN A 1 765 ? 16.351 -19.927 -15.093 1.00 68.94 765 ASN A N 1
ATOM 5828 C CA . ASN A 1 765 ? 16.238 -21.240 -14.444 1.00 68.94 765 ASN A CA 1
ATOM 5829 C C . ASN A 1 765 ? 14.797 -21.790 -14.532 1.00 68.94 765 ASN A C 1
ATOM 5831 O O . ASN A 1 765 ? 13.911 -21.257 -13.864 1.00 68.94 765 ASN A O 1
ATOM 5835 N N . PRO A 1 766 ? 14.529 -22.867 -15.302 1.00 72.62 766 PRO A N 1
ATOM 5836 C CA . PRO A 1 766 ? 13.167 -23.265 -15.673 1.00 72.62 766 PRO A CA 1
ATOM 5837 C C . PRO A 1 766 ? 12.271 -23.714 -14.512 1.00 72.62 766 PRO A C 1
ATOM 5839 O O . PRO A 1 766 ? 11.062 -23.787 -14.699 1.00 72.62 766 PRO A O 1
ATOM 5842 N N . ARG A 1 767 ? 12.830 -23.998 -13.328 1.00 77.56 767 ARG A N 1
ATOM 5843 C CA . ARG A 1 767 ? 12.089 -24.500 -12.156 1.00 77.56 767 ARG A CA 1
ATOM 5844 C C . ARG A 1 767 ? 11.058 -23.507 -11.593 1.00 77.56 767 ARG A C 1
ATOM 5846 O O . ARG A 1 767 ? 10.046 -23.949 -11.059 1.00 77.56 767 ARG A O 1
ATOM 5853 N N . TRP A 1 768 ? 11.301 -22.201 -11.745 1.00 83.94 768 TRP A N 1
ATOM 5854 C CA . TRP A 1 768 ? 10.409 -21.116 -11.296 1.00 83.94 768 TRP A CA 1
ATOM 5855 C C . TRP A 1 768 ? 9.624 -20.455 -12.438 1.00 83.94 768 TRP A C 1
ATOM 5857 O O . TRP A 1 768 ? 8.754 -19.625 -12.187 1.00 83.94 768 TRP A O 1
ATOM 5867 N N . LEU A 1 769 ? 9.923 -20.784 -13.700 1.00 82.44 769 LEU A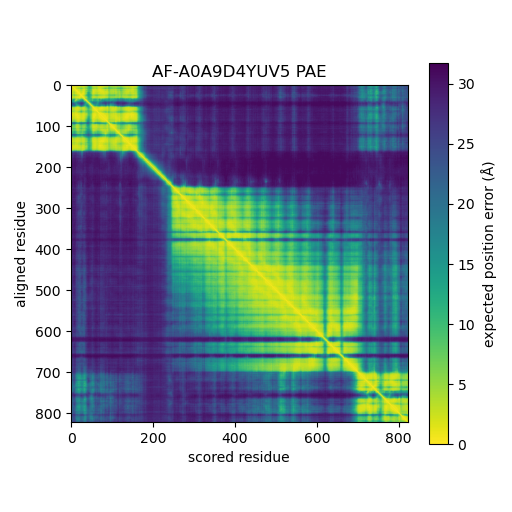 N 1
ATOM 5868 C CA . LEU A 1 769 ? 9.328 -20.087 -14.839 1.00 82.44 769 LEU A CA 1
ATOM 5869 C C . LEU A 1 769 ? 7.880 -20.514 -15.067 1.00 82.44 769 LEU A C 1
ATOM 5871 O O . LEU A 1 769 ? 7.556 -21.701 -15.104 1.00 82.44 769 LEU A O 1
ATOM 5875 N N . ALA A 1 770 ? 7.022 -19.526 -15.304 1.00 81.06 770 ALA A N 1
ATOM 5876 C CA . ALA A 1 770 ? 5.630 -19.776 -15.626 1.00 81.06 770 ALA A CA 1
ATOM 5877 C C . ALA A 1 770 ? 5.470 -20.506 -16.978 1.00 81.06 770 ALA A C 1
ATOM 5879 O O . ALA A 1 770 ? 6.291 -20.313 -17.888 1.00 81.06 770 ALA A O 1
ATOM 5880 N N . PRO A 1 771 ? 4.416 -21.326 -17.156 1.00 78.31 771 PRO A N 1
ATOM 5881 C CA . PRO A 1 771 ? 4.230 -22.155 -18.349 1.00 78.31 771 PRO A CA 1
ATOM 5882 C C . PRO A 1 771 ? 4.221 -21.377 -19.671 1.00 78.31 771 PRO A C 1
ATOM 5884 O O . PRO A 1 771 ? 4.572 -21.927 -20.709 1.00 78.31 771 PRO A O 1
ATOM 5887 N N . GLU A 1 772 ? 3.783 -20.120 -19.661 1.00 78.00 772 GLU A N 1
ATOM 5888 C CA . GLU A 1 772 ? 3.811 -19.174 -20.784 1.00 78.00 772 GLU A CA 1
ATOM 5889 C C . GLU A 1 772 ? 5.246 -18.766 -21.149 1.00 78.00 772 GLU A C 1
ATOM 5891 O O . GLU A 1 772 ? 5.642 -18.856 -22.310 1.00 78.00 772 GLU A O 1
ATOM 5896 N N . VAL A 1 773 ? 6.080 -18.444 -20.157 1.00 78.75 773 VAL A N 1
ATOM 5897 C CA . VAL A 1 773 ? 7.498 -18.103 -20.365 1.00 78.75 773 VAL A CA 1
ATOM 5898 C C . VAL A 1 773 ? 8.261 -19.299 -20.937 1.00 78.75 773 VAL A C 1
ATOM 5900 O O . VAL A 1 773 ? 9.081 -19.138 -21.840 1.00 78.75 773 VAL A O 1
ATOM 5903 N N . LEU A 1 774 ? 7.936 -20.511 -20.477 1.00 73.50 774 LEU A N 1
ATOM 5904 C CA . LEU A 1 774 ? 8.491 -21.771 -20.984 1.00 73.50 774 LEU A CA 1
ATOM 5905 C C . LEU A 1 774 ? 8.036 -22.103 -22.416 1.00 73.50 774 LEU A C 1
ATOM 5907 O O . LEU A 1 774 ? 8.821 -22.637 -23.198 1.00 73.50 774 LEU A O 1
ATOM 5911 N N . ARG A 1 775 ? 6.814 -21.709 -22.800 1.00 72.69 775 ARG A N 1
ATOM 5912 C CA . ARG A 1 775 ? 6.330 -21.730 -24.195 1.00 72.69 775 ARG A CA 1
ATOM 5913 C C . ARG A 1 775 ? 6.957 -20.637 -25.077 1.00 72.69 775 ARG A C 1
ATOM 5915 O O . ARG A 1 775 ? 6.740 -20.632 -26.286 1.00 72.69 775 ARG A O 1
ATOM 5922 N N . GLY A 1 776 ? 7.766 -19.741 -24.505 1.00 66.25 776 GLY A N 1
ATOM 5923 C CA . GLY A 1 776 ? 8.400 -18.623 -25.209 1.00 66.25 776 GLY A CA 1
ATOM 5924 C C . GLY A 1 776 ? 7.488 -17.408 -25.406 1.00 66.25 776 GLY A C 1
ATOM 5925 O O . GLY A 1 776 ? 7.821 -16.525 -26.199 1.00 66.25 776 GLY A O 1
ATOM 5926 N N . GLU A 1 777 ? 6.358 -17.362 -24.700 1.00 73.88 777 GLU A N 1
ATOM 5927 C CA . GLU A 1 777 ? 5.417 -16.240 -24.678 1.00 73.88 777 GLU A CA 1
ATOM 5928 C C . GLU A 1 777 ? 5.958 -15.095 -23.792 1.00 73.88 777 GLU A C 1
ATOM 5930 O O . GLU A 1 777 ? 7.022 -15.190 -23.170 1.00 73.88 777 GLU A O 1
ATOM 5935 N N . HIS A 1 778 ? 5.258 -13.959 -23.763 1.00 64.19 778 HIS A N 1
ATOM 5936 C CA . HIS A 1 778 ? 5.711 -12.787 -23.013 1.00 64.19 778 HIS A CA 1
ATOM 5937 C C . HIS A 1 778 ? 5.456 -12.950 -21.506 1.00 64.19 778 HIS A C 1
ATOM 5939 O O . HIS A 1 778 ? 4.328 -13.165 -21.076 1.00 64.19 778 HIS A O 1
ATOM 5945 N N . ALA A 1 779 ? 6.513 -12.805 -20.701 1.00 68.06 779 ALA A N 1
ATOM 5946 C CA . ALA A 1 779 ? 6.420 -12.785 -19.244 1.00 68.06 779 ALA A CA 1
ATOM 5947 C C . ALA A 1 779 ? 5.732 -11.494 -18.757 1.00 68.06 779 ALA A C 1
ATOM 5949 O O . ALA A 1 779 ? 6.263 -10.399 -18.963 1.00 68.06 779 ALA A O 1
ATOM 5950 N N . THR A 1 780 ? 4.577 -11.642 -18.110 1.00 76.44 780 THR A N 1
ATOM 5951 C CA . THR A 1 780 ? 3.780 -10.572 -17.483 1.00 76.44 780 THR A CA 1
ATOM 5952 C C . THR A 1 780 ? 3.934 -10.627 -15.957 1.00 76.44 780 THR A C 1
ATOM 5954 O O . THR A 1 780 ? 4.585 -11.533 -15.437 1.00 76.44 780 THR A O 1
ATOM 5957 N N . GLN A 1 781 ? 3.283 -9.724 -15.212 1.00 77.81 781 GLN A N 1
ATOM 5958 C CA . GLN A 1 781 ? 3.198 -9.805 -13.742 1.00 77.81 781 GLN A CA 1
ATOM 5959 C C . GLN A 1 781 ? 2.700 -11.178 -13.248 1.00 77.81 781 GLN A C 1
ATOM 5961 O O . GLN A 1 781 ? 3.137 -11.655 -12.203 1.00 77.81 781 GLN A O 1
ATOM 5966 N N . ALA A 1 782 ? 1.834 -11.858 -14.011 1.00 76.75 782 ALA A N 1
ATOM 5967 C CA . ALA A 1 782 ? 1.343 -13.190 -13.659 1.00 76.75 782 ALA A CA 1
ATOM 5968 C C . ALA A 1 782 ? 2.461 -14.250 -13.637 1.00 76.75 782 ALA A C 1
ATOM 5970 O O . ALA A 1 782 ? 2.403 -15.174 -12.826 1.00 76.75 782 ALA A O 1
ATOM 5971 N N . ALA A 1 783 ? 3.511 -14.084 -14.451 1.00 79.62 783 ALA A N 1
ATOM 5972 C CA . ALA A 1 783 ? 4.663 -14.979 -14.441 1.00 79.62 783 ALA A CA 1
ATOM 5973 C C . ALA A 1 783 ? 5.512 -14.816 -13.167 1.00 79.62 783 ALA A C 1
ATOM 5975 O O . ALA A 1 783 ? 5.991 -15.810 -12.624 1.00 79.62 783 ALA A O 1
ATOM 5976 N N . ASP A 1 784 ? 5.635 -13.589 -12.646 1.00 83.38 784 ASP A N 1
ATOM 5977 C CA . ASP A 1 784 ? 6.226 -13.343 -11.324 1.00 83.38 784 ASP A CA 1
ATOM 5978 C C . ASP A 1 784 ? 5.353 -13.919 -10.202 1.00 83.38 784 ASP A C 1
ATOM 5980 O O . ASP A 1 784 ? 5.882 -14.481 -9.251 1.00 83.38 784 ASP A O 1
ATOM 5984 N N . VAL A 1 785 ? 4.023 -13.802 -10.296 1.00 84.81 785 VAL A N 1
ATOM 5985 C CA . VAL A 1 785 ? 3.095 -14.359 -9.293 1.00 84.81 785 VAL A CA 1
ATOM 5986 C C . VAL A 1 785 ? 3.143 -15.892 -9.285 1.00 84.81 785 VAL A C 1
ATOM 5988 O O . VAL A 1 785 ? 3.116 -16.495 -8.214 1.00 84.81 785 VAL A O 1
ATOM 5991 N N . PHE A 1 786 ? 3.289 -16.535 -10.448 1.00 85.00 786 PHE A N 1
ATOM 5992 C CA . PHE A 1 786 ? 3.554 -17.973 -10.540 1.00 85.00 786 PHE A CA 1
ATOM 5993 C C . PHE A 1 786 ? 4.896 -18.336 -9.891 1.00 85.00 786 PHE A C 1
ATOM 5995 O O . PHE A 1 786 ? 4.951 -19.235 -9.054 1.00 85.00 786 PHE A O 1
ATOM 6002 N N . ALA A 1 787 ? 5.965 -17.609 -10.231 1.00 85.56 787 ALA A N 1
ATOM 6003 C CA . ALA A 1 787 ? 7.296 -17.827 -9.671 1.00 85.56 787 ALA A CA 1
ATOM 6004 C C . ALA A 1 787 ? 7.320 -17.619 -8.144 1.00 85.56 787 ALA A C 1
ATOM 6006 O O . ALA A 1 787 ? 7.899 -18.421 -7.414 1.00 85.56 787 ALA A O 1
ATOM 6007 N N . PHE A 1 788 ? 6.603 -16.611 -7.641 1.00 88.81 788 PHE A N 1
ATOM 6008 C CA . PHE A 1 788 ? 6.370 -16.388 -6.215 1.00 88.81 788 PHE A CA 1
ATOM 6009 C C . PHE A 1 788 ? 5.580 -17.536 -5.572 1.00 88.81 788 PHE A C 1
ATOM 6011 O O . PHE A 1 788 ? 5.913 -17.951 -4.468 1.00 88.81 788 PHE A O 1
ATOM 6018 N N . GLY A 1 789 ? 4.591 -18.106 -6.267 1.00 82.06 789 GLY A N 1
ATOM 6019 C CA . GLY A 1 789 ? 3.893 -19.318 -5.831 1.00 82.06 789 GLY A CA 1
ATOM 6020 C C . GLY A 1 789 ? 4.829 -20.523 -5.670 1.00 82.06 789 GLY A C 1
ATOM 6021 O O . GLY A 1 789 ? 4.717 -21.253 -4.687 1.00 82.06 789 GLY A O 1
ATOM 6022 N N . VAL A 1 790 ? 5.805 -20.686 -6.572 1.00 84.12 790 VAL A N 1
ATOM 6023 C CA . VAL A 1 790 ? 6.874 -21.693 -6.429 1.00 84.12 790 VAL A CA 1
ATOM 6024 C C . VAL A 1 790 ? 7.771 -21.379 -5.223 1.00 84.12 790 VAL A C 1
ATOM 6026 O O . VAL A 1 790 ? 8.076 -22.281 -4.451 1.00 84.12 790 VAL A O 1
ATOM 6029 N N . VAL A 1 791 ? 8.118 -20.111 -4.981 1.00 85.25 791 VAL A N 1
ATOM 6030 C CA . VAL A 1 791 ? 8.872 -19.705 -3.776 1.00 85.25 791 VAL A CA 1
ATOM 6031 C C . VAL A 1 791 ? 8.074 -19.926 -2.482 1.00 85.25 791 VAL A C 1
ATOM 6033 O O . VAL A 1 791 ? 8.645 -20.303 -1.462 1.00 85.25 791 VAL A O 1
ATOM 6036 N N . MET A 1 792 ? 6.750 -19.752 -2.493 1.00 79.62 792 MET A N 1
ATOM 6037 C CA . MET A 1 792 ? 5.906 -20.111 -1.348 1.00 79.62 792 MET A CA 1
ATOM 6038 C C . MET A 1 792 ? 5.881 -21.627 -1.112 1.00 79.62 792 MET A C 1
ATOM 6040 O O . MET A 1 792 ? 5.885 -22.052 0.041 1.00 79.62 792 MET A O 1
ATOM 6044 N N . TRP A 1 793 ? 5.908 -22.443 -2.171 1.00 79.81 793 TRP A N 1
ATOM 6045 C CA . TRP A 1 793 ? 6.057 -23.899 -2.057 1.00 79.81 793 TRP A CA 1
ATOM 6046 C C . TRP A 1 793 ? 7.428 -24.285 -1.474 1.00 79.81 793 TRP A C 1
ATOM 6048 O O . TRP A 1 793 ? 7.479 -25.116 -0.569 1.00 79.81 793 TRP A O 1
ATOM 6058 N N . GLU A 1 794 ? 8.522 -23.633 -1.892 1.00 79.69 794 GLU A N 1
ATOM 6059 C CA . GLU A 1 794 ? 9.859 -23.818 -1.292 1.00 79.69 794 GLU A CA 1
ATOM 6060 C C . GLU A 1 794 ? 9.873 -23.482 0.202 1.00 79.69 794 GLU A C 1
ATOM 6062 O O . GLU A 1 794 ? 10.390 -24.250 1.006 1.00 79.69 794 GLU A O 1
ATOM 6067 N N . LEU A 1 795 ? 9.284 -22.345 0.590 1.00 76.75 795 LEU A N 1
ATOM 6068 C CA . LEU A 1 795 ? 9.220 -21.920 1.991 1.00 76.75 795 LEU A CA 1
ATOM 6069 C C . LEU A 1 795 ? 8.416 -22.902 2.859 1.00 76.75 795 LEU A C 1
ATOM 6071 O O . LEU A 1 795 ? 8.739 -23.074 4.030 1.00 76.75 795 LEU A O 1
ATOM 6075 N N . LEU A 1 796 ? 7.387 -23.548 2.303 1.00 68.94 796 LEU A N 1
ATOM 6076 C CA . LEU A 1 796 ? 6.554 -24.520 3.020 1.00 68.94 796 LEU A CA 1
ATOM 6077 C C . LEU A 1 796 ? 7.178 -25.922 3.101 1.00 68.94 796 LEU A C 1
ATOM 6079 O O . LEU A 1 796 ? 6.966 -26.615 4.094 1.00 68.94 796 LEU A O 1
ATOM 6083 N N . THR A 1 797 ? 7.915 -26.351 2.075 1.00 69.69 797 THR A N 1
ATOM 6084 C CA . THR A 1 797 ? 8.486 -27.711 1.982 1.00 69.69 797 THR A CA 1
ATOM 6085 C C . THR A 1 797 ? 9.936 -27.806 2.445 1.00 69.69 797 THR A C 1
ATOM 6087 O O . THR A 1 797 ? 10.360 -28.875 2.872 1.00 69.69 797 THR A O 1
ATOM 6090 N N . TRP A 1 798 ? 10.690 -26.704 2.371 1.00 67.94 798 TRP A N 1
ATOM 6091 C CA . TRP A 1 798 ? 12.156 -26.656 2.470 1.00 67.94 798 TRP A CA 1
ATOM 6092 C C . TRP A 1 798 ? 12.893 -27.460 1.382 1.00 67.94 798 TRP A C 1
ATOM 6094 O O . TRP A 1 798 ? 14.104 -27.674 1.477 1.00 67.94 798 TRP A O 1
ATOM 6104 N N . GLU A 1 799 ? 12.190 -27.861 0.320 1.00 74.81 799 GLU A N 1
ATOM 6105 C CA . GLU A 1 799 ? 12.749 -28.578 -0.824 1.00 74.81 799 GLU A CA 1
ATOM 6106 C C . GLU A 1 799 ? 12.976 -27.647 -2.022 1.00 74.81 799 GLU A C 1
ATOM 6108 O O . GLU A 1 799 ? 12.298 -26.635 -2.199 1.00 74.81 799 GLU A O 1
ATOM 6113 N N . LEU A 1 800 ? 13.929 -28.006 -2.888 1.00 72.44 800 LEU A N 1
ATOM 6114 C CA . LEU A 1 800 ? 14.071 -27.354 -4.190 1.00 72.44 800 LEU A CA 1
ATOM 6115 C C . LEU A 1 800 ? 12.972 -27.863 -5.137 1.00 72.44 800 LEU A C 1
ATOM 6117 O O . LEU A 1 800 ? 12.770 -29.072 -5.238 1.00 72.44 800 LEU A O 1
ATOM 6121 N N . PRO A 1 801 ? 12.306 -26.989 -5.907 1.00 74.50 801 PRO A N 1
ATOM 6122 C CA . PRO A 1 801 ? 11.194 -27.398 -6.751 1.00 74.50 801 PRO A CA 1
ATOM 6123 C C . PRO A 1 801 ? 11.718 -28.229 -7.925 1.00 74.50 801 PRO A C 1
ATOM 6125 O O . PRO A 1 801 ? 12.668 -27.813 -8.599 1.00 74.50 801 PRO A O 1
ATOM 6128 N N . TRP A 1 802 ? 11.089 -29.381 -8.191 1.00 72.94 802 TRP A N 1
ATOM 6129 C CA . TRP A 1 802 ? 11.429 -30.333 -9.270 1.00 72.94 802 TRP A CA 1
ATOM 6130 C C . TRP A 1 802 ? 12.746 -31.107 -9.061 1.00 72.94 802 TRP A C 1
ATOM 6132 O O . TRP A 1 802 ? 13.653 -31.093 -9.898 1.00 72.94 802 TRP A O 1
ATOM 6142 N N . THR A 1 803 ? 12.904 -31.737 -7.900 1.00 65.56 803 THR A N 1
ATOM 6143 C CA . THR A 1 803 ? 14.132 -32.411 -7.430 1.00 65.56 803 THR A CA 1
ATOM 6144 C C . THR A 1 803 ? 14.430 -33.790 -8.029 1.00 65.56 803 THR A C 1
ATOM 6146 O O . THR A 1 803 ? 15.519 -34.303 -7.776 1.00 65.56 803 THR A O 1
ATOM 6149 N N . ASP A 1 804 ? 13.545 -34.366 -8.853 1.00 64.94 804 ASP A N 1
ATOM 6150 C CA . ASP A 1 804 ? 13.754 -35.674 -9.496 1.00 64.94 804 ASP A CA 1
ATOM 6151 C C . ASP A 1 804 ? 15.092 -35.749 -10.256 1.00 64.94 804 ASP A C 1
ATOM 6153 O O . ASP A 1 804 ? 15.314 -35.067 -11.262 1.00 64.94 804 ASP A O 1
ATOM 6157 N N . ALA A 1 805 ? 15.990 -36.614 -9.775 1.00 48.22 805 ALA A N 1
ATOM 6158 C CA . ALA A 1 805 ? 17.409 -36.611 -10.140 1.00 48.22 805 ALA A CA 1
ATOM 6159 C C . ALA A 1 805 ? 17.714 -36.974 -11.610 1.00 48.22 805 ALA A C 1
ATOM 6161 O O . ALA A 1 805 ? 18.834 -36.753 -12.071 1.00 48.22 805 ALA A O 1
ATOM 6162 N N . GLU A 1 806 ? 16.740 -37.510 -12.350 1.00 55.22 806 GLU A N 1
ATOM 6163 C CA . GLU A 1 806 ? 16.890 -37.923 -13.754 1.00 55.22 806 GLU A CA 1
ATOM 6164 C C . GLU A 1 806 ? 16.357 -36.891 -14.770 1.00 55.22 806 GLU A C 1
ATOM 6166 O O . GLU A 1 806 ? 16.532 -37.060 -15.980 1.00 55.22 806 GLU A O 1
ATOM 6171 N N . VAL A 1 807 ? 15.714 -35.806 -14.318 1.00 62.91 807 VAL A N 1
ATOM 6172 C CA . VAL A 1 807 ? 15.057 -34.841 -15.215 1.00 62.91 807 VAL A CA 1
ATOM 6173 C C . VAL A 1 807 ? 16.033 -33.747 -15.662 1.00 62.91 807 VAL A C 1
ATOM 6175 O O . VAL A 1 807 ? 16.339 -32.805 -14.928 1.00 62.91 807 VAL A O 1
ATOM 6178 N N . THR A 1 808 ? 16.498 -33.816 -16.915 1.00 65.75 808 THR A N 1
ATOM 6179 C CA . THR A 1 808 ? 17.297 -32.727 -17.506 1.00 65.75 808 THR A CA 1
ATOM 6180 C C . THR A 1 808 ? 16.468 -31.440 -17.657 1.00 65.75 808 THR A C 1
ATOM 6182 O O . THR A 1 808 ? 15.249 -31.513 -17.841 1.00 65.75 808 THR A O 1
ATOM 6185 N N . PRO A 1 809 ? 17.093 -30.242 -17.687 1.00 61.56 809 PRO A N 1
ATOM 6186 C CA . PRO A 1 809 ? 16.363 -28.977 -17.822 1.00 61.56 809 PRO A CA 1
ATOM 6187 C C . PRO A 1 809 ? 15.402 -28.923 -19.021 1.00 61.56 809 PRO A C 1
ATOM 6189 O O . PRO A 1 809 ? 14.321 -28.358 -18.907 1.00 61.56 809 PRO A O 1
ATOM 6192 N N . TRP A 1 810 ? 15.743 -29.559 -20.148 1.00 65.25 810 TRP A N 1
ATOM 6193 C CA . TRP A 1 810 ? 14.870 -29.631 -21.329 1.00 65.25 810 TRP A CA 1
ATOM 6194 C C . TRP A 1 810 ? 13.681 -30.592 -21.164 1.00 65.25 810 TRP A C 1
ATOM 6196 O O . TRP A 1 810 ? 12.605 -30.326 -21.704 1.00 65.25 810 TRP A O 1
ATOM 6206 N N . GLN A 1 811 ? 13.838 -31.687 -20.412 1.00 70.38 811 GLN A N 1
ATOM 6207 C CA . GLN A 1 811 ? 12.711 -32.552 -20.042 1.00 70.38 811 GLN A CA 1
ATOM 6208 C C . GLN A 1 811 ? 11.765 -31.823 -19.081 1.00 70.38 811 GLN A C 1
ATOM 6210 O O . GLN A 1 811 ? 10.554 -31.867 -19.297 1.00 70.38 811 GLN A O 1
ATOM 6215 N N . LEU A 1 812 ? 12.309 -31.074 -18.113 1.00 72.06 812 LEU A N 1
ATOM 6216 C CA . LEU A 1 812 ? 11.518 -30.260 -17.189 1.00 72.06 812 LEU A CA 1
ATOM 6217 C C . LEU A 1 812 ? 10.723 -29.176 -17.933 1.00 72.06 812 LEU A C 1
ATOM 6219 O O . LEU A 1 812 ? 9.501 -29.130 -17.814 1.00 72.06 812 LEU A O 1
ATOM 6223 N N . VAL A 1 813 ? 11.376 -28.371 -18.786 1.00 70.81 813 VAL A N 1
ATOM 6224 C CA . VAL A 1 813 ? 10.711 -27.374 -19.657 1.00 70.81 813 VAL A CA 1
ATOM 6225 C C . VAL A 1 813 ? 9.528 -28.000 -20.407 1.00 70.81 813 VAL A C 1
ATOM 6227 O O . VAL A 1 813 ? 8.441 -27.419 -20.447 1.00 70.81 813 VAL A O 1
ATOM 6230 N N . ARG A 1 814 ? 9.706 -29.210 -20.957 1.00 72.50 814 ARG A N 1
ATOM 6231 C CA . ARG A 1 814 ? 8.657 -29.947 -21.677 1.00 72.50 814 ARG A CA 1
ATOM 6232 C C . ARG A 1 814 ? 7.514 -30.413 -20.763 1.00 72.50 814 ARG A C 1
ATOM 6234 O O . ARG A 1 814 ? 6.362 -30.287 -21.168 1.00 72.50 814 ARG A O 1
ATOM 6241 N N . GLN A 1 815 ? 7.799 -30.929 -19.567 1.00 75.25 815 GLN A N 1
ATOM 6242 C CA . GLN A 1 815 ? 6.780 -31.365 -18.597 1.00 75.25 815 GLN A CA 1
ATOM 6243 C C . GLN A 1 815 ? 5.931 -30.187 -18.093 1.00 75.25 815 GLN A C 1
ATOM 6245 O O . GLN A 1 815 ? 4.701 -30.248 -18.120 1.00 75.25 815 GLN A O 1
ATOM 6250 N N . LEU A 1 816 ? 6.576 -29.083 -17.707 1.00 75.62 816 LEU A N 1
ATOM 6251 C CA . LEU A 1 816 ? 5.917 -27.868 -17.216 1.00 75.62 816 LEU A CA 1
ATOM 6252 C C . LEU A 1 816 ? 5.040 -27.208 -18.289 1.00 75.62 816 LEU A C 1
ATOM 6254 O O . LEU A 1 816 ? 3.892 -26.837 -18.016 1.00 75.62 816 LEU A O 1
ATOM 6258 N N . SER A 1 817 ? 5.552 -27.136 -19.525 1.00 71.88 817 SER A N 1
ATOM 6259 C CA . SER A 1 817 ? 4.810 -26.646 -20.699 1.00 71.88 817 SER A CA 1
ATOM 6260 C C . SER A 1 817 ? 3.621 -27.542 -21.057 1.00 71.88 817 SER A C 1
ATOM 6262 O O . SER A 1 817 ? 2.605 -27.040 -21.528 1.00 71.88 817 SER A O 1
ATOM 6264 N N . ALA A 1 818 ? 3.721 -28.852 -20.806 1.00 73.25 818 ALA A N 1
ATOM 6265 C CA . ALA A 1 818 ? 2.632 -29.814 -20.990 1.00 73.25 818 ALA A CA 1
ATOM 6266 C C . ALA A 1 818 ? 1.599 -29.817 -19.843 1.00 73.25 818 ALA A C 1
ATOM 6268 O O . ALA A 1 818 ? 0.596 -30.519 -19.941 1.00 73.25 818 ALA A O 1
ATOM 6269 N N . GLY A 1 819 ? 1.813 -29.032 -18.779 1.00 67.88 819 GLY A N 1
ATOM 6270 C CA . GLY A 1 819 ? 0.838 -28.830 -17.703 1.00 67.88 819 GLY A CA 1
ATOM 6271 C C . GLY A 1 819 ? 1.204 -29.411 -16.335 1.00 67.88 819 GLY A C 1
ATOM 6272 O O . GLY A 1 819 ? 0.403 -29.257 -15.419 1.00 67.88 819 GLY A O 1
ATOM 6273 N N . ALA A 1 820 ? 2.381 -30.023 -16.154 1.00 70.75 820 ALA A N 1
ATOM 6274 C CA . ALA A 1 820 ? 2.810 -30.534 -14.845 1.00 70.75 820 ALA A CA 1
ATOM 6275 C C . ALA A 1 820 ? 2.909 -29.412 -13.789 1.00 70.75 820 ALA A C 1
ATOM 6277 O O . ALA A 1 820 ? 3.395 -28.318 -14.094 1.00 70.75 820 ALA A O 1
ATOM 6278 N N . ARG A 1 821 ? 2.460 -29.675 -12.555 1.00 72.31 821 ARG A N 1
ATOM 6279 C CA . ARG A 1 821 ? 2.513 -28.760 -11.395 1.00 72.31 821 ARG A CA 1
ATOM 6280 C C . ARG A 1 821 ? 3.069 -29.489 -10.161 1.00 72.31 821 ARG A C 1
ATOM 6282 O O . ARG A 1 821 ? 3.075 -30.719 -10.162 1.00 72.31 821 ARG A O 1
ATOM 6289 N N . LEU A 1 822 ? 3.580 -28.706 -9.206 1.00 66.19 822 LEU A N 1
ATOM 6290 C CA . LEU A 1 822 ? 4.012 -29.149 -7.872 1.00 66.19 822 LEU A CA 1
ATOM 6291 C C . LEU A 1 822 ? 2.806 -29.526 -6.993 1.00 66.19 822 LEU A C 1
ATOM 6293 O O . LEU A 1 822 ? 1.693 -29.048 -7.321 1.00 66.19 822 LEU A O 1
#

Sequence (822 aa):
MLHLHSRPVPIVHRDLKSPNLLVDENWRVKVADFNLSRLIQSSSRSSSMAAMNPRWLAPEVLRGEHATQAADVFAFGVVMWELLTWELPWTDVEVTPWQLVRQLSAGARLQLPPRAVLPGGNAGAFAGLDQYELLMQQCWAEAASERPPFSEVVGRLRPLFIFDSRDMFAASCAARATSGMRWQPGAPPAGQLAGPRTAAHQQKQPQHQRRAWQPVTTPHRTTVVTAAAAADGTDDELEMVMRGGKSVAVPPELAAGLAPLAAACSLADVAAVARAVATMFGPRQQGVLDHGLAVVAYLQGLGIHQAQLGRLLCRCPVLFSRPSEERAGLLLSQLMRLGLSARQAADCFGQQPVVAHPRSFEAAIAVLAPLLAVGSKSAGRTGEQLLGDLLQKQPAAGLLLSSRAEALQHNVDNLLQLGLSKQQVVNALKQNWALLACTPEHLAKLEAVLQQEMGADRQLWVKVLHRAARVVGCSEATVRQRAQALVADFGKEEALRMVGNAPGLLAIDVIVWRLAMAVWRLCGVSDPLAVACNSPGLLLLDWLNPSRLANLLALQRLLPWELSVAQVIERYGSYVASTAAETLAGRLLYLEQLGLLQLLVADKRAARQEWRQSQQGLSAGKEAGGEPVYMVVRDVAIPAPAKFAGLVQAAEAWLSEDNEAVSTSPSFEEFSKGLKQLPAWQRLWADSEAGIAELNQQLPPELLRALDAACGMLHLHSRAVPIVHRDLKSLNLLVDENWRVKVADFNLSRLIQSSSRSSSMAAMNPRWLAPEVLRGEHATQAADVFAFGVVMWELLTWELPWTDAEVTPWQLVRQLSAGARL

InterPro domains:
  IPR000719 Protein kinase domain [PS50011] (1-161)
  IPR000719 Protein kinase domain [PS50011] (566-822)
  IPR000719 Protein kinase domain [SM00220] (1-161)
  IPR001245 Serine-threonine/tyrosine-protein kinase, catalytic domain [PF07714] (1-157)
  IPR001245 Serine-threonine/tyrosine-protein kinase, catalytic domain [PF07714] (704-821)
  IPR003690 Transcription termination factor, mitochondrial/chloroplastic [PF02536] (385-510)
  IPR008271 Serine/threonine-protein kinase, active site [PS00108] (11-23)
  IPR008271 Serine/threonine-protein kinase, active site [PS00108] (723-735)
  IPR011009 Protein kinase-like domain superfamily [SSF56112] (1-164)
  IPR011009 Protein kinase-like domain superfamily [SSF56112] (705-817)
  IPR038538 MTERF superfamily, mitochondrial/chloroplastic [G3DSA:1.25.70.10] (331-523)
  IPR050167 Serine/threonine-protein kinase [PTHR23257] (1-157)

Foldseek 3Di:
DQVQCPPPQHKFQQQDAQLQWADDPPFFTDRHDSVVIDGPPDPDQDDDPPQHQCQQFALCVLVSHDDDLLRNLLSVLSVLLCVFAVDRGPDPDPADSVRVSVCNNVPDDGDDDPLCNTPDNCSSVQPCNVVSNVLSPQSNDNPSVSRDGQQASQWSPPVSVVPPPPDVVPPVVVVPPDDDDDDDDDDDDDDDDDDDDDDDDDDDDDDDDDDDDDDDDDDDDTGHDDGDDDDDDDADDPDDPDPDDDQFDQDVVLLVLCVLLCVLQHPVLSVLLSSQLSPDDPLLSVLLSVAVNQLSVVLVVLVAHNPLSSLLSNQAVSQSSHHCVPFVVVQLVLLVVLVDRSNLSSVLCSVPNLLSPQPQQVLLLVQQLVLLVVQDPDPPDGSSPSVSVQCSVPSPLSVSSSDHSVLLNVLVVLLVVLPADSNLVNQLCSVPSCSSVDHSVLLVLLVVLCCPLQVADSVLSNLLCRQPVLLSVDDSVLLNVQSNLLCVVQNRVLSSQLCSQPVCSSNDDSVQLVVLLLLLVVLVQPDSNVLCSVCVVLSVDDCLDLQLQLLLLLCQPLQPPRDRSNRCCSPPVVLSGPAGSLQQSVLSVLCVVVVNSVLADDDPVVVQVVVVVVPPPDDPDDDDDLRALHHYSCLRRDDDLVSNQVSVVVNVVSVCPDPDDPPDSDGSVVSSVCVCVDPVSVVSSVVSVVVSLVSCVVPLVLVQLLVLVVVQLVVQHVTHQHKDQQQDAPVQWDADPSRRTHGHDSVVIDRLVPPDQDDDPVNHQLQLFALCVLVRHRDDSVRSVSSSVLRSVCSVPVDRGPVPPPQDSVNSSVCNNVPDDD

Nearest PDB structures (foldseek):
  3ppz-assembly1_B  TM=8.931E-01  e=3.438E-07  Arabidopsis thaliana
  3ppz-assembly1_A  TM=8.821E-01  e=4.054E-07  Arabidopsis thaliana
  8pqf-assembly2_C  TM=8.268E-01  e=1.951E-03  Homo sapiens
  3m66-assembly1_A  TM=5.096E-01  e=2.930E-05  Homo sapiens
  4fp9-assembly1_B  TM=4.563E-01  e=8.903E-05  Homo sapiens

Radius of gyration: 35.28 Å; Cα contacts (8 Å, |Δi|>4): 1011; chains: 1; bounding box: 101×84×114 Å

Organism: Chlorella vulgaris (NCBI:txid3077)

Mean predicted aligned error: 20.31 Å

pLDDT: mean 73.22, std 20.07, range [19.22, 95.88]